Protein AF-A0A0A0KBM0-F1 (afdb_monomer)

Solvent-accessible surface area (backbone atoms only — not comparable to full-atom values): 43873 Å² total; per-residue (Å²): 140,80,85,80,79,76,56,66,68,60,55,51,52,50,52,53,51,51,50,51,49,50,51,51,49,51,49,51,51,52,64,57,41,52,62,50,50,50,51,50,58,56,69,72,53,77,100,55,74,83,68,62,76,79,64,97,81,87,88,57,80,66,61,60,55,57,58,58,68,70,52,84,83,82,83,64,85,66,53,61,60,52,54,53,49,52,51,50,51,51,52,50,53,51,54,70,72,59,75,66,94,85,80,86,81,61,75,61,57,54,47,55,50,48,55,49,50,52,51,52,49,52,51,51,49,52,44,50,71,61,58,73,80,66,88,82,69,83,76,64,53,61,62,53,50,48,51,52,50,50,52,49,50,51,51,50,48,50,49,50,51,54,48,49,51,51,49,50,50,52,48,49,36,60,74,66,72,56,58,62,66,58,56,49,50,50,52,51,47,56,55,52,46,62,52,48,70,66,59,68,81,76,77,84,92,82,86,83,84,86,83,84,87,77,89,79,86,83,87,84,87,87,84,89,83,84,81,86,83,87,89,91,80,88,84,91,84,79,88,82,84,70,66,70,67,58,60,59,52,59,54,50,56,51,49,53,50,56,58,37,51,78,76,20,48,28,38,61,47,74,51,73,45,76,33,85,89,56,52,75,71,58,52,45,45,52,70,44,56,91,86,52,70,70,54,37,30,38,39,40,36,23,30,41,84,91,45,70,44,55,51,34,40,33,38,50,70,39,49,30,36,44,39,30,43,85,47,43,34,43,38,36,34,56,83,76,74,40,81,46,81,47,78,45,78,53,69,69,57,52,64,48,63,59,52,71,74,58,37,64,28,85,61,88,86,71,72,102,59,85,65,34,28,40,36,41,40,35,14,34,61,47,38,29,54,78,40,37,91,82,42,36,76,91,68,50,33,50,73,87,77,81,66,50,32,28,39,37,30,33,27,40,49,28,39,36,35,35,68,78,81,43,30,30,37,40,30,34,53,39,63,44,90,84,44,98,43,71,65,59,39,49,55,52,44,52,53,51,48,50,57,58,49,44,61,74,64,74,76,82,66,74,86,70,82,82,56,57,77,68,91,79,66,82,64,82,30,66,85,82,84,46,52,79,54,53,72,66,60,50,30,49,38,46,52,53,52,33,51,38,31,75,72,63,70,27,67,30,33,33,53,63,51,42,33,55,46,79,40,61,47,51,70,68,49,26,42,61,28,29,58,71,64,49,44,16,65,39,27,35,43,36,28,36,77,54,30,36,40,36,31,32,12,84,43,52,51,39,33,28,52,92,55,34,37,40,34,41,54,69,35,50,82,44,66,55,40,95,44,72,70,48,30,56,49,48,51,51,51,52,72,66,30,66,66,42,48,52,54,38,52,53,41,49,53,46,47,46,52,35,46,46,78,48,23,37,88,92,45,62,42,74,82,40,74,77,39,80,46,78,58,82,65,34,32,30,36,28,33,35,33,36,19,37,49,29,94,90,59,55,49,67,56,47,49,62,51,36,48,52,46,46,86,57,28,15,32,52,48,70,60,20,44,54,50,44,39,74,61,37,78,47,57,62,41,55,45,51,13,30,36,41,40,37,28,70,85,49,35,26,47,29,30,28,29,41,62,34,35,40,31,65,55,75,72,77,77,79,59,98,62,84,78,83,49,91,88,58,77,59,83,39,63,38,34,37,54,28,55,33,80,41,40,83,85,60,49,45,66,59,45,53,50,46,19,50,56,59,36,24,58,56,41,26,10,44,53,47,16,27,56,24,71,59,70,118

Radius of gyration: 38.33 Å; Cα contacts (8 Å, |Δi|>4): 1172; chains: 1; bounding box: 134×92×85 Å

InterPro domains:
  IPR005256 Anthranilate synthase component I, PabB-like [TIGR00564] (276-766)
  IPR005801 ADC synthase [G3DSA:3.60.120.10] (244-774)
  IPR005801 ADC synthase [SSF56322] (264-768)
  IPR006805 Anthranilate synthase component I, N-terminal [PF04715] (276-425)
  IPR015890 Chorismate-utilising enzyme, C-terminal [PF00425] (488-758)
  IPR019498 MENTAL domain [PF10457] (61-154)
  IPR019999 Anthranilate synthase component I-like [PR00095] (588-601)
  IPR019999 Anthranilate synthase component I-like [PR00095] (602-615)
  IPR019999 Anthranilate synthase component I-like [PR00095] (682-696)
  IPR019999 Anthranilate synthase component I-like [PR00095] (697-711)
  IPR019999 Anthranilate synthase component I-like [PTHR11236] (222-775)

pLDDT: mean 74.58, std 25.34, range [23.03, 98.75]

Foldseek 3Di:
DDDDDPPVVVVVVVVVVVVVVVVVVVVVCVVVVVVVVVVVVVVVDDDDVVVVVPDPPDDDPVVVVVVVVPPCPPDDPPVVVVVVVVVVVVVVVVVVVPVDDDQPDDCNVVVVVVVVVVVVVVVVVVCCSVVVPDPDDDPVCVVVVVVVVVVVVVVVVVVVVVVVVVVVVVVVCVVVVPDPVVVVVVVVVVVVVVVVVVVVPDDDDDDDDDDDDDDDDDDDDDDDDDDDDDDDDDDDDDDDDPPVVVVVVVVVQLVLLVVLVVQWQKEKDKDKDFQPVPDQLLLQCLQDPQPRQQWWWKWKWAAFPVDTDQKIKTFTRFQWKWFADQQWIWIQRNVVRDIDIDGDLQSLVVLVVVLVRTDYGYDPDDDPDFQWFKFWWAWLCSLCSVPVVLRPPVLFFAAPQSGTNIMIGGTQWMWMARPVVSMIMTMGMFRNVPDPDSVVSVVVNVVVSVVSVCSVPVPPGDDDQPFDFDPPLADWFDFQDAKPDDLVLLLVLLVVQLVCCVVVLFQKFKAKIKTKDKALFRLSLLLVLLCVLARERIAMFTRGRQKTKGDRFNAWLWWADPQKIKHKDWWFKDWADPDPVRRVVRLVVSVVPPVRLVVQVVLVVQVQQLQVVFADPPFKDWPAAQDWDDGDTIIIRMTMIMGGGDPVDAVSSSLSSRRQGCNRQGPVRSSSNSSNSVSDNHGRTRASTWTFDQHSVRTTTIGGRFRMKMWGPVPPPPDPDDCPDPPDRDMTMIMFMFIDMRGNPDDSVVRSVRRSSSRRSSSSSRVSSCNTPPPD

Organism: Cucumis sativus (NCBI:txid3659)

Sequence (776 aa):
MGFQKEDNSTKILRALKTLFFLITILLSLLFFSAPILLAIADALLPSALLSTLLHPDSLSFKSLSSHLQNYHFSSSLVDIPLISISRSAILICFYSLCNGPKLSRGPYLAAVMACSLISVAFVAVKAWCVFGEMMTSKGERAMEMGLFICSLFLGVAHIVVAYRGSCRERRKLRVYEIDIEAVWACHQGLLRYKNIALEGKNYNINSITARRFFPSPLDSPFSSGCRSPSVKSFPSFVSSALSTAASNSLGVEAAEFIEASKHGNLVPLSRCIFGDQLDPILAYRCLVKENDWDSPSFLFESVESNSQGRYSVVGAQPTMEIVAKENKINILDHKKGRLTEEFVDDPFTIPIKISEKWKPKSIGGLPDTFCGGWVGYFSYDTMRYVEGKKLPFSGAPKDDRNLADFHLGLYDEVVVFDHVEKKVCIILWVELDGFLSVENAYEDGVKRLDNLARKFQDGDHPRLSPGFVNLNTRQFGPSLKKSNMTSDSYKEAVLRAKEHILAGDIFQIVLSQRFEYRTFANPFEIYRALRIVNPSPYMAYLQARGCTLVGSSPEILTRVKKNKIVNRPLAGTVRRGKTEKEDEMLEKQLLDDAKQCAEHIMLVDLARNDVGKVSKNSSVKVEKLMNIERYSHVMHISSTVTGELHDHLTSWDVLQAALPVGTVSGAPKVKAMELIDELETTRRGPYSGGFGTVSFNGDMDIALALRTIVFPTSAHYDTMYSYKDVNQRREWIAHLQAGAGIVADSSPEDEHQECQNKAAALARAIALAESAFVNK

Structure (mmCIF, N/CA/C/O backbone):
data_AF-A0A0A0KBM0-F1
#
_entry.id   AF-A0A0A0KBM0-F1
#
loop_
_atom_site.group_PDB
_atom_site.id
_atom_site.type_symbol
_atom_site.label_atom_id
_atom_site.label_alt_id
_atom_site.label_comp_id
_atom_site.label_asym_id
_atom_site.label_entity_id
_atom_site.label_seq_id
_atom_site.pdbx_PDB_ins_code
_atom_site.Cartn_x
_atom_site.Cartn_y
_atom_site.Cartn_z
_atom_site.occupancy
_atom_site.B_iso_or_equiv
_atom_site.auth_seq_id
_atom_site.auth_comp_id
_atom_site.auth_asym_id
_atom_site.auth_atom_id
_atom_site.pdbx_PDB_model_num
ATOM 1 N N . MET A 1 1 ? -34.210 21.947 27.525 1.00 39.41 1 MET A N 1
ATOM 2 C CA . MET A 1 1 ? -35.661 21.878 27.811 1.00 39.41 1 MET A CA 1
ATOM 3 C C . MET A 1 1 ? -36.412 21.969 26.495 1.00 39.41 1 MET A C 1
ATOM 5 O O . MET A 1 1 ? -36.358 23.004 25.852 1.00 39.41 1 MET A O 1
ATOM 9 N N . GLY A 1 2 ? -37.048 20.877 26.082 1.00 30.97 2 GLY A N 1
ATOM 10 C CA . GLY A 1 2 ? -37.824 20.777 24.847 1.00 30.97 2 GLY A CA 1
ATOM 11 C C . GLY A 1 2 ? -38.569 19.448 24.853 1.00 30.97 2 GLY A C 1
ATOM 12 O O . GLY A 1 2 ? -38.102 18.471 24.286 1.00 30.97 2 GLY A O 1
ATOM 13 N N . PHE A 1 3 ? -39.670 19.390 25.603 1.00 34.78 3 PHE A N 1
ATOM 14 C CA . PHE A 1 3 ? -40.542 18.218 25.680 1.00 34.78 3 PHE A CA 1
ATOM 15 C C . PHE A 1 3 ? -41.258 18.032 24.334 1.00 34.78 3 PHE A C 1
ATOM 17 O O . PHE A 1 3 ? -42.158 18.804 24.003 1.00 34.78 3 PHE A O 1
ATOM 24 N N . GLN A 1 4 ? -40.888 17.003 23.565 1.00 37.50 4 GLN A N 1
ATOM 25 C CA . GLN A 1 4 ? -41.729 16.519 22.473 1.00 37.50 4 GLN A CA 1
ATOM 26 C C . GLN A 1 4 ? -42.967 15.842 23.071 1.00 37.50 4 GLN A C 1
ATOM 28 O O . GLN A 1 4 ? -42.891 14.847 23.791 1.00 37.50 4 GLN A O 1
ATOM 33 N N . LYS A 1 5 ? -44.119 16.448 22.789 1.00 42.44 5 LYS A N 1
ATOM 34 C CA . LYS A 1 5 ? -45.458 15.970 23.125 1.00 42.44 5 LYS A CA 1
ATOM 35 C C . LYS A 1 5 ? -45.704 14.673 22.346 1.00 42.44 5 LYS A C 1
ATOM 37 O O . LYS A 1 5 ? -46.013 14.709 21.161 1.00 42.44 5 LYS A O 1
ATOM 42 N N . GLU A 1 6 ? -45.511 13.533 22.999 1.00 42.50 6 GLU A N 1
ATOM 43 C CA . GLU A 1 6 ? -45.891 12.224 22.463 1.00 42.50 6 GLU A CA 1
ATOM 44 C C . GLU A 1 6 ? -47.408 12.241 22.199 1.00 42.50 6 GLU A C 1
ATOM 46 O O . GLU A 1 6 ? -48.195 12.496 23.114 1.00 42.50 6 GLU A O 1
ATOM 51 N N . ASP A 1 7 ? -47.803 12.061 20.937 1.00 47.88 7 ASP A N 1
ATOM 52 C CA . ASP A 1 7 ? -49.175 12.223 20.453 1.00 47.88 7 ASP A CA 1
ATOM 53 C C . ASP A 1 7 ? -50.144 11.330 21.249 1.00 47.88 7 ASP A C 1
ATOM 55 O O . ASP A 1 7 ? -50.020 10.100 21.240 1.00 47.88 7 ASP A O 1
ATOM 59 N N . ASN A 1 8 ? -51.110 11.940 21.949 1.00 47.16 8 ASN A N 1
ATOM 60 C CA . ASN A 1 8 ? -52.086 11.246 22.800 1.00 47.16 8 ASN A CA 1
ATOM 61 C C . ASN A 1 8 ? -52.822 10.129 22.039 1.00 47.16 8 ASN A C 1
ATOM 63 O O . ASN A 1 8 ? -53.199 9.126 22.644 1.00 47.16 8 ASN A O 1
ATOM 67 N N . SER A 1 9 ? -52.949 10.249 20.714 1.00 45.97 9 SER A N 1
ATOM 68 C CA . SER A 1 9 ? -53.492 9.210 19.834 1.00 45.97 9 SER A CA 1
ATOM 69 C C . SER A 1 9 ? -52.697 7.896 19.900 1.00 45.97 9 SER A C 1
ATOM 71 O O . SER A 1 9 ? -53.270 6.814 20.031 1.00 45.97 9 SER A O 1
ATOM 73 N N . THR A 1 10 ? -51.362 7.965 19.913 1.00 46.78 10 THR A N 1
ATOM 74 C CA . THR A 1 10 ? -50.495 6.772 19.948 1.00 46.78 10 THR A CA 1
ATOM 75 C C . THR A 1 10 ? -50.479 6.087 21.314 1.00 46.78 10 THR A C 1
ATOM 77 O O . THR A 1 10 ? -50.439 4.855 21.383 1.00 46.78 10 THR A O 1
ATOM 80 N N . LYS A 1 11 ? -50.595 6.858 22.405 1.00 48.56 11 LYS A N 1
ATOM 81 C CA . LYS A 1 11 ? -50.757 6.319 23.767 1.00 48.56 11 LYS A CA 1
ATOM 82 C C . LYS A 1 11 ? -52.113 5.652 23.961 1.00 48.56 11 LYS A C 1
ATOM 84 O O . LYS A 1 11 ? -52.155 4.538 24.478 1.00 48.56 11 LYS A O 1
ATOM 89 N N . ILE A 1 12 ? -53.192 6.276 23.485 1.00 57.19 12 ILE A N 1
ATOM 90 C CA . ILE A 1 12 ? -54.541 5.694 23.519 1.00 57.19 12 ILE A CA 1
ATOM 91 C C . ILE A 1 12 ? -54.587 4.417 22.670 1.00 57.19 12 ILE A C 1
ATOM 93 O O . ILE A 1 12 ? -55.117 3.404 23.119 1.00 57.19 12 ILE A O 1
ATOM 97 N N . LEU A 1 13 ? -53.949 4.404 21.495 1.00 48.12 13 LEU A N 1
ATOM 98 C CA . LEU A 1 13 ? -53.896 3.220 20.637 1.00 48.12 13 LEU A CA 1
ATOM 99 C C . LEU A 1 13 ? -53.067 2.079 21.250 1.00 48.12 13 LEU A C 1
ATOM 101 O O . LEU A 1 13 ? -53.456 0.918 21.133 1.00 48.12 13 LEU A O 1
ATOM 105 N N . ARG A 1 14 ? -51.949 2.374 21.931 1.00 51.41 14 ARG A N 1
ATOM 106 C CA . ARG A 1 14 ? -51.198 1.360 22.696 1.00 51.41 14 ARG A CA 1
ATOM 107 C C . ARG A 1 14 ? -52.015 0.837 23.877 1.00 51.41 14 ARG A C 1
ATOM 109 O O . ARG A 1 14 ? -52.076 -0.373 24.054 1.00 51.41 14 ARG A O 1
ATOM 116 N N . ALA A 1 15 ? -52.685 1.710 24.629 1.00 53.28 15 ALA A N 1
ATOM 117 C CA . ALA A 1 15 ? -53.523 1.311 25.758 1.00 53.28 15 ALA A CA 1
ATOM 118 C C . ALA A 1 15 ? -54.708 0.434 25.319 1.00 53.28 15 ALA A C 1
ATOM 120 O O . ALA A 1 15 ? -54.957 -0.599 25.935 1.00 53.28 15 ALA A O 1
ATOM 121 N N . LEU A 1 16 ? -55.376 0.776 24.211 1.00 54.38 16 LEU A N 1
ATOM 122 C CA . LEU A 1 16 ? -56.449 -0.036 23.627 1.00 54.38 16 LEU A CA 1
ATOM 123 C C . LEU A 1 16 ? -55.939 -1.393 23.123 1.00 54.38 16 LEU A C 1
ATOM 125 O O . LEU A 1 16 ? -56.601 -2.403 23.341 1.00 54.38 16 LEU A O 1
ATOM 129 N N . LYS A 1 17 ? -54.745 -1.448 22.514 1.00 46.44 17 LYS A N 1
ATOM 130 C CA . LYS A 1 17 ? -54.116 -2.711 22.087 1.00 46.44 17 LYS A CA 1
ATOM 131 C C . LYS A 1 17 ? -53.759 -3.607 23.273 1.00 46.44 17 LYS A C 1
ATOM 133 O O . LYS A 1 17 ? -54.017 -4.805 23.219 1.00 46.44 17 LYS A O 1
ATOM 138 N N . THR A 1 18 ? -53.223 -3.037 24.350 1.00 50.03 18 THR A N 1
ATOM 139 C CA . THR A 1 18 ? -52.890 -3.786 25.571 1.00 50.03 18 THR A CA 1
ATOM 140 C C . THR A 1 18 ? -54.145 -4.252 26.309 1.00 50.03 18 THR A C 1
ATOM 142 O O . THR A 1 18 ? -54.192 -5.392 26.763 1.00 50.03 18 THR A O 1
ATOM 145 N N . LEU A 1 19 ? -55.190 -3.420 26.381 1.00 51.25 19 LEU A N 1
ATOM 146 C CA . LEU A 1 19 ? -56.473 -3.785 26.986 1.00 51.25 19 LEU A CA 1
ATOM 147 C C . LEU A 1 19 ? -57.169 -4.896 26.189 1.00 51.25 19 LEU A C 1
ATOM 149 O O . LEU A 1 19 ? -57.641 -5.868 26.771 1.00 51.25 19 LEU A O 1
ATOM 153 N N . PHE A 1 20 ? -57.164 -4.803 24.857 1.00 48.50 20 PHE A N 1
ATOM 154 C CA . PHE A 1 20 ? -57.690 -5.848 23.982 1.00 48.50 20 PHE A CA 1
ATOM 155 C C . PHE A 1 20 ? -56.895 -7.155 24.118 1.00 48.50 20 PHE A C 1
ATOM 157 O O . PHE A 1 20 ? -57.485 -8.230 24.206 1.00 48.50 20 PHE A O 1
ATOM 164 N N . PHE A 1 21 ? -55.564 -7.078 24.217 1.00 45.75 21 PHE A N 1
ATOM 165 C CA . PHE A 1 21 ? -54.696 -8.234 24.459 1.00 45.75 21 PHE A CA 1
ATOM 166 C C . PHE A 1 21 ? -54.992 -8.915 25.803 1.00 45.75 21 PHE A C 1
ATOM 168 O O . PHE A 1 21 ? -55.154 -10.133 25.847 1.00 45.75 21 PHE A O 1
ATOM 175 N N . LEU A 1 22 ? -55.145 -8.139 26.880 1.00 47.91 22 LEU A N 1
ATOM 176 C CA . LEU A 1 22 ? -55.502 -8.654 28.203 1.00 47.91 22 LEU A CA 1
ATOM 177 C C . LEU A 1 22 ? -56.893 -9.295 28.216 1.00 47.91 22 LEU A C 1
ATOM 179 O O . LEU A 1 22 ? -57.033 -10.387 28.755 1.00 47.91 22 LEU A O 1
ATOM 183 N N . ILE A 1 23 ? -57.893 -8.678 27.576 1.00 51.19 23 ILE A N 1
ATOM 184 C CA . ILE A 1 23 ? -59.247 -9.243 27.446 1.00 51.19 23 ILE A CA 1
ATOM 185 C C . ILE A 1 23 ? -59.221 -10.544 26.637 1.00 51.19 23 ILE A C 1
ATOM 187 O O . ILE A 1 23 ? -59.883 -11.508 27.009 1.00 51.19 23 ILE A O 1
ATOM 191 N N . THR A 1 24 ? -58.419 -10.608 25.572 1.00 44.31 24 THR A N 1
ATOM 192 C CA . THR A 1 24 ? -58.293 -11.812 24.736 1.00 44.31 24 THR A CA 1
ATOM 193 C C . THR A 1 24 ? -57.590 -12.942 25.488 1.00 44.31 24 THR A C 1
ATOM 195 O O . THR A 1 24 ? -58.033 -14.085 25.414 1.00 44.31 24 THR A O 1
ATOM 198 N N . ILE A 1 25 ? -56.552 -12.634 26.277 1.00 45.25 25 ILE A N 1
ATOM 199 C CA . ILE A 1 25 ? -55.912 -13.606 27.174 1.00 45.25 25 ILE A CA 1
ATOM 200 C C . ILE A 1 25 ? -56.900 -14.084 28.237 1.00 45.25 25 ILE A C 1
ATOM 202 O O . ILE A 1 25 ? -57.037 -15.291 28.417 1.00 45.25 25 ILE A O 1
ATOM 206 N N . LEU A 1 26 ? -57.638 -13.177 28.885 1.00 45.66 26 LEU A N 1
ATOM 207 C CA . LEU A 1 26 ? -58.620 -13.541 29.907 1.00 45.66 26 LEU A CA 1
ATOM 208 C C . LEU A 1 26 ? -59.732 -14.425 29.332 1.00 45.66 26 LEU A C 1
ATOM 210 O O . LEU A 1 26 ? -60.071 -15.436 29.935 1.00 45.66 26 LEU A O 1
ATOM 214 N N . LEU A 1 27 ? -60.257 -14.088 28.149 1.00 45.66 27 LEU A N 1
ATOM 215 C CA . LEU A 1 27 ? -61.264 -14.882 27.442 1.00 45.66 27 LEU A CA 1
ATOM 216 C C . LEU A 1 27 ? -60.704 -16.237 27.012 1.00 45.66 27 LEU A C 1
ATOM 218 O O . LEU A 1 27 ? -61.372 -17.246 27.196 1.00 45.66 27 LEU A O 1
ATOM 222 N N . SER A 1 28 ? -59.471 -16.295 26.506 1.00 47.44 28 SER A N 1
ATOM 223 C CA . SER A 1 28 ? -58.837 -17.565 26.140 1.00 47.44 28 SER A CA 1
ATOM 224 C C . SER A 1 28 ? -58.559 -18.453 27.358 1.00 47.44 28 SER A C 1
ATOM 226 O O . SER A 1 28 ? -58.771 -19.656 27.272 1.00 47.44 28 SER A O 1
ATOM 228 N N . LEU A 1 29 ? -58.197 -17.880 28.513 1.00 46.19 29 LEU A N 1
ATOM 229 C CA . LEU A 1 29 ? -58.037 -18.599 29.781 1.00 46.19 29 LEU A CA 1
ATOM 230 C C . LEU A 1 29 ? -59.384 -19.029 30.378 1.00 46.19 29 LEU A C 1
ATOM 232 O O . LEU A 1 29 ? -59.478 -20.131 30.909 1.00 46.19 29 LEU A O 1
ATOM 236 N N . LEU A 1 30 ? -60.440 -18.220 30.258 1.00 45.50 30 LEU A N 1
ATOM 237 C CA . LEU A 1 30 ? -61.808 -18.580 30.659 1.00 45.50 30 LEU A CA 1
ATOM 238 C C . LEU A 1 30 ? -62.370 -19.711 29.782 1.00 45.50 30 LEU A C 1
ATOM 240 O O . LEU A 1 30 ? -62.949 -20.659 30.304 1.00 45.50 30 LEU A O 1
ATOM 244 N N . PHE A 1 31 ? -62.126 -19.675 28.468 1.00 44.44 31 PHE A N 1
ATOM 245 C CA . PHE A 1 31 ? -62.562 -20.721 27.535 1.00 44.44 31 PHE A CA 1
ATOM 246 C C . PHE A 1 31 ? -61.708 -21.996 27.601 1.00 44.44 31 PHE A C 1
ATOM 248 O O . PHE A 1 31 ? -62.228 -23.072 27.327 1.00 44.44 31 PHE A O 1
ATOM 255 N N . PHE A 1 32 ? -60.430 -21.911 27.993 1.00 44.69 32 PHE A N 1
ATOM 256 C CA . PHE A 1 32 ? -59.595 -23.090 28.271 1.00 44.69 32 PHE A CA 1
ATOM 257 C C . PHE A 1 32 ? -59.859 -23.697 29.652 1.00 44.69 32 PHE A C 1
ATOM 259 O O . PHE A 1 32 ? -59.731 -24.908 29.816 1.00 44.69 32 PHE A O 1
ATOM 266 N N . SER A 1 33 ? -60.214 -22.884 30.649 1.00 39.66 33 SER A N 1
ATOM 267 C CA . SER A 1 33 ? -60.472 -23.375 32.005 1.00 39.66 33 SER A CA 1
ATOM 268 C C . SER A 1 33 ? -61.874 -23.946 32.168 1.00 39.66 33 SER A C 1
ATOM 270 O O . SER A 1 33 ? -62.020 -24.864 32.960 1.00 39.66 33 SER A O 1
ATOM 272 N N . ALA A 1 34 ? -62.880 -23.512 31.399 1.00 40.56 34 ALA A N 1
ATOM 273 C CA . ALA A 1 34 ? -64.238 -24.052 31.512 1.00 40.56 34 ALA A CA 1
ATOM 274 C C . ALA A 1 34 ? -64.342 -25.571 31.221 1.00 40.56 34 ALA A C 1
ATOM 276 O O . ALA A 1 34 ? -64.950 -26.261 32.034 1.00 40.56 34 ALA A O 1
ATOM 277 N N . PRO A 1 35 ? -63.707 -26.146 30.176 1.00 42.53 35 PRO A N 1
ATOM 278 C CA . PRO A 1 35 ? -63.712 -27.595 29.935 1.00 42.53 35 PRO A CA 1
ATOM 279 C C . PRO A 1 35 ? -62.833 -28.374 30.920 1.00 42.53 35 PRO A C 1
ATOM 281 O O . PRO A 1 35 ? -63.144 -29.512 31.248 1.00 42.53 35 PRO A O 1
ATOM 284 N N . ILE A 1 36 ? -61.742 -27.768 31.406 1.00 43.16 36 ILE A N 1
ATOM 285 C CA . ILE A 1 36 ? -60.823 -28.389 32.374 1.00 43.16 36 ILE A CA 1
ATOM 286 C C . ILE A 1 36 ? -61.435 -28.387 33.781 1.00 43.16 36 ILE A C 1
ATOM 288 O O . ILE A 1 36 ? -61.305 -29.370 34.497 1.00 43.16 36 ILE A O 1
ATOM 292 N N . LEU A 1 37 ? -62.145 -27.326 34.172 1.00 39.97 37 LEU A N 1
ATOM 293 C CA . LEU A 1 37 ? -62.905 -27.252 35.421 1.00 39.97 37 LEU A CA 1
ATOM 294 C C . LEU A 1 37 ? -64.137 -28.159 35.383 1.00 39.97 37 LEU A C 1
ATOM 296 O O . LEU A 1 37 ? -64.423 -28.768 36.405 1.00 39.97 37 LEU A O 1
ATOM 300 N N . LEU A 1 38 ? -64.807 -28.314 34.230 1.00 42.38 38 LEU A N 1
ATOM 301 C CA . LEU A 1 38 ? -65.844 -29.339 34.050 1.00 42.38 38 LEU A CA 1
ATOM 302 C C . LEU A 1 38 ? -65.245 -30.746 34.169 1.00 42.38 38 LEU A C 1
ATOM 304 O O . LEU A 1 38 ? -65.761 -31.559 34.917 1.00 42.38 38 LEU A O 1
ATOM 308 N N . ALA A 1 39 ? -64.098 -31.003 33.531 1.00 42.44 39 ALA A N 1
ATOM 309 C CA . ALA A 1 39 ? -63.412 -32.291 33.613 1.00 42.44 39 ALA A CA 1
ATOM 310 C C . ALA A 1 39 ? -62.857 -32.600 35.016 1.00 42.44 39 ALA A C 1
ATOM 312 O O . ALA A 1 39 ? -62.822 -33.761 35.402 1.00 42.44 39 ALA A O 1
ATOM 313 N N . ILE A 1 40 ? -62.433 -31.595 35.794 1.00 41.59 40 ILE A N 1
ATOM 314 C CA . ILE A 1 40 ? -61.983 -31.760 37.189 1.00 41.59 40 ILE A CA 1
ATOM 315 C C . ILE A 1 40 ? -63.181 -31.911 38.138 1.00 41.59 40 ILE A C 1
ATOM 317 O O . ILE A 1 40 ? -63.115 -32.722 39.060 1.00 41.59 40 ILE A O 1
ATOM 321 N N . ALA A 1 41 ? -64.276 -31.178 37.914 1.00 41.25 41 ALA A N 1
ATOM 322 C CA . ALA A 1 41 ? -65.520 -31.331 38.668 1.00 41.25 41 ALA A CA 1
ATOM 323 C C . ALA A 1 41 ? -66.175 -32.704 38.415 1.00 41.25 41 ALA A C 1
ATOM 325 O O . ALA A 1 41 ? -66.626 -33.337 39.367 1.00 41.25 41 ALA A O 1
ATOM 326 N N . ASP A 1 42 ? -66.119 -33.203 37.177 1.00 40.62 42 ASP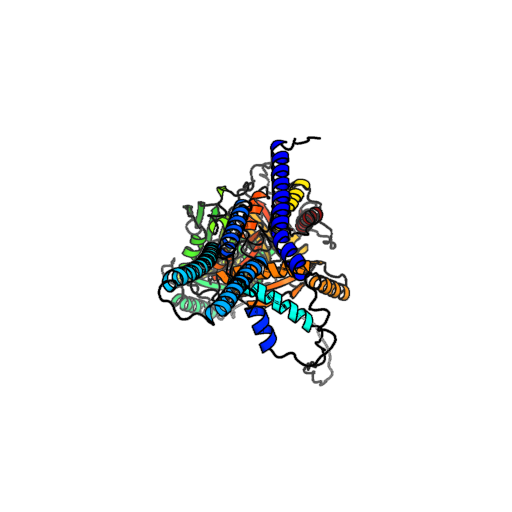 A N 1
ATOM 327 C CA . ASP A 1 42 ? -66.600 -34.534 36.780 1.00 40.62 42 ASP A CA 1
ATOM 328 C C . ASP A 1 42 ? -65.614 -35.660 37.149 1.00 40.62 42 ASP A C 1
ATOM 330 O O . ASP A 1 42 ? -66.019 -36.806 37.316 1.00 40.62 42 ASP A O 1
ATOM 334 N N . ALA A 1 43 ? -64.320 -35.361 37.334 1.00 46.28 43 ALA A N 1
ATOM 335 C CA . ALA A 1 43 ? -63.339 -36.319 37.858 1.00 46.28 43 ALA A CA 1
ATOM 336 C C . ALA A 1 43 ? -63.379 -36.460 39.393 1.00 46.28 43 ALA A C 1
ATOM 338 O O . ALA A 1 43 ? -62.831 -37.427 39.926 1.00 46.28 43 ALA A O 1
ATOM 339 N N . LEU A 1 44 ? -64.008 -35.521 40.114 1.00 43.59 44 LEU A N 1
ATOM 340 C CA . LEU A 1 44 ? -64.099 -35.531 41.583 1.00 43.59 44 LEU A CA 1
ATOM 341 C C . LEU A 1 44 ? -65.448 -36.031 42.141 1.00 43.59 44 LEU A C 1
ATOM 343 O O . LEU A 1 44 ? -65.569 -36.204 43.354 1.00 43.59 44 LEU A O 1
ATOM 347 N N . LEU A 1 45 ? -66.422 -36.372 41.294 1.00 38.75 45 LEU A N 1
ATOM 348 C CA . LEU A 1 45 ? -67.622 -37.148 41.647 1.00 38.75 45 LEU A CA 1
ATOM 349 C C . LEU A 1 45 ? -67.728 -38.307 40.639 1.00 38.75 45 LEU A C 1
ATOM 351 O O . LEU A 1 45 ? -67.906 -37.982 39.471 1.00 38.75 45 LEU A O 1
ATOM 355 N N . PRO A 1 46 ? -67.672 -39.619 40.988 1.00 43.47 46 PRO A N 1
ATOM 356 C CA . PRO A 1 46 ? -68.172 -40.249 42.219 1.00 43.47 46 PRO A CA 1
ATOM 357 C C . PRO A 1 46 ? -67.272 -41.359 42.843 1.00 43.47 46 PRO A C 1
ATOM 359 O O . PRO A 1 46 ? -66.779 -42.271 42.185 1.00 43.47 46 PRO A O 1
ATOM 362 N N . SER A 1 47 ? -67.114 -41.301 44.169 1.00 43.12 47 SER A N 1
ATOM 363 C CA . SER A 1 47 ? -67.212 -42.383 45.184 1.00 43.12 47 SER A CA 1
ATOM 364 C C . SER A 1 47 ? -66.992 -43.886 44.855 1.00 43.12 47 SER A C 1
ATOM 366 O O . SER A 1 47 ? -67.615 -44.722 45.506 1.00 43.12 47 SER A O 1
ATOM 368 N N . ALA A 1 48 ? -66.111 -44.280 43.931 1.00 42.00 48 ALA A N 1
ATOM 369 C CA . ALA A 1 48 ? -65.725 -45.694 43.744 1.00 42.00 48 ALA A CA 1
ATOM 370 C C . ALA A 1 48 ? -64.217 -45.958 43.928 1.00 42.00 48 ALA A C 1
ATOM 372 O O . ALA A 1 48 ? -63.827 -47.042 44.363 1.00 42.00 48 ALA A O 1
ATOM 373 N N . LEU A 1 49 ? -63.364 -44.953 43.697 1.00 40.56 49 LEU A N 1
ATOM 374 C CA . LEU A 1 49 ? -61.901 -45.106 43.718 1.00 40.56 49 LEU A CA 1
ATOM 375 C C . LEU A 1 49 ? -61.272 -45.169 45.123 1.00 40.56 49 LEU A C 1
ATOM 377 O O . LEU A 1 49 ? -60.119 -45.568 45.258 1.00 40.56 49 LEU A O 1
ATOM 381 N N . LEU A 1 50 ? -62.021 -44.828 46.178 1.00 42.09 50 LEU A N 1
ATOM 382 C CA . LEU A 1 50 ? -61.544 -44.939 47.564 1.00 42.09 50 LEU A CA 1
ATOM 383 C C . LEU A 1 50 ? -61.746 -46.348 48.162 1.00 42.09 50 LEU A C 1
ATOM 385 O O . LEU A 1 50 ? -61.201 -46.641 49.220 1.00 42.09 50 LEU A O 1
ATOM 389 N N . SER A 1 51 ? -62.495 -47.235 47.490 1.00 41.38 51 SER A N 1
ATOM 390 C CA . SER A 1 51 ? -62.719 -48.622 47.945 1.00 41.38 51 SER A CA 1
ATOM 391 C C . SER A 1 51 ? -61.757 -49.641 47.317 1.00 41.38 51 SER A C 1
ATOM 393 O O . SER A 1 51 ? -61.504 -50.697 47.890 1.00 41.38 51 SER A O 1
ATOM 395 N N . THR A 1 52 ? -61.157 -49.310 46.172 1.00 45.66 52 THR A N 1
ATOM 396 C CA . THR A 1 52 ? -60.250 -50.184 45.408 1.00 45.66 52 THR A CA 1
ATOM 397 C C . THR A 1 52 ? -58.773 -50.047 45.790 1.00 45.66 52 THR A C 1
ATOM 399 O O . THR A 1 52 ? -57.955 -50.847 45.349 1.00 45.66 52 THR A O 1
ATOM 402 N N . LEU A 1 53 ? -58.420 -49.095 46.660 1.00 42.91 53 LEU A N 1
ATOM 403 C CA . LEU A 1 53 ? -57.059 -48.910 47.186 1.00 42.91 53 LEU A CA 1
ATOM 404 C C . LEU A 1 53 ? -56.721 -49.805 48.399 1.00 42.91 53 LEU A C 1
ATOM 406 O O . LEU A 1 53 ? -55.611 -49.713 48.918 1.00 42.91 53 LEU A O 1
ATOM 410 N N . LEU A 1 54 ? -57.635 -50.681 48.844 1.00 41.84 54 LEU A N 1
ATOM 411 C CA . LEU A 1 54 ? -57.444 -51.534 50.031 1.00 41.84 54 LEU A CA 1
ATOM 412 C C . LEU A 1 54 ? -57.223 -53.037 49.754 1.00 41.84 54 LEU A C 1
ATOM 414 O O . LEU A 1 54 ? -56.982 -53.775 50.704 1.00 41.84 54 LEU A O 1
ATOM 418 N N . HIS A 1 55 ? -57.213 -53.506 48.499 1.00 44.12 55 HIS A N 1
ATOM 419 C CA . HIS A 1 55 ? -56.854 -54.900 48.175 1.00 44.12 55 HIS A CA 1
ATOM 420 C C . HIS A 1 55 ? -56.016 -55.002 46.883 1.00 44.12 55 HIS A C 1
ATOM 422 O O . HIS A 1 55 ? -56.540 -54.732 45.803 1.00 44.12 55 HIS A O 1
ATOM 428 N N . PRO A 1 56 ? -54.727 -55.389 46.957 1.00 48.12 56 PRO A N 1
ATOM 429 C CA . PRO A 1 56 ? -53.787 -55.255 45.848 1.00 48.12 56 PRO A CA 1
ATOM 430 C C . PRO A 1 56 ? -53.582 -56.549 45.042 1.00 48.12 56 PRO A C 1
ATOM 432 O O . PRO A 1 56 ? -52.446 -56.890 44.755 1.00 48.12 56 PRO A O 1
ATOM 435 N N . ASP A 1 57 ? -54.643 -57.252 44.633 1.00 42.94 57 ASP A N 1
ATOM 436 C CA . ASP A 1 57 ? -54.508 -58.456 43.791 1.00 42.94 57 ASP A CA 1
ATOM 437 C C . ASP A 1 57 ? -55.642 -58.561 42.755 1.00 42.94 57 ASP A C 1
ATOM 439 O O . ASP A 1 57 ? -56.601 -59.307 42.932 1.00 42.94 57 ASP A O 1
ATOM 443 N N . SER A 1 58 ? -55.572 -57.761 41.679 1.00 44.47 58 SER A N 1
ATOM 444 C CA . SER A 1 58 ? -56.136 -58.059 40.335 1.00 44.47 58 SER A CA 1
ATOM 445 C C . SER A 1 58 ? -56.145 -56.825 39.415 1.00 44.47 58 SER A C 1
ATOM 447 O O . SER A 1 58 ? -57.177 -56.216 39.144 1.00 44.47 58 SER A O 1
ATOM 449 N N . LEU A 1 59 ? -54.995 -56.468 38.840 1.00 40.09 59 LEU A N 1
ATOM 450 C CA . LEU A 1 59 ? -54.926 -55.500 37.736 1.00 40.09 59 LEU A CA 1
ATOM 451 C C . LEU A 1 59 ? -54.446 -56.207 36.468 1.00 40.09 59 LEU A C 1
ATOM 453 O O . LEU A 1 59 ? -53.255 -56.274 36.184 1.00 40.09 59 LEU A O 1
ATOM 457 N N . SER A 1 60 ? -55.388 -56.754 35.693 1.00 46.66 60 SER A N 1
ATOM 458 C CA . SER A 1 60 ? -55.106 -57.169 34.314 1.00 46.66 60 SER A CA 1
ATOM 459 C C . SER A 1 60 ? -55.482 -56.047 33.342 1.00 46.66 60 SER A C 1
ATOM 461 O O . SER A 1 60 ? -56.521 -55.401 33.489 1.00 46.66 60 SER A O 1
ATOM 463 N N . PHE A 1 61 ? -54.655 -55.851 32.313 1.00 40.09 61 PHE A N 1
ATOM 464 C CA . PHE A 1 61 ? -54.797 -54.828 31.265 1.00 40.09 61 PHE A CA 1
ATOM 465 C C . PHE A 1 61 ? -56.168 -54.856 30.548 1.00 40.09 61 PHE A C 1
ATOM 467 O O . PHE A 1 61 ? -56.607 -53.854 29.990 1.00 40.09 61 PHE A O 1
ATOM 474 N N . LYS A 1 62 ? -56.893 -55.983 30.615 1.00 40.47 62 LYS A N 1
ATOM 475 C CA . LYS A 1 62 ? -58.251 -56.123 30.064 1.00 40.47 62 LYS A CA 1
ATOM 476 C C . LYS A 1 62 ? -59.318 -55.330 30.837 1.00 40.47 62 LYS A C 1
ATOM 478 O O . LYS A 1 62 ? -60.272 -54.882 30.216 1.00 40.47 62 LYS A O 1
ATOM 483 N N . SER A 1 63 ? -59.139 -55.100 32.142 1.00 43.66 63 SER A N 1
ATOM 484 C CA . SER A 1 63 ? -60.109 -54.376 32.992 1.00 43.66 63 SER A CA 1
ATOM 485 C C . SER A 1 63 ? -60.154 -52.867 32.697 1.00 43.66 63 SER A C 1
ATOM 487 O O . SER A 1 63 ? -61.219 -52.243 32.712 1.00 43.66 63 SER A O 1
ATOM 489 N N . LEU A 1 64 ? -58.999 -52.287 32.346 1.00 42.38 64 LEU A N 1
ATOM 490 C CA . LEU A 1 64 ? -58.878 -50.872 31.986 1.00 42.38 64 LEU A CA 1
ATOM 491 C C . LEU A 1 64 ? -59.495 -50.585 30.604 1.00 42.38 64 LEU A C 1
ATOM 493 O O . LEU A 1 64 ? -60.178 -49.580 30.424 1.00 42.38 64 LEU A O 1
ATOM 497 N N . SER A 1 65 ? -59.316 -51.509 29.651 1.00 41.62 65 SER A N 1
ATOM 498 C CA . SER A 1 65 ? -59.910 -51.426 28.309 1.00 41.62 65 SER A CA 1
ATOM 499 C C . SER A 1 65 ? -61.440 -51.476 28.349 1.00 41.62 65 SER A C 1
ATOM 501 O O . SER A 1 65 ? -62.090 -50.685 27.672 1.00 41.62 65 SER A O 1
ATOM 503 N N . SER A 1 66 ? -62.025 -52.348 29.180 1.00 40.09 66 SER A N 1
ATOM 504 C CA . SER A 1 66 ? -63.485 -52.430 29.330 1.00 40.09 66 SER A CA 1
ATOM 505 C C . SER A 1 66 ? -64.085 -51.213 30.045 1.00 40.09 66 SER A C 1
ATOM 507 O O . SER A 1 66 ? -65.210 -50.823 29.749 1.00 40.09 66 SER A O 1
ATOM 509 N N . HIS A 1 67 ? -63.340 -50.575 30.958 1.00 43.53 67 HIS A N 1
ATOM 510 C CA . HIS A 1 67 ? -63.786 -49.339 31.618 1.00 43.53 67 HIS A CA 1
ATOM 511 C C . HIS A 1 67 ? -63.778 -48.129 30.676 1.00 43.53 67 HIS A C 1
ATOM 513 O O . HIS A 1 67 ? -64.666 -47.285 30.761 1.00 43.53 67 HIS A O 1
ATOM 519 N N . LEU A 1 68 ? -62.817 -48.062 29.750 1.00 41.91 68 LEU A N 1
ATOM 520 C CA . LEU A 1 68 ? -62.761 -47.014 28.729 1.00 41.91 68 LEU A CA 1
ATOM 521 C C . LEU A 1 68 ? -63.811 -47.211 27.622 1.00 41.91 68 LEU A C 1
ATOM 523 O O . LEU A 1 68 ? -64.315 -46.223 27.098 1.00 41.91 68 LEU A O 1
ATOM 527 N N . GLN A 1 69 ? -64.190 -48.457 27.303 1.00 40.47 69 GLN A N 1
ATOM 528 C CA . GLN A 1 69 ? -65.256 -48.761 26.332 1.00 40.47 69 GLN A CA 1
ATOM 529 C C . GLN A 1 69 ? -66.665 -48.386 26.824 1.00 40.47 69 GLN A C 1
ATOM 531 O O . GLN A 1 69 ? -67.506 -48.014 26.012 1.00 40.47 69 GLN A O 1
ATOM 536 N N . ASN A 1 70 ? -66.923 -48.418 28.137 1.00 40.03 70 ASN A N 1
ATOM 537 C CA . ASN A 1 70 ? -68.209 -47.994 28.712 1.00 40.03 70 ASN A CA 1
ATOM 538 C C . ASN A 1 70 ? -68.345 -46.466 28.868 1.00 40.03 70 ASN A C 1
ATOM 540 O O . ASN A 1 70 ? -69.399 -45.978 29.279 1.00 40.03 70 ASN A O 1
ATOM 544 N N . TYR A 1 71 ? -67.303 -45.695 28.539 1.00 40.84 71 TYR A N 1
ATOM 545 C CA . TYR A 1 71 ? -67.359 -44.236 28.529 1.00 40.84 71 TYR A CA 1
ATOM 546 C C . TYR A 1 71 ? -68.001 -43.775 27.211 1.00 40.84 71 TYR A C 1
ATOM 548 O O . TYR A 1 71 ? -67.351 -43.748 26.167 1.00 40.84 71 TYR A O 1
ATOM 556 N N . HIS A 1 72 ? -69.293 -43.430 27.243 1.00 40.19 72 HIS A N 1
ATOM 557 C CA . HIS A 1 72 ? -70.048 -42.892 26.103 1.00 40.19 72 HIS A CA 1
ATOM 558 C C . HIS A 1 72 ? -69.461 -41.551 25.615 1.00 40.19 72 HIS A C 1
ATOM 560 O O . HIS A 1 72 ? -69.962 -40.470 25.909 1.00 40.19 72 HIS A O 1
ATOM 566 N N . PHE A 1 73 ? -68.397 -41.615 24.815 1.00 40.34 73 PHE A N 1
ATOM 567 C CA . PHE A 1 73 ? -67.766 -40.481 24.133 1.00 40.34 73 PHE A CA 1
ATOM 568 C C . PHE A 1 73 ? -68.441 -40.210 22.773 1.00 40.34 73 PHE A C 1
ATOM 570 O O . PHE A 1 73 ? -67.783 -39.944 21.767 1.00 40.34 73 PHE A O 1
ATOM 577 N N . SER A 1 74 ? -69.769 -40.340 22.717 1.00 36.84 74 SER A N 1
ATOM 578 C CA . SER A 1 74 ? -70.557 -40.331 21.476 1.00 36.84 74 SER A CA 1
ATOM 579 C C . SER A 1 74 ? -71.227 -38.991 21.153 1.00 36.84 74 SER A C 1
ATOM 581 O O . SER A 1 74 ? -72.005 -38.918 20.208 1.00 36.84 74 SER A O 1
ATOM 583 N N . SER A 1 75 ? -70.933 -37.906 21.871 1.00 37.25 75 SER A N 1
ATOM 584 C CA . SER A 1 75 ? -71.590 -36.617 21.613 1.00 37.25 75 SER A CA 1
ATOM 585 C C . SER A 1 75 ? -70.647 -35.425 21.742 1.00 37.25 75 SER A C 1
ATOM 587 O O . SER A 1 75 ? -70.709 -34.681 22.710 1.00 37.25 75 SER A O 1
ATOM 589 N N . SER A 1 76 ? -69.774 -35.250 20.749 1.00 37.84 76 SER A N 1
ATOM 590 C CA . SER A 1 76 ? -69.584 -33.962 20.057 1.00 37.84 76 SER A CA 1
ATOM 591 C C . SER A 1 76 ? -68.456 -34.105 19.026 1.00 37.84 76 SER A C 1
ATOM 593 O O . SER A 1 76 ? -67.279 -33.851 19.275 1.00 37.84 76 SER A O 1
ATOM 595 N N . LEU A 1 77 ? -68.816 -34.520 17.809 1.00 41.72 77 LEU A N 1
ATOM 596 C CA . LEU A 1 77 ? -67.963 -34.366 16.618 1.00 41.72 77 LEU A CA 1
ATOM 597 C C . LEU A 1 77 ? -67.822 -32.885 16.194 1.00 41.72 77 LEU A C 1
ATOM 599 O O . LEU A 1 77 ? -67.046 -32.575 15.293 1.00 41.72 77 LEU A O 1
ATOM 603 N N . VAL A 1 78 ? -68.533 -31.970 16.867 1.00 38.16 78 VAL A N 1
ATOM 604 C CA . VAL A 1 78 ? -68.527 -30.519 16.620 1.00 38.16 78 VAL A CA 1
ATOM 605 C C . VAL A 1 78 ? -67.301 -29.835 17.244 1.00 38.16 78 VAL A C 1
ATOM 607 O O . VAL A 1 78 ? -66.911 -28.754 16.804 1.00 38.16 78 VAL A O 1
ATOM 610 N N . ASP A 1 79 ? -66.611 -30.487 18.182 1.00 42.91 79 ASP A N 1
ATOM 611 C CA . ASP A 1 79 ? -65.488 -29.868 18.896 1.00 42.91 79 ASP A CA 1
ATOM 612 C C . ASP A 1 79 ? -64.208 -29.805 18.047 1.00 42.91 79 ASP A C 1
ATOM 614 O O . ASP A 1 79 ? -63.410 -28.876 18.167 1.00 42.91 79 ASP A O 1
ATOM 618 N N . ILE A 1 80 ? -64.011 -30.754 17.127 1.00 43.72 80 ILE A N 1
ATOM 619 C CA . ILE A 1 80 ? -62.776 -30.855 16.330 1.00 43.72 80 ILE A CA 1
ATOM 620 C C . ILE A 1 80 ? -62.658 -29.711 15.299 1.00 43.72 80 ILE A C 1
ATOM 622 O O . ILE A 1 80 ? -61.600 -29.072 15.241 1.00 43.72 80 ILE A O 1
ATOM 626 N N . PRO A 1 81 ? -63.709 -29.371 14.521 1.00 38.69 81 PRO A N 1
ATOM 627 C CA . PRO A 1 81 ? -63.684 -28.202 13.645 1.00 38.69 81 PRO A CA 1
ATOM 628 C C . PRO A 1 81 ? -63.557 -26.899 14.432 1.00 38.69 81 PRO A C 1
ATOM 630 O O . PRO A 1 81 ? -62.802 -26.021 14.025 1.00 38.69 81 PRO A O 1
ATOM 633 N N . LEU A 1 82 ? -64.238 -26.782 15.577 1.00 41.97 82 LEU A N 1
ATOM 634 C CA . LEU A 1 82 ? -64.226 -25.569 16.394 1.00 41.97 82 LEU A CA 1
ATOM 635 C C . LEU A 1 82 ? -62.830 -25.288 16.968 1.00 41.97 82 LEU A C 1
ATOM 637 O O . LEU A 1 82 ? -62.351 -24.155 16.907 1.00 41.97 82 LEU A O 1
ATOM 641 N N . ILE A 1 83 ? -62.129 -26.327 17.430 1.00 45.69 83 ILE A N 1
ATOM 642 C CA . ILE A 1 83 ? -60.736 -26.239 17.889 1.00 45.69 83 ILE A CA 1
ATOM 643 C C . ILE A 1 83 ? -59.802 -25.885 16.720 1.00 45.69 83 ILE A C 1
ATOM 645 O O . ILE A 1 83 ? -58.915 -25.042 16.864 1.00 45.69 83 ILE A O 1
ATOM 649 N N . SER A 1 84 ? -60.023 -26.457 15.532 1.00 43.47 84 SER A N 1
ATOM 650 C CA . SER A 1 84 ? -59.207 -26.180 14.340 1.00 43.47 84 SER A CA 1
ATOM 651 C C . SER A 1 84 ? -59.421 -24.768 13.767 1.00 43.47 84 SER A C 1
ATOM 653 O O . SER A 1 84 ? -58.468 -24.127 13.308 1.00 43.47 84 SER A O 1
ATOM 655 N N . ILE A 1 85 ? -60.654 -24.258 13.814 1.00 44.31 85 ILE A N 1
ATOM 656 C CA . ILE A 1 85 ? -61.016 -22.898 13.390 1.00 44.31 85 ILE A CA 1
ATOM 657 C C . ILE A 1 85 ? -60.461 -21.886 14.392 1.00 44.31 85 ILE A C 1
ATOM 659 O O . ILE A 1 85 ? -59.821 -20.920 13.982 1.00 44.31 85 ILE A O 1
ATOM 663 N N . SER A 1 86 ? -60.594 -22.157 15.694 1.00 46.22 86 SER A N 1
ATOM 664 C CA . SER A 1 86 ? -60.025 -21.317 16.757 1.00 46.22 86 SER A CA 1
ATOM 665 C C . SER A 1 86 ? -58.500 -21.234 16.646 1.00 46.22 86 SER A C 1
ATOM 667 O O . SER A 1 86 ? -57.927 -20.148 16.713 1.00 46.22 86 SER A O 1
ATOM 669 N N . ARG A 1 87 ? -57.830 -22.360 16.361 1.00 50.44 87 ARG A N 1
ATOM 670 C CA . ARG A 1 87 ? -56.377 -22.411 16.123 1.00 50.44 87 ARG A CA 1
ATOM 671 C C . ARG A 1 87 ? -55.956 -21.577 14.911 1.00 50.44 87 ARG A C 1
ATOM 673 O O . ARG A 1 87 ? -54.969 -20.849 14.981 1.00 50.44 87 ARG A O 1
ATOM 680 N N . SER A 1 88 ? -56.699 -21.676 13.809 1.00 43.56 88 SER A N 1
ATOM 681 C CA . SER A 1 88 ? -56.415 -20.942 12.568 1.00 43.56 88 SER A CA 1
ATOM 682 C C . SER A 1 88 ? -56.662 -19.439 12.720 1.00 43.56 88 SER A C 1
ATOM 684 O O . SER A 1 88 ? -55.839 -18.642 12.277 1.00 43.56 88 SER A O 1
ATOM 686 N N . ALA A 1 89 ? -57.734 -19.047 13.411 1.00 44.56 89 ALA A N 1
ATOM 687 C CA . ALA A 1 89 ? -58.040 -17.651 13.710 1.00 44.56 89 ALA A CA 1
ATOM 688 C C . ALA A 1 89 ? -56.963 -17.009 14.600 1.00 44.56 89 ALA A C 1
ATOM 690 O O . ALA A 1 89 ? -56.511 -15.903 14.311 1.00 44.56 89 ALA A O 1
ATOM 691 N N . ILE A 1 90 ? -56.472 -17.729 15.617 1.00 47.12 90 ILE A N 1
ATOM 692 C CA . ILE A 1 90 ? -55.379 -17.262 16.483 1.00 47.12 90 ILE A CA 1
ATOM 693 C C . ILE A 1 90 ? -54.087 -17.076 15.679 1.00 47.12 90 ILE A C 1
ATOM 695 O O . ILE A 1 90 ? -53.446 -16.036 15.807 1.00 47.12 90 ILE A O 1
ATOM 699 N N . LEU A 1 91 ? -53.725 -18.029 14.812 1.00 47.12 91 LEU A N 1
ATOM 700 C CA . LEU A 1 91 ? -52.535 -17.931 13.956 1.00 47.12 91 LEU A CA 1
ATOM 701 C C . LEU A 1 91 ? -52.609 -16.755 12.973 1.00 47.12 91 LEU A C 1
ATOM 703 O O . LEU A 1 91 ? -51.607 -16.070 12.779 1.00 47.12 91 LEU A O 1
ATOM 707 N N . ILE A 1 92 ? -53.784 -16.504 12.387 1.00 43.75 92 ILE A N 1
ATOM 708 C CA . ILE A 1 92 ? -54.026 -15.385 11.464 1.00 43.75 92 ILE A CA 1
ATOM 709 C C . ILE A 1 92 ? -53.963 -14.046 12.210 1.00 43.75 92 ILE A C 1
ATOM 711 O O . ILE A 1 92 ? -53.262 -13.137 11.765 1.00 43.75 92 ILE A O 1
ATOM 715 N N . CYS A 1 93 ? -54.606 -13.933 13.377 1.00 45.47 93 CYS A N 1
ATOM 716 C CA . CYS A 1 93 ? -54.522 -12.738 14.218 1.00 45.47 93 CYS A CA 1
ATOM 717 C C . CYS A 1 93 ? -53.081 -12.455 14.671 1.00 45.47 93 CYS A C 1
ATOM 719 O O . CYS A 1 93 ? -52.650 -11.304 14.634 1.00 45.47 93 CYS A O 1
ATOM 721 N N . PHE A 1 94 ? -52.307 -13.486 15.029 1.00 44.47 94 PHE A N 1
ATOM 722 C CA . PHE A 1 94 ? -50.896 -13.337 15.402 1.00 44.47 94 PHE A CA 1
ATOM 723 C C . PHE A 1 94 ? -50.021 -12.908 14.214 1.00 44.47 94 PHE A C 1
ATOM 725 O O . PHE A 1 94 ? -49.161 -12.042 14.360 1.00 44.47 94 PHE A O 1
ATOM 732 N N . TYR A 1 95 ? -50.269 -13.453 13.018 1.00 45.53 95 TYR A N 1
ATOM 733 C CA . TYR A 1 95 ? -49.563 -13.058 11.794 1.00 45.53 95 TYR A CA 1
ATOM 734 C C . TYR A 1 95 ? -49.834 -11.599 11.407 1.00 45.53 95 TYR A C 1
ATOM 736 O O . TYR A 1 95 ? -48.907 -10.888 11.017 1.00 45.53 95 TYR A O 1
ATOM 744 N N . SER A 1 96 ? -51.083 -11.143 11.547 1.00 43.19 96 SER A N 1
ATOM 745 C CA . SER A 1 96 ? -51.479 -9.758 11.265 1.00 43.19 96 SER A CA 1
ATOM 746 C C . SER A 1 96 ? -50.998 -8.756 12.319 1.00 43.19 96 SER A C 1
ATOM 748 O O . SER A 1 96 ? -50.776 -7.597 11.981 1.00 43.19 96 SER A O 1
ATOM 750 N N . LEU A 1 97 ? -50.803 -9.171 13.577 1.00 44.34 97 LEU A N 1
ATOM 751 C CA . LEU A 1 97 ? -50.306 -8.300 14.652 1.00 44.34 97 LEU A CA 1
ATOM 752 C C . LEU A 1 97 ? -48.774 -8.151 14.663 1.00 44.34 97 LEU A C 1
ATOM 754 O O . LEU A 1 97 ? -48.273 -7.133 15.139 1.00 44.34 97 LEU A O 1
ATOM 758 N N . CYS A 1 98 ? -48.025 -9.125 14.134 1.00 43.72 98 CYS A N 1
ATOM 759 C CA . CYS A 1 98 ? -46.558 -9.159 14.225 1.00 43.72 98 CYS A CA 1
ATOM 760 C C . CYS A 1 98 ? -45.793 -8.606 13.003 1.00 43.72 98 CYS A C 1
ATOM 762 O O . CYS A 1 98 ? -44.573 -8.723 12.979 1.00 43.72 98 CYS A O 1
ATOM 764 N N . ASN A 1 99 ? -46.456 -8.000 12.010 1.00 39.31 99 ASN A N 1
ATOM 765 C CA . ASN A 1 99 ? -45.830 -7.275 10.885 1.00 39.31 99 ASN A CA 1
ATOM 766 C C . ASN A 1 99 ? -44.652 -7.987 10.158 1.00 39.31 99 ASN A C 1
ATOM 768 O O . ASN A 1 99 ? -43.752 -7.327 9.653 1.00 39.31 99 ASN A O 1
ATOM 772 N N . GLY A 1 100 ? -44.666 -9.325 10.056 1.00 40.62 100 GLY A N 1
ATOM 773 C CA . GLY A 1 100 ? -43.673 -10.140 9.320 1.00 40.62 100 GLY A CA 1
ATOM 774 C C . GLY A 1 100 ? -42.186 -9.910 9.686 1.00 40.62 100 GLY A C 1
ATOM 775 O O . GLY A 1 100 ? -41.844 -9.164 10.593 1.00 40.62 100 GLY A O 1
ATOM 776 N N . PRO A 1 101 ? -41.240 -10.508 8.944 1.00 38.69 101 PRO A N 1
ATOM 777 C CA . PRO A 1 101 ? -40.808 -11.903 8.946 1.00 38.69 101 PRO A CA 1
ATOM 778 C C . PRO A 1 101 ? -39.740 -12.183 10.040 1.00 38.69 101 PRO A C 1
ATOM 780 O O . PRO A 1 101 ? -38.544 -12.053 9.798 1.00 38.69 101 PRO A O 1
ATOM 783 N N . LYS A 1 102 ? -40.131 -12.616 11.246 1.00 38.91 102 LYS A N 1
ATOM 784 C CA . LYS A 1 102 ? -39.191 -13.095 12.292 1.00 38.91 102 LYS A CA 1
ATOM 785 C C . LYS A 1 102 ? -39.673 -14.385 12.969 1.00 38.91 102 LYS A C 1
ATOM 787 O O . LYS A 1 102 ? -39.641 -14.514 14.184 1.00 38.91 102 LYS A O 1
ATOM 792 N N . LEU A 1 103 ? -40.146 -15.350 12.181 1.00 41.41 103 LEU A N 1
ATOM 793 C CA . LEU A 1 103 ? -40.710 -16.608 12.701 1.00 41.41 103 LEU A CA 1
ATOM 794 C C . LEU A 1 103 ? -39.929 -17.876 12.313 1.00 41.41 103 LEU A C 1
ATOM 796 O O . LEU A 1 103 ? -40.426 -18.981 12.508 1.00 41.41 103 LEU A O 1
ATOM 800 N N . SER A 1 104 ? -38.711 -17.756 11.773 1.00 43.22 104 SER A N 1
ATOM 801 C CA . SER A 1 104 ? -37.986 -18.900 11.194 1.00 43.22 104 SER A CA 1
ATOM 802 C C . SER A 1 104 ? -36.810 -19.455 12.008 1.00 43.22 104 SER A C 1
ATOM 804 O O . SER A 1 104 ? -36.131 -20.350 11.505 1.00 43.22 104 SER A O 1
ATOM 806 N N . ARG A 1 105 ? -36.549 -19.023 13.253 1.00 39.59 105 ARG A N 1
ATOM 807 C CA . ARG A 1 105 ? -35.495 -19.647 14.084 1.00 39.59 105 ARG A CA 1
ATOM 808 C C . ARG A 1 105 ? -35.883 -19.784 15.556 1.00 39.59 105 ARG A C 1
ATOM 810 O O . ARG A 1 105 ? -36.344 -18.829 16.168 1.00 39.59 105 ARG A O 1
ATOM 817 N N . GLY A 1 106 ? -35.637 -20.975 16.113 1.00 52.31 106 GLY A N 1
ATOM 818 C CA . GLY A 1 106 ? -35.697 -21.258 17.550 1.00 52.31 106 GLY A CA 1
ATOM 819 C C . GLY A 1 106 ? -36.743 -22.302 17.988 1.00 52.31 106 GLY A C 1
ATOM 820 O O . GLY A 1 106 ? -37.395 -22.920 17.140 1.00 52.31 106 GLY A O 1
ATOM 821 N N . PRO A 1 107 ? -36.928 -22.480 19.318 1.00 37.72 107 PRO A N 1
ATOM 822 C CA . PRO A 1 107 ? -37.819 -23.475 19.947 1.00 37.72 107 PRO A CA 1
ATOM 823 C C . PRO A 1 107 ? -39.294 -23.357 19.525 1.00 37.72 107 PRO A C 1
ATOM 825 O O . PRO A 1 107 ? -40.087 -24.261 19.762 1.00 37.72 107 PRO A O 1
ATOM 828 N N . TYR A 1 108 ? -39.652 -22.270 18.844 1.00 42.19 108 TYR A N 1
ATOM 829 C CA . TYR A 1 108 ? -40.990 -21.978 18.348 1.00 42.19 108 TYR A CA 1
ATOM 830 C C . TYR A 1 108 ? -41.408 -22.849 17.150 1.00 42.19 108 TYR A C 1
ATOM 832 O O . TYR A 1 108 ? -42.520 -23.370 17.134 1.00 42.19 108 TYR A O 1
ATOM 840 N N . LEU A 1 109 ? -40.519 -23.086 16.172 1.00 45.78 109 LEU A N 1
ATOM 841 C CA . LEU A 1 109 ? -40.815 -24.015 15.067 1.00 45.78 109 LEU A CA 1
ATOM 842 C C . LEU A 1 109 ? -40.914 -25.455 15.590 1.00 45.78 109 LEU A C 1
ATOM 844 O O . LEU A 1 109 ? -41.777 -26.212 15.155 1.00 45.78 109 LEU A O 1
ATOM 848 N N . ALA A 1 110 ? -40.081 -25.803 16.574 1.00 45.44 110 ALA A N 1
ATOM 849 C CA . ALA A 1 110 ? -40.153 -27.085 17.264 1.00 45.44 110 ALA A CA 1
ATOM 850 C C . ALA A 1 110 ? -41.470 -27.238 18.043 1.00 45.44 110 ALA A C 1
ATOM 852 O O . ALA A 1 110 ? -42.089 -28.291 17.953 1.00 45.44 110 ALA A O 1
ATOM 853 N N . ALA A 1 111 ? -41.951 -26.190 18.720 1.00 44.16 111 ALA A N 1
ATOM 854 C CA . ALA A 1 111 ? -43.235 -26.199 19.422 1.00 44.16 111 ALA A CA 1
ATOM 855 C C . ALA A 1 111 ? -44.428 -26.327 18.460 1.00 44.16 111 ALA A C 1
ATOM 857 O O . ALA A 1 111 ? -45.327 -27.128 18.699 1.00 44.16 111 ALA A O 1
ATOM 858 N N . VAL A 1 112 ? -44.423 -25.608 17.332 1.00 47.53 112 VAL A N 1
ATOM 859 C CA . VAL A 1 112 ? -45.481 -25.717 16.310 1.00 47.53 112 VAL A CA 1
ATOM 860 C C . VAL A 1 112 ? -45.489 -27.108 15.664 1.00 47.53 112 VAL A C 1
ATOM 862 O O . VAL A 1 112 ? -46.560 -27.690 15.473 1.00 47.53 112 VAL A O 1
ATOM 865 N N . MET A 1 113 ? -44.315 -27.678 15.378 1.00 47.72 113 MET A N 1
ATOM 866 C CA . MET A 1 113 ? -44.184 -29.041 14.850 1.00 47.72 113 MET A CA 1
ATOM 867 C C . MET A 1 113 ? -44.590 -30.099 15.885 1.00 47.72 113 MET A C 1
ATOM 869 O O . MET A 1 113 ? -45.331 -31.016 15.544 1.00 47.72 113 MET A O 1
ATOM 873 N N . ALA A 1 114 ? -44.183 -29.951 17.148 1.00 47.25 114 ALA A N 1
ATOM 874 C CA . ALA A 1 114 ? -44.538 -30.862 18.234 1.00 47.25 114 ALA A CA 1
ATOM 875 C C . ALA A 1 114 ? -46.045 -30.840 18.521 1.00 47.25 114 ALA A C 1
ATOM 877 O O . ALA A 1 114 ? -46.675 -31.893 18.544 1.00 47.25 114 ALA A O 1
ATOM 878 N N . CYS A 1 115 ? -46.659 -29.658 18.632 1.00 47.38 115 CYS A N 1
ATOM 879 C CA . CYS A 1 115 ? -48.108 -29.527 18.798 1.00 47.38 115 CYS A CA 1
ATOM 880 C C . CYS A 1 115 ? -48.878 -30.112 17.606 1.00 47.38 115 CYS A C 1
ATOM 882 O O . CYS A 1 115 ? -49.938 -30.712 17.787 1.00 47.38 115 CYS A O 1
ATOM 884 N N . SER A 1 116 ? -48.341 -29.987 16.388 1.00 48.84 116 SER A N 1
ATOM 885 C CA . SER A 1 116 ? -48.943 -30.584 15.191 1.00 48.84 116 SER A CA 1
ATOM 886 C C . SER A 1 116 ? -48.829 -32.111 15.188 1.00 48.84 116 SER A C 1
ATOM 888 O O . SER A 1 116 ? -49.815 -32.781 14.898 1.00 48.84 116 SER A O 1
ATOM 890 N N . LEU A 1 117 ? -47.680 -32.670 15.579 1.00 48.72 117 LEU A N 1
ATOM 891 C CA . LEU A 1 117 ? -47.473 -34.119 15.695 1.00 48.72 117 LEU A CA 1
ATOM 892 C C . LEU A 1 117 ? -48.321 -34.741 16.809 1.00 48.72 117 LEU A C 1
ATOM 894 O O . LEU A 1 117 ? -48.925 -35.785 16.592 1.00 48.72 117 LEU A O 1
ATOM 898 N N . ILE A 1 118 ? -48.432 -34.078 17.964 1.00 48.97 118 ILE A N 1
ATOM 899 C CA . ILE A 1 118 ? -49.284 -34.520 19.079 1.00 48.97 118 ILE A CA 1
ATOM 900 C C . ILE A 1 118 ? -50.758 -34.506 18.660 1.00 48.97 118 ILE A C 1
ATOM 902 O O . ILE A 1 118 ? -51.486 -35.448 18.954 1.00 48.97 118 ILE A O 1
ATOM 906 N N . SER A 1 119 ? -51.191 -33.490 17.906 1.00 50.12 119 SER A N 1
ATOM 907 C CA . SER A 1 119 ? -52.560 -33.426 17.378 1.00 50.12 119 SER A CA 1
ATOM 908 C C . SER A 1 119 ? -52.842 -34.565 16.392 1.00 50.12 119 SER A C 1
ATOM 910 O O . SER A 1 119 ? -53.892 -35.196 16.465 1.00 50.12 119 SER A O 1
ATOM 912 N N . VAL A 1 120 ? -51.894 -34.867 15.497 1.00 49.25 120 VAL A N 1
ATOM 913 C CA . VAL A 1 120 ? -52.013 -35.989 14.551 1.00 49.25 120 VAL A CA 1
ATOM 914 C C . VAL A 1 120 ? -52.024 -37.327 15.290 1.00 49.25 120 VAL A C 1
ATOM 916 O O . VAL A 1 120 ? -52.848 -38.176 14.970 1.00 49.25 120 VAL A O 1
ATOM 919 N N . ALA A 1 121 ? -51.180 -37.503 16.308 1.00 48.31 121 ALA A N 1
ATOM 920 C CA . ALA A 1 121 ? -51.165 -38.705 17.137 1.00 48.31 121 ALA A CA 1
ATOM 921 C C . ALA A 1 121 ? -52.483 -38.880 17.907 1.00 48.31 121 ALA A C 1
ATOM 923 O O . ALA A 1 121 ? -53.029 -39.976 17.936 1.00 48.31 121 ALA A O 1
ATOM 924 N N . PHE A 1 122 ? -53.042 -37.803 18.464 1.00 49.09 122 PHE A N 1
ATOM 925 C CA . PHE A 1 122 ? -54.316 -37.844 19.181 1.00 49.09 122 PHE A CA 1
ATOM 926 C C . PHE A 1 122 ? -55.485 -38.199 18.254 1.00 49.09 122 PHE A C 1
ATOM 928 O O . PHE A 1 122 ? -56.317 -39.036 18.594 1.00 49.09 122 PHE A O 1
ATOM 935 N N . VAL A 1 123 ? -55.515 -37.629 17.044 1.00 51.78 123 VAL A N 1
ATOM 936 C CA . VAL A 1 123 ? -56.506 -37.980 16.015 1.00 51.78 123 VAL A CA 1
ATOM 937 C C . VAL A 1 123 ? -56.309 -39.415 15.523 1.00 51.78 123 VAL A C 1
ATOM 939 O O . VAL A 1 123 ? -57.296 -40.117 15.337 1.00 51.78 123 VAL A O 1
ATOM 942 N N . ALA A 1 124 ? -55.069 -39.885 15.367 1.00 49.66 124 ALA A N 1
ATOM 943 C CA . ALA A 1 124 ? -54.767 -41.255 14.954 1.00 49.66 124 ALA A CA 1
ATOM 944 C C . ALA A 1 124 ? -55.145 -42.290 16.025 1.00 49.66 124 ALA A C 1
ATOM 946 O O . ALA A 1 124 ? -55.692 -43.332 15.685 1.00 49.66 124 ALA A O 1
ATOM 947 N N . VAL A 1 125 ? -54.918 -41.995 17.310 1.00 49.84 125 VAL A N 1
ATOM 948 C CA . VAL A 1 125 ? -55.343 -42.844 18.436 1.00 49.84 125 VAL A CA 1
ATOM 949 C C . VAL A 1 125 ? -56.864 -42.846 18.562 1.00 49.84 125 VAL A C 1
ATOM 951 O O . VAL A 1 125 ? -57.459 -43.909 18.710 1.00 49.84 125 VAL A O 1
ATOM 954 N N . LYS A 1 126 ? -57.518 -41.684 18.427 1.00 49.88 126 LYS A N 1
ATOM 955 C CA . LYS A 1 126 ? -58.985 -41.598 18.437 1.00 49.88 126 LYS A CA 1
ATOM 956 C C . LYS A 1 126 ? -59.594 -42.342 17.247 1.00 49.88 126 LYS A C 1
ATOM 958 O O . LYS A 1 126 ? -60.567 -43.063 17.423 1.00 49.88 126 LYS A O 1
ATOM 963 N N . ALA A 1 127 ? -58.990 -42.229 16.063 1.00 50.91 127 ALA A N 1
ATOM 964 C CA . ALA A 1 127 ? -59.359 -43.032 14.906 1.00 50.91 127 ALA A CA 1
ATOM 965 C C . ALA A 1 127 ? -59.158 -44.524 15.209 1.00 50.91 127 ALA A C 1
ATOM 967 O O . ALA A 1 127 ? -60.093 -45.294 15.068 1.00 50.91 127 ALA A O 1
ATOM 968 N N . TRP A 1 128 ? -58.006 -44.948 15.724 1.00 47.66 128 TRP A N 1
ATOM 969 C CA . TRP A 1 128 ? -57.753 -46.353 16.054 1.00 47.66 128 TRP A CA 1
ATOM 970 C C . TRP A 1 128 ? -58.770 -46.939 17.050 1.00 47.66 128 TRP A C 1
ATOM 972 O O . TRP A 1 128 ? -59.278 -48.037 16.834 1.00 47.66 128 TRP A O 1
ATOM 982 N N . CYS A 1 129 ? -59.118 -46.197 18.106 1.00 48.66 129 CYS A N 1
ATOM 983 C CA . CYS A 1 129 ? -60.111 -46.619 19.097 1.00 48.66 129 CYS A CA 1
ATOM 984 C C . CYS A 1 129 ? -61.540 -46.686 18.538 1.00 48.66 129 CYS A C 1
ATOM 986 O O . CYS A 1 129 ? -62.306 -47.541 18.964 1.00 48.66 129 CYS A O 1
ATOM 988 N N . VAL A 1 130 ? -61.900 -45.816 17.588 1.00 50.16 130 VAL A N 1
ATOM 989 C CA . VAL A 1 130 ? -63.237 -45.795 16.962 1.00 50.16 130 VAL A CA 1
ATOM 990 C C . VAL A 1 130 ? -63.343 -46.798 15.801 1.00 50.16 130 VAL A C 1
ATOM 992 O O . VAL A 1 130 ? -64.378 -47.429 15.616 1.00 50.16 130 VAL A O 1
ATOM 995 N N . PHE A 1 131 ? -62.267 -47.003 15.037 1.00 46.50 131 PHE A N 1
ATOM 996 C CA . PHE A 1 131 ? -62.230 -47.872 13.854 1.00 46.50 131 PHE A CA 1
ATOM 997 C C . PHE A 1 131 ? -61.953 -49.353 14.170 1.00 46.50 131 PHE A C 1
ATOM 999 O O . PHE A 1 131 ? -62.124 -50.194 13.288 1.00 46.50 131 PHE A O 1
ATOM 1006 N N . GLY A 1 132 ? -61.564 -49.696 15.405 1.00 44.91 132 GLY A N 1
ATOM 1007 C CA . GLY A 1 132 ? -61.319 -51.081 15.828 1.00 44.91 132 GLY A CA 1
ATOM 1008 C C . GLY A 1 132 ? -62.555 -51.994 15.814 1.00 44.91 132 GLY A C 1
ATOM 1009 O O . GLY A 1 132 ? -62.392 -53.206 15.707 1.00 44.91 132 GLY A O 1
ATOM 1010 N N . GLU A 1 133 ? -63.776 -51.442 15.865 1.00 43.56 133 GLU A N 1
ATOM 1011 C CA . GLU A 1 133 ? -65.011 -52.240 15.995 1.00 43.56 133 GLU A CA 1
ATOM 1012 C C . GLU A 1 133 ? -66.098 -52.005 14.925 1.00 43.56 133 GLU A C 1
ATOM 1014 O O . GLU A 1 133 ? -67.077 -52.746 14.902 1.00 43.56 133 GLU A O 1
ATOM 1019 N N . MET A 1 134 ? -65.955 -51.077 13.970 1.00 42.34 134 MET A N 1
ATOM 1020 C CA . MET A 1 134 ? -67.013 -50.817 12.970 1.00 42.34 134 MET A CA 1
ATOM 1021 C C . MET A 1 134 ? -66.525 -50.936 11.521 1.00 42.34 134 MET A C 1
ATOM 1023 O O . MET A 1 134 ? -66.214 -49.962 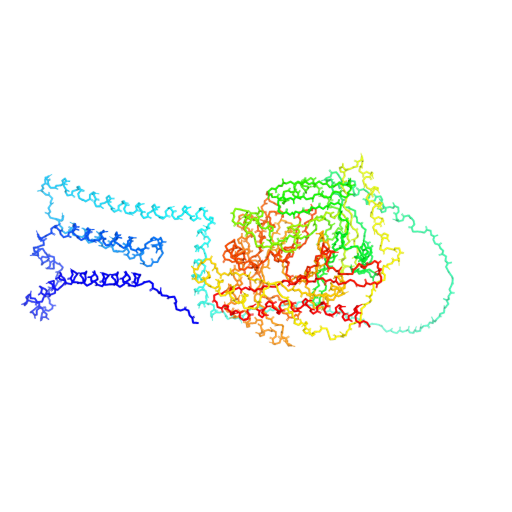10.843 1.00 42.34 134 MET A O 1
ATOM 1027 N N . MET A 1 135 ? -66.527 -52.170 11.009 1.00 43.62 135 MET A N 1
ATOM 1028 C CA . MET A 1 135 ? -66.274 -52.503 9.600 1.00 43.62 135 MET A CA 1
ATOM 1029 C C . MET A 1 135 ? -67.531 -53.052 8.898 1.00 43.62 135 MET A C 1
ATOM 1031 O O . MET A 1 135 ? -67.446 -54.008 8.137 1.00 43.62 135 MET A O 1
ATOM 1035 N N . THR A 1 136 ? -68.708 -52.438 9.073 1.00 46.62 136 THR A N 1
ATOM 1036 C CA . THR A 1 136 ? -69.952 -52.902 8.411 1.00 46.62 136 THR A CA 1
ATOM 1037 C C . THR A 1 136 ? -70.955 -51.782 8.091 1.00 46.62 136 THR A C 1
ATOM 1039 O O . THR A 1 136 ? -72.046 -51.730 8.637 1.00 46.62 136 THR A O 1
ATOM 1042 N N . SER A 1 137 ? -70.633 -50.897 7.142 1.00 47.22 137 SER A N 1
ATOM 1043 C CA . SER A 1 137 ? -71.623 -50.093 6.393 1.00 47.22 137 SER A CA 1
ATOM 1044 C C . SER A 1 137 ? -70.923 -49.343 5.252 1.00 47.22 137 SER A C 1
ATOM 1046 O O . SER A 1 137 ? -69.822 -48.829 5.437 1.00 47.22 137 SER A O 1
ATOM 1048 N N . LYS A 1 138 ? -71.500 -49.338 4.040 1.00 47.91 138 LYS A N 1
ATOM 1049 C CA . LYS A 1 138 ? -70.899 -48.745 2.823 1.00 47.91 138 LYS A CA 1
ATOM 1050 C C . LYS A 1 138 ? -71.233 -47.253 2.620 1.00 47.91 138 LYS A C 1
ATOM 1052 O O . LYS A 1 138 ? -70.619 -46.643 1.752 1.00 47.91 138 LYS A O 1
ATOM 1057 N N . GLY A 1 139 ? -72.159 -46.674 3.393 1.00 46.59 139 GLY A N 1
ATOM 1058 C CA . GLY A 1 139 ? -72.682 -45.312 3.174 1.00 46.59 139 GLY A CA 1
ATOM 1059 C C . GLY A 1 139 ? -71.873 -44.184 3.830 1.00 46.59 139 GLY A C 1
ATOM 1060 O O . GLY A 1 139 ? -71.624 -43.166 3.193 1.00 46.59 139 GLY A O 1
ATOM 1061 N N . GLU A 1 140 ? -71.383 -44.382 5.056 1.00 45.84 140 GLU A N 1
ATOM 1062 C CA . GLU A 1 140 ? -70.592 -43.377 5.802 1.00 45.84 140 GLU A CA 1
ATOM 1063 C C . GLU A 1 140 ? -69.114 -43.333 5.370 1.00 45.84 140 GLU A C 1
ATOM 1065 O O . GLU A 1 140 ? -68.433 -42.318 5.519 1.00 45.84 140 GLU A O 1
ATOM 1070 N N . ARG A 1 141 ? -68.643 -44.386 4.683 1.00 43.84 141 ARG A N 1
ATOM 1071 C CA . ARG A 1 141 ? -67.258 -44.521 4.195 1.00 43.84 141 ARG A CA 1
ATOM 1072 C C . ARG A 1 141 ? -66.813 -43.398 3.263 1.00 43.84 141 ARG A C 1
ATOM 1074 O O . ARG A 1 141 ? -65.634 -43.069 3.253 1.00 43.84 141 ARG A O 1
ATOM 1081 N N . ALA A 1 142 ? -67.706 -42.834 2.451 1.00 45.69 142 ALA A N 1
ATOM 1082 C CA . ALA A 1 142 ? -67.321 -41.826 1.460 1.00 45.69 142 ALA A CA 1
ATOM 1083 C C . ALA A 1 142 ? -67.092 -40.445 2.094 1.00 45.69 142 ALA A C 1
ATOM 1085 O O . ALA A 1 142 ? -66.133 -39.755 1.748 1.00 45.69 142 ALA A O 1
ATOM 1086 N N . MET A 1 143 ? -67.943 -40.062 3.050 1.00 42.28 143 MET A N 1
ATOM 1087 C CA . MET A 1 143 ? -67.857 -38.764 3.720 1.00 42.28 143 MET A CA 1
ATOM 1088 C C . MET A 1 143 ? -66.694 -38.733 4.724 1.00 42.28 143 MET A C 1
ATOM 1090 O O . MET A 1 143 ? -65.956 -37.750 4.792 1.00 42.28 143 MET A O 1
ATOM 1094 N N . GLU A 1 144 ? -66.461 -39.839 5.430 1.00 45.88 144 GLU A N 1
ATOM 1095 C CA . GLU A 1 144 ? -65.391 -39.959 6.425 1.00 45.88 144 GLU A CA 1
ATOM 1096 C C . GLU A 1 144 ? -64.009 -40.158 5.793 1.00 45.88 144 GLU A C 1
ATOM 1098 O O . GLU A 1 144 ? -63.035 -39.534 6.221 1.00 45.88 144 GLU A O 1
ATOM 1103 N N . MET A 1 145 ? -63.919 -40.927 4.700 1.00 47.19 145 MET A N 1
ATOM 1104 C CA . MET A 1 145 ? -62.700 -40.985 3.887 1.00 47.19 145 MET A CA 1
ATOM 1105 C C . MET A 1 145 ? -62.414 -39.626 3.240 1.00 47.19 145 MET A C 1
ATOM 1107 O O . MET A 1 145 ? -61.258 -39.216 3.174 1.00 47.19 145 MET A O 1
ATOM 1111 N N . GLY A 1 146 ? -63.452 -38.878 2.849 1.00 47.53 146 GLY A N 1
ATOM 1112 C CA . GLY A 1 146 ? -63.323 -37.494 2.394 1.00 47.53 146 GLY A CA 1
ATOM 1113 C C . GLY A 1 146 ? -62.712 -36.573 3.456 1.00 47.53 146 GLY A C 1
ATOM 1114 O O . GLY A 1 146 ? -61.796 -35.814 3.150 1.00 47.53 146 GLY A O 1
ATOM 1115 N N . LEU A 1 147 ? -63.145 -36.676 4.716 1.00 46.75 147 LEU A N 1
ATOM 1116 C CA . LEU A 1 147 ? -62.605 -35.890 5.836 1.00 46.75 147 LEU A CA 1
ATOM 1117 C C . LEU A 1 147 ? -61.161 -36.270 6.200 1.00 46.75 147 LEU A C 1
ATOM 1119 O O . LEU A 1 147 ? -60.342 -35.381 6.461 1.00 46.75 147 LEU A O 1
ATOM 1123 N N . PHE A 1 148 ? -60.827 -37.563 6.170 1.00 49.25 148 PHE A N 1
ATOM 1124 C CA . PHE A 1 148 ? -59.457 -38.042 6.374 1.00 49.25 148 PHE A CA 1
ATOM 1125 C C . PHE A 1 148 ? -58.525 -37.569 5.252 1.00 49.25 148 PHE A C 1
ATOM 1127 O O . PHE A 1 148 ? -57.463 -37.007 5.525 1.00 49.25 148 PHE A O 1
ATOM 1134 N N . ILE A 1 149 ? -58.951 -37.706 3.993 1.00 49.75 149 ILE A N 1
ATOM 1135 C CA . ILE A 1 149 ? -58.205 -37.229 2.823 1.00 49.75 149 ILE A CA 1
ATOM 1136 C C . ILE A 1 149 ? -58.050 -35.704 2.878 1.00 49.75 149 ILE A C 1
ATOM 1138 O O . ILE A 1 149 ? -56.946 -35.211 2.667 1.00 49.75 149 ILE A O 1
ATOM 1142 N N . CYS A 1 150 ? -59.091 -34.949 3.241 1.00 46.56 150 CYS A N 1
ATOM 1143 C CA . CYS A 1 150 ? -59.010 -33.494 3.402 1.00 46.56 150 CYS A CA 1
ATOM 1144 C C . CYS A 1 150 ? -58.023 -33.079 4.497 1.00 46.56 150 CYS A C 1
ATOM 1146 O O . CYS A 1 150 ? -57.251 -32.146 4.294 1.00 46.56 150 CYS A O 1
ATOM 1148 N N . SER A 1 151 ? -57.994 -33.783 5.629 1.00 46.84 151 SER A N 1
ATOM 1149 C CA . SER A 1 151 ? -57.053 -33.508 6.721 1.00 46.84 151 SER A CA 1
ATOM 1150 C C . SER A 1 151 ? -55.615 -33.880 6.353 1.00 46.84 151 SER A C 1
ATOM 1152 O O . SER A 1 151 ? -54.683 -33.144 6.683 1.00 46.84 151 SER A O 1
ATOM 1154 N N . LEU A 1 152 ? -55.425 -34.960 5.590 1.00 48.50 152 LEU A N 1
ATOM 1155 C CA . LEU A 1 152 ? -54.130 -35.330 5.027 1.00 48.50 152 LEU A CA 1
ATOM 1156 C C . LEU A 1 152 ? -53.653 -34.287 4.005 1.00 48.50 152 LEU A C 1
ATOM 1158 O O . LEU A 1 152 ? -52.511 -33.837 4.078 1.00 48.50 152 LEU A O 1
ATOM 1162 N N . PHE A 1 153 ? -54.534 -33.826 3.112 1.00 47.50 153 PHE A N 1
ATOM 1163 C CA . PHE A 1 153 ? -54.241 -32.753 2.160 1.00 47.50 153 PHE A CA 1
ATOM 1164 C C . PHE A 1 153 ? -53.929 -31.433 2.862 1.00 47.50 153 PHE A C 1
ATOM 1166 O O . PHE A 1 153 ? -52.991 -30.752 2.456 1.00 47.50 153 PHE A O 1
ATOM 1173 N N . LEU A 1 154 ? -54.644 -31.080 3.934 1.00 46.41 154 LEU A N 1
ATOM 1174 C CA . LEU A 1 154 ? -54.346 -29.884 4.723 1.00 46.41 154 LEU A CA 1
ATOM 1175 C C . LEU A 1 154 ? -52.994 -30.006 5.436 1.00 46.41 154 LEU A C 1
ATOM 1177 O O . LEU A 1 154 ? -52.243 -29.033 5.484 1.00 46.41 154 LEU A O 1
ATOM 1181 N N . GLY A 1 155 ? -52.662 -31.184 5.969 1.00 46.16 155 GLY A N 1
ATOM 1182 C CA . GLY A 1 155 ? -51.362 -31.463 6.582 1.00 46.16 155 GLY A CA 1
ATOM 1183 C C . GLY A 1 155 ? -50.217 -31.354 5.574 1.00 46.16 155 GLY A C 1
ATOM 1184 O O . GLY A 1 155 ? -49.240 -30.645 5.814 1.00 46.16 155 GLY A O 1
ATOM 1185 N N . VAL A 1 156 ? -50.373 -31.971 4.400 1.00 48.38 156 VAL A N 1
ATOM 1186 C CA . VAL A 1 156 ? -49.404 -31.887 3.298 1.00 48.38 156 VAL A CA 1
ATOM 1187 C C . VAL A 1 156 ? -49.306 -30.458 2.762 1.00 48.38 156 VAL A C 1
ATOM 1189 O O . VAL A 1 156 ? -48.201 -29.981 2.532 1.00 48.38 156 VAL A O 1
ATOM 1192 N N . ALA A 1 157 ? -50.414 -29.724 2.631 1.00 44.53 157 ALA A N 1
ATOM 1193 C CA . ALA A 1 157 ? -50.407 -28.325 2.211 1.00 44.53 157 ALA A CA 1
ATOM 1194 C C . ALA A 1 157 ? -49.662 -27.431 3.213 1.00 44.53 157 ALA A C 1
ATOM 1196 O O . ALA A 1 157 ? -48.862 -26.597 2.794 1.00 44.53 157 ALA A O 1
ATOM 1197 N N . HIS A 1 158 ? -49.836 -27.639 4.522 1.00 46.16 158 HIS A N 1
ATOM 1198 C CA . HIS A 1 158 ? -49.064 -26.924 5.544 1.00 46.16 158 HIS A CA 1
ATOM 1199 C C . HIS A 1 158 ? -47.572 -27.267 5.487 1.00 46.16 158 HIS A C 1
ATOM 1201 O O . HIS A 1 158 ? -46.741 -26.364 5.590 1.00 46.16 158 HIS A O 1
ATOM 1207 N N . ILE A 1 159 ? -47.217 -28.532 5.246 1.00 46.62 159 ILE A N 1
ATOM 1208 C CA . ILE A 1 159 ? -45.823 -28.951 5.039 1.00 46.62 159 ILE A CA 1
ATOM 1209 C C . ILE A 1 159 ? -45.253 -28.319 3.763 1.00 46.62 159 ILE A C 1
ATOM 1211 O O . ILE A 1 159 ? -44.135 -27.818 3.783 1.00 46.62 159 ILE A O 1
ATOM 1215 N N . VAL A 1 160 ? -46.017 -28.260 2.670 1.00 43.78 160 VAL A N 1
ATOM 1216 C CA . VAL A 1 160 ? -45.608 -27.633 1.404 1.00 43.78 160 VAL A CA 1
ATOM 1217 C C . VAL A 1 160 ? -45.486 -26.117 1.542 1.00 43.78 160 VAL A C 1
ATOM 1219 O O . VAL A 1 160 ? -44.570 -25.541 0.965 1.00 43.78 160 VAL A O 1
ATOM 1222 N N . VAL A 1 161 ? -46.346 -25.453 2.317 1.00 43.78 161 VAL A N 1
ATOM 1223 C CA . VAL A 1 161 ? -46.237 -24.015 2.618 1.00 43.78 161 VAL A CA 1
ATOM 1224 C C . VAL A 1 161 ? -45.028 -23.741 3.513 1.00 43.78 161 VAL A C 1
ATOM 1226 O O . VAL A 1 161 ? -44.264 -22.823 3.220 1.00 43.78 161 VAL A O 1
ATOM 1229 N N . ALA A 1 162 ? -44.780 -24.568 4.532 1.00 43.44 162 ALA A N 1
ATOM 1230 C CA . ALA A 1 162 ? -43.581 -24.484 5.367 1.00 43.44 162 ALA A CA 1
ATOM 1231 C C . ALA A 1 162 ? -42.298 -24.751 4.554 1.00 43.44 162 ALA A C 1
ATOM 1233 O O . ALA A 1 162 ? -41.310 -24.025 4.682 1.00 43.44 162 ALA A O 1
ATOM 1234 N N . TYR A 1 163 ? -42.331 -25.729 3.646 1.00 43.03 163 TYR A N 1
ATOM 1235 C CA . TYR A 1 163 ? -41.230 -26.068 2.747 1.00 43.03 163 TYR A CA 1
ATOM 1236 C C . TYR A 1 163 ? -41.008 -24.987 1.683 1.00 43.03 163 TYR A C 1
ATOM 1238 O O . TYR A 1 163 ? -39.874 -24.583 1.454 1.00 43.03 163 TYR A O 1
ATOM 1246 N N . ARG A 1 164 ? -42.067 -24.424 1.084 1.00 40.00 164 ARG A N 1
ATOM 1247 C CA . ARG A 1 164 ? -41.975 -23.284 0.155 1.00 40.00 164 ARG A CA 1
ATOM 1248 C C . ARG A 1 164 ? -41.518 -22.010 0.857 1.00 40.00 164 ARG A C 1
ATOM 1250 O O . ARG A 1 164 ? -40.758 -21.259 0.256 1.00 40.00 164 ARG A O 1
ATOM 1257 N N . GLY A 1 165 ? -41.902 -21.789 2.114 1.00 41.34 165 GLY A N 1
ATOM 1258 C CA . GLY A 1 165 ? -41.354 -20.732 2.967 1.00 41.34 165 GLY A CA 1
ATOM 1259 C C . GLY A 1 165 ? -39.853 -20.920 3.208 1.00 41.34 165 GLY A C 1
ATOM 1260 O O . GLY A 1 165 ? -39.076 -19.994 2.987 1.00 41.34 165 GLY A O 1
ATOM 1261 N N . SER A 1 166 ? -39.427 -22.147 3.531 1.00 39.47 166 SER A N 1
ATOM 1262 C CA . SER A 1 166 ? -38.011 -22.516 3.676 1.00 39.47 166 SER A CA 1
ATOM 1263 C C . SER A 1 166 ? -37.227 -22.375 2.363 1.00 39.47 166 SER A C 1
ATOM 1265 O O . SER A 1 166 ? -36.120 -21.844 2.360 1.00 39.47 166 SER A O 1
ATOM 1267 N N . CYS A 1 167 ? -37.797 -22.765 1.220 1.00 37.72 167 CYS A N 1
ATOM 1268 C CA . CYS A 1 167 ? -37.183 -22.609 -0.101 1.00 37.72 167 CYS A CA 1
ATOM 1269 C C . CYS A 1 167 ? -37.154 -21.151 -0.580 1.00 37.72 167 CYS A C 1
ATOM 1271 O O . CYS A 1 167 ? -36.220 -20.775 -1.283 1.00 37.72 167 CYS A O 1
ATOM 1273 N N . ARG A 1 168 ? -38.139 -20.321 -0.212 1.00 36.78 168 ARG A N 1
ATOM 1274 C CA . ARG A 1 168 ? -38.161 -18.881 -0.516 1.00 36.78 168 ARG A CA 1
ATOM 1275 C C . ARG A 1 168 ? -37.114 -18.130 0.305 1.00 36.78 168 ARG A C 1
ATOM 1277 O O . ARG A 1 168 ? -36.453 -17.261 -0.248 1.00 36.78 168 ARG A O 1
ATOM 1284 N N . GLU A 1 169 ? -36.887 -18.524 1.557 1.00 39.31 169 GLU A N 1
ATOM 1285 C CA . GLU A 1 169 ? -35.777 -18.015 2.374 1.00 39.31 169 GLU A CA 1
ATOM 1286 C C . GLU A 1 169 ? -34.414 -18.566 1.924 1.00 39.31 169 GLU A C 1
ATOM 1288 O O . GLU A 1 169 ? -33.463 -17.802 1.824 1.00 39.31 169 GLU A O 1
ATOM 1293 N N . ARG A 1 170 ? -34.307 -19.836 1.497 1.00 35.84 170 ARG A N 1
ATOM 1294 C CA . ARG A 1 170 ? -33.085 -20.335 0.828 1.00 35.84 170 ARG A CA 1
ATOM 1295 C C . ARG A 1 170 ? -32.815 -19.632 -0.501 1.00 35.84 170 ARG A C 1
ATOM 1297 O O . ARG A 1 170 ? -31.657 -19.451 -0.845 1.00 35.84 170 ARG A O 1
ATOM 1304 N N . ARG A 1 171 ? -33.848 -19.230 -1.253 1.00 34.00 171 ARG A N 1
ATOM 1305 C CA . ARG A 1 171 ? -33.692 -18.413 -2.468 1.00 34.00 171 ARG A CA 1
ATOM 1306 C C . ARG A 1 171 ? -33.301 -16.976 -2.140 1.00 34.00 171 ARG A C 1
ATOM 1308 O O . ARG A 1 171 ? -32.461 -16.453 -2.849 1.00 34.00 171 ARG A O 1
ATOM 1315 N N . LYS A 1 172 ? -33.817 -16.367 -1.065 1.00 34.91 172 LYS A N 1
ATOM 1316 C CA . LYS A 1 172 ? -33.326 -15.062 -0.588 1.00 34.91 172 LYS A CA 1
ATOM 1317 C C . LYS A 1 172 ? -31.869 -15.139 -0.126 1.00 34.91 172 LYS A C 1
ATOM 1319 O O . LYS A 1 172 ? -31.077 -14.322 -0.556 1.00 34.91 172 LYS A O 1
ATOM 1324 N N . LEU A 1 173 ? -31.480 -16.156 0.642 1.00 33.16 173 LEU A N 1
ATOM 1325 C CA . LEU A 1 173 ? -30.084 -16.376 1.054 1.00 33.16 173 LEU A CA 1
ATOM 1326 C C . LEU A 1 173 ? -29.149 -16.639 -0.139 1.00 33.16 173 LEU A C 1
ATOM 1328 O O . LEU A 1 173 ? -28.006 -16.201 -0.120 1.00 33.16 173 LEU A O 1
ATOM 1332 N N . ARG A 1 174 ? -29.654 -17.272 -1.208 1.00 28.75 174 ARG A N 1
ATOM 1333 C CA . ARG A 1 174 ? -28.941 -17.439 -2.487 1.00 28.75 174 ARG A CA 1
ATOM 1334 C C . ARG A 1 174 ? -28.887 -16.148 -3.324 1.00 28.75 174 ARG A C 1
ATOM 1336 O O . ARG A 1 174 ? -27.964 -15.991 -4.105 1.00 28.75 174 ARG A O 1
ATOM 1343 N N . VAL A 1 175 ? -29.846 -15.232 -3.151 1.00 34.75 175 VAL A N 1
ATOM 1344 C CA . VAL A 1 175 ? -29.845 -13.869 -3.730 1.00 34.75 175 VAL A CA 1
ATOM 1345 C C . VAL A 1 175 ? -28.899 -12.927 -2.963 1.00 34.75 175 VAL A C 1
ATOM 1347 O O . VAL A 1 175 ? -28.424 -11.957 -3.539 1.00 34.75 175 VAL A O 1
ATOM 1350 N N . TYR A 1 176 ? -28.581 -13.235 -1.701 1.00 33.12 176 TYR A N 1
ATOM 1351 C CA . TYR A 1 176 ? -27.594 -12.518 -0.881 1.00 33.12 176 TYR A CA 1
ATOM 1352 C C . TYR A 1 176 ? -26.212 -13.206 -0.815 1.00 33.12 176 TYR A C 1
ATOM 1354 O O . TYR A 1 176 ? -25.385 -12.780 -0.017 1.00 33.12 176 TYR A O 1
ATOM 1362 N N . GLU A 1 177 ? -25.964 -14.260 -1.609 1.00 30.30 177 GLU A N 1
ATOM 1363 C CA . GLU A 1 177 ? -24.702 -15.038 -1.628 1.00 30.30 177 GLU A CA 1
ATOM 1364 C C . GLU A 1 177 ? -24.184 -15.483 -0.242 1.00 30.30 177 GLU A C 1
ATOM 1366 O O . GLU A 1 177 ? -22.984 -15.617 -0.014 1.00 30.30 177 GLU A O 1
ATOM 1371 N N . ILE A 1 178 ? -25.080 -15.748 0.714 1.00 37.44 178 ILE A N 1
ATOM 1372 C CA . ILE A 1 178 ? -24.678 -16.257 2.030 1.00 37.44 178 ILE A CA 1
ATOM 1373 C C . ILE A 1 178 ? -24.555 -17.777 1.937 1.00 37.44 178 ILE A C 1
ATOM 1375 O O . ILE A 1 178 ? -25.561 -18.480 1.795 1.00 37.44 178 ILE A O 1
ATOM 1379 N N . ASP A 1 179 ? -23.326 -18.283 2.041 1.00 39.84 179 ASP A N 1
ATOM 1380 C CA . ASP A 1 179 ? -23.043 -19.716 2.088 1.00 39.84 179 ASP A CA 1
ATOM 1381 C C . ASP A 1 179 ? -23.608 -20.335 3.380 1.00 39.84 179 ASP A C 1
ATOM 1383 O O . ASP A 1 179 ? -23.122 -20.135 4.497 1.00 39.84 179 ASP A O 1
ATOM 1387 N N . ILE A 1 180 ? -24.693 -21.087 3.218 1.00 36.81 180 ILE A N 1
ATOM 1388 C CA . ILE A 1 180 ? -25.406 -21.754 4.309 1.00 36.81 180 ILE A CA 1
ATOM 1389 C C . ILE A 1 180 ? -24.563 -22.895 4.898 1.00 36.81 180 ILE A C 1
ATOM 1391 O O . ILE A 1 180 ? -24.680 -23.157 6.097 1.00 36.81 180 ILE A O 1
ATOM 1395 N N . GLU A 1 181 ? -23.696 -23.529 4.102 1.00 38.53 181 GLU A N 1
ATOM 1396 C CA . GLU A 1 181 ? -22.760 -24.550 4.586 1.00 38.53 181 GLU A CA 1
ATOM 1397 C C . GLU A 1 181 ? -21.686 -23.909 5.469 1.00 38.53 181 GLU A C 1
ATOM 1399 O O . GLU A 1 181 ? -21.374 -24.447 6.527 1.00 38.53 181 GLU A O 1
ATOM 1404 N N . ALA A 1 182 ? -21.210 -22.706 5.133 1.00 37.09 182 ALA A N 1
ATOM 1405 C CA . ALA A 1 182 ? -20.280 -21.953 5.975 1.00 37.09 182 ALA A CA 1
ATOM 1406 C C . ALA A 1 182 ? -20.906 -21.535 7.319 1.00 37.09 182 ALA A C 1
ATOM 1408 O O . ALA A 1 182 ? -20.291 -21.704 8.372 1.00 37.09 182 ALA A O 1
ATOM 1409 N N . VAL A 1 183 ? -22.157 -21.060 7.321 1.00 37.97 183 VAL A N 1
ATOM 1410 C CA . VAL A 1 183 ? -22.878 -20.691 8.557 1.00 37.97 183 VAL A CA 1
ATOM 1411 C C . VAL A 1 183 ? -23.161 -21.919 9.431 1.00 37.97 183 VAL A C 1
ATOM 1413 O O . VAL A 1 183 ? -23.063 -21.853 10.660 1.00 37.97 183 VAL A O 1
ATOM 1416 N N . TRP A 1 184 ? -23.494 -23.058 8.820 1.00 35.78 184 TRP A N 1
ATOM 1417 C CA . TRP A 1 184 ? -23.751 -24.297 9.549 1.00 35.78 184 TRP A CA 1
ATOM 1418 C C . TRP A 1 184 ? -22.460 -24.953 10.053 1.00 35.78 184 TRP A C 1
ATOM 1420 O O . TRP A 1 184 ? -22.420 -25.394 11.202 1.00 35.78 184 TRP A O 1
ATOM 1430 N N . ALA A 1 185 ? -21.378 -24.914 9.272 1.00 40.31 185 ALA A N 1
ATOM 1431 C CA . ALA A 1 185 ? -20.039 -25.309 9.700 1.00 40.31 185 ALA A CA 1
ATOM 1432 C C . ALA A 1 185 ? -19.524 -24.427 10.848 1.00 40.31 185 ALA A C 1
ATOM 1434 O O . ALA A 1 185 ? -18.916 -24.947 11.778 1.00 40.31 185 ALA A O 1
ATOM 1435 N N . CYS A 1 186 ? -19.836 -23.126 10.849 1.00 40.25 186 CYS A N 1
ATOM 1436 C CA . CYS A 1 186 ? -19.501 -22.207 11.939 1.00 40.25 186 CYS A CA 1
ATOM 1437 C C . CYS A 1 186 ? -20.261 -22.553 13.232 1.00 40.25 186 CYS A C 1
ATOM 1439 O O . CYS A 1 186 ? -19.677 -22.593 14.315 1.00 40.25 186 CYS A O 1
ATOM 1441 N N . HIS A 1 187 ? -21.552 -22.890 13.132 1.00 38.34 187 HIS A N 1
ATOM 1442 C CA . HIS A 1 187 ? -22.354 -23.327 14.278 1.00 38.34 187 HIS A CA 1
ATOM 1443 C C . HIS A 1 187 ? -21.912 -24.699 14.824 1.00 38.34 187 HIS A C 1
ATOM 1445 O O . HIS A 1 187 ? -21.801 -24.877 16.038 1.00 38.34 187 HIS A O 1
ATOM 1451 N N . GLN A 1 188 ? -21.606 -25.656 13.941 1.00 35.53 188 GLN A N 1
ATOM 1452 C CA . GLN A 1 188 ? -21.055 -26.967 14.311 1.00 35.53 188 GLN A CA 1
ATOM 1453 C C . GLN A 1 188 ? -19.631 -26.855 14.874 1.00 35.53 188 GLN A C 1
ATOM 1455 O O . GLN A 1 188 ? -19.277 -27.584 15.800 1.00 35.53 188 GLN A O 1
ATOM 1460 N N . GLY A 1 189 ? -18.837 -25.908 14.370 1.00 36.94 189 GLY A N 1
ATOM 1461 C CA . GLY A 1 189 ? -17.530 -25.532 14.901 1.00 36.94 189 GLY A CA 1
ATOM 1462 C C . GLY A 1 189 ? -17.634 -25.018 16.334 1.00 36.94 189 GLY A C 1
ATOM 1463 O O . GLY A 1 189 ? -16.970 -25.561 17.208 1.00 36.94 189 GLY A O 1
ATOM 1464 N N . LEU A 1 190 ? -18.545 -24.076 16.603 1.00 38.22 190 LEU A N 1
ATOM 1465 C CA . LEU A 1 190 ? -18.846 -23.551 17.945 1.00 38.22 190 LEU A CA 1
ATOM 1466 C C . LEU A 1 190 ? -19.305 -24.640 18.934 1.00 38.22 190 LEU A C 1
ATOM 1468 O O . LEU A 1 190 ? -18.912 -24.623 20.101 1.00 38.22 190 LEU A O 1
ATOM 1472 N N . LEU A 1 191 ? -20.103 -25.612 18.478 1.00 34.84 191 LEU A N 1
ATOM 1473 C CA . LEU A 1 191 ? -20.564 -26.735 19.305 1.00 34.84 191 LEU A CA 1
ATOM 1474 C C . LEU A 1 191 ? -19.460 -27.773 19.567 1.00 34.84 191 LEU A C 1
ATOM 1476 O O . LEU A 1 191 ? -19.331 -28.243 20.697 1.00 34.84 191 LEU A O 1
ATOM 1480 N N . ARG A 1 192 ? -18.614 -28.085 18.572 1.00 34.47 192 ARG A N 1
ATOM 1481 C CA . ARG A 1 192 ? -17.410 -28.915 18.770 1.00 34.47 192 ARG A CA 1
ATOM 1482 C C . ARG A 1 192 ? -16.394 -28.232 19.687 1.00 34.47 192 ARG A C 1
ATOM 1484 O O . ARG A 1 192 ? -15.783 -28.906 20.509 1.00 34.47 192 ARG A O 1
ATOM 1491 N N . TYR A 1 193 ? -16.268 -26.908 19.616 1.00 41.38 193 TYR A N 1
ATOM 1492 C CA . TYR A 1 193 ? -15.353 -26.133 20.458 1.00 41.38 193 TYR A CA 1
ATOM 1493 C C . TYR A 1 193 ? -15.763 -26.130 21.930 1.00 41.38 193 TYR A C 1
ATOM 1495 O O . TYR A 1 193 ? -14.912 -26.232 22.809 1.00 41.38 193 TYR A O 1
ATOM 1503 N N . LYS A 1 194 ? -17.071 -26.087 22.213 1.00 33.91 194 LYS A N 1
ATOM 1504 C CA . LYS A 1 194 ? -17.592 -26.187 23.583 1.00 33.91 194 LYS A CA 1
ATOM 1505 C C . LYS A 1 194 ? -17.245 -27.530 24.239 1.00 33.91 194 LYS A C 1
ATOM 1507 O O . LYS A 1 194 ? -17.035 -27.572 25.446 1.00 33.91 194 LYS A O 1
ATOM 1512 N N . ASN A 1 195 ? -17.129 -28.593 23.440 1.00 33.50 195 ASN A N 1
ATOM 1513 C CA . ASN A 1 195 ? -16.720 -29.920 23.905 1.00 33.50 195 ASN A CA 1
ATOM 1514 C C . ASN A 1 195 ? -15.189 -30.054 24.029 1.00 33.50 195 ASN A C 1
ATOM 1516 O O . ASN A 1 195 ? -14.714 -30.598 25.020 1.00 33.50 195 ASN A O 1
ATOM 1520 N N . ILE A 1 196 ? -14.405 -29.469 23.115 1.00 39.28 196 ILE A N 1
ATOM 1521 C CA . ILE A 1 196 ? -12.929 -29.465 23.201 1.00 39.28 196 ILE A CA 1
ATOM 1522 C C . ILE A 1 196 ? -12.432 -28.593 24.371 1.00 39.28 196 ILE A C 1
ATOM 1524 O O . ILE A 1 196 ? -11.485 -28.964 25.061 1.00 39.28 196 ILE A O 1
ATOM 1528 N N . ALA A 1 197 ? -13.107 -27.477 24.672 1.00 35.91 197 ALA A N 1
ATOM 1529 C CA . ALA A 1 197 ? -12.814 -26.639 25.840 1.00 35.91 197 ALA A CA 1
ATOM 1530 C C . ALA A 1 197 ? -13.079 -27.350 27.186 1.00 35.91 197 ALA A C 1
ATOM 1532 O O . ALA A 1 197 ? -12.527 -26.953 28.213 1.00 35.91 197 ALA A O 1
ATOM 1533 N N . LEU A 1 198 ? -13.898 -28.409 27.189 1.00 35.47 198 LEU A N 1
ATOM 1534 C CA . LEU A 1 198 ? -14.134 -29.261 28.358 1.00 35.47 198 LEU A CA 1
ATOM 1535 C C . LEU A 1 198 ? -13.115 -30.414 28.456 1.00 35.47 198 LEU A C 1
ATOM 1537 O O . LEU A 1 198 ? -12.768 -30.810 29.566 1.00 35.47 198 LEU A O 1
ATOM 1541 N N . GLU A 1 199 ? -12.580 -30.900 27.331 1.00 33.25 199 GLU A N 1
ATOM 1542 C CA . GLU A 1 199 ? -11.580 -31.984 27.282 1.00 33.25 199 GLU A CA 1
ATOM 1543 C C . GLU A 1 199 ? -10.118 -31.497 27.391 1.00 33.25 199 GLU A C 1
ATOM 1545 O O . GLU A 1 199 ? -9.251 -32.235 27.862 1.00 33.25 199 GLU A O 1
ATOM 1550 N N . GLY A 1 200 ? -9.830 -30.231 27.067 1.00 32.09 200 GLY A N 1
ATOM 1551 C CA . GLY A 1 200 ? -8.487 -29.630 27.133 1.00 32.09 200 GLY A CA 1
ATOM 1552 C C . GLY A 1 200 ? -7.880 -29.472 28.538 1.00 32.09 200 GLY A C 1
ATOM 1553 O O . GLY A 1 200 ? -6.752 -29.002 28.662 1.00 32.09 200 GLY A O 1
ATOM 1554 N N . LYS A 1 201 ? -8.584 -29.874 29.606 1.00 36.06 201 LYS A N 1
ATOM 1555 C CA . LYS A 1 201 ? -8.066 -29.848 30.987 1.00 36.06 201 LYS A CA 1
ATOM 1556 C C . LYS A 1 201 ? -7.145 -31.024 31.349 1.00 36.06 201 LYS A C 1
ATOM 1558 O O . LYS A 1 201 ? -6.555 -30.981 32.422 1.00 36.06 201 LYS A O 1
ATOM 1563 N N . ASN A 1 202 ? -6.977 -32.031 30.484 1.00 29.36 202 ASN A N 1
ATOM 1564 C CA . ASN A 1 202 ? -6.207 -33.247 30.792 1.00 29.36 202 ASN A CA 1
ATOM 1565 C C . ASN A 1 202 ? -5.151 -33.613 29.729 1.00 29.36 202 ASN A C 1
ATOM 1567 O O . ASN A 1 202 ? -5.135 -34.738 29.236 1.00 29.36 202 ASN A O 1
ATOM 1571 N N . TYR A 1 203 ? -4.217 -32.710 29.411 1.00 28.41 203 TYR A N 1
ATOM 1572 C CA . TYR A 1 203 ? -2.966 -33.109 28.750 1.00 28.41 203 TYR A CA 1
ATOM 1573 C C . TYR A 1 203 ? -1.754 -32.827 29.640 1.00 28.41 203 TYR A C 1
ATOM 1575 O O . TYR A 1 203 ? -1.369 -31.688 29.887 1.00 28.41 203 TYR A O 1
ATOM 1583 N N . ASN A 1 204 ? -1.175 -33.919 30.139 1.00 26.11 204 ASN A N 1
ATOM 1584 C CA . ASN A 1 204 ? 0.026 -33.966 30.957 1.00 26.11 204 ASN A CA 1
ATOM 1585 C C . ASN A 1 204 ? 1.253 -33.934 30.026 1.00 26.11 204 ASN A C 1
ATOM 1587 O O . ASN A 1 204 ? 1.475 -34.866 29.251 1.00 26.11 204 ASN A O 1
ATOM 1591 N N . ILE A 1 205 ? 2.024 -32.846 30.064 1.00 32.72 205 ILE A N 1
ATOM 1592 C CA . ILE A 1 205 ? 3.251 -32.668 29.278 1.00 32.72 205 ILE A CA 1
ATOM 1593 C C . ILE A 1 205 ? 4.388 -33.380 30.014 1.00 32.72 205 ILE A C 1
ATOM 1595 O O . ILE A 1 205 ? 4.960 -32.836 30.949 1.00 32.72 205 ILE A O 1
ATOM 1599 N N . ASN A 1 206 ? 4.707 -34.602 29.592 1.00 28.19 206 ASN A N 1
ATOM 1600 C CA . ASN A 1 206 ? 5.985 -35.259 29.872 1.00 28.19 206 ASN A CA 1
ATOM 1601 C C . ASN A 1 206 ? 6.256 -36.333 28.811 1.00 28.19 206 ASN A C 1
ATOM 1603 O O . ASN A 1 206 ? 6.018 -37.517 29.019 1.00 28.19 206 ASN A O 1
ATOM 1607 N N . SER A 1 207 ? 6.731 -35.914 27.641 1.00 26.05 207 SER A N 1
ATOM 1608 C CA . SER A 1 207 ? 7.699 -36.667 26.833 1.00 26.05 207 SER A CA 1
ATOM 1609 C C . SER A 1 207 ? 8.017 -35.877 25.568 1.00 26.05 207 SER A C 1
ATOM 1611 O O . SER A 1 207 ? 7.129 -35.546 24.795 1.00 26.05 207 SER A O 1
ATOM 1613 N N . ILE A 1 208 ? 9.293 -35.537 25.402 1.00 26.62 208 ILE A N 1
ATOM 1614 C CA . ILE A 1 208 ? 10.103 -35.638 24.177 1.00 26.62 208 ILE A CA 1
ATOM 1615 C C . ILE A 1 208 ? 11.363 -34.811 24.449 1.00 26.62 208 ILE A C 1
ATOM 1617 O O . ILE A 1 208 ? 11.402 -33.584 24.400 1.00 26.62 208 ILE A O 1
ATOM 1621 N N . THR A 1 209 ? 12.396 -35.543 24.841 1.00 25.55 209 THR A N 1
ATOM 1622 C CA . THR A 1 209 ? 13.738 -35.085 25.166 1.00 25.55 209 THR A CA 1
ATOM 1623 C C . THR A 1 209 ? 14.457 -34.623 23.900 1.00 25.55 209 THR A C 1
ATOM 1625 O O . THR A 1 209 ? 14.589 -35.372 22.932 1.00 25.55 209 THR A O 1
ATOM 1628 N N . ALA A 1 210 ? 14.966 -33.393 23.927 1.00 25.38 210 ALA A N 1
ATOM 1629 C CA . ALA A 1 210 ? 15.831 -32.837 22.899 1.00 25.38 210 ALA A CA 1
ATOM 1630 C C . ALA A 1 210 ? 17.175 -33.590 22.840 1.00 25.38 210 ALA A C 1
ATOM 1632 O O . ALA A 1 210 ? 17.931 -33.601 23.810 1.00 25.38 210 ALA A O 1
ATOM 1633 N N . ARG A 1 211 ? 17.512 -34.169 21.681 1.00 24.16 211 ARG A N 1
ATOM 1634 C CA . ARG A 1 211 ? 18.897 -34.515 21.323 1.00 24.16 211 ARG A CA 1
ATOM 1635 C C . ARG A 1 211 ? 19.455 -33.409 20.430 1.00 24.16 211 ARG A C 1
ATOM 1637 O O . ARG A 1 211 ? 19.167 -33.362 19.240 1.00 24.16 211 ARG A O 1
ATOM 1644 N N . ARG A 1 212 ? 20.248 -32.513 21.024 1.00 25.38 212 ARG A N 1
ATOM 1645 C CA . ARG A 1 212 ? 21.169 -31.615 20.312 1.00 25.38 212 ARG A CA 1
ATOM 1646 C C . ARG A 1 212 ? 22.451 -32.392 20.009 1.00 25.38 212 ARG A C 1
ATOM 1648 O O . ARG A 1 212 ? 23.098 -32.863 20.937 1.00 25.38 212 ARG A O 1
ATOM 1655 N N . PHE A 1 213 ? 22.820 -32.491 18.736 1.00 24.30 213 PHE A N 1
ATOM 1656 C CA . PHE A 1 213 ? 24.173 -32.847 18.310 1.00 24.30 213 PHE A CA 1
ATOM 1657 C C . PHE A 1 213 ? 24.879 -31.561 17.865 1.00 24.30 213 PHE A C 1
ATOM 1659 O O . PHE A 1 213 ? 24.524 -30.977 16.846 1.00 24.30 213 PHE A O 1
ATOM 1666 N N . PHE A 1 214 ? 25.859 -31.122 18.653 1.00 23.94 214 PHE A N 1
ATOM 1667 C CA . PHE A 1 214 ? 26.937 -30.234 18.218 1.00 23.94 214 PHE A CA 1
ATOM 1668 C C . PHE A 1 214 ? 28.182 -31.108 18.004 1.00 23.94 214 PHE A C 1
ATOM 1670 O O . PHE A 1 214 ? 28.449 -31.947 18.868 1.00 23.94 214 PHE A O 1
ATOM 1677 N N . PRO A 1 215 ? 28.960 -30.941 16.923 1.00 26.72 215 PRO A N 1
ATOM 1678 C CA . PRO A 1 215 ? 30.302 -31.493 16.858 1.00 26.72 215 PRO A CA 1
ATOM 1679 C C . PRO A 1 215 ? 31.286 -30.555 17.571 1.00 26.72 215 PRO A C 1
ATOM 1681 O O . PRO A 1 215 ? 31.319 -29.349 17.328 1.00 26.72 215 PRO A O 1
ATOM 1684 N N . SER A 1 216 ? 32.062 -31.135 18.480 1.00 25.50 216 SER A N 1
ATOM 1685 C CA . SER A 1 216 ? 33.188 -30.537 19.195 1.00 25.50 216 SER A CA 1
ATOM 1686 C C . SER A 1 216 ? 34.425 -30.366 18.293 1.00 25.50 216 SER A C 1
ATOM 1688 O O . SER A 1 216 ? 34.587 -31.119 17.329 1.00 25.50 216 SER A O 1
ATOM 1690 N N . PRO A 1 217 ? 35.318 -29.405 18.602 1.00 27.52 217 PRO A N 1
ATOM 1691 C CA . PRO A 1 217 ? 36.584 -29.220 17.902 1.00 27.52 217 PRO A CA 1
ATOM 1692 C C . PRO A 1 217 ? 37.655 -30.190 18.427 1.00 27.52 217 PRO A C 1
ATOM 1694 O O . PRO A 1 217 ? 37.672 -30.533 19.608 1.00 27.52 217 PRO A O 1
ATOM 1697 N N . LEU A 1 218 ? 38.546 -30.623 17.534 1.00 25.59 218 LEU A N 1
ATOM 1698 C CA . LEU A 1 218 ? 39.744 -31.399 17.851 1.00 25.59 218 LEU A CA 1
ATOM 1699 C C . LEU A 1 218 ? 40.947 -30.464 18.008 1.00 25.59 218 LEU A C 1
ATOM 1701 O O . LEU A 1 218 ? 41.249 -29.671 17.116 1.00 25.59 218 LEU A O 1
ATOM 1705 N N . ASP A 1 219 ? 41.630 -30.610 19.139 1.00 24.72 219 ASP A N 1
ATOM 1706 C CA . ASP A 1 219 ? 42.935 -30.035 19.446 1.00 24.72 219 ASP A CA 1
ATOM 1707 C C . ASP A 1 219 ? 44.053 -30.646 18.584 1.00 24.72 219 ASP A C 1
ATOM 1709 O O . ASP A 1 219 ? 44.089 -31.858 18.367 1.00 24.72 219 ASP A O 1
ATOM 1713 N N . SER A 1 220 ? 45.049 -29.840 18.201 1.00 26.39 220 SER A N 1
ATOM 1714 C CA . SER A 1 220 ? 46.456 -30.196 18.452 1.00 26.39 220 SER A CA 1
ATOM 1715 C C . SER A 1 220 ? 47.396 -28.977 18.346 1.00 26.39 220 SER A C 1
ATOM 1717 O O . SER A 1 220 ? 47.088 -28.025 17.626 1.00 26.39 220 SER A O 1
ATOM 1719 N N . PRO A 1 221 ? 48.524 -28.975 19.088 1.00 32.03 221 PRO A N 1
ATOM 1720 C CA . PRO A 1 221 ? 49.366 -27.801 19.322 1.00 32.03 221 PRO A CA 1
ATOM 1721 C C . PRO A 1 221 ? 50.672 -27.851 18.516 1.00 32.03 221 PRO A C 1
ATOM 1723 O O . PRO A 1 221 ? 51.212 -28.930 18.329 1.00 32.03 221 PRO A O 1
ATOM 1726 N N . PHE A 1 222 ? 51.257 -26.706 18.146 1.00 25.39 222 PHE A N 1
ATOM 1727 C CA . PHE A 1 222 ? 52.718 -26.573 18.030 1.00 25.39 222 PHE A CA 1
ATOM 1728 C C . PHE A 1 222 ? 53.168 -25.112 18.146 1.00 25.39 222 PHE A C 1
ATOM 1730 O O . PHE A 1 222 ? 52.517 -24.176 17.691 1.00 25.39 222 PHE A O 1
ATOM 1737 N N . SER A 1 223 ? 54.290 -24.952 18.835 1.00 25.16 223 SER A N 1
ATOM 1738 C CA . SER A 1 223 ? 54.880 -23.722 19.343 1.00 25.16 223 SER A CA 1
ATOM 1739 C C . SER A 1 223 ? 55.882 -23.051 18.396 1.00 25.16 223 SER A C 1
ATOM 1741 O O . SER A 1 223 ? 56.591 -23.728 17.657 1.00 25.16 223 SER A O 1
ATOM 1743 N N . SER A 1 224 ? 56.094 -21.756 18.669 1.00 26.34 224 SER A N 1
ATOM 1744 C CA . SER A 1 224 ? 57.355 -20.989 18.588 1.00 26.34 224 SER A CA 1
ATOM 1745 C C . SER A 1 224 ? 57.713 -20.257 17.286 1.00 26.34 224 SER A C 1
ATOM 1747 O O . SER A 1 224 ? 57.686 -20.825 16.203 1.00 26.34 224 SER A O 1
ATOM 1749 N N . GLY A 1 225 ? 58.171 -19.003 17.444 1.00 23.70 225 GLY A N 1
ATOM 1750 C CA . GLY A 1 225 ? 59.231 -18.453 16.589 1.00 23.70 225 GLY A CA 1
ATOM 1751 C C . GLY A 1 225 ? 59.005 -17.094 15.918 1.00 23.70 225 GLY A C 1
ATOM 1752 O O . GLY A 1 225 ? 58.788 -17.040 14.722 1.00 23.70 225 GLY A O 1
ATOM 1753 N N . CYS A 1 226 ? 59.217 -16.015 16.678 1.00 23.03 226 CYS A N 1
ATOM 1754 C CA . CYS A 1 226 ? 60.002 -14.823 16.306 1.00 23.03 226 CYS A CA 1
ATOM 1755 C C . CYS A 1 226 ? 59.714 -13.962 15.045 1.00 23.03 226 CYS A C 1
ATOM 1757 O O . CYS A 1 226 ? 59.941 -14.363 13.914 1.00 23.03 226 CYS A O 1
ATOM 1759 N N . ARG A 1 227 ? 59.583 -12.659 15.361 1.00 24.36 227 ARG A N 1
ATOM 1760 C CA . ARG A 1 227 ? 60.208 -11.468 14.735 1.00 24.36 227 ARG A CA 1
ATOM 1761 C C . ARG A 1 227 ? 59.616 -10.903 13.436 1.00 24.36 227 ARG A C 1
ATOM 1763 O O . ARG A 1 227 ? 59.693 -11.479 12.361 1.00 24.36 227 ARG A O 1
ATOM 1770 N N . SER A 1 228 ? 59.178 -9.651 13.568 1.00 28.86 228 SER A N 1
ATOM 1771 C CA . SER A 1 228 ? 59.135 -8.642 12.511 1.00 28.86 228 SER A CA 1
ATOM 1772 C C . SER A 1 228 ? 60.532 -8.382 11.924 1.00 28.86 228 SER A C 1
ATOM 1774 O O . SER A 1 228 ? 61.547 -8.541 12.612 1.00 28.86 228 SER A O 1
ATOM 1776 N N . PRO A 1 229 ? 60.588 -7.915 10.668 1.00 30.72 229 PRO A N 1
ATOM 1777 C CA . PRO A 1 229 ? 60.988 -6.523 10.515 1.00 30.72 229 PRO A CA 1
ATOM 1778 C C . PRO A 1 229 ? 60.190 -5.750 9.460 1.00 30.72 229 PRO A C 1
ATOM 1780 O O . PRO A 1 229 ? 59.538 -6.278 8.565 1.00 30.72 229 PRO A O 1
ATOM 1783 N N . SER A 1 230 ? 60.278 -4.443 9.640 1.00 25.75 230 SER A N 1
ATOM 1784 C CA . SER A 1 230 ? 59.850 -3.359 8.778 1.00 25.75 230 SER A CA 1
ATOM 1785 C C . SER A 1 230 ? 60.582 -3.323 7.427 1.00 25.75 230 SER A C 1
ATOM 1787 O O . SER A 1 230 ? 61.680 -3.858 7.286 1.00 25.75 230 SER A O 1
ATOM 1789 N N . VAL A 1 231 ? 60.000 -2.544 6.502 1.00 27.34 231 VAL A N 1
ATOM 1790 C CA . VAL A 1 231 ? 60.644 -1.520 5.649 1.00 27.34 231 VAL A CA 1
ATOM 1791 C C . VAL A 1 231 ? 60.298 -1.624 4.146 1.00 27.34 231 VAL A C 1
ATOM 1793 O O . VAL A 1 231 ? 60.529 -2.638 3.501 1.00 27.34 231 VAL A O 1
ATOM 1796 N N . LYS A 1 232 ? 59.926 -0.444 3.616 1.00 24.69 232 LYS A N 1
ATOM 1797 C CA . LYS A 1 232 ? 60.131 0.128 2.267 1.00 24.69 232 LYS A CA 1
ATOM 1798 C C . LYS A 1 232 ? 58.978 0.162 1.263 1.00 24.69 232 LYS A C 1
ATOM 1800 O O . LYS A 1 232 ? 58.141 -0.715 1.130 1.00 24.69 232 LYS A O 1
ATOM 1805 N N . SER A 1 233 ? 59.015 1.296 0.582 1.00 24.59 233 SER A N 1
ATOM 1806 C CA . SER A 1 233 ? 58.037 1.974 -0.244 1.00 24.59 233 SER A CA 1
ATOM 1807 C C . SER A 1 233 ? 58.494 2.035 -1.708 1.00 24.59 233 SER A C 1
ATOM 1809 O O . SER A 1 233 ? 59.691 2.211 -1.940 1.00 24.59 233 SER A O 1
ATOM 1811 N N . PHE A 1 234 ? 57.502 2.067 -2.613 1.00 24.77 234 PHE A N 1
ATOM 1812 C CA . PHE A 1 234 ? 57.494 2.469 -4.043 1.00 24.77 234 PHE A CA 1
ATOM 1813 C C . PHE A 1 234 ? 58.095 1.509 -5.097 1.00 24.77 234 PHE A C 1
ATOM 1815 O O . PHE A 1 234 ? 59.020 0.775 -4.762 1.00 24.77 234 PHE A O 1
ATOM 1822 N N . PRO A 1 235 ? 57.671 1.561 -6.393 1.00 31.25 235 PRO A N 1
ATOM 1823 C CA . PRO A 1 235 ? 56.576 2.319 -7.031 1.00 31.25 235 PRO A CA 1
ATOM 1824 C C . PRO A 1 235 ? 55.623 1.480 -7.928 1.00 31.25 235 PRO A C 1
ATOM 1826 O O . PRO A 1 235 ? 55.813 0.299 -8.194 1.00 31.25 235 PRO A O 1
ATOM 1829 N N . SER A 1 236 ? 54.592 2.171 -8.412 1.00 34.62 236 SER A N 1
ATOM 1830 C CA . SER A 1 236 ? 53.607 1.812 -9.437 1.00 34.62 236 SER A CA 1
ATOM 1831 C C . SER A 1 236 ? 54.184 1.275 -10.756 1.00 34.62 236 SER A C 1
ATOM 1833 O O . SER A 1 236 ? 55.016 1.939 -11.373 1.00 34.62 236 SER A O 1
ATOM 1835 N N . PHE A 1 237 ? 53.606 0.180 -11.260 1.00 26.77 237 PHE A N 1
ATOM 1836 C CA . PHE A 1 237 ? 53.538 -0.121 -12.693 1.00 26.77 237 PHE A CA 1
ATOM 1837 C C . PHE A 1 237 ? 52.120 -0.564 -13.074 1.00 26.77 237 PHE A C 1
ATOM 1839 O O . PHE A 1 237 ? 51.448 -1.298 -12.354 1.00 26.77 237 PHE A O 1
ATOM 1846 N N . VAL A 1 238 ? 51.673 -0.014 -14.195 1.00 31.28 238 VAL A N 1
ATOM 1847 C CA . VAL A 1 238 ? 50.310 0.033 -14.720 1.00 31.28 238 VAL A CA 1
ATOM 1848 C C . VAL A 1 238 ? 50.054 -1.134 -15.683 1.00 31.28 238 VAL A C 1
ATOM 1850 O O . VAL A 1 238 ? 50.939 -1.498 -16.446 1.00 31.28 238 VAL A O 1
ATOM 1853 N N . SER A 1 239 ? 48.815 -1.643 -15.643 1.00 36.50 239 SER A N 1
ATOM 1854 C CA . SER A 1 239 ? 47.981 -2.175 -16.742 1.00 36.50 239 SER A CA 1
ATOM 1855 C C . SER A 1 239 ? 48.581 -3.125 -17.790 1.00 36.50 239 SER A C 1
ATOM 1857 O O . SER A 1 239 ? 49.440 -2.749 -18.581 1.00 36.50 239 SER A O 1
ATOM 1859 N N . SER A 1 240 ? 47.974 -4.314 -17.904 1.00 28.61 240 SER A N 1
ATOM 1860 C CA . SER A 1 240 ? 47.594 -4.913 -19.210 1.00 28.61 240 SER A CA 1
ATOM 1861 C C . SER A 1 240 ? 46.861 -6.263 -19.110 1.00 28.61 240 SER A C 1
ATOM 1863 O O . SER A 1 240 ? 46.406 -6.770 -20.127 1.00 28.61 240 SER A O 1
ATOM 1865 N N . ALA A 1 241 ? 46.658 -6.842 -17.921 1.00 27.61 241 ALA A N 1
ATOM 1866 C CA . ALA A 1 241 ? 46.071 -8.189 -17.800 1.00 27.61 241 ALA A CA 1
ATOM 1867 C C . ALA A 1 241 ? 44.550 -8.250 -17.510 1.00 27.61 241 ALA A C 1
ATOM 1869 O O . ALA A 1 241 ? 44.017 -9.336 -17.311 1.00 27.61 241 ALA A O 1
ATOM 1870 N N . LEU A 1 242 ? 43.837 -7.116 -17.477 1.00 30.31 242 LEU A N 1
ATOM 1871 C CA . LEU A 1 242 ? 42.411 -7.053 -17.096 1.00 30.31 242 LEU A CA 1
ATOM 1872 C C . LEU A 1 242 ? 41.427 -6.887 -18.271 1.00 30.31 242 LEU A C 1
ATOM 1874 O O . LEU A 1 242 ? 40.220 -6.924 -18.050 1.00 30.31 242 LEU A O 1
ATOM 1878 N N . SER A 1 243 ? 41.899 -6.746 -19.515 1.00 27.94 243 SER A N 1
ATOM 1879 C CA . SER A 1 243 ? 41.016 -6.535 -20.678 1.00 27.94 243 SER A CA 1
ATOM 1880 C C . SER A 1 243 ? 40.472 -7.822 -21.310 1.00 27.94 243 SER A C 1
ATOM 1882 O O . SER A 1 243 ? 39.439 -7.777 -21.969 1.00 27.94 243 SER A O 1
ATOM 1884 N N . THR A 1 244 ? 41.102 -8.978 -21.094 1.00 28.08 244 THR A N 1
ATOM 1885 C CA . THR A 1 244 ? 40.699 -10.250 -21.727 1.00 28.08 244 THR A CA 1
ATOM 1886 C C . THR A 1 244 ? 39.675 -11.057 -20.926 1.00 28.08 244 THR A C 1
ATOM 1888 O O . THR A 1 244 ? 38.964 -11.877 -21.501 1.00 28.08 244 THR A O 1
ATOM 1891 N N . ALA A 1 245 ? 39.535 -10.813 -19.619 1.00 29.72 245 ALA A N 1
ATOM 1892 C CA . ALA A 1 245 ? 38.489 -11.450 -18.809 1.00 29.72 245 ALA A CA 1
ATOM 1893 C C . ALA A 1 245 ? 37.119 -10.761 -18.978 1.00 29.72 245 ALA A C 1
ATOM 1895 O O . ALA A 1 245 ? 36.090 -11.430 -18.942 1.00 29.72 245 ALA A O 1
ATOM 1896 N N . ALA A 1 246 ? 37.108 -9.446 -19.235 1.00 30.78 246 ALA A N 1
ATOM 1897 C CA . ALA A 1 246 ? 35.890 -8.661 -19.454 1.00 30.78 246 ALA A CA 1
ATOM 1898 C C . ALA A 1 246 ? 35.279 -8.844 -20.860 1.00 30.78 246 ALA A C 1
ATOM 1900 O O . ALA A 1 246 ? 34.074 -8.680 -21.031 1.00 30.78 246 ALA A O 1
ATOM 1901 N N . SER A 1 247 ? 36.073 -9.222 -21.872 1.00 31.30 247 SER A N 1
ATOM 1902 C CA . SER A 1 247 ? 35.556 -9.471 -23.227 1.00 31.30 247 SER A CA 1
ATOM 1903 C C . SER A 1 247 ? 34.795 -10.797 -23.349 1.00 31.30 247 SER A C 1
ATOM 1905 O O . SER A 1 247 ? 33.894 -10.903 -24.174 1.00 31.30 247 SER A O 1
ATOM 1907 N N . ASN A 1 248 ? 35.117 -11.798 -22.519 1.00 37.09 248 ASN A N 1
ATOM 1908 C CA . ASN A 1 248 ? 34.420 -13.089 -22.528 1.00 37.09 248 ASN A CA 1
ATOM 1909 C C . ASN A 1 248 ? 33.086 -13.060 -21.763 1.00 37.09 248 ASN A C 1
ATOM 1911 O O . ASN A 1 248 ? 32.171 -13.783 -22.146 1.00 37.09 248 ASN A O 1
ATOM 1915 N N . SER A 1 249 ? 32.935 -12.228 -20.725 1.00 48.19 249 SER A N 1
ATOM 1916 C CA . SER A 1 249 ? 31.673 -12.115 -19.970 1.00 48.19 249 SER A CA 1
ATOM 1917 C C . SER A 1 249 ? 30.567 -11.417 -20.768 1.00 48.19 249 SER A C 1
ATOM 1919 O O . SER A 1 249 ? 29.420 -11.851 -20.724 1.00 48.19 249 SER A O 1
ATOM 1921 N N . LEU A 1 250 ? 30.924 -10.409 -21.574 1.00 52.97 250 LEU A N 1
ATOM 1922 C CA . LEU A 1 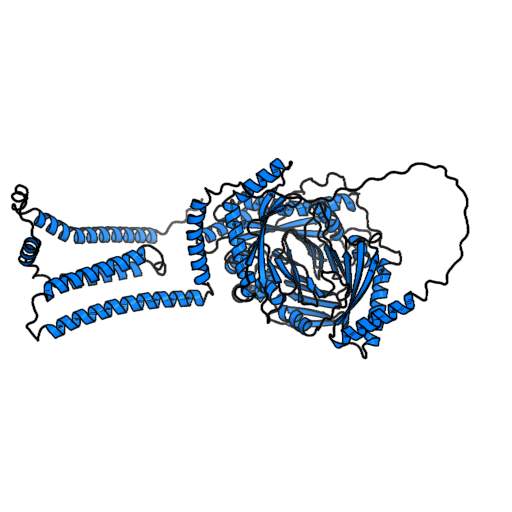250 ? 29.990 -9.702 -22.464 1.00 52.97 250 LEU A CA 1
ATOM 1923 C C . LEU A 1 250 ? 29.363 -10.623 -23.525 1.00 52.97 250 LEU A C 1
ATOM 1925 O O . LEU A 1 250 ? 28.216 -10.417 -23.913 1.00 52.97 250 LEU A O 1
ATOM 1929 N N . GLY A 1 251 ? 30.091 -11.652 -23.976 1.00 62.91 251 GLY A N 1
ATOM 1930 C CA . GLY A 1 251 ? 29.566 -12.648 -24.916 1.00 62.91 251 GLY A CA 1
ATOM 1931 C C . GLY A 1 251 ? 28.580 -13.633 -24.280 1.00 62.91 251 GLY A C 1
ATOM 1932 O O . GLY A 1 251 ? 27.646 -14.073 -24.947 1.00 62.91 251 GLY A O 1
ATOM 1933 N N . VAL A 1 252 ? 28.760 -13.964 -22.996 1.00 72.62 252 VAL A N 1
ATOM 1934 C CA . VAL A 1 252 ? 27.886 -14.902 -22.270 1.00 72.62 252 VAL A CA 1
ATOM 1935 C C . VAL A 1 252 ? 26.560 -14.239 -21.899 1.00 72.62 252 VAL A C 1
ATOM 1937 O O . VAL A 1 252 ? 25.513 -14.815 -22.174 1.00 72.62 252 VAL A O 1
ATOM 1940 N N . GLU A 1 253 ? 26.585 -13.014 -21.365 1.00 82.00 253 GLU A N 1
ATOM 1941 C CA . GLU A 1 253 ? 25.362 -12.259 -21.039 1.00 82.00 253 GLU A CA 1
ATOM 1942 C C . GLU A 1 253 ? 24.503 -11.999 -22.288 1.00 82.00 253 GLU A C 1
ATOM 1944 O O . GLU A 1 253 ? 23.288 -12.200 -22.264 1.00 82.00 253 GLU A O 1
ATOM 1949 N N . ALA A 1 254 ? 25.136 -11.636 -23.410 1.00 86.69 254 ALA A N 1
ATOM 1950 C CA . ALA A 1 254 ? 24.449 -11.478 -24.690 1.00 86.69 254 ALA A CA 1
ATOM 1951 C C . ALA A 1 254 ? 23.813 -12.794 -25.169 1.00 86.69 254 ALA A C 1
ATOM 1953 O O . ALA A 1 254 ? 22.665 -12.803 -25.615 1.00 86.69 254 ALA A O 1
ATOM 1954 N N . ALA A 1 255 ? 24.527 -13.919 -25.053 1.00 89.12 255 ALA A N 1
ATOM 1955 C CA . ALA A 1 255 ? 24.008 -15.227 -25.444 1.00 89.12 255 ALA A CA 1
ATOM 1956 C C . ALA A 1 255 ? 22.816 -15.667 -24.576 1.00 89.12 255 ALA A C 1
ATOM 1958 O O . ALA A 1 255 ? 21.828 -16.170 -25.112 1.00 89.12 255 ALA A O 1
ATOM 1959 N N . GLU A 1 256 ? 22.873 -15.445 -23.259 1.00 91.06 256 GLU A N 1
ATOM 1960 C CA . GLU A 1 256 ? 21.763 -15.731 -22.341 1.00 91.06 256 GLU A CA 1
ATOM 1961 C C . GLU A 1 256 ? 20.537 -14.860 -22.636 1.00 91.06 256 GLU A C 1
ATOM 1963 O O . GLU A 1 256 ? 19.412 -15.367 -22.652 1.00 91.06 256 GLU A O 1
ATOM 1968 N N . PHE A 1 257 ? 20.741 -13.573 -22.935 1.00 92.88 257 PHE A N 1
ATOM 1969 C CA . PHE A 1 257 ? 19.668 -12.665 -23.334 1.00 92.88 257 PHE A CA 1
ATOM 1970 C C . PHE A 1 257 ? 19.000 -13.111 -24.639 1.00 92.88 257 PHE A C 1
ATOM 1972 O O . PHE A 1 257 ? 17.773 -13.211 -24.711 1.00 92.88 257 PHE A O 1
ATOM 1979 N N . ILE A 1 258 ? 19.798 -13.445 -25.658 1.00 92.31 258 ILE A N 1
ATOM 1980 C CA . ILE A 1 258 ? 19.295 -13.944 -26.942 1.00 92.31 258 ILE A CA 1
ATOM 1981 C C . ILE A 1 258 ? 18.546 -15.269 -26.748 1.00 92.31 258 ILE A C 1
ATOM 1983 O O . ILE A 1 258 ? 17.483 -15.467 -27.334 1.00 92.31 258 ILE A O 1
ATOM 1987 N N . GLU A 1 259 ? 19.027 -16.178 -25.902 1.00 93.31 259 GLU A N 1
ATOM 1988 C CA . GLU A 1 259 ? 18.323 -17.436 -25.633 1.00 93.31 259 GLU A CA 1
ATOM 1989 C C . GLU A 1 259 ? 17.003 -17.223 -24.871 1.00 93.31 259 GLU A C 1
ATOM 1991 O O . GLU A 1 259 ? 15.983 -17.846 -25.187 1.00 93.31 259 GLU A O 1
ATOM 1996 N N . ALA A 1 260 ? 16.979 -16.304 -23.904 1.00 93.19 260 ALA A N 1
ATOM 1997 C CA . ALA A 1 260 ? 15.758 -15.922 -23.202 1.00 93.19 260 ALA A CA 1
ATOM 1998 C C . ALA A 1 260 ? 14.729 -15.281 -24.150 1.00 93.19 260 ALA A C 1
ATOM 2000 O O . ALA A 1 260 ? 13.538 -15.593 -24.056 1.00 93.19 260 ALA A O 1
ATOM 2001 N N . SER A 1 261 ? 15.188 -14.472 -25.111 1.00 93.69 261 SER A N 1
ATOM 2002 C CA . SER A 1 261 ? 14.347 -13.785 -26.103 1.00 93.69 261 SER A CA 1
ATOM 2003 C C . SER A 1 261 ? 13.527 -14.731 -26.991 1.00 93.69 261 SER A C 1
ATOM 2005 O O . SER A 1 261 ? 12.442 -14.384 -27.449 1.00 93.69 261 SER A O 1
ATOM 2007 N N . LYS A 1 262 ? 13.990 -15.972 -27.189 1.00 93.44 262 LYS A N 1
ATOM 2008 C CA . LYS A 1 262 ? 13.254 -16.993 -27.958 1.00 93.44 262 LYS A CA 1
ATOM 2009 C C . LYS A 1 262 ? 11.983 -17.467 -27.253 1.00 93.44 262 LYS A C 1
ATOM 2011 O O . LYS A 1 262 ? 11.097 -18.030 -27.890 1.00 93.44 262 LYS A O 1
ATOM 2016 N N . HIS A 1 263 ? 11.905 -17.272 -25.939 1.00 93.31 263 HIS A N 1
ATOM 2017 C CA . HIS A 1 263 ? 10.863 -17.829 -25.080 1.00 93.31 263 HIS A CA 1
ATOM 2018 C C . HIS A 1 263 ? 9.987 -16.758 -24.412 1.00 93.31 263 HIS A C 1
ATOM 2020 O O . HIS A 1 263 ? 9.048 -17.110 -23.697 1.00 93.31 263 HIS A O 1
ATOM 2026 N N . GLY A 1 264 ? 10.275 -15.472 -24.625 1.00 93.69 264 GLY A N 1
ATOM 2027 C CA . GLY A 1 264 ? 9.552 -14.356 -24.024 1.00 93.69 264 GLY A CA 1
ATOM 2028 C C . GLY A 1 264 ? 9.865 -13.030 -24.712 1.00 93.69 264 GLY A C 1
ATOM 2029 O O . GLY A 1 264 ? 10.914 -12.889 -25.328 1.00 93.69 264 GLY A O 1
ATOM 2030 N N . ASN A 1 265 ? 8.959 -12.058 -24.607 1.00 94.94 265 ASN A N 1
ATOM 2031 C CA . ASN A 1 265 ? 9.117 -10.722 -25.203 1.00 94.94 265 ASN A CA 1
ATOM 2032 C C . ASN A 1 265 ? 9.567 -9.655 -24.193 1.00 94.94 265 ASN A C 1
ATOM 2034 O O . ASN A 1 265 ? 9.681 -8.487 -24.553 1.00 94.94 265 ASN A O 1
ATOM 2038 N N . LEU A 1 266 ? 9.814 -10.041 -22.941 1.00 95.94 266 LEU A N 1
ATOM 2039 C CA . LEU A 1 266 ? 10.266 -9.146 -21.886 1.00 95.94 266 LEU A CA 1
ATOM 2040 C C . LEU A 1 266 ? 11.391 -9.831 -21.106 1.00 95.94 266 LEU A C 1
ATOM 2042 O O . LEU A 1 266 ? 11.167 -10.828 -20.416 1.00 95.94 266 LEU A O 1
ATOM 2046 N N . VAL A 1 267 ? 12.614 -9.327 -21.256 1.00 96.38 267 VAL A N 1
ATOM 2047 C CA . VAL A 1 267 ? 13.831 -9.991 -20.768 1.00 96.38 267 VAL A CA 1
ATOM 2048 C C . VAL A 1 267 ? 14.624 -9.023 -19.884 1.00 96.38 267 VAL A C 1
ATOM 2050 O O . VAL A 1 267 ? 14.826 -7.873 -20.281 1.00 96.38 267 VAL A O 1
ATOM 2053 N N . PRO A 1 268 ? 15.057 -9.436 -18.681 1.00 95.88 268 PRO A N 1
ATOM 2054 C CA . PRO A 1 268 ? 15.806 -8.572 -17.787 1.00 95.88 268 PRO A CA 1
ATOM 2055 C C . PRO A 1 268 ? 17.295 -8.558 -18.142 1.00 95.88 268 PRO A C 1
ATOM 2057 O O . PRO A 1 268 ? 17.881 -9.580 -18.488 1.00 95.88 268 PRO A O 1
ATOM 2060 N N . LEU A 1 269 ? 17.916 -7.403 -17.956 1.00 95.44 269 LEU A N 1
ATOM 2061 C CA . LEU A 1 269 ? 19.351 -7.208 -17.827 1.00 95.44 269 LEU A CA 1
ATOM 2062 C C . LEU A 1 269 ? 19.629 -6.739 -16.402 1.00 95.44 269 LEU A C 1
ATOM 2064 O O . LEU A 1 269 ? 18.840 -5.994 -15.815 1.00 95.44 269 LEU A O 1
ATOM 2068 N N . SER A 1 270 ? 20.749 -7.162 -15.826 1.00 94.69 270 SER A N 1
ATOM 2069 C CA . SER A 1 270 ? 21.100 -6.743 -14.473 1.00 94.69 270 SER A CA 1
ATOM 2070 C C . SER A 1 270 ? 22.594 -6.564 -14.298 1.00 94.69 270 SER A C 1
ATOM 2072 O O . SER A 1 270 ? 23.389 -7.277 -14.900 1.00 94.69 270 SER A O 1
ATOM 2074 N N . ARG A 1 271 ? 22.967 -5.626 -13.431 1.00 92.94 271 ARG A N 1
ATOM 2075 C CA . ARG A 1 271 ? 24.339 -5.421 -12.980 1.00 92.94 271 ARG A CA 1
ATOM 2076 C C . ARG A 1 271 ? 24.347 -5.291 -11.471 1.00 92.94 271 ARG A C 1
ATOM 2078 O O . ARG A 1 271 ? 23.703 -4.395 -10.930 1.00 92.94 271 ARG A O 1
ATOM 2085 N N . CYS A 1 272 ? 25.098 -6.153 -10.797 1.00 92.75 272 CYS A N 1
ATOM 2086 C CA . CYS A 1 272 ? 25.256 -6.072 -9.351 1.00 92.75 272 CYS A CA 1
ATOM 2087 C C . CYS A 1 272 ? 26.611 -5.453 -8.985 1.00 92.75 272 CYS A C 1
ATOM 2089 O O . CYS A 1 272 ? 27.651 -5.840 -9.516 1.00 92.75 272 CYS A O 1
ATOM 2091 N N . ILE A 1 273 ? 26.585 -4.490 -8.068 1.00 92.06 273 ILE A N 1
ATOM 2092 C CA . ILE A 1 273 ? 27.747 -3.799 -7.500 1.00 92.06 273 ILE A CA 1
ATOM 2093 C C . ILE A 1 273 ? 27.791 -4.022 -5.981 1.00 92.06 273 ILE A C 1
ATOM 2095 O O . ILE A 1 273 ? 26.819 -4.497 -5.387 1.00 92.06 273 ILE A O 1
ATOM 2099 N N . PHE A 1 274 ? 28.910 -3.687 -5.338 1.00 90.94 274 PHE A N 1
ATOM 2100 C CA . PHE A 1 274 ? 28.996 -3.704 -3.875 1.00 90.94 274 PHE A CA 1
ATOM 2101 C C . PHE A 1 274 ? 28.094 -2.625 -3.261 1.00 90.94 274 PHE A C 1
ATOM 2103 O O . PHE A 1 274 ? 28.004 -1.511 -3.771 1.00 90.94 274 PHE A O 1
ATOM 2110 N N . GLY A 1 275 ? 27.398 -2.978 -2.178 1.00 85.81 275 GLY A N 1
ATOM 2111 C CA . GLY A 1 275 ? 26.485 -2.087 -1.452 1.00 85.81 275 GLY A CA 1
ATOM 2112 C C . GLY A 1 275 ? 27.075 -1.451 -0.200 1.00 85.81 275 GLY A C 1
ATOM 2113 O O . GLY A 1 275 ? 26.335 -1.119 0.717 1.00 85.81 275 GLY A O 1
ATOM 2114 N N . ASP A 1 276 ? 28.396 -1.341 -0.112 1.00 85.38 276 ASP A N 1
ATOM 2115 C CA . ASP A 1 276 ? 29.108 -0.777 1.037 1.00 85.38 276 ASP A CA 1
ATOM 2116 C C . ASP A 1 276 ? 29.206 0.758 0.998 1.00 85.38 276 ASP A C 1
ATOM 2118 O O . ASP A 1 276 ? 29.257 1.392 2.051 1.00 85.38 276 ASP A O 1
ATOM 2122 N N . GLN A 1 277 ? 29.188 1.358 -0.196 1.00 84.94 277 GLN A N 1
ATOM 2123 C CA . GLN A 1 277 ? 29.245 2.816 -0.394 1.00 84.94 277 GLN A CA 1
ATOM 2124 C C . GLN A 1 277 ? 27.891 3.461 -0.708 1.00 84.94 277 GLN A C 1
ATOM 2126 O O . GLN A 1 277 ? 27.786 4.687 -0.748 1.00 84.94 277 GLN A O 1
ATOM 2131 N N . LEU A 1 278 ? 26.855 2.652 -0.928 1.00 89.81 278 LEU A N 1
ATOM 2132 C CA . LEU A 1 278 ? 25.538 3.119 -1.336 1.00 89.81 278 LEU A CA 1
ATOM 2133 C C . LEU A 1 278 ? 24.472 2.563 -0.398 1.00 89.81 278 LEU A C 1
ATOM 2135 O O . LEU A 1 278 ? 24.303 1.351 -0.286 1.00 89.81 278 LEU A O 1
ATOM 2139 N N . ASP A 1 279 ? 23.715 3.458 0.227 1.00 91.06 279 ASP A N 1
ATOM 2140 C CA . ASP A 1 279 ? 22.518 3.103 0.983 1.00 91.06 279 ASP A CA 1
ATOM 2141 C C . ASP A 1 279 ? 21.233 3.444 0.192 1.00 91.06 279 ASP A C 1
ATOM 2143 O O . ASP A 1 279 ? 21.269 4.279 -0.722 1.00 91.06 279 ASP A O 1
ATOM 2147 N N . PRO A 1 280 ? 20.076 2.835 0.528 1.00 94.75 280 PRO A N 1
ATOM 2148 C CA . PRO A 1 280 ? 18.821 3.081 -0.188 1.00 94.75 280 PRO A CA 1
ATOM 2149 C C . PRO A 1 280 ? 18.348 4.546 -0.184 1.00 94.75 280 PRO A C 1
ATOM 2151 O O . PRO A 1 280 ? 17.711 4.986 -1.143 1.00 94.75 280 PRO A O 1
ATOM 2154 N N . ILE A 1 281 ? 18.654 5.318 0.867 1.00 94.38 281 ILE A N 1
ATOM 2155 C CA . ILE A 1 281 ? 18.278 6.736 0.988 1.00 94.38 281 ILE A CA 1
ATOM 2156 C C . ILE A 1 281 ? 19.076 7.565 -0.016 1.00 94.38 281 ILE A C 1
ATOM 2158 O O . ILE A 1 281 ? 18.509 8.400 -0.728 1.00 94.38 281 ILE A O 1
ATOM 2162 N N . LEU A 1 282 ? 20.388 7.332 -0.084 1.00 93.38 282 LEU A N 1
ATOM 2163 C CA . LEU A 1 282 ? 21.264 8.010 -1.028 1.00 93.38 282 LEU A CA 1
ATOM 2164 C C . LEU A 1 282 ? 20.929 7.622 -2.469 1.00 93.38 282 LEU A C 1
ATOM 2166 O O . LEU A 1 282 ? 20.842 8.492 -3.336 1.00 93.38 282 LEU A O 1
ATOM 2170 N N . ALA A 1 283 ? 20.668 6.339 -2.716 1.00 94.75 283 ALA A N 1
ATOM 2171 C CA . ALA A 1 283 ? 20.308 5.842 -4.037 1.00 94.75 283 ALA A CA 1
ATOM 2172 C C . ALA A 1 283 ? 19.014 6.464 -4.564 1.00 94.75 283 ALA A C 1
ATOM 2174 O O . ALA A 1 283 ? 18.982 6.930 -5.702 1.00 94.75 283 ALA A O 1
ATOM 2175 N N . TYR A 1 284 ? 17.981 6.572 -3.720 1.00 96.00 284 TYR A N 1
ATOM 2176 C CA . TYR A 1 284 ? 16.758 7.295 -4.070 1.00 96.00 284 TYR A CA 1
ATOM 2177 C C . TYR A 1 284 ? 17.057 8.722 -4.537 1.00 96.00 284 TYR A C 1
ATOM 2179 O O . TYR A 1 284 ? 16.521 9.191 -5.539 1.00 96.00 284 TYR A O 1
ATOM 2187 N N . ARG A 1 285 ? 17.966 9.413 -3.845 1.00 93.44 285 ARG A N 1
ATOM 2188 C CA . ARG A 1 285 ? 18.312 10.807 -4.140 1.00 93.44 285 ARG A CA 1
ATOM 2189 C C . ARG A 1 285 ? 19.209 10.974 -5.361 1.00 93.44 285 ARG A C 1
ATOM 2191 O O . ARG A 1 285 ? 19.145 12.018 -6.002 1.00 93.44 285 ARG A O 1
ATOM 2198 N N . CYS A 1 286 ? 19.977 9.950 -5.729 1.00 93.31 286 CYS A N 1
ATOM 2199 C CA . CYS A 1 286 ? 20.675 9.907 -7.017 1.00 93.31 286 CYS A CA 1
ATOM 2200 C C . CYS A 1 286 ? 19.688 9.801 -8.195 1.00 93.31 286 CYS A C 1
ATOM 2202 O O . CYS A 1 286 ? 19.988 10.257 -9.297 1.00 93.31 286 CYS A O 1
ATOM 2204 N N . LEU A 1 287 ? 18.503 9.220 -7.969 1.00 93.19 287 LEU A N 1
ATOM 2205 C CA . LEU A 1 287 ? 17.459 9.085 -8.987 1.00 93.19 287 LEU A CA 1
ATOM 2206 C C . LEU A 1 287 ? 16.500 10.281 -9.031 1.00 93.19 287 LEU A C 1
ATOM 2208 O O . LEU A 1 287 ? 16.080 10.680 -10.116 1.00 93.19 287 LEU A O 1
ATOM 2212 N N . VAL A 1 288 ? 16.167 10.853 -7.871 1.00 92.44 288 VAL A N 1
ATOM 2213 C CA . VAL A 1 288 ? 15.162 11.914 -7.730 1.00 92.44 288 VAL A CA 1
ATOM 2214 C C . VAL A 1 288 ? 15.750 13.120 -7.007 1.00 92.44 288 VAL A C 1
ATOM 2216 O O . VAL A 1 288 ? 16.084 13.070 -5.814 1.00 92.44 288 VAL A O 1
ATOM 2219 N N . LYS A 1 289 ? 15.826 14.244 -7.727 1.00 87.50 289 LYS A N 1
ATOM 2220 C CA . LYS A 1 289 ? 16.289 15.526 -7.179 1.00 87.50 289 LYS A CA 1
ATOM 2221 C C . LYS A 1 289 ? 15.395 15.969 -6.021 1.00 87.50 289 LYS A C 1
ATOM 2223 O O . LYS A 1 289 ? 14.206 15.667 -5.992 1.00 87.50 289 LYS A O 1
ATOM 2228 N N . GLU A 1 290 ? 15.956 16.718 -5.072 1.00 82.44 290 GLU A N 1
ATOM 2229 C CA . GLU A 1 290 ? 15.221 17.134 -3.869 1.00 82.44 290 GLU A CA 1
ATOM 2230 C C . GLU A 1 290 ? 13.924 17.882 -4.193 1.00 82.44 290 GLU A C 1
ATOM 2232 O O . GLU A 1 290 ? 12.900 17.578 -3.600 1.00 82.44 290 GLU A O 1
ATOM 2237 N N . ASN A 1 291 ? 13.940 18.760 -5.196 1.00 79.69 291 ASN A N 1
ATOM 2238 C CA . ASN A 1 291 ? 12.795 19.607 -5.540 1.00 79.69 291 ASN A CA 1
ATOM 2239 C C . ASN A 1 291 ? 11.814 18.981 -6.546 1.00 79.69 291 ASN A C 1
ATOM 2241 O O . ASN A 1 291 ? 10.873 19.651 -6.969 1.00 79.69 291 ASN A O 1
ATOM 2245 N N . ASP A 1 292 ? 12.034 17.731 -6.953 1.00 86.06 292 ASP A N 1
ATOM 2246 C CA . ASP A 1 292 ? 11.222 17.061 -7.969 1.00 86.06 292 ASP A CA 1
ATOM 2247 C C . ASP A 1 292 ? 10.052 16.298 -7.325 1.00 86.06 292 ASP A C 1
ATOM 2249 O O . ASP A 1 292 ? 10.029 15.071 -7.222 1.00 86.06 292 ASP A O 1
ATOM 2253 N N . TRP A 1 293 ? 9.098 17.063 -6.787 1.00 80.50 293 TRP A N 1
ATOM 2254 C CA . TRP A 1 293 ? 8.022 16.539 -5.937 1.00 80.50 293 TRP A CA 1
ATOM 2255 C C . TRP A 1 293 ? 6.911 15.810 -6.702 1.00 80.50 293 TRP A C 1
ATOM 2257 O O . TRP A 1 293 ? 6.207 14.993 -6.109 1.00 80.50 293 TRP A O 1
ATOM 2267 N N . ASP A 1 294 ? 6.779 16.082 -7.999 1.00 81.62 294 ASP A N 1
ATOM 2268 C CA . ASP A 1 294 ? 5.743 15.504 -8.860 1.00 81.62 294 ASP A CA 1
ATOM 2269 C C . ASP A 1 294 ? 6.262 14.357 -9.737 1.00 81.62 294 ASP A C 1
ATOM 2271 O O . ASP A 1 294 ? 5.481 13.750 -10.470 1.00 81.62 294 ASP A O 1
ATOM 2275 N N . SER A 1 295 ? 7.561 14.044 -9.658 1.00 87.88 295 SER A N 1
ATOM 2276 C CA . SER A 1 295 ? 8.165 12.918 -10.368 1.00 87.88 295 SER A CA 1
ATOM 2277 C C . SER A 1 295 ? 7.824 11.600 -9.673 1.00 87.88 295 SER A C 1
ATOM 2279 O O . SER A 1 295 ? 8.265 11.360 -8.539 1.00 87.88 295 SER A O 1
ATOM 2281 N N . PRO A 1 296 ? 7.037 10.721 -10.320 1.00 95.38 296 PRO A N 1
ATOM 2282 C CA . PRO A 1 296 ? 6.607 9.490 -9.694 1.00 95.38 296 PRO A CA 1
ATOM 2283 C C . PRO A 1 296 ? 7.791 8.577 -9.408 1.00 95.38 296 PRO A C 1
ATOM 2285 O O . PRO A 1 296 ? 8.617 8.272 -10.274 1.00 95.38 296 PRO A O 1
ATOM 2288 N N . SER A 1 297 ? 7.880 8.122 -8.172 1.00 98.06 297 SER A N 1
ATOM 2289 C CA . SER A 1 297 ? 9.047 7.407 -7.672 1.00 98.06 297 SER A CA 1
ATOM 2290 C C . SER A 1 297 ? 8.728 6.725 -6.354 1.00 98.06 297 SER A C 1
ATOM 2292 O O . SER A 1 297 ? 7.762 7.073 -5.674 1.00 98.06 297 SER A O 1
ATOM 2294 N N . PHE A 1 298 ? 9.525 5.724 -5.996 1.00 98.62 298 PHE A N 1
ATOM 2295 C CA . PHE A 1 298 ? 9.325 4.981 -4.767 1.00 98.62 298 PHE A CA 1
ATOM 2296 C C . PHE A 1 298 ? 10.639 4.517 -4.137 1.00 98.62 298 PHE A C 1
ATOM 2298 O O . PHE A 1 298 ? 11.637 4.248 -4.809 1.00 98.62 298 PHE A O 1
ATOM 2305 N N . LEU A 1 299 ? 10.596 4.389 -2.818 1.00 98.31 299 LEU A N 1
ATOM 2306 C CA . LEU A 1 299 ? 11.555 3.679 -1.990 1.00 98.31 299 LEU A CA 1
ATOM 2307 C C . LEU A 1 299 ? 10.759 2.809 -1.023 1.00 98.31 299 LEU A C 1
ATOM 2309 O O . LEU A 1 299 ? 10.035 3.327 -0.169 1.00 98.31 299 LEU A O 1
ATOM 2313 N N . PHE A 1 300 ? 10.907 1.496 -1.164 1.00 98.06 300 PHE A N 1
ATOM 2314 C CA . PHE A 1 300 ? 10.322 0.508 -0.268 1.00 98.06 300 PHE A CA 1
ATOM 2315 C C . PHE A 1 300 ? 11.416 -0.193 0.527 1.00 98.06 300 PHE A C 1
ATOM 2317 O O . PHE A 1 300 ? 12.400 -0.686 -0.027 1.00 98.06 300 PHE A O 1
ATOM 2324 N N . GLU A 1 301 ? 11.237 -0.245 1.842 1.00 95.94 301 GLU A N 1
ATOM 2325 C CA . GLU A 1 301 ? 12.132 -0.942 2.760 1.00 95.94 301 GLU A CA 1
ATOM 2326 C C . GLU A 1 301 ? 11.312 -1.800 3.726 1.00 95.94 301 GLU A C 1
ATOM 2328 O O . GLU A 1 301 ? 10.189 -1.460 4.090 1.00 95.94 301 GLU A O 1
ATOM 2333 N N . SER A 1 302 ? 11.912 -2.882 4.210 1.00 90.25 302 SER A N 1
ATOM 2334 C CA . SER A 1 302 ? 11.432 -3.583 5.398 1.00 90.25 302 SER A CA 1
ATOM 2335 C C . SER A 1 302 ? 12.393 -3.271 6.532 1.00 90.25 302 SER A C 1
ATOM 2337 O O . SER A 1 302 ? 13.559 -3.654 6.469 1.00 90.25 302 SER A O 1
ATOM 2339 N N . VAL A 1 303 ? 11.939 -2.562 7.562 1.00 78.69 303 VAL A N 1
ATOM 2340 C CA . VAL A 1 303 ? 12.783 -2.190 8.704 1.00 78.69 303 VAL A CA 1
ATOM 2341 C C . VAL A 1 303 ? 12.109 -2.684 9.972 1.00 78.69 303 VAL A C 1
ATOM 2343 O O . VAL A 1 303 ? 11.075 -2.168 10.369 1.00 78.69 303 VAL A O 1
ATOM 2346 N N . GLU A 1 304 ? 12.692 -3.667 10.643 1.00 67.88 304 GLU A N 1
ATOM 2347 C CA . GLU A 1 304 ? 12.275 -4.081 11.981 1.00 67.88 304 GLU A CA 1
ATOM 2348 C C . GLU A 1 304 ? 13.348 -3.620 12.974 1.00 67.88 304 GLU A C 1
ATOM 2350 O O . GLU A 1 304 ? 14.521 -3.493 12.631 1.00 67.88 304 GLU A O 1
ATOM 2355 N N . SER A 1 305 ? 13.000 -3.310 14.223 1.00 57.12 305 SER A N 1
ATOM 2356 C CA . SER A 1 305 ? 13.964 -2.604 15.092 1.00 57.12 305 SER A CA 1
ATOM 2357 C C . SER A 1 305 ? 15.186 -3.401 15.513 1.00 57.12 305 SER A C 1
ATOM 2359 O O . SER A 1 305 ? 16.123 -2.805 16.034 1.00 57.12 305 SER A O 1
ATOM 2361 N N . ASN A 1 306 ? 15.177 -4.714 15.295 1.00 55.62 306 ASN A N 1
ATOM 2362 C CA . ASN A 1 306 ? 16.326 -5.573 15.558 1.00 55.62 306 ASN A CA 1
ATOM 2363 C C . ASN A 1 306 ? 16.987 -6.069 14.264 1.00 55.62 306 ASN A C 1
ATOM 2365 O O . ASN A 1 306 ? 18.046 -6.689 14.325 1.00 55.62 306 ASN A O 1
ATOM 2369 N N . SER A 1 307 ? 16.378 -5.818 13.102 1.00 63.38 307 SER A N 1
ATOM 2370 C CA . SER A 1 307 ? 16.860 -6.311 11.815 1.00 63.38 307 SER A CA 1
ATOM 2371 C C . SER A 1 307 ? 16.246 -5.542 10.653 1.00 63.38 307 SER A C 1
ATOM 2373 O O . SER A 1 307 ? 15.034 -5.364 10.562 1.00 63.38 307 SER A O 1
ATOM 2375 N N . GLN A 1 308 ? 17.079 -5.152 9.698 1.00 76.12 308 GLN A N 1
ATOM 2376 C CA . GLN A 1 308 ? 16.587 -4.756 8.387 1.00 76.12 308 GLN A CA 1
ATOM 2377 C C . GLN A 1 308 ? 16.155 -6.015 7.629 1.00 76.12 308 GLN A C 1
ATOM 2379 O O . GLN A 1 308 ? 16.838 -7.041 7.675 1.00 76.12 308 GLN A O 1
ATOM 2384 N N . GLY A 1 309 ? 15.012 -5.948 6.950 1.00 82.38 309 GLY A N 1
ATOM 2385 C CA . GLY A 1 309 ? 14.601 -6.984 6.014 1.00 82.38 309 GLY A CA 1
ATOM 2386 C C . GLY A 1 309 ? 15.641 -7.136 4.907 1.00 82.38 309 GLY A C 1
ATOM 2387 O O . GLY A 1 309 ? 16.428 -6.229 4.648 1.00 82.38 309 GLY A O 1
ATOM 2388 N N . ARG A 1 310 ? 15.666 -8.300 4.253 1.00 91.81 310 ARG A N 1
ATOM 2389 C CA . ARG A 1 310 ? 16.730 -8.622 3.292 1.00 91.81 310 ARG A CA 1
ATOM 2390 C C . ARG A 1 310 ? 16.826 -7.619 2.144 1.00 91.81 310 ARG A C 1
ATOM 2392 O O . ARG A 1 310 ? 17.938 -7.333 1.713 1.00 91.81 310 ARG A O 1
ATOM 2399 N N . TYR A 1 311 ? 15.693 -7.098 1.674 1.00 95.19 311 TYR A N 1
ATOM 2400 C CA . TYR A 1 311 ? 15.645 -6.261 0.483 1.00 95.19 311 TYR A CA 1
ATOM 2401 C C . TYR A 1 311 ? 15.117 -4.849 0.745 1.00 95.19 311 TYR A C 1
ATOM 2403 O O . TYR A 1 311 ? 14.152 -4.667 1.488 1.00 95.19 311 TYR A O 1
ATOM 2411 N N . SER A 1 312 ? 15.716 -3.871 0.064 1.00 97.25 312 SER A N 1
ATOM 2412 C CA . SER A 1 312 ? 15.104 -2.565 -0.216 1.00 97.25 312 SER A CA 1
ATOM 2413 C C . SER A 1 312 ? 15.033 -2.365 -1.724 1.00 97.25 312 SER A C 1
ATOM 2415 O O . SER A 1 312 ? 15.944 -2.792 -2.433 1.00 97.25 312 SER A O 1
ATOM 2417 N N . VAL A 1 313 ? 13.983 -1.711 -2.218 1.00 98.19 313 VAL A N 1
ATOM 2418 C CA . VAL A 1 313 ? 13.802 -1.475 -3.655 1.00 98.19 313 VAL A CA 1
ATOM 2419 C C . VAL A 1 313 ? 13.525 -0.006 -3.923 1.00 98.19 313 VAL A C 1
ATOM 2421 O O . VAL A 1 313 ? 12.749 0.633 -3.212 1.00 98.19 313 VAL A O 1
ATOM 2424 N N . VAL A 1 314 ? 14.182 0.516 -4.953 1.00 98.12 314 VAL A N 1
ATOM 2425 C CA . VAL A 1 314 ? 14.129 1.917 -5.362 1.00 98.12 314 VAL A CA 1
ATOM 2426 C C . VAL A 1 314 ? 13.810 1.988 -6.848 1.00 98.12 314 VAL A C 1
ATOM 2428 O O . VAL A 1 314 ? 14.397 1.253 -7.642 1.00 98.12 314 VAL A O 1
ATOM 2431 N N . GLY A 1 315 ? 12.917 2.892 -7.232 1.00 97.75 315 GLY A N 1
ATOM 2432 C CA . GLY A 1 315 ? 12.618 3.179 -8.631 1.00 97.75 315 GLY A CA 1
ATOM 2433 C C . GLY A 1 315 ? 12.127 4.609 -8.807 1.00 97.75 315 GLY A C 1
ATOM 2434 O O . GLY A 1 315 ? 11.573 5.218 -7.892 1.00 97.75 315 GLY A O 1
ATOM 2435 N N . ALA A 1 316 ? 12.351 5.171 -9.987 1.00 96.62 316 ALA A N 1
ATOM 2436 C CA . ALA A 1 316 ? 11.942 6.526 -10.331 1.00 96.62 316 ALA A CA 1
ATOM 2437 C C . ALA A 1 316 ? 11.631 6.610 -11.821 1.00 96.62 316 ALA A C 1
ATOM 2439 O O . ALA A 1 316 ? 12.112 5.775 -12.579 1.00 96.62 316 ALA A O 1
ATOM 2440 N N . GLN A 1 317 ? 10.862 7.627 -12.219 1.00 93.25 317 GLN A N 1
ATOM 2441 C CA . GLN A 1 317 ? 10.586 7.935 -13.627 1.00 93.25 317 GLN A CA 1
ATOM 2442 C C . GLN A 1 317 ? 9.980 6.729 -14.366 1.00 93.25 317 GLN A C 1
ATOM 2444 O O . GLN A 1 317 ? 10.635 6.131 -15.219 1.00 93.25 317 GLN A O 1
ATOM 2449 N N . PRO A 1 318 ? 8.738 6.334 -14.028 1.00 97.06 318 PRO A N 1
ATOM 2450 C CA . PRO A 1 318 ? 8.105 5.200 -14.678 1.00 97.06 318 PRO A CA 1
ATOM 2451 C C . PRO A 1 318 ? 7.975 5.449 -16.181 1.00 97.06 318 PRO A C 1
ATOM 2453 O O . PRO A 1 318 ? 7.819 6.577 -16.643 1.00 97.06 318 PRO A O 1
ATOM 2456 N N . THR A 1 319 ? 7.971 4.373 -16.951 1.00 96.31 319 THR A N 1
ATOM 2457 C CA . THR A 1 319 ? 7.783 4.417 -18.408 1.00 96.31 319 THR A CA 1
ATOM 2458 C C . THR A 1 319 ? 6.348 4.717 -18.810 1.00 96.31 319 THR A C 1
ATOM 2460 O O . THR A 1 319 ? 6.095 5.251 -19.890 1.00 96.31 319 THR A O 1
ATOM 2463 N N . MET A 1 320 ? 5.409 4.382 -17.929 1.00 97.12 320 MET A N 1
ATOM 2464 C CA . MET A 1 320 ? 3.991 4.632 -18.096 1.00 97.12 320 MET A CA 1
ATOM 2465 C C . MET A 1 320 ? 3.343 4.891 -16.742 1.00 97.12 320 MET A C 1
ATOM 2467 O O . MET A 1 320 ? 3.764 4.322 -15.738 1.00 97.12 320 MET A O 1
ATOM 2471 N N . GLU A 1 321 ? 2.293 5.699 -16.713 1.00 97.69 321 GLU A N 1
ATOM 2472 C CA . GLU A 1 321 ? 1.442 5.859 -15.541 1.00 97.69 321 GLU A CA 1
ATOM 2473 C C . GLU A 1 321 ? -0.028 5.655 -15.878 1.00 97.69 321 GLU A C 1
ATOM 2475 O O . GLU A 1 321 ? -0.484 6.030 -16.957 1.00 97.69 321 GLU A O 1
ATOM 2480 N N . ILE A 1 322 ? -0.771 5.117 -14.916 1.00 97.88 322 ILE A N 1
ATOM 2481 C CA . ILE A 1 322 ? -2.225 5.006 -14.949 1.00 97.88 322 ILE A CA 1
ATOM 2482 C C . ILE A 1 322 ? -2.758 5.740 -13.726 1.00 97.88 322 ILE A C 1
ATOM 2484 O O . ILE A 1 322 ? -2.449 5.382 -12.587 1.00 97.88 322 ILE A O 1
ATOM 2488 N N . VAL A 1 323 ? -3.554 6.777 -13.968 1.00 97.25 323 VAL A N 1
ATOM 2489 C CA . VAL A 1 323 ? -4.200 7.572 -12.923 1.00 97.25 323 VAL A CA 1
ATOM 2490 C C . VAL A 1 323 ? -5.701 7.439 -13.088 1.00 97.25 323 VAL A C 1
ATOM 2492 O O . VAL A 1 323 ? -6.254 7.942 -14.065 1.00 97.25 323 VAL A O 1
ATOM 2495 N N . ALA A 1 324 ? -6.349 6.766 -12.144 1.00 96.62 324 ALA A N 1
ATOM 2496 C CA . ALA A 1 324 ? -7.792 6.580 -12.148 1.00 96.62 324 ALA A CA 1
ATOM 2497 C C . ALA A 1 324 ? -8.448 7.537 -11.152 1.00 96.62 324 ALA A C 1
ATOM 2499 O O . ALA A 1 324 ? -8.016 7.641 -10.001 1.00 96.62 324 ALA A O 1
ATOM 2500 N N . LYS A 1 325 ? -9.494 8.236 -11.590 1.00 95.31 325 LYS A N 1
ATOM 2501 C CA . LYS A 1 325 ? -10.366 9.036 -10.735 1.00 95.31 325 LYS A CA 1
ATOM 2502 C C . LYS A 1 325 ? -11.805 8.837 -11.174 1.00 95.31 325 LYS A C 1
ATOM 2504 O O . LYS A 1 325 ? -12.196 9.312 -12.240 1.00 95.31 325 LYS A O 1
ATOM 2509 N N . GLU A 1 326 ? -12.579 8.145 -10.347 1.00 93.94 326 GLU A N 1
ATOM 2510 C CA . GLU A 1 326 ? -13.904 7.650 -10.699 1.00 93.94 326 GLU A CA 1
ATOM 2511 C C . GLU A 1 326 ? -13.804 6.932 -12.052 1.00 93.94 326 GLU A C 1
ATOM 2513 O O . GLU A 1 326 ? -12.893 6.126 -12.247 1.00 93.94 326 GLU A O 1
ATOM 2518 N N . ASN A 1 327 ? -14.656 7.260 -13.015 1.00 91.19 327 ASN A N 1
ATOM 2519 C CA . ASN A 1 327 ? -14.640 6.597 -14.314 1.00 91.19 327 ASN A CA 1
ATOM 2520 C C . ASN A 1 327 ? -13.627 7.214 -15.289 1.00 91.19 327 ASN A C 1
ATOM 2522 O O . ASN A 1 327 ? -13.494 6.709 -16.398 1.00 91.19 327 ASN A O 1
ATOM 2526 N N . LYS A 1 328 ? -12.927 8.300 -14.922 1.00 95.44 328 LYS A N 1
ATOM 2527 C CA . LYS A 1 328 ? -11.932 8.950 -15.784 1.00 95.44 328 LYS A CA 1
ATOM 2528 C C . LYS A 1 328 ? -10.541 8.379 -15.520 1.00 95.44 328 LYS A C 1
ATOM 2530 O O . LYS A 1 328 ? -10.042 8.419 -14.395 1.00 95.44 328 LYS A O 1
ATOM 2535 N N . ILE A 1 329 ? -9.882 7.923 -16.578 1.00 96.12 329 ILE A N 1
ATOM 2536 C CA . ILE A 1 329 ? -8.525 7.382 -16.531 1.00 96.12 329 ILE A CA 1
ATOM 2537 C C . ILE A 1 329 ? -7.617 8.205 -17.419 1.00 96.12 329 ILE A C 1
ATOM 2539 O O . ILE A 1 329 ? -7.916 8.440 -18.586 1.00 96.12 329 ILE A O 1
ATOM 2543 N N . ASN A 1 330 ? -6.467 8.574 -16.870 1.00 96.44 330 ASN A N 1
ATOM 2544 C CA . ASN A 1 330 ? -5.375 9.168 -17.617 1.00 96.44 330 ASN A CA 1
ATOM 2545 C C . ASN A 1 330 ? -4.240 8.149 -17.724 1.00 96.44 330 ASN A C 1
ATOM 2547 O O . ASN A 1 330 ? -3.673 7.740 -16.708 1.00 96.44 330 ASN A O 1
ATOM 2551 N N . ILE A 1 331 ? -3.902 7.765 -18.953 1.00 97.50 331 ILE A N 1
ATOM 2552 C CA . ILE A 1 331 ? -2.757 6.912 -19.275 1.00 97.50 331 ILE A CA 1
ATOM 2553 C C . ILE A 1 331 ? -1.659 7.807 -19.841 1.00 97.50 331 ILE A C 1
ATOM 2555 O O . ILE A 1 331 ? -1.824 8.402 -20.908 1.00 97.50 331 ILE A O 1
ATOM 2559 N N . LEU A 1 332 ? -0.545 7.916 -19.125 1.00 96.38 332 LEU A N 1
ATOM 2560 C CA . LEU A 1 332 ? 0.607 8.710 -19.536 1.00 96.38 332 LEU A CA 1
ATOM 2561 C C . LEU A 1 332 ? 1.708 7.761 -19.994 1.00 96.38 332 LEU A C 1
ATOM 2563 O O . LEU A 1 332 ? 2.346 7.123 -19.167 1.00 96.38 332 LEU A O 1
ATOM 2567 N N . ASP A 1 333 ? 1.923 7.659 -21.301 1.00 95.62 333 ASP A N 1
ATOM 2568 C CA . ASP A 1 333 ? 3.020 6.899 -21.902 1.00 95.62 333 ASP A CA 1
ATOM 2569 C C . ASP A 1 333 ? 4.223 7.837 -22.075 1.00 95.62 333 ASP A C 1
ATOM 2571 O O . ASP A 1 333 ? 4.253 8.670 -22.987 1.00 95.62 333 ASP A O 1
ATOM 2575 N N . HIS A 1 334 ? 5.207 7.724 -21.180 1.00 93.88 334 HIS A N 1
ATOM 2576 C CA . HIS A 1 334 ? 6.399 8.579 -21.183 1.00 93.88 334 HIS A CA 1
ATOM 2577 C C . HIS A 1 334 ? 7.384 8.204 -22.283 1.00 93.88 334 HIS A C 1
ATOM 2579 O O . HIS A 1 334 ? 8.094 9.078 -22.775 1.00 93.88 334 HIS A O 1
ATOM 2585 N N . LYS A 1 335 ? 7.387 6.940 -22.734 1.00 88.56 335 LYS A N 1
ATOM 2586 C CA . LYS A 1 335 ? 8.204 6.504 -23.879 1.00 88.56 335 LYS A CA 1
ATOM 2587 C C . LYS A 1 335 ? 7.748 7.187 -25.168 1.00 88.56 335 LYS A C 1
ATOM 2589 O O . LYS A 1 335 ? 8.578 7.599 -25.973 1.00 88.56 335 LYS A O 1
ATOM 2594 N N . LYS A 1 336 ? 6.433 7.331 -25.359 1.00 90.06 336 LYS A N 1
ATOM 2595 C CA . LYS A 1 336 ? 5.840 7.982 -26.542 1.00 90.06 336 LYS A CA 1
ATOM 2596 C C . LYS A 1 336 ? 5.527 9.465 -26.344 1.00 90.06 336 LYS A C 1
ATOM 2598 O O . LYS A 1 336 ? 5.112 10.115 -27.301 1.00 90.06 336 LYS A O 1
ATOM 2603 N N . GLY A 1 337 ? 5.671 9.991 -25.126 1.00 92.38 337 GLY A N 1
ATOM 2604 C CA . GLY A 1 337 ? 5.285 11.361 -24.780 1.00 92.38 337 GLY A CA 1
ATOM 2605 C C . GLY A 1 337 ? 3.790 11.631 -24.984 1.00 92.38 337 GLY A C 1
ATOM 2606 O O . GLY A 1 337 ? 3.415 12.716 -25.428 1.00 92.38 337 GLY A O 1
ATOM 2607 N N . ARG A 1 338 ? 2.930 10.638 -24.722 1.00 95.50 338 ARG A N 1
ATOM 2608 C CA . ARG A 1 338 ? 1.495 10.683 -25.042 1.00 95.50 338 ARG A CA 1
ATOM 2609 C C . ARG A 1 338 ? 0.634 10.554 -23.789 1.00 95.50 338 ARG A C 1
ATOM 2611 O O . ARG A 1 338 ? 0.753 9.582 -23.052 1.00 95.50 338 ARG A O 1
ATOM 2618 N N . LEU A 1 339 ? -0.309 11.480 -23.624 1.00 95.06 339 LEU A N 1
ATOM 2619 C CA . LEU A 1 339 ? -1.433 11.360 -22.693 1.00 95.06 339 LEU A CA 1
ATOM 2620 C C . LEU A 1 339 ? -2.660 10.833 -23.447 1.00 95.06 339 LEU A C 1
ATOM 2622 O O . LEU A 1 339 ? -3.025 11.370 -24.492 1.00 95.06 339 LEU A O 1
ATOM 2626 N N . THR A 1 340 ? -3.293 9.793 -22.914 1.00 96.12 340 THR A N 1
ATOM 2627 C CA . THR A 1 340 ? -4.583 9.282 -23.389 1.00 96.12 340 THR A CA 1
ATOM 2628 C C . THR A 1 340 ? -5.584 9.359 -22.246 1.00 96.12 340 THR A C 1
ATOM 2630 O O . THR A 1 340 ? -5.282 8.920 -21.138 1.00 96.12 340 THR A O 1
ATOM 2633 N N . GLU A 1 341 ? -6.754 9.933 -22.511 1.00 96.19 341 GLU A N 1
ATOM 2634 C CA . GLU A 1 341 ? -7.865 9.960 -21.562 1.00 96.19 341 GLU A CA 1
ATOM 2635 C C . GLU A 1 341 ? -8.924 8.947 -21.999 1.00 96.19 341 GLU A C 1
ATOM 2637 O O . GLU A 1 341 ? -9.336 8.939 -23.161 1.00 96.19 341 GLU A O 1
ATOM 2642 N N . GLU A 1 342 ? -9.368 8.104 -21.073 1.00 94.56 342 GLU A N 1
ATOM 2643 C CA . GLU A 1 342 ? -10.406 7.102 -21.304 1.00 94.56 342 GLU A CA 1
ATOM 2644 C C . GLU A 1 342 ? -11.468 7.170 -20.206 1.00 94.56 342 GLU A C 1
ATOM 2646 O O . GLU A 1 342 ? -11.187 7.560 -19.071 1.00 94.56 342 GLU A O 1
ATOM 2651 N N . PHE A 1 343 ? -12.692 6.773 -20.556 1.00 95.19 343 PHE A N 1
ATOM 2652 C CA . PHE A 1 343 ? -13.770 6.567 -19.598 1.00 95.19 343 PHE A CA 1
ATOM 2653 C C . PHE A 1 343 ? -14.141 5.091 -19.569 1.00 95.19 343 PHE A C 1
ATOM 2655 O O . PHE A 1 343 ? -14.556 4.544 -20.591 1.00 95.19 343 PHE A O 1
ATOM 2662 N N . VAL A 1 344 ? -13.991 4.453 -18.413 1.00 93.06 344 VAL A N 1
ATOM 2663 C CA . VAL A 1 344 ? -14.333 3.038 -18.219 1.00 93.06 344 VAL A CA 1
ATOM 2664 C C . VAL A 1 344 ? -14.967 2.837 -16.846 1.00 93.06 344 VAL A C 1
ATOM 2666 O O . VAL A 1 344 ? -14.712 3.606 -15.920 1.00 93.06 344 VAL A O 1
ATOM 2669 N N . ASP A 1 345 ? -15.767 1.783 -16.713 1.00 90.12 345 ASP A N 1
ATOM 2670 C CA . ASP A 1 345 ? -16.430 1.455 -15.446 1.00 90.12 345 ASP A CA 1
ATOM 2671 C C . ASP A 1 345 ? -15.479 0.791 -14.440 1.00 90.12 345 ASP A C 1
ATOM 2673 O O . ASP A 1 345 ? -15.551 1.077 -13.247 1.00 90.12 345 ASP A O 1
ATOM 2677 N N . ASP A 1 346 ? -14.570 -0.065 -14.921 1.00 91.75 346 ASP A N 1
ATOM 2678 C CA . ASP A 1 346 ? -13.536 -0.714 -14.110 1.00 91.75 346 ASP A CA 1
ATOM 2679 C C . ASP A 1 346 ? -12.125 -0.356 -14.616 1.00 91.75 346 ASP A C 1
ATOM 2681 O O . ASP A 1 346 ? -11.645 -0.910 -15.620 1.00 91.75 346 ASP A O 1
ATOM 2685 N N . PRO A 1 347 ? -11.429 0.557 -13.919 1.00 93.44 347 PRO A N 1
ATOM 2686 C CA . PRO A 1 347 ? -10.073 0.941 -14.272 1.00 93.44 347 PRO A CA 1
ATOM 2687 C C . PRO A 1 347 ? -9.011 -0.148 -14.089 1.00 93.44 347 PRO A C 1
ATOM 2689 O O . PRO A 1 347 ? -7.957 -0.039 -14.719 1.00 93.44 347 PRO A O 1
ATOM 2692 N N . PHE A 1 348 ? -9.251 -1.209 -13.301 1.00 93.62 348 PHE A N 1
ATOM 2693 C CA . PHE A 1 348 ? -8.300 -2.326 -13.175 1.00 93.62 348 PHE A CA 1
ATOM 2694 C C . PHE A 1 348 ? -8.106 -3.067 -14.503 1.00 93.62 348 PHE A C 1
ATOM 2696 O O . PHE A 1 348 ? -7.042 -3.640 -14.745 1.00 93.62 348 PHE A O 1
ATOM 2703 N N . THR A 1 349 ? -9.076 -2.984 -15.418 1.00 94.50 349 THR A N 1
ATOM 2704 C CA . THR A 1 349 ? -8.963 -3.594 -16.749 1.00 94.50 349 THR A CA 1
ATOM 2705 C C . THR A 1 349 ? -7.802 -3.041 -17.581 1.00 94.50 349 THR A C 1
ATOM 2707 O O . THR A 1 349 ? -7.290 -3.749 -18.448 1.00 94.50 349 THR A O 1
ATOM 2710 N N . ILE A 1 350 ? -7.353 -1.805 -17.337 1.00 95.56 350 ILE A N 1
ATOM 2711 C CA . ILE A 1 350 ? -6.261 -1.174 -18.091 1.00 95.56 350 ILE A CA 1
ATOM 2712 C C . ILE A 1 350 ? -4.896 -1.809 -17.776 1.00 95.56 350 ILE A C 1
ATOM 2714 O O . ILE A 1 350 ? -4.278 -2.337 -18.707 1.00 95.56 350 ILE A O 1
ATOM 2718 N N . PRO A 1 351 ? -4.403 -1.820 -16.516 1.00 95.62 351 PRO A N 1
ATOM 2719 C CA . PRO A 1 351 ? -3.140 -2.482 -16.202 1.00 95.62 351 PRO A CA 1
ATOM 2720 C C . PRO A 1 351 ? -3.186 -3.982 -16.513 1.00 95.62 351 PRO A C 1
ATOM 2722 O O . PRO A 1 351 ? -2.172 -4.517 -16.956 1.00 95.62 351 PRO A O 1
ATOM 2725 N N . ILE A 1 352 ? -4.341 -4.649 -16.374 1.00 95.12 352 ILE A N 1
ATOM 2726 C CA . ILE A 1 352 ? -4.509 -6.063 -16.756 1.00 95.12 352 ILE A CA 1
ATOM 2727 C C . ILE A 1 352 ? -4.235 -6.258 -18.254 1.00 95.12 352 ILE A C 1
ATOM 2729 O O . ILE A 1 352 ? -3.310 -6.985 -18.608 1.00 95.12 352 ILE A O 1
ATOM 2733 N N . LYS A 1 353 ? -4.947 -5.542 -19.138 1.00 95.25 353 LYS A N 1
ATOM 2734 C CA . LYS A 1 353 ? -4.781 -5.645 -20.605 1.00 95.25 353 LYS A CA 1
ATOM 2735 C C . LYS A 1 353 ? -3.372 -5.310 -21.084 1.00 95.25 353 LYS A C 1
ATOM 2737 O O . LYS A 1 353 ? -2.916 -5.822 -22.106 1.00 95.25 353 LYS A O 1
ATOM 2742 N N . ILE A 1 354 ? -2.696 -4.386 -20.403 1.00 94.56 354 ILE A N 1
ATOM 2743 C CA . ILE A 1 354 ? -1.298 -4.066 -20.705 1.00 94.56 354 ILE A CA 1
ATOM 2744 C C . ILE A 1 354 ? -0.405 -5.234 -20.276 1.00 94.56 354 ILE A C 1
ATOM 2746 O O . ILE A 1 354 ? 0.441 -5.662 -21.057 1.00 94.56 354 ILE A O 1
ATOM 2750 N N . SER A 1 355 ? -0.644 -5.786 -19.084 1.00 94.75 355 SER A N 1
ATOM 2751 C CA . SER A 1 355 ? 0.163 -6.873 -18.526 1.00 94.75 355 SER A CA 1
ATOM 2752 C C . SER A 1 355 ? 0.026 -8.193 -19.290 1.00 94.75 355 SER A C 1
ATOM 2754 O O . SER A 1 355 ? 0.999 -8.930 -19.407 1.00 94.75 355 SER A O 1
ATOM 2756 N N . GLU A 1 356 ? -1.143 -8.475 -19.873 1.00 93.19 356 GLU A N 1
ATOM 2757 C CA . GLU A 1 356 ? -1.408 -9.672 -20.695 1.00 93.19 356 GLU A CA 1
ATOM 2758 C C . GLU A 1 356 ? -0.502 -9.795 -21.929 1.00 93.19 356 GLU A C 1
ATOM 2760 O O . GLU A 1 356 ? -0.309 -10.889 -22.464 1.00 93.19 356 GLU A O 1
ATOM 2765 N N . LYS A 1 357 ? 0.059 -8.677 -22.402 1.00 92.94 357 LYS A N 1
ATOM 2766 C CA . LYS A 1 357 ? 0.963 -8.660 -23.558 1.00 92.94 357 LYS A CA 1
ATOM 2767 C C . LYS A 1 357 ? 2.361 -9.155 -23.205 1.00 92.94 357 LYS A C 1
ATOM 2769 O O . LYS A 1 357 ? 3.125 -9.502 -24.104 1.00 92.94 357 LYS A O 1
ATOM 2774 N N . TRP A 1 358 ? 2.706 -9.185 -21.922 1.00 94.00 358 TRP A N 1
ATOM 2775 C CA . TRP A 1 358 ? 4.038 -9.547 -21.472 1.00 94.00 358 TRP A CA 1
ATOM 2776 C C . TRP A 1 358 ? 4.174 -11.054 -21.292 1.00 94.00 358 TRP A C 1
ATOM 2778 O O . TRP A 1 358 ? 3.365 -11.725 -20.656 1.00 94.00 358 TRP A O 1
ATOM 2788 N N . LYS A 1 359 ? 5.271 -11.582 -21.818 1.00 94.56 359 LYS A N 1
ATOM 2789 C CA . LYS A 1 359 ? 5.767 -12.939 -21.615 1.00 94.56 359 LYS A CA 1
ATOM 2790 C C . LYS A 1 359 ? 7.152 -12.807 -20.994 1.00 94.56 359 LYS A C 1
ATOM 2792 O O . LYS A 1 359 ? 8.151 -12.912 -21.711 1.00 94.56 359 LYS A O 1
ATOM 2797 N N . PRO A 1 360 ? 7.228 -12.483 -19.693 1.00 94.31 360 PRO A N 1
ATOM 2798 C CA . PRO A 1 360 ? 8.499 -12.247 -19.042 1.00 94.31 360 PRO A CA 1
ATOM 2799 C C . PRO A 1 360 ? 9.309 -13.538 -18.972 1.00 94.31 360 PRO A C 1
ATOM 2801 O O . PRO A 1 360 ? 8.813 -14.593 -18.566 1.00 94.31 360 PRO A O 1
ATOM 2804 N N . LYS A 1 361 ? 10.584 -13.451 -19.348 1.00 93.75 361 LYS A N 1
ATOM 2805 C CA . LYS A 1 361 ? 11.528 -14.559 -19.235 1.00 93.75 361 LYS A CA 1
ATOM 2806 C C . LYS A 1 361 ? 12.704 -14.137 -18.371 1.00 93.75 361 LYS A C 1
ATOM 2808 O O . LYS A 1 361 ? 13.620 -13.469 -18.834 1.00 93.75 361 LYS A O 1
ATOM 2813 N N . SER A 1 362 ? 12.676 -14.550 -17.103 1.00 82.50 362 SER A N 1
ATOM 2814 C CA . SER A 1 362 ? 13.792 -14.305 -16.188 1.00 82.50 362 SER A CA 1
ATOM 2815 C C . SER A 1 362 ? 15.033 -15.073 -16.630 1.00 82.50 362 SER A C 1
ATOM 2817 O O . SER A 1 362 ? 14.971 -16.283 -16.869 1.00 82.50 362 SER A O 1
ATOM 2819 N N . ILE A 1 363 ? 16.158 -14.369 -16.653 1.00 83.31 363 ILE A N 1
ATOM 2820 C CA . ILE A 1 363 ? 17.501 -14.950 -16.665 1.00 83.31 363 ILE A CA 1
ATOM 2821 C C . ILE A 1 363 ? 17.882 -15.251 -15.201 1.00 83.31 363 ILE A C 1
ATOM 2823 O O . ILE A 1 363 ? 17.290 -14.686 -14.272 1.00 83.31 363 ILE A O 1
ATOM 2827 N N . GLY A 1 364 ? 18.772 -16.218 -14.967 1.00 76.38 364 GLY A N 1
ATOM 2828 C CA . GLY A 1 364 ? 19.222 -16.563 -13.616 1.00 76.38 364 GLY A CA 1
ATOM 2829 C C . GLY A 1 364 ? 19.905 -15.382 -12.912 1.00 76.38 364 GLY A C 1
ATOM 2830 O O . GLY A 1 364 ? 20.442 -14.494 -13.560 1.00 76.38 364 GLY A O 1
ATOM 2831 N N . GLY A 1 365 ? 19.892 -15.371 -11.575 1.00 80.56 365 GLY A N 1
ATOM 2832 C CA . GLY A 1 365 ? 20.637 -14.384 -10.775 1.00 80.56 365 GLY A CA 1
ATOM 2833 C C . GLY A 1 365 ? 19.847 -13.165 -10.289 1.00 80.56 365 GLY A C 1
ATOM 2834 O O . GLY A 1 365 ? 20.396 -12.373 -9.524 1.00 80.56 365 GLY A O 1
ATOM 2835 N N . LEU A 1 366 ? 18.564 -13.027 -10.645 1.00 90.31 366 LEU A N 1
ATOM 2836 C CA . LEU A 1 366 ? 17.724 -11.973 -10.073 1.00 90.31 366 LEU A CA 1
ATOM 2837 C C . LEU A 1 366 ? 17.395 -12.231 -8.586 1.00 90.31 366 LEU A C 1
ATOM 2839 O O . LEU A 1 366 ? 17.163 -13.381 -8.195 1.00 90.31 366 LEU A O 1
ATOM 2843 N N . PRO A 1 367 ? 17.335 -11.175 -7.751 1.00 91.50 367 PRO A N 1
ATOM 2844 C CA . PRO A 1 367 ? 16.856 -11.267 -6.374 1.00 91.50 367 PRO A CA 1
ATOM 2845 C C . PRO A 1 367 ? 15.433 -11.842 -6.265 1.00 91.50 367 PRO A C 1
ATOM 2847 O O . PRO A 1 367 ? 14.578 -11.570 -7.102 1.00 91.50 367 PRO A O 1
ATOM 2850 N N . ASP A 1 368 ? 15.136 -12.573 -5.184 1.00 90.75 368 ASP A N 1
ATOM 2851 C CA . ASP A 1 368 ? 13.798 -13.140 -4.921 1.00 90.75 368 ASP A CA 1
ATOM 2852 C C . ASP A 1 368 ? 12.830 -12.096 -4.315 1.00 90.75 368 ASP A C 1
ATOM 2854 O O . ASP A 1 368 ? 12.208 -12.308 -3.268 1.00 90.75 368 ASP A O 1
ATOM 2858 N N . THR A 1 369 ? 12.745 -10.931 -4.962 1.00 93.62 369 THR A N 1
ATOM 2859 C CA . THR A 1 369 ? 11.895 -9.782 -4.612 1.00 93.62 369 THR A CA 1
ATOM 2860 C C . THR A 1 369 ? 11.394 -9.079 -5.881 1.00 93.62 369 THR A C 1
ATOM 2862 O O . THR A 1 369 ? 11.692 -9.507 -6.996 1.00 93.62 369 THR A O 1
ATOM 2865 N N . PHE A 1 370 ? 10.630 -7.996 -5.730 1.00 96.44 370 PHE A N 1
ATOM 2866 C CA . PHE A 1 370 ? 10.195 -7.165 -6.850 1.00 96.44 370 PHE A CA 1
ATOM 2867 C C . PHE A 1 370 ? 11.401 -6.638 -7.643 1.00 96.44 370 PHE A C 1
ATOM 2869 O O . PHE A 1 370 ? 12.249 -5.924 -7.106 1.00 96.44 370 PHE A O 1
ATOM 2876 N N . CYS A 1 371 ? 11.451 -6.987 -8.929 1.00 96.69 371 CYS A N 1
ATOM 2877 C CA . CYS A 1 371 ? 12.529 -6.616 -9.848 1.00 96.69 371 CYS A CA 1
ATOM 2878 C C . CYS A 1 371 ? 12.045 -5.742 -11.016 1.00 96.69 371 CYS A C 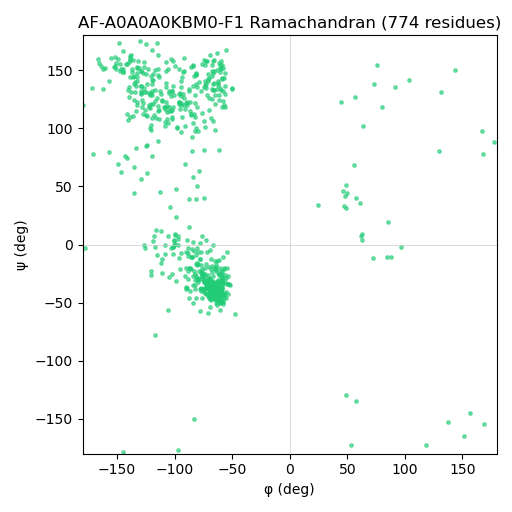1
ATOM 2880 O O . CYS A 1 371 ? 12.812 -5.519 -11.944 1.00 96.69 371 CYS A O 1
ATOM 2882 N N . GLY A 1 372 ? 10.790 -5.288 -11.007 1.00 97.25 372 GLY A N 1
ATOM 2883 C CA . GLY A 1 372 ? 10.187 -4.502 -12.086 1.00 97.25 372 GLY A CA 1
ATOM 2884 C C . GLY A 1 372 ? 8.715 -4.855 -12.303 1.00 97.25 372 GLY A C 1
ATOM 2885 O O . GLY A 1 372 ? 8.292 -5.989 -12.052 1.00 97.25 372 GLY A O 1
ATOM 2886 N N . GLY A 1 373 ? 7.936 -3.874 -12.755 1.00 98.12 373 GLY A N 1
ATOM 2887 C CA . GLY A 1 373 ? 6.491 -3.976 -12.945 1.00 98.12 373 GLY A CA 1
ATOM 2888 C C . GLY A 1 373 ? 5.754 -2.732 -12.453 1.00 98.12 373 GLY A C 1
ATOM 2889 O O . GLY A 1 373 ? 6.300 -1.628 -12.437 1.00 98.12 373 GLY A O 1
ATOM 2890 N N . TRP A 1 374 ? 4.502 -2.909 -12.048 1.00 98.56 374 TRP A N 1
ATOM 2891 C CA . TRP A 1 374 ? 3.655 -1.838 -11.540 1.00 98.56 374 TRP A CA 1
ATOM 2892 C C . TRP A 1 374 ? 3.951 -1.534 -10.076 1.00 98.56 374 TRP A C 1
ATOM 2894 O O . TRP A 1 374 ? 4.034 -2.442 -9.248 1.00 98.56 374 TRP A O 1
ATOM 2904 N N . VAL A 1 375 ? 4.041 -0.250 -9.745 1.00 98.75 375 VAL A N 1
ATOM 2905 C CA . VAL A 1 375 ? 4.191 0.243 -8.374 1.00 98.75 375 VAL A CA 1
ATOM 2906 C C . VAL A 1 375 ? 3.253 1.413 -8.149 1.00 98.75 375 VAL A C 1
ATOM 2908 O O . VAL A 1 375 ? 3.132 2.284 -9.007 1.00 98.75 375 VAL A O 1
ATOM 2911 N N . GLY A 1 376 ? 2.602 1.461 -6.991 1.00 98.06 376 GLY A N 1
ATOM 2912 C CA . GLY A 1 376 ? 1.729 2.581 -6.672 1.00 98.06 376 GLY A CA 1
ATOM 2913 C C . GLY A 1 376 ? 0.856 2.364 -5.449 1.00 98.06 376 GLY A C 1
ATOM 2914 O O . GLY A 1 376 ? 1.211 1.604 -4.543 1.00 98.06 376 GLY A O 1
ATOM 2915 N N . TYR A 1 377 ? -0.281 3.057 -5.424 1.00 98.00 377 TYR A N 1
ATOM 2916 C CA . TYR A 1 377 ? -1.271 2.943 -4.359 1.00 98.00 377 TYR A CA 1
ATOM 2917 C C . TYR A 1 377 ? -2.685 2.794 -4.910 1.00 98.00 377 TYR A C 1
ATOM 2919 O O . TYR A 1 377 ? -3.020 3.320 -5.968 1.00 98.00 377 TYR A O 1
ATOM 2927 N N . PHE A 1 378 ? -3.521 2.140 -4.115 1.00 97.81 378 PHE A N 1
ATOM 2928 C CA . PHE A 1 378 ? -4.946 1.933 -4.305 1.00 97.81 378 PHE A CA 1
ATOM 2929 C C . PHE A 1 378 ? -5.653 2.548 -3.106 1.00 97.81 378 PHE A C 1
ATOM 2931 O O . PHE A 1 378 ? -5.369 2.181 -1.970 1.00 97.81 378 PHE A O 1
ATOM 2938 N N . SER A 1 379 ? -6.536 3.512 -3.320 1.00 97.00 379 SER A N 1
ATOM 2939 C CA . SER A 1 379 ? -7.327 4.118 -2.247 1.00 97.00 379 SER A CA 1
ATOM 2940 C C . SER A 1 379 ? -8.358 3.140 -1.679 1.00 97.00 379 SER A C 1
ATOM 2942 O O . SER A 1 379 ? -8.731 2.158 -2.320 1.00 97.00 379 SER A O 1
ATOM 2944 N N . TYR A 1 380 ? -8.883 3.446 -0.494 1.00 96.81 380 TYR A N 1
ATOM 2945 C CA . TYR A 1 380 ? -10.044 2.757 0.079 1.00 96.81 380 TYR A CA 1
ATOM 2946 C C . TYR A 1 380 ? -11.257 2.750 -0.865 1.00 96.81 380 TYR A C 1
ATOM 2948 O O . TYR A 1 380 ? -12.015 1.784 -0.917 1.00 96.81 380 TYR A O 1
ATOM 2956 N N . ASP A 1 381 ? -11.419 3.816 -1.649 1.00 94.94 381 ASP A N 1
ATOM 2957 C CA . ASP A 1 381 ? -12.548 3.981 -2.558 1.00 94.94 381 ASP A CA 1
ATOM 2958 C C . ASP A 1 381 ? -12.430 3.156 -3.846 1.00 94.94 381 ASP A C 1
ATOM 2960 O O . ASP A 1 381 ? -13.398 3.075 -4.594 1.00 94.94 381 ASP A O 1
ATOM 2964 N N . THR A 1 382 ? -11.299 2.488 -4.102 1.00 94.75 382 THR A N 1
ATOM 2965 C CA . THR A 1 382 ? -11.177 1.561 -5.246 1.00 94.75 382 THR A CA 1
ATOM 2966 C C . THR A 1 382 ? -12.201 0.429 -5.205 1.00 94.75 382 THR A C 1
ATOM 2968 O O . THR A 1 382 ? -12.624 -0.060 -6.248 1.00 94.75 382 THR A O 1
ATOM 2971 N N . MET A 1 383 ? -12.685 0.061 -4.017 1.00 93.44 383 MET A N 1
ATOM 2972 C CA . MET A 1 383 ? -13.744 -0.936 -3.861 1.00 93.44 383 MET A CA 1
ATOM 2973 C C . MET A 1 383 ? -15.083 -0.503 -4.477 1.00 93.44 383 MET A C 1
ATOM 2975 O O . MET A 1 383 ? -15.935 -1.342 -4.761 1.00 93.44 383 MET A O 1
ATOM 2979 N N . ARG A 1 384 ? -15.275 0.793 -4.748 1.00 94.81 384 ARG A N 1
ATOM 2980 C CA . ARG A 1 384 ? -16.461 1.300 -5.452 1.00 94.81 384 ARG A CA 1
ATOM 2981 C C . ARG A 1 384 ? -16.514 0.842 -6.910 1.00 94.81 384 ARG A C 1
ATOM 2983 O O . ARG A 1 384 ? -17.604 0.753 -7.459 1.00 94.81 384 ARG A O 1
ATOM 2990 N N . TYR A 1 385 ? -15.378 0.492 -7.518 1.00 94.00 385 TYR A N 1
ATOM 2991 C CA . TYR A 1 385 ? -15.350 -0.124 -8.849 1.00 94.00 385 TYR A CA 1
ATOM 2992 C C . TYR A 1 385 ? -15.897 -1.559 -8.823 1.00 94.00 385 TYR A C 1
ATOM 2994 O O . TYR A 1 385 ? -16.618 -1.969 -9.727 1.00 94.00 385 TYR A O 1
ATOM 3002 N N . VAL A 1 386 ? -15.623 -2.299 -7.744 1.00 91.12 386 VAL A N 1
ATOM 3003 C CA . VAL A 1 386 ? -16.049 -3.697 -7.570 1.00 91.12 386 VAL A CA 1
ATOM 3004 C C . VAL A 1 386 ? -17.501 -3.782 -7.078 1.00 91.12 386 VAL A C 1
ATOM 3006 O O . VAL A 1 386 ? -18.315 -4.525 -7.622 1.00 91.12 386 VAL A O 1
ATOM 3009 N N . GLU A 1 387 ? -17.866 -2.987 -6.069 1.00 92.00 387 GLU A N 1
ATOM 3010 C CA . GLU A 1 387 ? -19.199 -2.972 -5.445 1.00 92.00 387 GLU A CA 1
ATOM 3011 C C . GLU A 1 387 ? -20.042 -1.762 -5.884 1.00 92.00 387 GLU A C 1
ATOM 3013 O O . GLU A 1 387 ? -20.876 -1.270 -5.122 1.00 92.00 387 GLU A O 1
ATOM 3018 N N . GLY A 1 388 ? -19.880 -1.278 -7.120 1.00 88.75 388 GLY A N 1
ATOM 3019 C CA . GLY A 1 388 ? -20.484 -0.017 -7.585 1.00 88.75 388 GLY A CA 1
ATOM 3020 C C . GLY A 1 388 ? -22.010 0.074 -7.473 1.00 88.75 388 GLY A C 1
ATOM 3021 O O . GLY A 1 388 ? -22.562 1.168 -7.384 1.00 88.75 388 GLY A O 1
ATOM 3022 N N . LYS A 1 389 ? -22.712 -1.065 -7.399 1.00 89.62 389 LYS A N 1
ATOM 3023 C CA . LYS A 1 389 ? -24.164 -1.103 -7.140 1.00 89.62 389 LYS A CA 1
ATOM 3024 C C . LYS A 1 389 ? -24.536 -0.723 -5.706 1.00 89.62 389 LYS A C 1
ATOM 3026 O O . LYS A 1 389 ? -25.607 -0.162 -5.500 1.00 89.62 389 LYS A O 1
ATOM 3031 N N . LYS A 1 390 ? -23.705 -1.088 -4.728 1.00 92.75 390 LYS A N 1
ATOM 3032 C CA . LYS A 1 390 ? -23.946 -0.842 -3.297 1.00 92.75 390 LYS A CA 1
ATOM 3033 C C . LYS A 1 390 ? -23.189 0.387 -2.799 1.00 92.75 390 LYS A C 1
ATOM 3035 O O . LYS A 1 390 ? -23.683 1.090 -1.930 1.00 92.75 390 LYS A O 1
ATOM 3040 N N . LEU A 1 391 ? -22.026 0.666 -3.385 1.00 94.12 391 LEU A N 1
ATOM 3041 C CA . LEU A 1 391 ? -21.141 1.771 -3.024 1.00 94.12 391 LEU A CA 1
ATOM 3042 C C . LEU A 1 391 ? -20.858 2.677 -4.239 1.00 94.12 391 LEU A C 1
ATOM 3044 O O . LEU A 1 391 ? -19.703 2.802 -4.649 1.00 94.12 391 LEU A O 1
ATOM 3048 N N . PRO A 1 392 ? -21.871 3.320 -4.849 1.00 94.44 392 PRO A N 1
ATOM 3049 C CA . PRO A 1 392 ? -21.637 4.221 -5.975 1.00 94.44 392 PRO A CA 1
ATOM 3050 C C . PRO A 1 392 ? -20.827 5.452 -5.541 1.00 94.44 392 PRO A C 1
ATOM 3052 O O . PRO A 1 392 ? -20.977 5.942 -4.421 1.00 94.44 392 PRO A O 1
ATOM 3055 N N . PHE A 1 393 ? -20.021 6.016 -6.446 1.00 93.69 393 PHE A N 1
ATOM 3056 C CA . PHE A 1 393 ? -19.275 7.256 -6.176 1.00 93.69 393 PHE A CA 1
ATOM 3057 C C . PHE A 1 393 ? -20.182 8.440 -5.814 1.00 93.69 393 PHE A C 1
ATOM 3059 O O . PHE A 1 393 ? -19.816 9.253 -4.974 1.00 93.69 393 PHE A O 1
ATOM 3066 N N . SER A 1 394 ? -21.401 8.501 -6.362 1.00 92.00 394 SER A N 1
ATOM 3067 C CA . SER A 1 394 ? -22.383 9.545 -6.036 1.00 92.00 394 SER A CA 1
ATOM 3068 C C . SER A 1 394 ? -22.877 9.511 -4.585 1.00 92.00 394 SER A C 1
ATOM 3070 O O . SER A 1 394 ? -23.421 10.504 -4.113 1.00 92.00 394 SER A O 1
ATOM 3072 N N . GLY A 1 395 ? -22.751 8.364 -3.907 1.00 92.00 395 GLY A N 1
ATOM 3073 C CA . GLY A 1 395 ? -23.105 8.190 -2.496 1.00 92.00 395 GLY A CA 1
ATOM 3074 C C . GLY A 1 395 ? -21.912 8.307 -1.547 1.00 92.00 395 GLY A C 1
ATOM 3075 O O . GLY A 1 395 ? -22.094 8.174 -0.342 1.00 92.00 395 GLY A O 1
ATOM 3076 N N . ALA A 1 396 ? -20.705 8.531 -2.072 1.00 94.94 396 ALA A N 1
ATOM 3077 C CA . ALA A 1 396 ? -19.508 8.660 -1.256 1.00 94.94 396 ALA A CA 1
ATOM 3078 C C . ALA A 1 396 ? -19.548 9.942 -0.400 1.00 94.94 396 ALA A C 1
ATOM 3080 O O . ALA A 1 396 ? -20.143 10.946 -0.813 1.00 94.94 396 ALA A O 1
ATOM 3081 N N . PRO A 1 397 ? -18.844 9.968 0.747 1.00 95.50 397 PRO A N 1
ATOM 3082 C CA . PRO A 1 397 ? -18.602 11.198 1.487 1.00 95.50 397 PRO A CA 1
ATOM 3083 C C . PRO A 1 397 ? -17.929 12.264 0.616 1.00 95.50 397 PRO A C 1
ATOM 3085 O O . PRO A 1 397 ? -17.382 11.984 -0.453 1.00 95.50 397 PRO A O 1
ATOM 3088 N N . LYS A 1 398 ? -17.890 13.507 1.102 1.00 94.81 398 LYS A N 1
ATOM 3089 C CA . LYS A 1 398 ? -17.224 14.599 0.382 1.00 94.81 398 LYS A CA 1
ATOM 3090 C C . LYS A 1 398 ? -15.755 14.253 0.096 1.00 94.81 398 LYS A C 1
ATOM 3092 O O . LYS A 1 398 ? -15.003 13.916 1.013 1.00 94.81 398 LYS A O 1
ATOM 3097 N N . ASP A 1 399 ? -15.331 14.404 -1.156 1.00 94.06 399 ASP A N 1
ATOM 3098 C CA . ASP A 1 399 ? -13.911 14.403 -1.508 1.00 94.06 399 ASP A CA 1
ATOM 3099 C C . ASP A 1 399 ? -13.322 15.801 -1.310 1.00 94.06 399 ASP A C 1
ATOM 3101 O O . ASP A 1 399 ? -13.583 16.723 -2.080 1.00 94.06 399 ASP A O 1
ATOM 3105 N N . ASP A 1 400 ? -12.555 15.983 -0.241 1.00 92.44 400 ASP A N 1
ATOM 3106 C CA . ASP A 1 400 ? -11.935 17.262 0.097 1.00 92.44 400 ASP A CA 1
ATOM 3107 C C . ASP A 1 400 ? -10.487 17.392 -0.395 1.00 92.44 400 ASP A C 1
ATOM 3109 O O . ASP A 1 400 ? -9.936 18.490 -0.365 1.00 92.44 400 ASP A O 1
ATOM 3113 N N . ARG A 1 401 ? -9.865 16.293 -0.843 1.00 91.19 401 ARG A N 1
ATOM 3114 C CA . ARG A 1 401 ? -8.450 16.268 -1.255 1.00 91.19 401 ARG A CA 1
ATOM 3115 C C . ARG A 1 401 ? -8.262 16.043 -2.751 1.00 91.19 401 ARG A C 1
ATOM 3117 O O . ARG A 1 401 ? -7.169 16.303 -3.246 1.00 91.19 401 ARG A O 1
ATOM 3124 N N . ASN A 1 402 ? -9.297 15.576 -3.452 1.00 92.56 402 ASN A N 1
ATOM 3125 C CA . ASN A 1 402 ? -9.282 15.309 -4.890 1.00 92.56 402 ASN A CA 1
ATOM 3126 C C . ASN A 1 402 ? -8.074 14.452 -5.319 1.00 92.56 402 ASN A C 1
ATOM 3128 O O . ASN A 1 402 ? -7.373 14.755 -6.285 1.00 92.56 402 ASN A O 1
ATOM 3132 N N . LEU A 1 403 ? -7.787 13.404 -4.542 1.00 94.50 403 LEU A N 1
ATOM 3133 C CA . LEU A 1 403 ? -6.714 12.451 -4.839 1.00 94.50 403 LEU A CA 1
ATOM 3134 C C . LEU A 1 403 ? -7.215 11.386 -5.810 1.00 94.50 403 LEU A C 1
ATOM 3136 O O . LEU A 1 403 ? -8.409 11.092 -5.833 1.00 94.50 403 LEU A O 1
ATOM 3140 N N . ALA A 1 404 ? -6.309 10.794 -6.587 1.00 95.56 404 ALA A N 1
ATOM 3141 C CA . ALA A 1 404 ? -6.650 9.674 -7.455 1.00 95.56 404 ALA A CA 1
ATOM 3142 C C . ALA A 1 404 ? -7.184 8.486 -6.635 1.00 95.56 404 ALA A C 1
ATOM 3144 O O . ALA A 1 404 ? -6.777 8.257 -5.492 1.00 95.56 404 ALA A O 1
ATOM 3145 N N . ASP A 1 405 ? -8.094 7.722 -7.230 1.00 96.12 405 ASP A N 1
ATOM 3146 C CA . ASP A 1 405 ? -8.619 6.511 -6.612 1.00 96.12 405 ASP A CA 1
ATOM 3147 C C . ASP A 1 405 ? -7.555 5.414 -6.646 1.00 96.12 405 ASP A C 1
ATOM 3149 O O . ASP A 1 405 ? -7.382 4.705 -5.661 1.00 96.12 405 ASP A O 1
ATOM 3153 N N . PHE A 1 406 ? -6.762 5.333 -7.713 1.00 95.75 406 PHE A N 1
ATOM 3154 C CA . PHE A 1 406 ? -5.442 4.715 -7.662 1.00 95.75 406 PHE A CA 1
ATOM 3155 C C . PHE A 1 406 ? -4.476 5.395 -8.632 1.00 95.75 406 PHE A C 1
ATOM 3157 O O . PHE A 1 406 ? -4.872 5.989 -9.639 1.00 95.75 406 PHE A O 1
ATOM 3164 N N . HIS A 1 407 ? -3.189 5.283 -8.319 1.00 97.50 407 HIS A N 1
ATOM 3165 C CA . HIS A 1 407 ? -2.081 5.694 -9.177 1.00 97.50 407 HIS A CA 1
ATOM 3166 C C . HIS A 1 407 ? -1.105 4.530 -9.288 1.00 97.50 407 HIS A C 1
ATOM 3168 O O . HIS A 1 407 ? -0.712 3.967 -8.267 1.00 97.50 407 HIS A O 1
ATOM 3174 N N . LEU A 1 408 ? -0.731 4.180 -10.518 1.00 98.38 408 LEU A N 1
ATOM 3175 C CA . LEU A 1 408 ? 0.250 3.144 -10.825 1.00 98.38 408 LEU A CA 1
ATOM 3176 C C . LEU A 1 408 ? 1.296 3.696 -11.787 1.00 98.38 408 LEU A C 1
ATOM 3178 O O . LEU A 1 408 ? 0.941 4.267 -12.814 1.00 98.38 408 LEU A O 1
ATOM 3182 N N . GLY A 1 409 ? 2.572 3.481 -11.485 1.00 98.31 409 GLY A N 1
ATOM 3183 C CA . GLY A 1 409 ? 3.691 3.667 -12.402 1.00 98.31 409 GLY A CA 1
ATOM 3184 C C . GLY A 1 409 ? 4.258 2.321 -12.849 1.00 98.31 409 GLY A C 1
ATOM 3185 O O . GLY A 1 409 ? 4.385 1.404 -12.039 1.00 98.31 409 GLY A O 1
ATOM 3186 N N . LEU A 1 410 ? 4.602 2.197 -14.129 1.00 98.38 410 LEU A N 1
ATOM 3187 C CA . LEU A 1 410 ? 5.283 1.038 -14.700 1.00 98.38 410 LEU A CA 1
ATOM 3188 C C . LEU A 1 410 ? 6.798 1.258 -14.710 1.00 98.38 410 LEU A C 1
ATOM 3190 O O . LEU A 1 410 ? 7.310 2.055 -15.501 1.00 98.38 410 LEU A O 1
ATOM 3194 N N . TYR A 1 411 ? 7.513 0.529 -13.863 1.00 98.25 411 TYR A N 1
ATOM 3195 C CA . TYR A 1 411 ? 8.958 0.642 -13.695 1.00 98.25 411 TYR A CA 1
ATOM 3196 C C . TYR A 1 411 ? 9.652 -0.564 -14.327 1.00 98.25 411 TYR A C 1
ATOM 3198 O O . TYR A 1 411 ? 9.580 -1.678 -13.802 1.00 98.25 411 TYR A O 1
ATOM 3206 N N . ASP A 1 412 ? 10.317 -0.337 -15.461 1.00 96.62 412 ASP A N 1
ATOM 3207 C CA . ASP A 1 412 ? 11.229 -1.307 -16.073 1.00 96.62 412 ASP A CA 1
ATOM 3208 C C . ASP A 1 412 ? 12.658 -1.176 -15.519 1.00 96.62 412 ASP A C 1
ATOM 3210 O O . ASP A 1 412 ? 13.409 -2.143 -15.571 1.00 96.62 412 ASP A O 1
ATOM 3214 N N . GLU A 1 413 ? 12.998 -0.030 -14.925 1.00 97.12 413 GLU A N 1
ATOM 3215 C CA . GLU A 1 413 ? 14.260 0.255 -14.239 1.00 97.12 413 GLU A CA 1
ATOM 3216 C C . GLU A 1 413 ? 14.070 0.285 -12.716 1.00 97.12 413 GLU A C 1
ATOM 3218 O O . GLU A 1 413 ? 13.329 1.116 -12.182 1.00 97.12 413 GLU A O 1
ATOM 3223 N N . VAL A 1 414 ? 14.764 -0.602 -11.997 1.00 97.94 414 VAL A N 1
ATOM 3224 C CA . VAL A 1 414 ? 14.758 -0.638 -10.526 1.00 97.94 414 VAL A CA 1
ATOM 3225 C C . VAL A 1 414 ? 16.144 -0.924 -9.957 1.00 97.94 414 VAL A C 1
ATOM 3227 O O . VAL A 1 414 ? 17.003 -1.525 -10.600 1.00 97.94 414 VAL A O 1
ATOM 3230 N N . VAL A 1 415 ? 16.355 -0.523 -8.707 1.00 97.75 415 VAL A N 1
ATOM 3231 C CA . VAL A 1 415 ? 17.574 -0.800 -7.946 1.00 97.75 415 VAL A CA 1
ATOM 3232 C C . VAL A 1 415 ? 17.204 -1.553 -6.678 1.00 97.75 415 VAL A C 1
ATOM 3234 O O . VAL A 1 415 ? 16.437 -1.059 -5.850 1.00 97.75 415 VAL A O 1
ATOM 3237 N N . VAL A 1 416 ? 17.749 -2.758 -6.529 1.00 97.69 416 VAL A N 1
ATOM 3238 C CA . VAL A 1 416 ? 17.470 -3.674 -5.422 1.00 97.69 416 VAL A CA 1
ATOM 3239 C C . VAL A 1 416 ? 18.706 -3.804 -4.540 1.00 97.69 416 VAL A C 1
ATOM 3241 O O . VAL A 1 416 ? 19.771 -4.206 -4.998 1.00 97.69 416 VAL A O 1
ATOM 3244 N N . PHE A 1 417 ? 18.555 -3.512 -3.256 1.00 96.94 417 PHE A N 1
ATOM 3245 C CA . PHE A 1 417 ? 19.586 -3.702 -2.239 1.00 96.94 417 PHE A CA 1
ATOM 3246 C C . PHE A 1 417 ? 19.374 -5.053 -1.568 1.00 96.94 417 PHE A C 1
ATOM 3248 O O . PHE A 1 417 ? 18.313 -5.258 -0.993 1.00 96.94 417 PHE A O 1
ATOM 3255 N N . ASP A 1 418 ? 20.359 -5.950 -1.607 1.00 94.81 418 ASP A N 1
ATOM 3256 C CA . ASP A 1 418 ? 20.407 -7.154 -0.771 1.00 94.81 418 ASP A CA 1
ATOM 3257 C C . ASP A 1 418 ? 21.304 -6.879 0.443 1.00 94.81 418 ASP A C 1
ATOM 3259 O O . ASP A 1 418 ? 22.536 -6.900 0.362 1.00 94.81 418 ASP A O 1
ATOM 3263 N N . HIS A 1 419 ? 20.675 -6.615 1.587 1.00 93.00 419 HIS A N 1
ATOM 3264 C CA . HIS A 1 419 ? 21.354 -6.274 2.839 1.00 93.00 419 HIS A CA 1
ATOM 3265 C C . HIS A 1 419 ? 22.058 -7.464 3.485 1.00 93.00 419 HIS A C 1
ATOM 3267 O O . HIS A 1 419 ? 22.903 -7.258 4.358 1.00 93.00 419 HIS A O 1
ATOM 3273 N N . VAL A 1 420 ? 21.726 -8.695 3.088 1.00 91.69 420 VAL A N 1
ATOM 3274 C CA . VAL A 1 420 ? 22.377 -9.913 3.588 1.00 91.69 420 VAL A CA 1
ATOM 3275 C C . VAL A 1 420 ? 23.648 -10.171 2.787 1.00 91.69 420 VAL A C 1
ATOM 3277 O O . VAL A 1 420 ? 24.719 -10.311 3.368 1.00 91.69 420 VAL A O 1
ATOM 3280 N N . GLU A 1 421 ? 23.538 -10.143 1.459 1.00 91.38 421 GLU A N 1
ATOM 3281 C CA . GLU A 1 421 ? 24.655 -10.377 0.536 1.00 91.38 421 GLU A CA 1
ATOM 3282 C C . GLU A 1 421 ? 25.547 -9.142 0.320 1.00 91.38 421 GLU A C 1
ATOM 3284 O O . GLU A 1 421 ? 26.598 -9.253 -0.308 1.00 91.38 421 GLU A O 1
ATOM 3289 N N . LYS A 1 422 ? 25.136 -7.968 0.825 1.00 92.94 422 LYS A N 1
ATOM 3290 C CA . LYS A 1 422 ? 25.822 -6.668 0.675 1.00 92.94 422 LYS A CA 1
ATOM 3291 C C . LYS A 1 422 ? 26.019 -6.259 -0.789 1.00 92.94 422 LYS A C 1
ATOM 3293 O O . LYS A 1 422 ? 27.057 -5.712 -1.166 1.00 92.94 422 LYS A O 1
ATOM 3298 N N . LYS A 1 423 ? 25.002 -6.518 -1.613 1.00 93.69 423 LYS A N 1
ATOM 3299 C CA . LYS A 1 423 ? 24.992 -6.243 -3.057 1.00 93.69 423 LYS A CA 1
ATOM 3300 C C . LYS A 1 423 ? 23.890 -5.254 -3.407 1.00 93.69 423 LYS A C 1
ATOM 3302 O O . LYS A 1 423 ? 22.815 -5.285 -2.814 1.00 93.69 423 LYS A O 1
ATOM 3307 N N . VAL A 1 424 ? 24.140 -4.428 -4.413 1.00 95.56 424 VAL A N 1
ATOM 3308 C CA . VAL A 1 424 ? 23.127 -3.592 -5.061 1.00 95.56 424 VAL A CA 1
ATOM 3309 C C . VAL A 1 424 ? 22.986 -4.072 -6.488 1.00 95.56 424 VAL A C 1
ATOM 3311 O O . VAL A 1 424 ? 23.935 -3.979 -7.258 1.00 95.56 424 VAL A O 1
ATOM 3314 N N . CYS A 1 425 ? 21.822 -4.595 -6.840 1.00 96.00 425 CYS A N 1
ATOM 3315 C CA . CYS A 1 425 ? 21.518 -5.053 -8.184 1.00 96.00 425 CYS A CA 1
ATOM 3316 C C . CYS A 1 425 ? 20.663 -4.011 -8.898 1.00 96.00 425 CYS A C 1
ATOM 3318 O O . CYS A 1 425 ? 19.536 -3.720 -8.503 1.00 96.00 425 CYS A O 1
ATOM 3320 N N . ILE A 1 426 ? 21.233 -3.440 -9.949 1.00 96.31 426 ILE A N 1
ATOM 3321 C CA . ILE A 1 426 ? 20.582 -2.519 -10.870 1.00 96.31 426 ILE A CA 1
ATOM 3322 C C . ILE A 1 426 ? 19.959 -3.379 -11.963 1.00 96.31 426 ILE A C 1
ATOM 3324 O O . ILE A 1 426 ? 20.663 -4.173 -12.584 1.00 96.31 426 ILE A O 1
ATOM 3328 N N . ILE A 1 427 ? 18.651 -3.264 -12.160 1.00 97.00 427 ILE A N 1
ATOM 3329 C CA . ILE A 1 427 ? 17.875 -4.154 -13.022 1.00 97.00 427 ILE A CA 1
ATOM 3330 C C . ILE A 1 427 ? 17.108 -3.306 -14.030 1.00 97.00 427 ILE A C 1
ATOM 3332 O O . ILE A 1 427 ? 16.492 -2.304 -13.668 1.00 97.00 427 ILE A O 1
ATOM 3336 N N . LEU A 1 428 ? 17.147 -3.733 -15.288 1.00 96.69 428 LEU A N 1
ATOM 3337 C CA . LEU A 1 428 ? 16.400 -3.154 -16.394 1.00 96.69 428 LEU A CA 1
ATOM 3338 C C . LEU A 1 428 ? 15.647 -4.263 -17.131 1.00 96.69 428 LEU A C 1
ATOM 3340 O O . LEU A 1 428 ? 16.257 -5.242 -17.544 1.00 96.69 428 LEU A O 1
ATOM 3344 N N . TRP A 1 429 ? 14.354 -4.088 -17.376 1.00 96.25 429 TRP A N 1
ATOM 3345 C CA . TRP A 1 429 ? 13.585 -4.958 -18.265 1.00 96.25 429 TRP A CA 1
ATOM 3346 C C . TRP A 1 429 ? 13.503 -4.381 -19.676 1.00 96.25 429 TRP A C 1
ATOM 3348 O O . TRP A 1 429 ? 13.144 -3.220 -19.874 1.00 96.25 429 TRP A O 1
ATOM 3358 N N . VAL A 1 430 ? 13.819 -5.212 -20.668 1.00 95.69 430 VAL A N 1
ATOM 3359 C CA . VAL A 1 430 ? 13.805 -4.848 -22.087 1.00 95.69 430 VAL A CA 1
ATOM 3360 C C . VAL A 1 430 ? 12.639 -5.549 -22.775 1.00 95.69 430 VAL A C 1
ATOM 3362 O O . VAL A 1 430 ? 12.570 -6.778 -22.807 1.00 95.69 430 VAL A O 1
ATOM 3365 N N . GLU A 1 431 ? 11.717 -4.757 -23.317 1.00 94.75 431 GLU A N 1
ATOM 3366 C CA . GLU A 1 431 ? 10.599 -5.230 -24.137 1.00 94.75 431 GLU A CA 1
ATOM 3367 C C . GLU A 1 431 ? 11.042 -5.332 -25.602 1.00 94.75 431 GLU A C 1
ATOM 3369 O O . GLU A 1 431 ? 11.498 -4.349 -26.185 1.00 94.75 431 GLU A O 1
ATOM 3374 N N . LEU A 1 432 ? 10.921 -6.520 -26.196 1.00 93.75 432 LEU A N 1
ATOM 3375 C CA . LEU A 1 432 ? 11.480 -6.827 -27.516 1.00 93.75 432 LEU A CA 1
ATOM 3376 C C . LEU A 1 432 ? 10.633 -6.297 -28.676 1.00 93.75 432 LEU A C 1
ATOM 3378 O O . LEU A 1 432 ? 11.179 -5.959 -29.724 1.00 93.75 432 LEU A O 1
ATOM 3382 N N . ASP A 1 433 ? 9.316 -6.183 -28.485 1.00 87.81 433 ASP A N 1
ATOM 3383 C CA . ASP A 1 433 ? 8.353 -5.853 -29.548 1.00 87.81 433 ASP A CA 1
ATOM 3384 C C . ASP A 1 433 ? 8.573 -4.447 -30.155 1.00 87.81 433 ASP A C 1
ATOM 3386 O O . ASP A 1 433 ? 8.036 -4.128 -31.216 1.00 87.81 433 ASP A O 1
ATOM 3390 N N . GLY A 1 434 ? 9.375 -3.600 -29.499 1.00 82.44 434 GLY A N 1
ATOM 3391 C CA . GLY A 1 434 ? 9.756 -2.267 -29.971 1.00 82.44 434 GLY A CA 1
ATOM 3392 C C . GLY A 1 434 ? 11.005 -2.209 -30.860 1.00 82.44 434 GLY A C 1
ATOM 3393 O O . GLY A 1 434 ? 11.346 -1.122 -31.328 1.00 82.44 434 GLY A O 1
ATOM 3394 N N . PHE A 1 435 ? 11.695 -3.330 -31.097 1.00 91.06 435 PHE A N 1
ATOM 3395 C CA . PHE A 1 435 ? 12.987 -3.357 -31.788 1.00 91.06 435 PHE A CA 1
ATOM 3396 C C . PHE A 1 435 ? 12.948 -4.133 -33.109 1.00 91.06 435 PHE A C 1
ATOM 3398 O O . PHE A 1 435 ? 12.208 -5.097 -33.276 1.00 91.06 435 PHE A O 1
ATOM 3405 N N . LEU A 1 436 ? 13.796 -3.718 -34.059 1.00 90.38 436 LEU A N 1
ATOM 3406 C CA . LEU A 1 436 ? 13.944 -4.387 -35.361 1.00 90.38 436 LEU A CA 1
ATOM 3407 C C . LEU A 1 436 ? 14.650 -5.750 -35.260 1.00 90.38 436 LEU A C 1
ATOM 3409 O O . LEU A 1 436 ? 14.459 -6.601 -36.125 1.00 90.38 436 LEU A O 1
ATOM 3413 N N . SER A 1 437 ? 15.486 -5.941 -34.236 1.00 93.38 437 SER A N 1
ATOM 3414 C CA . SER A 1 437 ? 16.189 -7.194 -33.954 1.00 93.38 437 SER A CA 1
ATOM 3415 C C . SER A 1 437 ? 16.472 -7.333 -32.455 1.00 93.38 437 SER A C 1
ATOM 3417 O O . SER A 1 437 ? 16.453 -6.343 -31.717 1.00 93.38 437 SER A O 1
ATOM 3419 N N . VAL A 1 438 ? 16.746 -8.561 -32.005 1.00 94.00 438 VAL A N 1
ATOM 3420 C CA . VAL A 1 438 ? 17.071 -8.862 -30.599 1.00 94.00 438 VAL A CA 1
ATOM 3421 C C . VAL A 1 438 ? 18.402 -8.226 -30.197 1.00 94.00 438 VAL A C 1
ATOM 3423 O O . VAL A 1 438 ? 18.546 -7.752 -29.075 1.00 94.00 438 VAL A O 1
ATOM 3426 N N . GLU A 1 439 ? 19.355 -8.156 -31.123 1.00 93.12 439 GLU A N 1
ATOM 3427 C CA . GLU A 1 439 ? 20.665 -7.540 -30.912 1.00 93.12 439 GLU A CA 1
ATOM 3428 C C . GLU A 1 439 ? 20.523 -6.038 -30.647 1.00 93.12 439 GLU A C 1
ATOM 3430 O O . GLU A 1 439 ? 21.094 -5.532 -29.686 1.00 93.12 439 GLU A O 1
ATOM 3435 N N . ASN A 1 440 ? 19.673 -5.344 -31.415 1.00 93.88 440 ASN A N 1
ATOM 3436 C CA . ASN A 1 440 ? 19.383 -3.928 -31.182 1.00 93.88 440 ASN A CA 1
ATOM 3437 C C . ASN A 1 440 ? 18.717 -3.702 -29.814 1.00 93.88 440 ASN A C 1
ATOM 3439 O O . ASN A 1 440 ? 19.020 -2.719 -29.139 1.00 93.88 440 ASN A O 1
ATOM 3443 N N . ALA A 1 441 ? 17.825 -4.611 -29.399 1.00 95.38 441 ALA A N 1
ATOM 3444 C CA . ALA A 1 441 ? 17.190 -4.558 -28.081 1.00 95.38 441 ALA A CA 1
ATOM 3445 C C . ALA A 1 441 ? 18.213 -4.746 -26.950 1.00 95.38 441 ALA A C 1
ATOM 3447 O O . ALA A 1 441 ? 18.186 -4.020 -25.956 1.00 95.38 441 ALA A O 1
ATOM 3448 N N . TYR A 1 442 ? 19.137 -5.696 -27.114 1.00 95.44 442 TYR A N 1
ATOM 3449 C CA . TYR A 1 442 ? 20.219 -5.938 -26.165 1.00 95.44 442 TYR A CA 1
ATOM 3450 C C . TYR A 1 442 ? 21.157 -4.732 -26.055 1.00 95.44 442 TYR A C 1
ATOM 3452 O O . TYR A 1 442 ? 21.428 -4.270 -24.948 1.00 95.44 442 TYR A O 1
ATOM 3460 N N . GLU A 1 443 ? 21.617 -4.184 -27.182 1.00 94.88 443 GLU A N 1
ATOM 3461 C CA . GLU A 1 443 ? 22.525 -3.032 -27.208 1.00 94.88 443 GLU A CA 1
ATOM 3462 C C . GLU A 1 443 ? 21.903 -1.783 -26.563 1.00 94.88 443 GLU A C 1
ATOM 3464 O O . GLU A 1 443 ? 22.556 -1.111 -25.757 1.00 94.88 443 GLU A O 1
ATOM 3469 N N . ASP A 1 444 ? 20.630 -1.488 -26.859 1.00 94.81 444 ASP A N 1
ATOM 3470 C CA . ASP A 1 444 ? 19.899 -0.401 -26.198 1.00 94.81 444 ASP A CA 1
ATOM 3471 C C . ASP A 1 444 ? 19.743 -0.659 -24.694 1.00 94.81 444 ASP A C 1
ATOM 3473 O O . ASP A 1 444 ? 20.015 0.222 -23.873 1.00 94.81 444 ASP A O 1
ATOM 3477 N N . GLY A 1 445 ? 19.383 -1.890 -24.323 1.00 95.31 445 GLY A N 1
ATOM 3478 C CA . GLY A 1 445 ? 19.259 -2.314 -22.935 1.00 95.31 445 GLY A CA 1
ATOM 3479 C C . GLY A 1 445 ? 20.555 -2.130 -22.144 1.00 95.31 445 GLY A C 1
ATOM 3480 O O . GLY A 1 445 ? 20.550 -1.508 -21.082 1.00 95.31 445 GLY A O 1
ATOM 3481 N N . VAL A 1 446 ? 21.688 -2.592 -22.676 1.00 95.69 446 VAL A N 1
ATOM 3482 C CA . VAL A 1 446 ? 23.009 -2.412 -22.052 1.00 95.69 446 VAL A CA 1
ATOM 3483 C C . VAL A 1 446 ? 23.338 -0.928 -21.904 1.00 95.69 446 VAL A C 1
ATOM 3485 O O . VAL A 1 446 ? 23.758 -0.496 -20.831 1.00 95.69 446 VAL A O 1
ATOM 3488 N N . LYS A 1 447 ? 23.076 -0.112 -22.932 1.00 95.88 447 LYS A N 1
ATOM 3489 C CA . LYS A 1 447 ? 23.309 1.337 -22.879 1.00 95.88 447 LYS A CA 1
ATOM 3490 C C . LYS A 1 447 ? 22.468 2.020 -21.796 1.00 95.88 447 LYS A C 1
ATOM 3492 O O . LYS A 1 447 ? 22.979 2.881 -21.075 1.00 95.88 447 LYS A O 1
ATOM 3497 N N . ARG A 1 448 ? 21.189 1.658 -21.665 1.00 95.31 448 ARG A N 1
ATOM 3498 C CA . ARG A 1 448 ? 20.295 2.165 -20.609 1.00 95.31 448 ARG A CA 1
ATOM 3499 C C . ARG A 1 448 ? 20.758 1.720 -19.223 1.00 95.31 448 ARG A C 1
ATOM 3501 O O . ARG A 1 448 ? 20.854 2.555 -18.324 1.00 95.31 448 ARG A O 1
ATOM 3508 N N . LEU A 1 449 ? 21.130 0.450 -19.072 1.00 95.44 449 LEU A N 1
ATOM 3509 C CA . LEU A 1 449 ? 21.662 -0.099 -17.826 1.00 95.44 449 LEU A CA 1
ATOM 3510 C C . LEU A 1 449 ? 22.963 0.604 -17.404 1.00 95.44 449 LEU A C 1
ATOM 3512 O O . LEU A 1 449 ? 23.118 0.960 -16.237 1.00 95.44 449 LEU A O 1
ATOM 3516 N N . ASP A 1 450 ? 23.867 0.873 -18.349 1.00 94.31 450 ASP A N 1
ATOM 3517 C CA . ASP A 1 450 ? 25.092 1.641 -18.111 1.00 94.31 450 ASP A CA 1
ATOM 3518 C C . ASP A 1 450 ? 24.793 3.070 -17.656 1.00 94.31 450 ASP A C 1
ATOM 3520 O O . ASP A 1 450 ? 25.420 3.569 -16.721 1.00 94.31 450 ASP A O 1
ATOM 3524 N N . ASN A 1 451 ? 23.831 3.738 -18.301 1.00 93.81 451 ASN A N 1
ATOM 3525 C CA . ASN A 1 451 ? 23.414 5.085 -17.916 1.00 93.81 451 ASN A CA 1
ATOM 3526 C C . ASN A 1 451 ? 22.848 5.108 -16.489 1.00 93.81 451 ASN A C 1
ATOM 3528 O O . ASN A 1 451 ? 23.138 6.034 -15.733 1.00 93.81 451 ASN A O 1
ATOM 3532 N N . LEU A 1 452 ? 22.060 4.096 -16.115 1.00 93.94 452 LEU A N 1
ATOM 3533 C CA . LEU A 1 452 ? 21.518 3.962 -14.767 1.00 93.94 452 LEU A CA 1
ATOM 3534 C C . LEU A 1 452 ? 22.625 3.676 -13.745 1.00 93.94 452 LEU A C 1
ATOM 3536 O O . LEU A 1 452 ? 22.658 4.310 -12.694 1.00 93.94 452 LEU A O 1
ATOM 3540 N N . ALA A 1 453 ? 23.568 2.787 -14.066 1.00 93.06 453 ALA A N 1
ATOM 3541 C CA . ALA A 1 453 ? 24.697 2.464 -13.198 1.00 93.06 453 ALA A CA 1
ATOM 3542 C C . ALA A 1 453 ? 25.619 3.664 -12.941 1.00 93.06 453 ALA A C 1
ATOM 3544 O O . ALA A 1 453 ? 26.048 3.867 -11.804 1.00 93.06 453 ALA A O 1
ATOM 3545 N N . ARG A 1 454 ? 25.860 4.502 -13.956 1.00 91.88 454 ARG A N 1
ATOM 3546 C CA . ARG A 1 454 ? 26.669 5.726 -13.826 1.00 91.88 454 ARG A CA 1
ATOM 3547 C C . ARG A 1 454 ? 26.132 6.696 -12.774 1.00 91.88 454 ARG A C 1
ATOM 3549 O O . ARG A 1 454 ? 26.923 7.260 -12.023 1.00 91.88 454 ARG A O 1
ATOM 3556 N N . LYS A 1 455 ? 24.802 6.784 -12.598 1.00 90.69 455 LYS A N 1
ATOM 3557 C CA . LYS A 1 455 ? 24.176 7.598 -11.530 1.00 90.69 455 LYS A CA 1
ATOM 3558 C C . LYS A 1 455 ? 24.643 7.215 -10.117 1.00 90.69 455 LYS A C 1
ATOM 3560 O O . LYS A 1 455 ? 24.504 8.018 -9.199 1.00 90.69 455 LYS A O 1
ATOM 3565 N N . PHE A 1 456 ? 25.179 6.006 -9.938 1.00 89.56 456 PHE A N 1
ATOM 3566 C CA . PHE A 1 456 ? 25.673 5.497 -8.658 1.00 89.56 456 PHE A CA 1
ATOM 3567 C C . PHE A 1 456 ? 27.199 5.340 -8.595 1.00 89.56 456 PHE A C 1
ATOM 3569 O O . PHE A 1 456 ? 27.721 5.124 -7.509 1.00 89.56 456 PHE A O 1
ATOM 3576 N N . GLN A 1 457 ? 27.914 5.412 -9.720 1.00 83.81 457 GLN A N 1
ATOM 3577 C CA . GLN A 1 457 ? 29.362 5.160 -9.777 1.00 83.81 457 GLN A CA 1
ATOM 3578 C C . GLN A 1 457 ? 30.195 6.435 -9.927 1.00 83.81 457 GLN A C 1
ATOM 3580 O O . GLN A 1 457 ? 31.329 6.472 -9.459 1.00 83.81 457 GLN A O 1
ATOM 3585 N N . ASP A 1 458 ? 29.642 7.490 -10.529 1.00 76.88 458 ASP A N 1
ATOM 3586 C CA . ASP A 1 458 ? 30.418 8.669 -10.939 1.00 76.88 458 ASP A CA 1
ATOM 3587 C C . ASP A 1 458 ? 30.801 9.610 -9.768 1.00 76.88 458 ASP A C 1
ATOM 3589 O O . ASP A 1 458 ? 31.357 10.685 -9.982 1.00 76.88 458 ASP A O 1
ATOM 3593 N N . GLY A 1 459 ? 30.543 9.217 -8.512 1.00 64.25 459 GLY A N 1
ATOM 3594 C CA . GLY A 1 459 ? 31.044 9.870 -7.293 1.00 64.25 459 GLY A CA 1
ATOM 3595 C C . GLY A 1 459 ? 30.420 11.228 -6.934 1.00 64.25 459 GLY A C 1
ATOM 3596 O O . GLY A 1 459 ? 30.597 11.688 -5.805 1.00 64.25 459 GLY A O 1
ATOM 3597 N N . ASP A 1 460 ? 29.654 11.854 -7.832 1.00 76.69 460 ASP A N 1
ATOM 3598 C CA . ASP A 1 460 ? 28.907 13.097 -7.578 1.00 76.69 460 ASP A CA 1
ATOM 3599 C C . ASP A 1 460 ? 27.551 12.819 -6.909 1.00 76.69 460 ASP A C 1
ATOM 3601 O O . ASP A 1 460 ? 26.470 13.112 -7.425 1.00 76.69 460 ASP A O 1
ATOM 3605 N N . HIS A 1 461 ? 27.601 12.164 -5.750 1.00 82.94 461 HIS A N 1
ATOM 3606 C CA . HIS A 1 461 ? 26.397 11.867 -4.988 1.00 82.94 461 HIS A CA 1
ATOM 3607 C C . HIS A 1 461 ? 25.812 13.138 -4.356 1.00 82.94 461 HIS A C 1
ATOM 3609 O O . HIS A 1 461 ? 26.553 13.961 -3.802 1.00 82.94 461 HIS A O 1
ATOM 3615 N N . PRO A 1 462 ? 24.475 13.287 -4.336 1.00 84.69 462 PRO A N 1
ATOM 3616 C CA . PRO A 1 462 ? 23.842 14.423 -3.688 1.00 84.69 462 PRO A CA 1
ATOM 3617 C C . PRO A 1 462 ? 24.174 14.432 -2.193 1.00 84.69 462 PRO A C 1
ATOM 3619 O O . PRO A 1 462 ? 23.979 13.445 -1.480 1.00 84.69 462 PRO A O 1
ATOM 3622 N N . ARG A 1 463 ? 24.646 15.577 -1.690 1.00 82.50 463 ARG A N 1
ATOM 3623 C CA . ARG A 1 463 ? 24.890 15.760 -0.256 1.00 82.50 463 ARG A CA 1
ATOM 3624 C C . ARG A 1 463 ? 23.567 15.929 0.477 1.00 82.50 463 ARG A C 1
ATOM 3626 O O . ARG A 1 463 ? 22.950 16.988 0.424 1.00 82.50 463 ARG A O 1
ATOM 3633 N N . LEU A 1 464 ? 23.157 14.895 1.201 1.00 85.44 464 LEU A N 1
ATOM 3634 C CA . LEU A 1 464 ? 21.986 14.963 2.066 1.00 85.44 464 LEU A CA 1
ATOM 3635 C C . LEU A 1 464 ? 22.321 15.672 3.378 1.00 85.44 464 LEU A C 1
ATOM 3637 O O . LEU A 1 464 ? 23.371 15.446 3.978 1.00 85.44 464 LEU A O 1
ATOM 3641 N N . SER A 1 465 ? 21.393 16.502 3.859 1.00 85.50 465 SER A N 1
ATOM 3642 C CA . SER A 1 465 ? 21.495 17.103 5.191 1.00 85.50 465 SER A CA 1
ATOM 3643 C C . SER A 1 465 ? 21.578 15.978 6.235 1.00 85.50 465 SER A C 1
ATOM 3645 O O . SER A 1 465 ? 20.673 15.133 6.265 1.00 85.50 465 SER A O 1
ATOM 3647 N N . PRO A 1 466 ? 22.617 15.925 7.091 1.00 83.62 466 PRO A N 1
ATOM 3648 C CA . PRO A 1 466 ? 22.800 14.812 8.024 1.00 83.62 466 PRO A CA 1
ATOM 3649 C C . PRO A 1 466 ? 21.654 14.730 9.038 1.00 83.62 466 PRO A C 1
ATOM 3651 O O . PRO A 1 466 ? 21.188 13.636 9.345 1.00 83.62 466 PRO A O 1
ATOM 3654 N N . GLY A 1 467 ? 21.126 15.885 9.454 1.00 85.25 467 GLY A N 1
ATOM 3655 C CA . GLY A 1 467 ? 20.159 15.997 10.543 1.00 85.25 467 GLY A CA 1
ATOM 3656 C C . GLY A 1 467 ? 20.827 15.779 11.898 1.00 85.25 467 GLY A C 1
ATOM 3657 O O . GLY A 1 467 ? 21.674 14.901 12.042 1.00 85.25 467 GLY A O 1
ATOM 3658 N N . PHE A 1 468 ? 20.468 16.577 12.900 1.00 85.00 468 PHE A N 1
ATOM 3659 C CA . PHE A 1 468 ? 21.004 16.420 14.255 1.00 85.00 468 PHE A CA 1
ATOM 3660 C C . PHE A 1 468 ? 19.920 15.869 15.175 1.00 85.00 468 PHE A C 1
ATOM 3662 O O . PHE A 1 468 ? 18.885 16.497 15.373 1.00 85.00 468 PHE A O 1
ATOM 3669 N N . VAL A 1 469 ? 20.136 14.671 15.717 1.00 81.69 469 VAL A N 1
ATOM 3670 C CA . VAL A 1 469 ? 19.136 13.965 16.525 1.00 81.69 469 VAL A CA 1
ATOM 3671 C C . VAL A 1 469 ? 19.720 13.609 17.886 1.00 81.69 469 VAL A C 1
ATOM 3673 O O . VAL A 1 469 ? 20.802 13.034 17.980 1.00 81.69 469 VAL A O 1
ATOM 3676 N N . ASN A 1 470 ? 18.976 13.912 18.951 1.00 75.62 470 ASN A N 1
ATOM 3677 C CA . ASN A 1 470 ? 19.295 13.435 20.294 1.00 75.62 470 ASN A CA 1
ATOM 3678 C C . ASN A 1 470 ? 19.021 11.929 20.405 1.00 75.62 470 ASN A C 1
ATOM 3680 O O . ASN A 1 470 ? 18.004 11.446 19.912 1.00 75.62 470 ASN A O 1
ATOM 3684 N N . LEU A 1 471 ? 19.867 11.200 21.141 1.00 64.25 471 LEU A N 1
ATOM 3685 C CA . LEU A 1 471 ? 19.721 9.748 21.340 1.00 64.25 471 LEU A CA 1
ATOM 3686 C C . LEU A 1 471 ? 18.357 9.347 21.932 1.00 64.25 471 LEU A C 1
ATOM 3688 O O . LEU A 1 471 ? 17.878 8.239 21.696 1.00 64.25 471 LEU A O 1
ATOM 3692 N N . ASN A 1 472 ? 17.705 10.242 22.683 1.00 65.56 472 ASN A N 1
ATOM 3693 C CA . ASN A 1 472 ? 16.364 10.003 23.206 1.00 65.56 472 ASN A CA 1
ATOM 3694 C C . ASN A 1 472 ? 15.280 10.364 22.176 1.00 65.56 472 ASN A C 1
ATOM 3696 O O . ASN A 1 472 ? 14.638 11.414 22.237 1.00 65.56 472 ASN A O 1
ATOM 3700 N N . THR A 1 473 ? 15.049 9.456 21.234 1.00 64.50 473 THR A N 1
ATOM 3701 C CA . THR A 1 473 ? 14.021 9.605 20.195 1.00 64.50 473 THR A CA 1
ATOM 3702 C C . THR A 1 473 ? 12.622 9.184 20.657 1.00 64.50 473 THR A C 1
ATOM 3704 O O . THR A 1 473 ? 11.653 9.452 19.947 1.00 64.50 473 THR A O 1
ATOM 3707 N N . ARG A 1 474 ? 12.484 8.633 21.874 1.00 62.31 474 ARG A N 1
ATOM 3708 C CA . ARG A 1 474 ? 11.281 7.943 22.384 1.00 62.31 474 ARG A CA 1
ATOM 3709 C C . ARG A 1 474 ? 10.225 8.830 23.054 1.00 62.31 474 ARG A C 1
ATOM 3711 O O . ARG A 1 474 ? 9.378 8.315 23.779 1.00 62.31 474 ARG A O 1
ATOM 3718 N N . GLN A 1 475 ? 10.267 10.149 22.885 1.00 66.25 475 GLN A N 1
ATOM 3719 C CA . GLN A 1 475 ? 9.223 10.990 23.482 1.00 66.25 475 GLN A CA 1
ATOM 3720 C C . GLN A 1 475 ? 7.931 10.888 22.660 1.00 66.25 475 GLN A C 1
ATOM 3722 O O . GLN A 1 475 ? 7.964 10.595 21.463 1.00 66.25 475 GLN A O 1
ATOM 3727 N N . PHE A 1 476 ? 6.795 11.156 23.300 1.00 65.62 476 PHE A N 1
ATOM 3728 C CA . PHE A 1 476 ? 5.516 11.244 22.605 1.00 65.62 476 PHE A CA 1
ATOM 3729 C C . PHE A 1 476 ? 5.517 12.390 21.588 1.00 65.62 476 PHE A C 1
ATOM 3731 O O . PHE A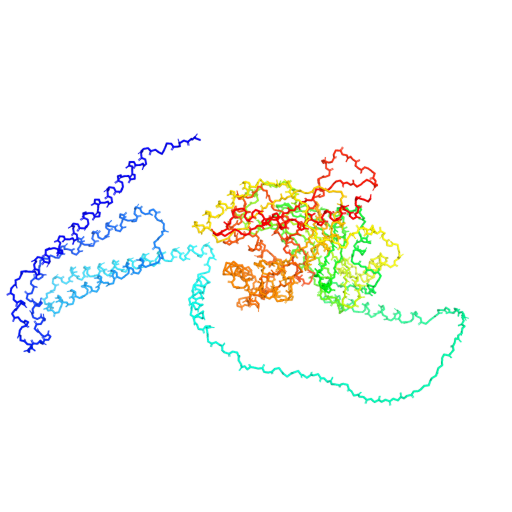 1 476 ? 6.223 13.392 21.743 1.00 65.62 476 PHE A O 1
ATOM 3738 N N . GLY A 1 477 ? 4.740 12.215 20.521 1.00 67.88 477 GLY A N 1
ATOM 3739 C CA . GLY A 1 477 ? 4.475 13.287 19.572 1.00 67.88 477 GLY A CA 1
ATOM 3740 C C . GLY A 1 477 ? 3.667 14.416 20.220 1.00 67.88 477 GLY A C 1
ATOM 3741 O O . GLY A 1 477 ? 3.000 14.194 21.234 1.00 67.88 477 GLY A O 1
ATOM 3742 N N . PRO A 1 478 ? 3.712 15.629 19.651 1.00 80.44 478 PRO A N 1
ATOM 3743 C CA . PRO A 1 478 ? 2.807 16.706 20.044 1.00 80.44 478 PRO A CA 1
ATOM 3744 C C . PRO A 1 478 ? 1.341 16.288 19.857 1.00 80.44 478 PRO A C 1
ATOM 3746 O O . PRO A 1 478 ? 1.016 15.479 18.984 1.00 80.44 478 PRO A O 1
ATOM 3749 N N . SER A 1 479 ? 0.443 16.858 20.664 1.00 80.31 479 SER A N 1
ATOM 3750 C CA . SER A 1 479 ? -0.989 16.594 20.526 1.00 80.31 479 SER A CA 1
ATOM 3751 C C . SER A 1 479 ? -1.539 17.181 19.224 1.00 80.31 479 SER A C 1
ATOM 3753 O O . SER A 1 479 ? -1.274 18.331 18.865 1.00 80.31 479 SER A O 1
ATOM 3755 N N . LEU A 1 480 ? -2.328 16.377 18.513 1.00 85.19 480 LEU A N 1
ATOM 3756 C CA . LEU A 1 480 ? -2.968 16.772 17.263 1.00 85.19 480 LEU A CA 1
ATOM 3757 C C . LEU A 1 480 ? -4.240 17.562 17.574 1.00 85.19 480 LEU A C 1
ATOM 3759 O O . LEU A 1 480 ? -5.213 17.013 18.082 1.00 85.19 480 LEU A O 1
ATOM 3763 N N . LYS A 1 481 ? -4.220 18.869 17.293 1.00 80.12 481 LYS A N 1
ATOM 3764 C CA . LYS A 1 481 ? -5.330 19.782 17.623 1.00 80.12 481 LYS A CA 1
ATOM 3765 C C . LYS A 1 481 ? -6.362 19.930 16.505 1.00 80.12 481 LYS A C 1
ATOM 3767 O O . LYS A 1 481 ? -7.512 20.248 16.786 1.00 80.12 481 LYS A O 1
ATOM 3772 N N . LYS A 1 482 ? -5.953 19.744 15.247 1.00 86.69 482 LYS A N 1
ATOM 3773 C CA . LYS A 1 482 ? -6.809 19.932 14.070 1.00 86.69 482 LYS A CA 1
ATOM 3774 C C . LYS A 1 482 ? -7.213 18.570 13.512 1.00 86.69 482 LYS A C 1
ATOM 3776 O O . LYS A 1 482 ? -6.355 17.820 13.055 1.00 86.69 482 LYS A O 1
ATOM 3781 N N . SER A 1 483 ? -8.507 18.269 13.573 1.00 92.00 483 SER A N 1
ATOM 3782 C CA . SER A 1 483 ? -9.136 17.063 13.021 1.00 92.00 483 SER A CA 1
ATOM 3783 C C . SER A 1 483 ? -10.301 17.463 12.113 1.00 92.00 483 SER A C 1
ATOM 3785 O O . SER A 1 483 ? -10.905 18.519 12.307 1.00 92.00 483 SER A O 1
ATOM 3787 N N . ASN A 1 484 ? -10.622 16.628 11.125 1.00 92.94 484 ASN A N 1
ATOM 3788 C CA . ASN A 1 484 ? -11.810 16.782 10.278 1.00 92.94 484 ASN A CA 1
ATOM 3789 C C . ASN A 1 484 ? -13.127 16.461 11.015 1.00 92.94 484 ASN A C 1
ATOM 3791 O O . ASN A 1 484 ? -14.204 16.652 10.449 1.00 92.94 484 ASN A O 1
ATOM 3795 N N . MET A 1 485 ? -13.043 15.963 12.252 1.00 93.06 485 MET A N 1
ATOM 3796 C CA . MET A 1 485 ? -14.168 15.698 13.146 1.00 93.06 485 MET A CA 1
ATOM 3797 C C . MET A 1 485 ? -13.872 16.264 14.537 1.00 93.06 485 MET A C 1
ATOM 3799 O O . MET A 1 485 ? -12.735 16.228 15.010 1.00 93.06 485 MET A O 1
ATOM 3803 N N . THR A 1 486 ? -14.897 16.773 15.221 1.00 94.50 486 THR A N 1
ATOM 3804 C CA . THR A 1 486 ? -14.776 17.105 16.647 1.00 94.50 486 THR A CA 1
ATOM 3805 C C . THR A 1 486 ? -14.780 15.828 17.487 1.00 94.50 486 THR A C 1
ATOM 3807 O O . THR A 1 486 ? -15.283 14.791 17.051 1.00 94.50 486 THR A O 1
ATOM 3810 N N . SER A 1 487 ? -14.249 15.901 18.713 1.00 94.50 487 SER A N 1
ATOM 3811 C CA . SER A 1 487 ? -14.276 14.766 19.648 1.00 94.50 487 SER A CA 1
ATOM 3812 C C . SER A 1 487 ? -15.706 14.259 19.871 1.00 94.50 487 SER A C 1
ATOM 3814 O O . SER A 1 487 ? -15.960 13.065 19.731 1.00 94.50 487 SER A O 1
ATOM 3816 N N . ASP A 1 488 ? -16.655 15.171 20.097 1.00 96.19 488 ASP A N 1
ATOM 3817 C CA . ASP A 1 488 ? -18.068 14.831 20.301 1.00 96.19 488 ASP A CA 1
ATOM 3818 C C . ASP A 1 488 ? -18.702 14.188 19.061 1.00 96.19 488 ASP A C 1
ATOM 3820 O O . ASP A 1 488 ? -19.409 13.194 19.182 1.00 96.19 488 ASP A O 1
ATOM 3824 N N . SER A 1 489 ? -18.403 14.690 17.855 1.00 96.25 489 SER A N 1
ATOM 3825 C CA . SER A 1 489 ? -18.918 14.104 16.611 1.00 96.25 489 SER A CA 1
ATOM 3826 C C . SER A 1 489 ? -18.385 12.692 16.373 1.00 96.25 489 SER A C 1
ATOM 3828 O O . SER A 1 489 ? -19.128 11.846 15.882 1.00 96.25 489 SER A O 1
ATOM 3830 N N . TYR A 1 490 ? -17.119 12.428 16.708 1.00 96.88 490 TYR A N 1
ATOM 3831 C CA . TYR A 1 490 ? -16.555 11.082 16.619 1.00 96.88 490 TYR A CA 1
ATOM 3832 C C . TYR A 1 490 ? -17.213 10.144 17.638 1.00 96.88 490 TYR A C 1
ATOM 3834 O O . TYR A 1 490 ? -17.618 9.039 17.289 1.00 96.88 490 TYR A O 1
ATOM 3842 N N . LYS A 1 491 ? -17.380 10.593 18.888 1.00 97.56 491 LYS A N 1
ATOM 3843 C CA . LYS A 1 491 ? -18.034 9.811 19.950 1.00 97.56 491 LYS A CA 1
ATOM 3844 C C . LYS A 1 491 ? -19.486 9.481 19.606 1.00 97.56 491 LYS A C 1
ATOM 3846 O O . LYS A 1 491 ? -19.915 8.352 19.821 1.00 97.56 491 LYS A O 1
ATOM 3851 N N . GLU A 1 492 ? -20.210 10.425 19.015 1.00 97.94 492 GLU A N 1
ATOM 3852 C CA . GLU A 1 492 ? -21.568 10.199 18.518 1.00 97.94 492 GLU A CA 1
ATOM 3853 C C . GLU A 1 492 ? -21.593 9.161 17.387 1.00 97.94 492 GLU A C 1
ATOM 3855 O O . GLU A 1 492 ? -22.425 8.255 17.390 1.00 97.94 492 GLU A O 1
ATOM 3860 N N . ALA A 1 493 ? -20.638 9.221 16.453 1.00 97.88 493 ALA A N 1
ATOM 3861 C CA . ALA A 1 493 ? -20.511 8.210 15.406 1.00 97.88 493 ALA A CA 1
ATOM 3862 C C . ALA A 1 493 ? -20.248 6.806 15.984 1.00 97.88 493 ALA A C 1
ATOM 3864 O O . ALA A 1 493 ? -20.833 5.831 15.510 1.00 97.88 493 ALA A O 1
ATOM 3865 N N . VAL A 1 494 ? -19.442 6.699 17.049 1.00 98.06 494 VAL A N 1
ATOM 3866 C CA . VAL A 1 494 ? -19.233 5.439 17.784 1.00 98.06 494 VAL A CA 1
ATOM 3867 C C . VAL A 1 494 ? -20.537 4.939 18.410 1.00 98.06 494 VAL A C 1
ATOM 3869 O O . VAL A 1 494 ? -20.850 3.756 18.294 1.00 98.06 494 VAL A O 1
ATOM 3872 N N . LEU A 1 495 ? -21.325 5.812 19.044 1.00 98.19 495 LEU A N 1
ATOM 3873 C CA . LEU A 1 495 ? -22.615 5.425 19.627 1.00 98.19 495 LEU A CA 1
ATOM 3874 C C . LEU A 1 495 ? -23.587 4.907 18.558 1.00 98.19 495 LEU A C 1
ATOM 3876 O O . LEU A 1 495 ? -24.141 3.821 18.723 1.00 98.19 495 LEU A O 1
ATOM 3880 N N . ARG A 1 496 ? -23.710 5.607 17.425 1.00 98.25 496 ARG A N 1
ATOM 3881 C CA . ARG A 1 496 ? -24.532 5.165 16.286 1.00 98.25 496 ARG A CA 1
ATOM 3882 C C . ARG A 1 496 ? -24.053 3.836 15.699 1.00 98.25 496 ARG A C 1
ATOM 3884 O O . ARG A 1 496 ? -24.860 2.951 15.426 1.00 98.25 496 ARG A O 1
ATOM 3891 N N . ALA A 1 497 ? -22.743 3.645 15.551 1.00 98.06 497 ALA A N 1
ATOM 3892 C CA . ALA A 1 497 ? -22.174 2.363 15.134 1.00 98.06 497 ALA A CA 1
ATOM 3893 C C . ALA A 1 497 ? -22.581 1.220 16.080 1.00 98.06 497 ALA A C 1
ATOM 3895 O O . ALA A 1 497 ? -22.963 0.141 15.625 1.00 98.06 497 ALA A O 1
ATOM 3896 N N . LYS A 1 498 ? -22.571 1.459 17.396 1.00 97.62 498 LYS A N 1
ATOM 3897 C CA . LYS A 1 498 ? -23.024 0.472 18.385 1.00 97.62 498 LYS A CA 1
ATOM 3898 C C . LYS A 1 498 ? -24.511 0.150 18.262 1.00 97.62 498 LYS A C 1
ATOM 3900 O O . LYS A 1 498 ? -24.880 -1.006 18.451 1.00 97.62 498 LYS A O 1
ATOM 3905 N N . GLU A 1 499 ? -25.358 1.118 17.919 1.00 97.88 499 GLU A N 1
ATOM 3906 C CA . GLU A 1 499 ? -26.780 0.863 17.651 1.00 97.88 499 GLU A CA 1
ATOM 3907 C C . GLU A 1 499 ? -26.966 -0.116 16.484 1.00 97.88 499 GLU A C 1
ATOM 3909 O O . GLU A 1 499 ? -27.722 -1.080 16.615 1.00 97.88 499 GLU A O 1
ATOM 3914 N N . HIS A 1 500 ? -26.213 0.057 15.392 1.00 98.19 500 HIS A N 1
ATOM 3915 C CA . HIS A 1 500 ? -26.210 -0.881 14.262 1.00 98.19 500 HIS A CA 1
ATOM 3916 C C . HIS A 1 500 ? -25.701 -2.275 14.649 1.00 98.19 500 HIS A C 1
ATOM 3918 O O . HIS A 1 500 ? -26.245 -3.287 14.197 1.00 98.19 500 HIS A O 1
ATOM 3924 N N . ILE A 1 501 ? -24.699 -2.351 15.531 1.00 96.50 501 ILE A N 1
ATOM 3925 C CA . ILE A 1 501 ? -24.205 -3.630 16.057 1.00 96.50 501 ILE A CA 1
ATOM 3926 C C . ILE A 1 501 ? -25.290 -4.341 16.874 1.00 96.50 501 ILE A C 1
ATOM 3928 O O . ILE A 1 501 ? -25.558 -5.524 16.670 1.00 96.50 501 ILE A O 1
ATOM 3932 N N . LEU A 1 502 ? -25.969 -3.617 17.766 1.00 96.62 502 LEU A N 1
ATOM 3933 C CA . LEU A 1 502 ? -27.051 -4.163 18.591 1.00 96.62 502 LEU A CA 1
ATOM 3934 C C . LEU A 1 502 ? -28.283 -4.557 17.765 1.00 96.62 502 LEU A C 1
ATOM 3936 O O . LEU A 1 502 ? -28.978 -5.514 18.112 1.00 96.62 502 LEU A O 1
ATOM 3940 N N . ALA A 1 503 ? -28.547 -3.848 16.666 1.00 97.00 503 ALA A N 1
ATOM 3941 C CA . ALA A 1 503 ? -29.596 -4.192 15.711 1.00 97.00 503 ALA A CA 1
ATOM 3942 C C . ALA A 1 503 ? -29.272 -5.459 14.895 1.00 97.00 503 ALA A C 1
ATOM 3944 O O . ALA A 1 503 ? -30.190 -6.104 14.376 1.00 97.00 503 ALA A O 1
ATOM 3945 N N . GLY A 1 504 ? -27.993 -5.848 14.831 1.00 95.00 504 GLY A N 1
ATOM 3946 C CA . GLY A 1 504 ? -27.502 -6.989 14.062 1.00 95.00 504 GLY A CA 1
ATOM 3947 C C . GLY A 1 504 ? -27.204 -6.669 12.596 1.00 95.00 504 GLY A C 1
ATOM 3948 O O . GLY A 1 504 ? -27.147 -7.595 11.787 1.00 95.00 504 GLY A O 1
ATOM 3949 N N . ASP A 1 505 ? -27.027 -5.390 12.249 1.00 96.25 505 ASP A N 1
ATOM 3950 C CA . ASP A 1 505 ? -26.648 -4.966 10.894 1.00 96.25 505 ASP A CA 1
ATOM 3951 C C . ASP A 1 505 ? -25.182 -5.316 10.591 1.00 96.25 505 ASP A C 1
ATOM 3953 O O . ASP A 1 505 ? -24.835 -5.706 9.474 1.00 96.25 505 ASP A O 1
ATOM 3957 N N . ILE A 1 506 ? -24.327 -5.186 11.608 1.00 95.88 506 ILE A N 1
ATOM 3958 C CA . ILE A 1 506 ? -22.885 -5.441 11.581 1.00 95.88 506 ILE A CA 1
ATOM 3959 C C . ILE A 1 506 ? -22.438 -6.084 12.902 1.00 95.88 506 ILE A C 1
ATOM 3961 O O . ILE A 1 506 ? -23.073 -5.917 13.936 1.00 95.88 506 ILE A O 1
ATOM 3965 N N . PHE A 1 507 ? -21.331 -6.818 12.882 1.00 91.56 507 PHE A N 1
ATOM 3966 C CA . PHE A 1 507 ? -20.626 -7.304 14.072 1.00 91.56 507 PHE A CA 1
ATOM 3967 C C . PHE A 1 507 ? -19.563 -6.307 14.541 1.00 91.56 507 PHE A C 1
ATOM 3969 O O . PHE A 1 507 ? -19.360 -6.135 15.740 1.00 91.56 507 PHE A O 1
ATOM 3976 N N . GLN A 1 508 ? -18.905 -5.652 13.582 1.00 92.50 508 GLN A N 1
ATOM 3977 C CA . GLN A 1 508 ? -17.866 -4.651 13.801 1.00 92.50 508 GLN A CA 1
ATOM 3978 C C . GLN A 1 508 ? -17.856 -3.648 12.652 1.00 92.50 508 GLN A C 1
ATOM 3980 O O . GLN A 1 508 ? -18.149 -3.992 11.504 1.00 92.50 508 GLN A O 1
ATOM 3985 N N . ILE A 1 509 ? -17.439 -2.428 12.967 1.00 96.31 509 ILE A N 1
ATOM 3986 C CA . ILE A 1 509 ? -17.113 -1.363 12.018 1.00 96.31 509 ILE A CA 1
ATOM 3987 C C . ILE A 1 509 ? -15.859 -0.647 12.498 1.00 96.31 509 ILE A C 1
ATOM 3989 O O . ILE A 1 509 ? -15.658 -0.491 13.694 1.00 96.31 509 ILE A O 1
ATOM 3993 N N . VAL A 1 510 ? -15.004 -0.214 11.583 1.00 96.25 510 VAL A N 1
ATOM 3994 C CA . VAL A 1 510 ? -13.789 0.529 11.910 1.00 96.25 510 VAL A CA 1
ATOM 3995 C C . VAL A 1 510 ? -13.995 1.964 11.470 1.00 96.25 510 VAL A C 1
ATOM 3997 O O . VAL A 1 510 ? -13.969 2.247 10.275 1.00 96.25 510 VAL A O 1
ATOM 4000 N N . LEU A 1 511 ? -14.213 2.862 12.428 1.00 97.69 511 LEU A N 1
ATOM 4001 C CA . LEU A 1 511 ? -14.369 4.292 12.168 1.00 97.69 511 LEU A CA 1
ATOM 4002 C C . LEU A 1 511 ? -13.018 4.994 12.261 1.00 97.69 511 LEU A C 1
ATOM 4004 O O . LEU A 1 511 ? -12.139 4.580 13.015 1.00 97.69 511 LEU A O 1
ATOM 4008 N N . SER A 1 512 ? -12.844 6.061 11.489 1.00 97.19 512 SER A N 1
ATOM 4009 C CA . SER A 1 512 ? -11.600 6.818 11.429 1.00 97.19 512 SER A CA 1
ATOM 4010 C C . SER A 1 512 ? -11.828 8.324 11.383 1.00 97.19 512 SER A C 1
ATOM 4012 O O . SER A 1 512 ? -12.886 8.815 11.001 1.00 97.19 512 SER A O 1
ATOM 4014 N N . GLN A 1 513 ? -10.793 9.066 11.765 1.00 95.81 513 GLN A N 1
ATOM 4015 C CA . GLN A 1 513 ? -10.732 10.522 11.662 1.00 95.81 513 GLN A CA 1
ATOM 4016 C C . GLN A 1 513 ? -9.358 10.944 11.140 1.00 95.81 513 GLN A C 1
ATOM 4018 O O . GLN A 1 513 ? -8.352 10.249 11.333 1.00 95.81 513 GLN A O 1
ATOM 4023 N N . ARG A 1 514 ? -9.312 12.084 10.451 1.00 96.69 514 ARG A N 1
ATOM 4024 C CA . ARG A 1 514 ? -8.107 12.622 9.819 1.00 96.69 514 ARG A CA 1
ATOM 4025 C C . ARG A 1 514 ? -7.649 13.877 10.544 1.00 96.69 514 ARG A C 1
ATOM 4027 O O . ARG A 1 514 ? -8.380 14.859 10.631 1.00 96.69 514 ARG A O 1
ATOM 4034 N N . PHE A 1 515 ? -6.403 13.849 10.987 1.00 95.94 515 PHE A N 1
ATOM 4035 C CA . PHE A 1 515 ? -5.698 14.965 11.591 1.00 95.94 515 PHE A CA 1
ATOM 4036 C C . PHE A 1 515 ? -4.845 15.704 10.559 1.00 95.94 515 PHE A C 1
ATOM 4038 O O . PHE A 1 515 ? -4.339 15.110 9.602 1.00 95.94 515 PHE A O 1
ATOM 4045 N N . GLU A 1 516 ? -4.658 16.999 10.785 1.00 94.44 516 GLU A N 1
ATOM 4046 C CA . GLU A 1 516 ? -3.779 17.862 10.000 1.00 94.44 516 GLU A CA 1
ATOM 4047 C C . GLU A 1 516 ? -2.595 18.316 10.859 1.00 94.44 516 GLU A C 1
ATOM 4049 O O . GLU A 1 516 ? -2.779 18.789 11.984 1.00 94.44 516 GLU A O 1
ATOM 4054 N N . TYR A 1 517 ? -1.386 18.207 10.311 1.00 93.81 517 TYR A N 1
ATOM 4055 C CA . TYR A 1 517 ? -0.168 18.746 10.907 1.00 93.81 517 TYR A CA 1
ATOM 4056 C C . TYR A 1 517 ? 0.567 19.604 9.878 1.00 93.81 517 TYR A C 1
ATOM 4058 O O . TYR A 1 517 ? 0.893 19.134 8.790 1.00 93.81 517 TYR A O 1
ATOM 4066 N N . ARG A 1 518 ? 0.843 20.862 10.220 1.00 92.94 518 ARG A N 1
ATOM 4067 C CA . ARG A 1 518 ? 1.610 21.776 9.366 1.00 92.94 518 ARG A CA 1
ATOM 4068 C C . ARG A 1 518 ? 3.078 21.748 9.746 1.00 92.94 518 ARG A C 1
ATOM 4070 O O . ARG A 1 518 ? 3.390 21.756 10.931 1.00 92.94 518 ARG A O 1
ATOM 4077 N N . THR A 1 519 ? 3.961 21.685 8.757 1.00 92.19 519 THR A N 1
ATOM 4078 C CA . THR A 1 519 ? 5.400 21.522 8.989 1.00 92.19 519 THR A CA 1
ATOM 4079 C C . THR A 1 519 ? 6.245 22.132 7.879 1.00 92.19 519 THR A C 1
ATOM 4081 O O . THR A 1 519 ? 5.811 22.201 6.737 1.00 92.19 519 THR A O 1
ATOM 4084 N N . PHE A 1 520 ? 7.476 22.531 8.193 1.00 91.75 520 PHE A N 1
ATOM 4085 C CA . PHE A 1 520 ? 8.482 22.948 7.204 1.00 91.75 520 PHE A CA 1
ATOM 4086 C C . PHE A 1 520 ? 9.514 21.847 6.896 1.00 91.75 520 PHE A C 1
ATOM 4088 O O . PHE A 1 520 ? 10.439 22.054 6.101 1.00 91.75 520 PHE A O 1
ATOM 4095 N N . ALA A 1 521 ? 9.390 20.680 7.536 1.00 92.06 521 ALA A N 1
ATOM 4096 C CA . ALA A 1 521 ? 10.196 19.514 7.206 1.00 92.06 521 ALA A CA 1
ATOM 4097 C C . ALA A 1 521 ? 9.707 18.902 5.886 1.00 92.06 521 ALA A C 1
ATOM 4099 O O . ALA A 1 521 ? 8.507 18.734 5.663 1.00 92.06 521 ALA A O 1
ATOM 4100 N N . ASN A 1 522 ? 10.640 18.545 5.007 1.00 91.88 522 ASN A N 1
ATOM 4101 C CA . ASN A 1 522 ? 10.303 17.945 3.722 1.00 91.88 522 ASN A CA 1
ATOM 4102 C C . ASN A 1 522 ? 9.778 16.507 3.926 1.00 91.88 522 ASN A C 1
ATOM 4104 O O . ASN A 1 522 ? 10.291 15.792 4.792 1.00 91.88 522 ASN A O 1
ATOM 4108 N N . PRO A 1 523 ? 8.837 16.004 3.101 1.00 94.81 523 PRO A N 1
ATOM 4109 C CA . PRO A 1 523 ? 8.291 14.650 3.245 1.00 94.81 523 PRO A CA 1
ATOM 4110 C C . PRO A 1 523 ? 9.357 13.549 3.320 1.00 94.81 523 PRO A C 1
ATOM 4112 O O . PRO A 1 523 ? 9.205 12.578 4.056 1.00 94.81 523 PRO A O 1
ATOM 4115 N N . PHE A 1 524 ? 10.472 13.705 2.604 1.00 95.19 524 PHE A N 1
ATOM 4116 C CA . PHE A 1 524 ? 11.579 12.748 2.653 1.00 95.19 524 PHE A CA 1
ATOM 4117 C C . PHE A 1 524 ? 12.407 12.826 3.943 1.00 95.19 524 PHE A C 1
ATOM 4119 O O . PHE A 1 524 ? 12.906 11.813 4.428 1.00 95.19 524 PHE A O 1
ATOM 4126 N N . GLU A 1 525 ? 12.545 14.012 4.536 1.00 94.94 525 GLU A N 1
ATOM 4127 C CA . GLU A 1 525 ? 13.140 14.172 5.869 1.00 94.94 525 GLU A CA 1
ATOM 4128 C C . GLU A 1 525 ? 12.254 13.511 6.932 1.00 94.94 525 GLU A C 1
ATOM 4130 O O . GLU A 1 525 ? 12.752 12.823 7.824 1.00 94.94 525 GLU A O 1
ATOM 4135 N N . ILE A 1 526 ? 10.934 13.641 6.779 1.00 96.25 526 ILE A N 1
ATOM 4136 C CA . ILE A 1 526 ? 9.940 12.978 7.626 1.00 96.25 526 ILE A CA 1
ATOM 4137 C C . ILE A 1 526 ? 10.005 11.458 7.447 1.00 96.25 526 ILE A C 1
ATOM 4139 O O . ILE A 1 526 ? 9.985 10.742 8.443 1.00 96.25 526 ILE A O 1
ATOM 4143 N N . TYR A 1 527 ? 10.176 10.947 6.223 1.00 96.69 527 TYR A N 1
ATOM 4144 C CA . TYR A 1 527 ? 10.428 9.521 5.980 1.00 96.69 527 TYR A CA 1
ATOM 4145 C C . TYR A 1 527 ? 11.679 9.024 6.720 1.00 96.69 527 TYR A C 1
ATOM 4147 O O . TYR A 1 527 ? 11.631 8.017 7.430 1.00 96.69 527 TYR A O 1
ATOM 4155 N N . ARG A 1 528 ? 12.793 9.763 6.628 1.00 94.56 528 ARG A N 1
ATOM 4156 C CA . ARG A 1 528 ? 14.037 9.438 7.348 1.00 94.56 528 ARG A CA 1
ATOM 4157 C C . ARG A 1 528 ? 13.832 9.407 8.864 1.00 94.56 528 ARG A C 1
ATOM 4159 O O . ARG A 1 528 ? 14.351 8.506 9.519 1.00 94.56 528 ARG A O 1
ATOM 4166 N N . ALA A 1 529 ? 13.062 10.345 9.415 1.00 93.62 529 ALA A N 1
ATOM 4167 C CA . ALA A 1 529 ? 12.698 10.353 10.830 1.00 93.62 529 ALA A CA 1
ATOM 4168 C C . ALA A 1 529 ? 11.749 9.196 11.198 1.00 93.62 529 ALA A C 1
ATOM 4170 O O . ALA A 1 529 ? 11.908 8.576 12.250 1.00 93.62 529 ALA A O 1
ATOM 4171 N N . LEU A 1 530 ? 10.800 8.851 10.324 1.00 92.56 530 LEU A N 1
ATOM 4172 C CA . LEU A 1 530 ? 9.836 7.772 10.540 1.00 92.56 530 LEU A CA 1
ATOM 4173 C C . LEU A 1 530 ? 10.521 6.404 10.645 1.00 92.56 530 LEU A C 1
ATOM 4175 O O . LEU A 1 530 ? 10.154 5.618 11.516 1.00 92.56 530 LEU A O 1
ATOM 4179 N N . ARG A 1 531 ? 11.577 6.159 9.854 1.00 91.12 531 ARG A N 1
ATOM 4180 C CA . ARG A 1 531 ? 12.434 4.957 9.970 1.00 91.12 531 ARG A CA 1
ATOM 4181 C C . ARG A 1 531 ? 13.027 4.773 11.370 1.00 91.12 531 ARG A C 1
ATOM 4183 O O . ARG A 1 531 ? 13.291 3.647 11.773 1.00 91.12 531 ARG A O 1
ATOM 4190 N N . ILE A 1 532 ? 13.247 5.869 12.099 1.00 87.44 532 ILE A N 1
ATOM 4191 C CA . ILE A 1 532 ? 13.794 5.853 13.462 1.00 87.44 532 ILE A CA 1
ATOM 4192 C C . ILE A 1 532 ? 12.669 5.695 14.489 1.00 87.44 532 ILE A C 1
ATOM 4194 O O . ILE A 1 532 ? 12.791 4.912 15.428 1.00 87.44 532 ILE A O 1
ATOM 4198 N N . VAL A 1 533 ? 11.586 6.458 14.329 1.00 87.00 533 VAL A N 1
ATOM 4199 C CA . VAL A 1 533 ? 10.495 6.525 15.312 1.00 87.00 533 VAL A CA 1
ATOM 4200 C C . VAL A 1 533 ? 9.637 5.264 15.296 1.00 87.00 533 VAL A C 1
ATOM 4202 O O . VAL A 1 533 ? 9.245 4.780 16.356 1.00 87.00 533 VAL A O 1
ATOM 4205 N N . ASN A 1 534 ? 9.329 4.737 14.112 1.00 86.25 534 ASN A N 1
ATOM 4206 C CA . ASN A 1 534 ? 8.385 3.638 13.952 1.00 86.25 534 ASN A CA 1
ATOM 4207 C C . ASN A 1 534 ? 8.766 2.700 12.791 1.00 86.25 534 ASN A C 1
ATOM 4209 O O . ASN A 1 534 ? 8.017 2.585 11.820 1.00 86.25 534 ASN A O 1
ATOM 4213 N N . PRO A 1 535 ? 9.929 2.030 12.861 1.00 88.06 535 PRO A N 1
ATOM 4214 C CA . PRO A 1 535 ? 10.313 1.037 11.860 1.00 88.06 535 PRO A CA 1
ATOM 4215 C C . PRO A 1 535 ? 9.257 -0.074 11.770 1.00 88.06 535 PRO A C 1
ATOM 4217 O O . PRO A 1 535 ? 8.793 -0.584 12.794 1.00 88.06 535 PRO A O 1
ATOM 4220 N N . SER A 1 536 ? 8.850 -0.415 10.548 1.00 89.25 536 SER A N 1
ATOM 4221 C CA . SER A 1 536 ? 7.852 -1.450 10.268 1.00 89.25 536 SER A CA 1
ATOM 4222 C C . SER A 1 536 ? 8.240 -2.316 9.052 1.00 89.25 536 SER A C 1
ATOM 4224 O O . SER A 1 536 ? 9.062 -1.894 8.234 1.00 89.25 536 SER A O 1
ATOM 4226 N N . PRO A 1 537 ? 7.632 -3.509 8.884 1.00 89.19 537 PRO A N 1
ATOM 4227 C CA . PRO A 1 537 ? 7.904 -4.397 7.748 1.00 89.19 537 PRO A CA 1
ATOM 4228 C C . PRO A 1 537 ? 7.621 -3.774 6.375 1.00 89.19 537 PRO A C 1
ATOM 4230 O O . PRO A 1 537 ? 8.208 -4.200 5.387 1.00 89.19 537 PRO A O 1
ATOM 4233 N N . TYR A 1 538 ? 6.749 -2.762 6.310 1.00 94.06 538 TYR A N 1
ATOM 4234 C CA . TYR A 1 538 ? 6.457 -2.012 5.089 1.00 94.06 538 TYR A CA 1
ATOM 4235 C C . TYR A 1 538 ? 6.699 -0.517 5.304 1.00 94.06 538 TYR A C 1
ATOM 4237 O O . TYR A 1 538 ? 5.787 0.246 5.639 1.00 94.06 538 TYR A O 1
ATOM 4245 N N . MET A 1 539 ? 7.946 -0.094 5.113 1.00 96.56 539 MET A N 1
ATOM 4246 C CA . MET A 1 539 ? 8.315 1.316 5.010 1.00 96.56 539 MET A CA 1
ATOM 4247 C C . MET A 1 539 ? 8.181 1.765 3.559 1.00 96.56 539 MET A C 1
ATOM 4249 O 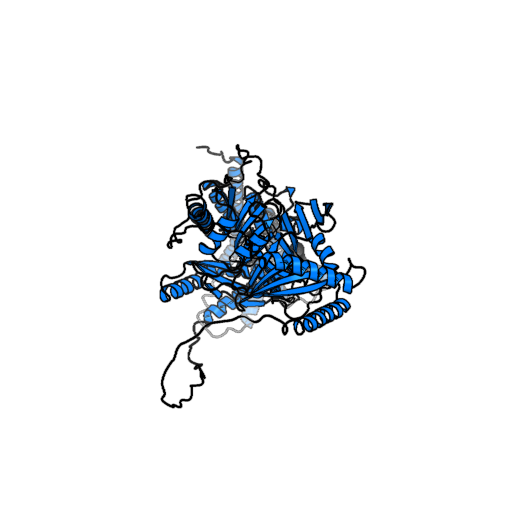O . MET A 1 539 ? 8.691 1.103 2.654 1.00 96.56 539 MET A O 1
ATOM 4253 N N . ALA A 1 540 ? 7.532 2.905 3.342 1.00 97.50 540 ALA A N 1
ATOM 4254 C CA . ALA A 1 540 ? 7.343 3.455 2.010 1.00 97.50 540 ALA A CA 1
ATOM 4255 C C . ALA A 1 540 ? 7.555 4.964 1.967 1.00 97.50 540 ALA A C 1
ATOM 4257 O O . ALA A 1 540 ? 6.963 5.714 2.744 1.00 97.50 540 ALA A O 1
ATOM 4258 N N . TYR A 1 541 ? 8.348 5.400 0.997 1.00 98.25 541 TYR A N 1
ATOM 4259 C CA . TYR A 1 541 ? 8.282 6.739 0.437 1.00 98.25 541 TYR A CA 1
ATOM 4260 C C . TYR A 1 541 ? 7.810 6.595 -1.006 1.00 98.25 541 TYR A C 1
ATOM 4262 O O . TYR A 1 541 ? 8.552 6.074 -1.830 1.00 98.25 541 TYR A O 1
ATOM 4270 N N . LEU A 1 542 ? 6.571 6.982 -1.299 1.00 98.31 542 LEU A N 1
ATOM 4271 C CA . LEU A 1 542 ? 5.962 6.845 -2.623 1.00 98.31 542 LEU A CA 1
ATOM 4272 C C . LEU A 1 542 ? 5.492 8.218 -3.100 1.00 98.31 542 LEU A C 1
ATOM 4274 O O . LEU A 1 542 ? 4.532 8.770 -2.565 1.00 98.31 542 LEU A O 1
ATOM 4278 N N . GLN A 1 543 ? 6.161 8.764 -4.109 1.00 96.94 543 GLN A N 1
ATOM 4279 C CA . GLN A 1 543 ? 5.693 9.932 -4.842 1.00 96.94 543 GLN A CA 1
ATOM 4280 C C . GLN A 1 543 ? 4.759 9.451 -5.951 1.00 96.94 543 GLN A C 1
ATOM 4282 O O . GLN A 1 543 ? 5.182 8.781 -6.891 1.00 96.94 543 GLN A O 1
ATOM 4287 N N . ALA A 1 544 ? 3.482 9.785 -5.824 1.00 95.19 544 ALA A N 1
ATOM 4288 C CA . ALA A 1 544 ? 2.463 9.547 -6.830 1.00 95.19 544 ALA A CA 1
ATOM 4289 C C . ALA A 1 544 ? 1.954 10.889 -7.367 1.00 95.19 544 ALA A C 1
ATOM 4291 O O . ALA A 1 544 ? 2.136 11.941 -6.746 1.00 95.19 544 ALA A O 1
ATOM 4292 N N . ARG A 1 545 ? 1.273 10.883 -8.516 1.00 90.38 545 ARG A N 1
ATOM 4293 C CA . ARG A 1 545 ? 0.696 12.130 -9.037 1.00 90.38 545 ARG A CA 1
ATOM 4294 C C . ARG A 1 545 ? -0.331 12.701 -8.064 1.00 90.38 545 ARG A C 1
ATOM 4296 O O . ARG A 1 545 ? -1.294 12.033 -7.697 1.00 90.38 545 ARG A O 1
ATOM 4303 N N . GLY A 1 546 ? -0.119 13.954 -7.668 1.00 90.00 546 GLY A N 1
ATOM 4304 C CA . GLY A 1 546 ? -0.999 14.694 -6.766 1.00 90.00 546 GLY A CA 1
ATOM 4305 C C . GLY A 1 546 ? -0.750 14.453 -5.275 1.00 90.00 546 GLY A C 1
ATOM 4306 O O . GLY A 1 546 ? -1.292 15.205 -4.462 1.00 90.00 546 GLY A O 1
ATOM 4307 N N . CYS A 1 547 ? 0.060 13.462 -4.878 1.00 94.69 547 CYS A N 1
ATOM 4308 C CA . CYS A 1 547 ? 0.408 13.258 -3.472 1.00 94.69 547 CYS A CA 1
ATOM 4309 C C . CYS A 1 547 ? 1.673 12.421 -3.243 1.00 94.69 547 CYS A C 1
ATOM 4311 O O . CYS A 1 547 ? 1.978 11.493 -3.982 1.00 94.69 547 CYS A O 1
ATOM 4313 N N . THR A 1 548 ? 2.348 12.666 -2.122 1.00 96.81 548 THR A N 1
ATOM 4314 C CA . THR A 1 548 ? 3.392 11.784 -1.583 1.00 96.81 548 THR A CA 1
ATOM 4315 C C . THR A 1 548 ? 2.867 11.011 -0.375 1.00 96.81 548 THR A C 1
ATOM 4317 O O . THR A 1 548 ? 2.293 11.603 0.542 1.00 96.81 548 THR A O 1
ATOM 4320 N N . LEU A 1 549 ? 3.084 9.698 -0.354 1.00 98.06 549 LEU A N 1
ATOM 4321 C CA . LEU A 1 549 ? 2.791 8.814 0.771 1.00 98.06 549 LEU A CA 1
ATOM 4322 C C . LEU A 1 549 ? 4.087 8.517 1.532 1.00 98.06 549 LEU A C 1
ATOM 4324 O O . LEU A 1 549 ? 5.082 8.092 0.947 1.00 98.06 549 LEU A O 1
ATOM 4328 N N . VAL A 1 550 ? 4.051 8.718 2.847 1.00 98.31 550 VAL A N 1
ATOM 4329 C CA . VAL A 1 550 ? 5.136 8.381 3.776 1.00 98.31 550 VAL A CA 1
ATOM 4330 C C . VAL A 1 550 ? 4.591 7.385 4.795 1.00 98.31 550 VAL A C 1
ATOM 4332 O O . VAL A 1 550 ? 3.888 7.772 5.729 1.00 98.31 550 VAL A O 1
ATOM 4335 N N . GLY A 1 551 ? 4.849 6.097 4.576 1.00 96.25 551 GLY A N 1
ATOM 4336 C CA . GLY A 1 551 ? 4.226 4.987 5.298 1.00 96.25 551 GLY A CA 1
ATOM 4337 C C . GLY A 1 551 ? 5.194 4.172 6.148 1.00 96.25 551 GLY A C 1
ATOM 4338 O O . GLY A 1 551 ? 6.344 3.959 5.766 1.00 96.25 551 GLY A O 1
ATOM 4339 N N . SER A 1 552 ? 4.701 3.681 7.286 1.00 94.25 552 SER A N 1
ATOM 4340 C CA . SER A 1 552 ? 5.341 2.645 8.108 1.00 94.25 552 SER A CA 1
ATOM 4341 C C . SER A 1 552 ? 4.293 1.608 8.530 1.00 94.25 552 SER A C 1
ATOM 4343 O O . SER A 1 552 ? 3.880 1.536 9.695 1.00 94.25 552 SER A O 1
ATOM 4345 N N . SER A 1 553 ? 3.771 0.870 7.553 1.00 93.12 553 SER A N 1
ATOM 4346 C CA . SER A 1 553 ? 2.653 -0.039 7.780 1.00 93.12 553 SER A CA 1
ATOM 4347 C C . SER A 1 553 ? 3.104 -1.333 8.471 1.00 93.12 553 SER A C 1
ATOM 4349 O O . SER A 1 553 ? 4.088 -1.951 8.047 1.00 93.12 553 SER A O 1
ATOM 4351 N N . PRO A 1 554 ? 2.398 -1.772 9.530 1.00 87.19 554 PRO A N 1
ATOM 4352 C CA . PRO A 1 554 ? 2.675 -3.042 10.195 1.00 87.19 554 PRO A CA 1
ATOM 4353 C C . PRO A 1 554 ? 2.052 -4.249 9.475 1.00 87.19 554 PRO A C 1
ATOM 4355 O O . PRO A 1 554 ? 2.449 -5.383 9.748 1.00 87.19 554 PRO A O 1
ATOM 4358 N N . GLU A 1 555 ? 1.081 -4.019 8.585 1.00 89.31 555 GLU A N 1
ATOM 4359 C CA . GLU A 1 555 ? 0.140 -5.035 8.111 1.00 89.31 555 GLU A CA 1
ATOM 4360 C C . GLU A 1 555 ? 0.159 -5.168 6.587 1.00 89.31 555 GLU A C 1
ATOM 4362 O O . GLU A 1 555 ? 0.207 -4.187 5.840 1.00 89.31 555 GLU A O 1
ATOM 4367 N N . ILE A 1 556 ? 0.107 -6.416 6.130 1.00 92.00 556 ILE A N 1
ATOM 4368 C CA . ILE A 1 556 ? -0.037 -6.753 4.717 1.00 92.00 556 ILE A CA 1
ATOM 4369 C C . ILE A 1 556 ? -1.516 -6.710 4.341 1.00 92.00 556 ILE A C 1
ATOM 4371 O O . ILE A 1 556 ? -2.352 -7.233 5.071 1.00 92.00 556 ILE A O 1
ATOM 4375 N N . LEU A 1 557 ? -1.839 -6.130 3.189 1.00 94.19 557 LEU A N 1
ATOM 4376 C CA . LEU A 1 557 ? -3.187 -6.209 2.640 1.00 94.19 557 LEU A CA 1
ATOM 4377 C C . LEU A 1 557 ? -3.392 -7.578 1.995 1.00 94.19 557 LEU A C 1
ATOM 4379 O O . LEU A 1 557 ? -4.290 -8.329 2.366 1.00 94.19 557 LEU A O 1
ATOM 4383 N N . THR A 1 558 ? -2.534 -7.913 1.034 1.00 95.69 558 THR A N 1
ATOM 4384 C CA . THR A 1 558 ? -2.481 -9.235 0.413 1.00 95.69 558 THR A CA 1
ATOM 4385 C C . THR A 1 558 ? -1.162 -9.406 -0.335 1.00 95.69 558 THR A C 1
ATOM 4387 O O . THR A 1 558 ? -0.552 -8.432 -0.784 1.00 95.69 558 THR A O 1
ATOM 4390 N N . ARG A 1 559 ? -0.726 -10.654 -0.484 1.00 97.06 559 ARG A N 1
ATOM 4391 C CA . ARG A 1 559 ? 0.439 -11.031 -1.284 1.00 97.06 559 ARG A CA 1
ATOM 4392 C C . ARG A 1 559 ? 0.116 -12.234 -2.138 1.00 97.06 559 ARG A C 1
ATOM 4394 O O . ARG A 1 559 ? -0.509 -13.180 -1.671 1.00 97.06 559 ARG A O 1
ATOM 4401 N N . VAL A 1 560 ? 0.603 -12.214 -3.369 1.00 97.94 560 VAL A N 1
ATOM 4402 C CA . VAL A 1 560 ? 0.582 -13.348 -4.287 1.00 97.94 560 VAL A CA 1
ATOM 4403 C C . VAL A 1 560 ? 2.019 -13.643 -4.666 1.00 97.94 560 VAL A C 1
ATOM 4405 O O . VAL A 1 560 ? 2.692 -12.795 -5.240 1.00 97.94 560 VAL A O 1
ATOM 4408 N N . LYS A 1 561 ? 2.505 -14.835 -4.330 1.00 96.00 561 LYS A N 1
ATOM 4409 C CA . LYS A 1 561 ? 3.837 -15.282 -4.743 1.00 96.00 561 LYS A CA 1
ATOM 4410 C C . LYS A 1 561 ? 3.749 -16.686 -5.304 1.00 96.00 561 LYS A C 1
ATOM 4412 O O . LYS A 1 561 ? 3.327 -17.589 -4.583 1.00 96.00 561 LYS A O 1
ATOM 4417 N N . LYS A 1 562 ? 4.143 -16.879 -6.565 1.00 93.81 562 LYS A N 1
ATOM 4418 C CA . LYS A 1 562 ? 4.070 -18.178 -7.262 1.00 93.81 562 LYS A CA 1
ATOM 4419 C C . LYS A 1 562 ? 2.685 -18.825 -7.109 1.00 93.81 562 LYS A C 1
ATOM 4421 O O . LYS A 1 562 ? 2.572 -19.960 -6.652 1.00 93.81 562 LYS A O 1
ATOM 4426 N N . ASN A 1 563 ? 1.633 -18.061 -7.411 1.00 95.50 563 ASN A N 1
ATOM 4427 C CA . ASN A 1 563 ? 0.220 -18.445 -7.268 1.00 95.50 563 ASN A CA 1
ATOM 4428 C C . ASN A 1 563 ? -0.248 -18.771 -5.836 1.00 95.50 563 ASN A C 1
ATOM 4430 O O . ASN A 1 563 ? -1.384 -19.196 -5.651 1.00 95.50 563 ASN A O 1
ATOM 4434 N N . LYS A 1 564 ? 0.571 -18.550 -4.801 1.00 97.69 564 LYS A N 1
ATOM 4435 C CA . LYS A 1 564 ? 0.134 -18.644 -3.405 1.00 97.69 564 LYS A CA 1
ATOM 4436 C C . LYS A 1 564 ? -0.345 -17.281 -2.921 1.00 97.69 564 LYS A C 1
ATOM 4438 O O . LYS A 1 564 ? 0.453 -16.349 -2.823 1.00 97.69 564 LYS A O 1
ATOM 4443 N N . ILE A 1 565 ? -1.627 -17.195 -2.584 1.00 98.12 565 ILE A N 1
ATOM 4444 C CA . ILE A 1 565 ? -2.244 -16.036 -1.940 1.00 98.12 565 ILE A CA 1
ATOM 4445 C C . ILE A 1 565 ? -1.948 -16.102 -0.443 1.00 98.12 565 ILE A C 1
ATOM 4447 O O . ILE A 1 565 ? -2.035 -17.170 0.167 1.00 98.12 565 ILE A O 1
ATOM 4451 N N . VAL A 1 566 ? -1.609 -14.963 0.152 1.00 96.81 566 VAL A N 1
ATOM 4452 C CA . VAL A 1 566 ? -1.379 -14.806 1.586 1.00 96.81 566 VAL A CA 1
ATOM 4453 C C . VAL A 1 566 ? -2.075 -13.539 2.067 1.00 96.81 566 VAL A C 1
ATOM 4455 O O . VAL A 1 566 ? -1.785 -12.442 1.595 1.00 96.81 566 VAL A O 1
ATOM 4458 N N . ASN A 1 567 ? -2.943 -13.696 3.059 1.00 94.75 567 ASN A N 1
ATOM 4459 C CA . ASN A 1 567 ? -3.496 -12.612 3.858 1.00 94.75 567 ASN A CA 1
ATOM 4460 C C . ASN A 1 567 ? -3.108 -12.853 5.325 1.00 94.75 567 ASN A C 1
ATOM 4462 O O . ASN A 1 567 ? -3.110 -13.996 5.797 1.00 94.75 567 ASN A O 1
ATOM 4466 N N . ARG A 1 568 ? -2.714 -11.797 6.040 1.00 92.19 568 ARG A N 1
ATOM 4467 C CA . ARG A 1 568 ? -2.271 -11.905 7.433 1.00 92.19 568 ARG A CA 1
ATOM 4468 C C . ARG A 1 568 ? -2.935 -10.826 8.289 1.00 92.19 568 ARG A C 1
ATOM 4470 O O . ARG A 1 568 ? -2.296 -9.796 8.513 1.00 92.19 568 ARG A O 1
ATOM 4477 N N . PRO A 1 569 ? -4.176 -11.051 8.761 1.00 90.81 569 PRO A N 1
ATOM 4478 C CA . PRO A 1 569 ? -4.835 -10.111 9.654 1.00 90.81 569 PRO A CA 1
ATOM 4479 C C . PRO A 1 569 ? -4.059 -9.978 10.965 1.00 90.81 569 PRO A C 1
ATOM 4481 O O . PRO A 1 569 ? -3.551 -10.970 11.509 1.00 90.81 569 PRO A O 1
ATOM 4484 N N . LEU A 1 570 ? -4.002 -8.746 11.464 1.00 88.69 570 LEU A N 1
ATOM 4485 C CA . LEU A 1 570 ? -3.462 -8.401 12.774 1.00 88.69 570 LEU A CA 1
ATOM 4486 C C . LEU A 1 570 ? -4.574 -7.801 13.641 1.00 88.69 570 LEU A C 1
ATOM 4488 O O . LEU A 1 570 ? -5.299 -6.912 13.203 1.00 88.69 570 LEU A O 1
ATOM 4492 N N . ALA A 1 571 ? -4.681 -8.263 14.882 1.00 84.81 571 ALA A N 1
ATOM 4493 C CA . ALA A 1 571 ? -5.560 -7.690 15.899 1.00 84.81 571 ALA A CA 1
ATOM 4494 C C . ALA A 1 571 ? -4.926 -7.863 17.280 1.00 84.81 571 ALA A C 1
ATOM 4496 O O . ALA A 1 571 ? -3.889 -8.510 17.402 1.00 84.81 571 ALA A O 1
ATOM 4497 N N . GLY A 1 572 ? -5.519 -7.274 18.320 1.00 82.56 572 GLY A N 1
ATOM 4498 C CA . GLY A 1 572 ? -5.007 -7.391 19.685 1.00 82.56 572 GLY A CA 1
ATOM 4499 C C . GLY A 1 572 ? -3.630 -6.765 19.858 1.00 82.56 572 GLY A C 1
ATOM 4500 O O . GLY A 1 572 ? -2.616 -7.337 19.484 1.00 82.56 572 GLY A O 1
ATOM 4501 N N . THR A 1 573 ? -3.565 -5.573 20.442 1.00 83.81 573 THR A N 1
ATOM 4502 C CA . THR A 1 573 ? -2.294 -4.859 20.620 1.00 83.81 573 THR A CA 1
ATOM 4503 C C . THR A 1 573 ? -1.964 -4.715 22.092 1.00 83.81 573 THR A C 1
ATOM 4505 O O . THR A 1 573 ? -2.733 -4.126 22.844 1.00 83.81 573 THR A O 1
ATOM 4508 N N . VAL A 1 574 ? -0.772 -5.156 22.490 1.00 86.62 574 VAL A N 1
ATOM 4509 C CA . VAL A 1 574 ? -0.216 -4.840 23.810 1.00 86.62 574 VAL A CA 1
ATOM 4510 C C . VAL A 1 574 ? 1.201 -4.302 23.665 1.00 86.62 574 VAL A C 1
ATOM 4512 O O . VAL A 1 574 ? 1.923 -4.633 22.723 1.00 86.62 574 VAL A O 1
ATOM 4515 N N . ARG A 1 575 ? 1.611 -3.423 24.583 1.00 86.81 575 ARG A N 1
ATOM 4516 C CA . ARG A 1 575 ? 2.993 -2.929 24.637 1.00 86.81 575 ARG A CA 1
ATOM 4517 C C . ARG A 1 575 ? 3.973 -4.077 24.883 1.00 86.81 575 ARG A C 1
ATOM 4519 O O . ARG A 1 575 ? 3.622 -5.068 25.515 1.00 86.81 575 ARG A O 1
ATOM 4526 N N . ARG A 1 576 ? 5.229 -3.894 24.482 1.00 87.06 576 ARG A N 1
ATOM 4527 C CA . ARG A 1 576 ? 6.315 -4.782 24.917 1.00 87.06 576 ARG A CA 1
ATOM 4528 C C . ARG A 1 576 ? 6.574 -4.645 26.424 1.00 87.06 576 ARG A C 1
ATOM 4530 O O . ARG A 1 576 ? 6.417 -3.564 27.012 1.00 87.06 576 ARG A O 1
ATOM 4537 N N . GLY A 1 577 ? 6.972 -5.747 27.049 1.00 87.50 577 GLY A N 1
ATOM 4538 C CA . GLY A 1 577 ? 7.456 -5.777 28.425 1.00 87.50 577 GLY A CA 1
ATOM 4539 C C . GLY A 1 577 ? 8.798 -5.058 28.553 1.00 87.50 577 GLY A C 1
ATOM 4540 O O . GLY A 1 577 ? 9.606 -5.045 27.626 1.00 87.50 577 GLY A O 1
ATOM 4541 N N . LYS A 1 578 ? 9.063 -4.450 29.713 1.00 89.56 578 LYS A N 1
ATOM 4542 C CA . LYS A 1 578 ? 10.382 -3.870 30.021 1.00 89.56 578 LYS A CA 1
ATOM 4543 C C . LYS A 1 578 ? 11.417 -4.958 30.313 1.00 89.56 578 LYS A C 1
ATOM 4545 O O . LYS A 1 578 ? 12.614 -4.699 30.247 1.00 89.56 578 LYS A O 1
ATOM 4550 N N . THR A 1 579 ? 10.948 -6.155 30.657 1.00 92.94 579 THR A N 1
ATOM 4551 C CA . THR A 1 579 ? 11.747 -7.360 30.901 1.00 92.94 579 THR A CA 1
ATOM 4552 C C . THR A 1 579 ? 11.141 -8.534 30.139 1.00 92.94 579 THR A C 1
ATOM 4554 O O . THR A 1 579 ? 9.950 -8.511 29.843 1.00 92.94 579 THR A O 1
ATOM 4557 N N . GLU A 1 580 ? 11.930 -9.572 29.865 1.00 93.38 580 GLU A N 1
ATOM 4558 C CA . GLU A 1 580 ? 11.461 -10.789 29.181 1.00 93.38 580 GLU A CA 1
ATOM 4559 C C . GLU A 1 580 ? 10.288 -11.452 29.920 1.00 93.38 580 GLU A C 1
ATOM 4561 O O . GLU A 1 580 ? 9.264 -11.742 29.313 1.00 93.38 580 GLU A O 1
ATOM 4566 N N . LYS A 1 581 ? 10.364 -11.546 31.255 1.00 95.44 581 LYS A N 1
ATOM 4567 C CA . LYS A 1 581 ? 9.269 -12.068 32.091 1.00 95.44 581 LYS A CA 1
ATOM 4568 C C . LYS A 1 581 ? 7.985 -11.244 31.984 1.00 95.44 581 LYS A C 1
ATOM 4570 O O . LYS A 1 581 ? 6.891 -11.798 31.973 1.00 95.44 581 LYS A O 1
ATOM 4575 N N . GLU A 1 582 ? 8.106 -9.917 31.952 1.00 94.69 582 GLU A N 1
ATOM 4576 C CA . GLU A 1 582 ? 6.948 -9.040 31.753 1.00 94.69 582 GLU A CA 1
ATOM 4577 C C . GLU A 1 582 ? 6.390 -9.192 30.332 1.00 94.69 582 GLU A C 1
ATOM 4579 O O . GLU A 1 582 ? 5.178 -9.171 30.159 1.00 94.69 582 GLU A O 1
ATOM 4584 N N . ASP A 1 583 ? 7.252 -9.372 29.328 1.00 93.19 583 ASP A N 1
ATOM 4585 C CA . ASP A 1 583 ? 6.859 -9.551 27.927 1.00 93.19 583 ASP A CA 1
ATOM 4586 C C . ASP A 1 583 ? 6.064 -10.849 27.727 1.00 93.19 583 ASP A C 1
ATOM 4588 O O . ASP A 1 583 ? 4.995 -10.820 27.127 1.00 93.19 583 ASP A O 1
ATOM 4592 N N . GLU A 1 584 ? 6.530 -11.963 28.299 1.00 94.94 584 GLU A N 1
ATOM 4593 C CA . GLU A 1 584 ? 5.817 -13.251 28.308 1.00 94.94 584 GLU A CA 1
ATOM 4594 C C . GLU A 1 584 ? 4.488 -13.177 29.074 1.00 94.94 584 GLU A C 1
ATOM 4596 O O . GLU A 1 584 ? 3.484 -13.763 28.667 1.00 94.94 584 GLU A O 1
ATOM 4601 N N . MET A 1 585 ? 4.449 -12.433 30.185 1.00 96.19 585 MET A N 1
ATOM 4602 C CA . MET A 1 585 ? 3.209 -12.219 30.933 1.00 96.19 585 MET A CA 1
ATOM 4603 C C . MET A 1 585 ? 2.186 -11.430 30.105 1.00 96.19 585 MET A C 1
ATOM 4605 O O . MET A 1 585 ? 1.015 -11.801 30.090 1.00 96.19 585 MET A O 1
ATOM 4609 N N . LEU A 1 586 ? 2.615 -10.362 29.423 1.00 94.62 586 LEU A N 1
ATOM 4610 C CA . LEU A 1 586 ? 1.751 -9.547 28.562 1.00 94.62 586 LEU A CA 1
ATOM 4611 C C . LEU A 1 586 ? 1.262 -10.337 27.344 1.00 94.62 586 LEU A C 1
ATOM 4613 O O . LEU A 1 586 ? 0.098 -10.216 26.974 1.00 94.62 586 LEU A O 1
ATOM 4617 N N . GLU A 1 587 ? 2.118 -11.179 26.762 1.00 95.19 587 GLU A N 1
ATOM 4618 C CA . GLU A 1 587 ? 1.740 -12.113 25.700 1.00 95.19 587 GLU A CA 1
ATOM 4619 C C . GLU A 1 587 ? 0.617 -13.047 26.158 1.00 95.19 587 GLU A C 1
ATOM 4621 O O . GLU A 1 587 ? -0.418 -13.155 25.501 1.00 95.19 587 GLU A O 1
ATOM 4626 N N . LYS A 1 588 ? 0.797 -13.689 27.318 1.00 94.88 588 LYS A N 1
ATOM 4627 C CA . LYS A 1 588 ? -0.209 -14.592 27.875 1.00 94.88 588 LYS A CA 1
ATOM 4628 C C . LYS A 1 588 ? -1.512 -13.858 28.193 1.00 94.88 588 LYS A C 1
ATOM 4630 O O . LYS A 1 588 ? -2.577 -14.357 27.861 1.00 94.88 588 LYS A O 1
ATOM 4635 N N . GLN A 1 589 ? -1.432 -12.664 28.782 1.00 93.81 589 GLN A N 1
ATOM 4636 C CA . GLN A 1 589 ? -2.608 -11.832 29.051 1.00 93.81 589 GLN A CA 1
ATOM 4637 C C . GLN A 1 589 ? -3.369 -11.475 27.771 1.00 93.81 589 GLN A C 1
ATOM 4639 O O . GLN A 1 589 ? -4.594 -11.502 27.780 1.00 93.81 589 GLN A O 1
ATOM 4644 N N . LEU A 1 590 ? -2.659 -11.177 26.680 1.00 92.81 590 LEU A N 1
ATOM 4645 C CA . LEU A 1 590 ? -3.274 -10.865 25.392 1.00 92.81 590 LEU A CA 1
ATOM 4646 C C . LEU A 1 590 ? -3.987 -12.084 24.784 1.00 92.81 590 LEU A C 1
ATOM 4648 O O . LEU A 1 590 ? -5.081 -11.939 24.247 1.00 92.81 590 LEU A O 1
ATOM 4652 N N . LEU A 1 591 ? -3.395 -13.277 24.887 1.00 94.00 591 LEU A N 1
ATOM 4653 C CA . LEU A 1 591 ? -4.006 -14.525 24.408 1.00 94.00 591 LEU A CA 1
ATOM 4654 C C . LEU A 1 591 ? -5.137 -15.041 25.316 1.00 94.00 591 LEU A C 1
ATOM 4656 O O . LEU A 1 591 ? -6.013 -15.762 24.845 1.00 94.00 591 LEU A O 1
ATOM 4660 N N . ASP A 1 592 ? -5.133 -14.672 26.598 1.00 94.50 592 ASP A N 1
ATOM 4661 C CA . ASP A 1 592 ? -6.205 -14.990 27.549 1.00 94.50 592 ASP A CA 1
ATOM 4662 C C . ASP A 1 592 ? -7.362 -13.961 27.486 1.00 94.50 592 ASP A C 1
ATOM 4664 O O . ASP A 1 592 ? -8.435 -14.194 28.055 1.00 94.50 592 ASP A O 1
ATOM 4668 N N . ASP A 1 593 ? -7.185 -12.834 26.783 1.00 90.75 593 ASP A N 1
ATOM 4669 C CA . ASP A 1 593 ? -8.234 -11.836 26.566 1.00 90.75 593 ASP A CA 1
ATOM 4670 C C . ASP A 1 593 ? -9.262 -12.348 25.542 1.00 90.75 593 ASP A C 1
ATOM 4672 O O . ASP A 1 593 ? -9.076 -12.304 24.320 1.00 90.75 593 ASP A O 1
ATOM 4676 N N . ALA A 1 594 ? -10.392 -12.823 26.070 1.00 88.00 594 ALA A N 1
ATOM 4677 C CA . ALA A 1 594 ? -11.490 -13.370 25.283 1.00 88.00 594 ALA A CA 1
ATOM 4678 C C . ALA A 1 594 ? -12.079 -12.368 24.274 1.00 88.00 594 ALA A C 1
ATOM 4680 O O . ALA A 1 594 ? -12.571 -12.799 23.230 1.00 88.00 594 ALA A O 1
ATOM 4681 N N . LYS A 1 595 ? -12.027 -11.057 24.553 1.00 82.25 595 LYS A N 1
ATOM 4682 C CA . LYS A 1 595 ? -12.499 -10.024 23.622 1.00 82.25 595 LYS A CA 1
ATOM 4683 C C . LYS A 1 595 ? -11.567 -9.944 22.419 1.00 82.25 595 LYS A C 1
ATOM 4685 O O . LYS A 1 595 ? -12.023 -10.092 21.287 1.00 82.25 595 LYS A O 1
ATOM 4690 N N . GLN A 1 596 ? -10.269 -9.772 22.671 1.00 84.38 596 GLN A N 1
ATOM 4691 C CA . GLN A 1 596 ? -9.260 -9.624 21.615 1.00 84.38 596 GLN A CA 1
ATOM 4692 C C . GLN A 1 596 ? -9.172 -10.881 20.743 1.00 84.38 596 GLN A C 1
ATOM 4694 O O . GLN A 1 596 ? -9.096 -10.790 19.519 1.00 84.38 596 GLN A O 1
ATOM 4699 N N . CYS A 1 597 ? -9.262 -12.067 21.352 1.00 89.44 597 CYS A N 1
ATOM 4700 C CA . CYS A 1 597 ? -9.286 -13.324 20.610 1.00 89.44 597 CYS A CA 1
ATOM 4701 C C . CYS A 1 597 ? -10.544 -13.472 19.742 1.00 89.44 597 CYS A C 1
ATOM 4703 O O . CYS A 1 597 ? -10.447 -13.929 18.604 1.00 89.44 597 CYS A O 1
ATOM 4705 N N . ALA A 1 598 ? -11.721 -13.081 20.244 1.00 85.88 598 ALA A N 1
ATOM 4706 C CA . ALA A 1 598 ? -12.959 -13.145 19.469 1.00 85.88 598 ALA A CA 1
ATOM 4707 C C . ALA A 1 598 ? -12.934 -12.192 18.262 1.00 85.88 598 ALA A C 1
ATOM 4709 O O . ALA A 1 598 ? -13.303 -12.599 17.158 1.00 85.88 598 ALA A O 1
ATOM 4710 N N . GLU A 1 599 ? -12.450 -10.962 18.453 1.00 84.31 599 GLU A N 1
ATOM 4711 C CA . GLU A 1 599 ? -12.253 -9.992 17.371 1.00 84.31 599 GLU A CA 1
ATOM 4712 C C . GLU A 1 599 ? -11.284 -10.538 16.314 1.00 84.31 599 GLU A C 1
ATOM 4714 O O . GLU A 1 599 ? -11.590 -10.564 15.120 1.00 84.31 599 GLU A O 1
ATOM 4719 N N . HIS A 1 600 ? -10.145 -11.075 16.758 1.00 90.50 600 HIS A N 1
ATOM 4720 C CA . HIS A 1 600 ? -9.141 -11.644 15.865 1.00 90.50 600 HIS A CA 1
ATOM 4721 C C . HIS A 1 600 ? -9.683 -12.819 15.042 1.00 90.50 600 HIS A C 1
ATOM 4723 O O . HIS A 1 600 ? -9.469 -12.883 13.832 1.00 90.50 600 HIS A O 1
ATOM 4729 N N . ILE A 1 601 ? -10.420 -13.743 15.665 1.00 91.12 601 ILE A N 1
ATOM 4730 C CA . ILE A 1 601 ? -11.015 -14.897 14.971 1.00 91.12 601 ILE A CA 1
ATOM 4731 C C . ILE A 1 601 ? -11.998 -14.441 13.888 1.00 91.12 601 ILE A C 1
ATOM 4733 O O . ILE A 1 601 ? -11.980 -14.976 12.779 1.00 91.12 601 ILE A O 1
ATOM 4737 N N . MET A 1 602 ? -12.813 -13.425 14.167 1.00 88.19 602 MET A N 1
ATOM 4738 C CA . MET A 1 602 ? -13.723 -12.861 13.171 1.00 88.19 602 MET A CA 1
ATOM 4739 C C . MET A 1 602 ? -12.962 -12.290 11.963 1.00 88.19 602 MET A C 1
ATOM 4741 O O . MET A 1 602 ? -13.364 -12.511 10.820 1.00 88.19 602 MET A O 1
ATOM 4745 N N . LEU A 1 603 ? -11.840 -11.602 12.192 1.00 89.06 603 LEU A N 1
ATOM 4746 C CA . LEU A 1 603 ? -10.983 -11.080 11.122 1.00 89.06 603 LEU A CA 1
ATOM 4747 C C . LEU A 1 603 ? -10.320 -12.199 10.309 1.00 89.06 603 LEU A C 1
ATOM 4749 O O . LEU A 1 603 ? -10.201 -12.083 9.088 1.00 89.06 603 LEU A O 1
ATOM 4753 N N . VAL A 1 604 ? -9.948 -13.308 10.953 1.00 93.38 604 VAL A N 1
ATOM 4754 C CA . VAL A 1 604 ? -9.467 -14.515 10.263 1.00 93.38 604 VAL A CA 1
ATOM 4755 C C . VAL A 1 604 ? -10.544 -15.088 9.349 1.00 93.38 604 VAL A C 1
ATOM 4757 O O . VAL A 1 604 ? -10.242 -15.446 8.212 1.00 93.38 604 VAL A O 1
ATOM 4760 N N . ASP A 1 605 ? -11.798 -15.140 9.791 1.00 91.31 605 ASP A N 1
ATOM 4761 C CA . ASP A 1 605 ? -12.894 -15.628 8.952 1.00 91.31 605 ASP A CA 1
ATOM 4762 C C . ASP A 1 605 ? -13.200 -14.698 7.769 1.00 91.31 605 ASP A C 1
ATOM 4764 O O . ASP A 1 605 ? -13.458 -15.185 6.664 1.00 91.31 605 ASP A O 1
ATOM 4768 N N . LEU A 1 606 ? -13.086 -13.376 7.939 1.00 90.19 606 LEU A N 1
ATOM 4769 C CA . LEU A 1 606 ? -13.153 -12.435 6.812 1.00 90.19 606 LEU A CA 1
ATOM 4770 C C . LEU A 1 606 ? -12.012 -12.668 5.820 1.00 90.19 606 LEU A C 1
ATOM 4772 O O . LEU A 1 606 ? -12.263 -12.777 4.621 1.00 90.19 606 LEU A O 1
ATOM 4776 N N . ALA A 1 607 ? -10.779 -12.817 6.311 1.00 92.62 607 ALA A N 1
ATOM 4777 C CA . ALA A 1 607 ? -9.627 -13.109 5.465 1.00 92.62 607 ALA A CA 1
ATOM 4778 C C . ALA A 1 607 ? -9.798 -14.443 4.715 1.00 92.62 607 ALA A C 1
ATOM 4780 O O . ALA A 1 607 ? -9.448 -14.539 3.541 1.00 92.62 607 ALA A O 1
ATOM 4781 N N . ARG A 1 608 ? -10.391 -15.466 5.347 1.00 94.56 608 ARG A N 1
ATOM 4782 C CA . ARG A 1 608 ? -10.740 -16.738 4.687 1.00 94.56 608 ARG A CA 1
ATOM 4783 C C . ARG A 1 608 ? -11.773 -16.562 3.583 1.00 94.56 608 ARG A C 1
ATOM 4785 O O . ARG A 1 608 ? -11.636 -17.210 2.550 1.00 94.56 608 ARG A O 1
ATOM 4792 N N . ASN A 1 609 ? -12.781 -15.716 3.788 1.00 92.62 609 ASN A N 1
ATOM 4793 C CA . ASN A 1 609 ? -13.771 -15.400 2.759 1.00 92.62 609 ASN A CA 1
ATOM 4794 C C . ASN A 1 609 ? -13.109 -14.689 1.568 1.00 92.62 609 ASN A C 1
ATOM 4796 O O . ASN A 1 609 ? -13.240 -15.140 0.433 1.00 92.62 609 ASN A O 1
ATOM 4800 N N . ASP A 1 610 ? -12.325 -13.641 1.830 1.00 92.75 610 ASP A N 1
ATOM 4801 C CA . ASP A 1 610 ? -11.653 -12.864 0.785 1.00 92.75 610 ASP A CA 1
ATOM 4802 C C . ASP A 1 610 ? -10.679 -13.724 -0.033 1.00 92.75 610 ASP A C 1
ATOM 4804 O O . ASP A 1 610 ? -10.745 -13.734 -1.260 1.00 92.75 610 ASP A O 1
ATOM 4808 N N . VAL A 1 611 ? -9.831 -14.517 0.634 1.00 95.88 611 VAL A N 1
ATOM 4809 C CA . VAL A 1 611 ? -8.930 -15.467 -0.038 1.00 95.88 611 VAL A CA 1
ATOM 4810 C C . VAL A 1 611 ? -9.733 -16.541 -0.779 1.00 95.88 611 VAL A C 1
ATOM 4812 O O . VAL A 1 611 ? -9.380 -16.909 -1.898 1.00 95.88 611 VAL A O 1
ATOM 4815 N N . GLY A 1 612 ? -10.831 -17.026 -0.199 1.00 96.06 612 GLY A N 1
ATOM 4816 C CA . GLY A 1 612 ? -11.666 -18.076 -0.779 1.00 96.06 612 GLY A CA 1
ATOM 4817 C C . GLY A 1 612 ? -12.337 -17.705 -2.096 1.00 96.06 612 GLY A C 1
ATOM 4818 O O . GLY A 1 612 ? -12.442 -18.571 -2.959 1.00 96.06 612 GLY A O 1
ATOM 4819 N N . LYS A 1 613 ? -12.707 -16.435 -2.301 1.00 94.75 613 LYS A N 1
ATOM 4820 C CA . LYS A 1 613 ? -13.319 -15.958 -3.558 1.00 94.75 613 LYS A CA 1
ATOM 4821 C C . LYS A 1 613 ? -12.439 -16.167 -4.792 1.00 94.75 613 LYS A C 1
ATOM 4823 O O . LYS A 1 613 ? -12.959 -16.333 -5.889 1.00 94.75 613 LYS A O 1
ATOM 4828 N N . VAL A 1 614 ? -11.121 -16.140 -4.610 1.00 97.00 614 VAL A N 1
ATOM 4829 C CA . VAL A 1 614 ? -10.120 -16.150 -5.693 1.00 97.00 614 VAL A CA 1
ATOM 4830 C C . VAL A 1 614 ? -9.202 -17.374 -5.644 1.00 97.00 614 VAL A C 1
ATOM 4832 O O . VAL A 1 614 ? -8.279 -17.508 -6.449 1.00 97.00 614 VAL A O 1
ATOM 4835 N N . SER A 1 615 ? -9.448 -18.285 -4.704 1.00 97.81 615 SER A N 1
ATOM 4836 C CA . SER A 1 615 ? -8.656 -19.499 -4.531 1.00 97.81 615 SER A CA 1
ATOM 4837 C C . SER A 1 615 ? -9.331 -20.715 -5.160 1.00 97.81 615 SER A C 1
ATOM 4839 O O . SER A 1 615 ? -10.555 -20.807 -5.228 1.00 97.81 615 SER A O 1
ATOM 4841 N N . LYS A 1 616 ? -8.536 -21.714 -5.549 1.00 97.38 616 LYS A N 1
ATOM 4842 C CA . LYS A 1 616 ? -9.029 -23.041 -5.928 1.00 97.38 616 LYS A CA 1
ATOM 4843 C C . LYS A 1 616 ? -9.830 -23.651 -4.780 1.00 97.38 616 LYS A C 1
ATOM 4845 O O . LYS A 1 616 ? -9.450 -23.524 -3.608 1.00 97.38 616 LYS A O 1
ATOM 4850 N N . ASN A 1 617 ? -10.895 -24.371 -5.122 1.00 92.38 617 ASN A N 1
ATOM 4851 C CA . ASN A 1 617 ? -11.731 -25.069 -4.150 1.00 92.38 617 ASN A CA 1
ATOM 4852 C C . ASN A 1 617 ? -10.877 -25.926 -3.204 1.00 92.38 617 ASN A C 1
ATOM 4854 O O . ASN A 1 617 ? -9.979 -26.645 -3.639 1.00 92.38 617 ASN A O 1
ATOM 4858 N N . SER A 1 618 ? -11.167 -25.847 -1.905 1.00 92.81 618 SER A N 1
ATOM 4859 C CA . SER A 1 618 ? -10.473 -26.600 -0.848 1.00 92.81 618 SER A CA 1
ATOM 4860 C C . SER A 1 618 ? -8.975 -26.290 -0.665 1.00 92.81 618 SER A C 1
ATOM 4862 O O . SER A 1 618 ? -8.310 -26.985 0.103 1.00 92.81 618 SER A O 1
ATOM 4864 N N . SER A 1 619 ? -8.428 -25.253 -1.312 1.00 96.81 619 SER A N 1
ATOM 4865 C CA . SER A 1 619 ? -7.024 -24.845 -1.120 1.00 96.81 619 SER A CA 1
ATOM 4866 C C . SER A 1 619 ? -6.813 -23.882 0.056 1.00 96.81 619 SER A C 1
ATOM 4868 O O . SER A 1 619 ? -5.696 -23.790 0.566 1.00 96.81 619 SER A O 1
ATOM 4870 N N . VAL A 1 620 ? -7.872 -23.199 0.513 1.00 97.69 620 VAL A N 1
ATOM 4871 C CA . VAL A 1 620 ? -7.800 -22.193 1.583 1.00 97.69 620 VAL A CA 1
ATOM 4872 C C . VAL A 1 620 ? -7.450 -22.834 2.922 1.00 97.69 620 VAL A C 1
ATOM 4874 O O . VAL A 1 620 ? -8.149 -23.735 3.394 1.00 97.69 620 VAL A O 1
ATOM 4877 N N . LYS A 1 621 ? -6.393 -22.342 3.570 1.00 97.19 621 LYS A N 1
ATOM 4878 C CA . LYS A 1 621 ? -5.878 -22.855 4.845 1.00 97.19 621 LYS A CA 1
ATOM 4879 C C . LYS A 1 621 ? -5.551 -21.717 5.802 1.00 97.19 621 LYS A C 1
ATOM 4881 O O . LYS A 1 621 ? -5.055 -20.673 5.397 1.00 97.19 621 LYS A O 1
ATOM 4886 N N . VAL A 1 622 ? -5.780 -21.948 7.091 1.00 97.06 622 VAL A N 1
ATOM 4887 C CA . VAL A 1 622 ? -5.220 -21.111 8.159 1.00 97.06 622 VAL A CA 1
ATOM 4888 C C . VAL A 1 622 ? -3.922 -21.778 8.607 1.00 97.06 622 VAL A C 1
ATOM 4890 O O . VAL A 1 622 ? -3.952 -22.751 9.353 1.00 97.06 622 VAL A O 1
ATOM 4893 N N . GLU A 1 623 ? -2.784 -21.319 8.085 1.00 94.12 623 GLU A N 1
ATOM 4894 C CA . GLU A 1 623 ? -1.468 -21.926 8.350 1.00 94.12 623 GLU A CA 1
ATOM 4895 C C . GLU A 1 623 ? -0.972 -21.639 9.768 1.00 94.12 623 GLU A C 1
ATOM 4897 O O . GLU A 1 623 ? -0.336 -22.484 10.394 1.00 94.12 623 GLU A O 1
ATOM 4902 N N . LYS A 1 624 ? -1.265 -20.439 10.272 1.00 93.56 624 LYS A N 1
ATOM 4903 C CA . LYS A 1 624 ? -0.952 -20.012 11.636 1.00 93.56 624 LYS A CA 1
ATOM 4904 C C . LYS A 1 624 ? -2.179 -19.335 12.219 1.00 93.56 624 LYS A C 1
ATOM 4906 O O . LYS A 1 624 ? -2.739 -18.454 11.570 1.00 93.56 624 LYS A O 1
ATOM 4911 N N . LEU A 1 625 ? -2.569 -19.723 13.428 1.00 94.19 625 LEU A N 1
ATOM 4912 C CA . LEU A 1 625 ? -3.721 -19.173 14.135 1.00 94.19 625 LEU A CA 1
ATOM 4913 C C . LEU A 1 625 ? -3.273 -18.606 15.484 1.00 94.19 625 LEU A C 1
ATOM 4915 O O . LEU A 1 625 ? -2.578 -19.294 16.225 1.00 94.19 625 LEU A O 1
ATOM 4919 N N . MET A 1 626 ? -3.682 -17.369 15.775 1.00 92.19 626 MET A N 1
ATOM 4920 C CA . MET A 1 626 ? -3.411 -16.632 17.018 1.00 92.19 626 MET A CA 1
ATOM 4921 C C . MET A 1 626 ? -1.938 -16.673 17.465 1.00 92.19 626 MET A C 1
ATOM 4923 O O . MET A 1 626 ? -1.628 -16.837 18.641 1.00 92.19 626 MET A O 1
ATOM 4927 N N . ASN A 1 627 ? -1.014 -16.534 16.514 1.00 93.81 627 ASN A N 1
ATOM 4928 C CA . ASN A 1 627 ? 0.411 -16.442 16.808 1.00 93.81 627 ASN A CA 1
ATOM 4929 C C . ASN A 1 627 ? 0.774 -15.017 17.229 1.00 93.81 627 ASN A C 1
ATOM 4931 O O . ASN A 1 627 ? 0.257 -14.058 16.661 1.00 93.81 627 ASN A O 1
ATOM 4935 N N . ILE A 1 628 ? 1.724 -14.862 18.143 1.00 92.38 628 ILE A N 1
ATOM 4936 C CA . ILE A 1 628 ? 2.155 -13.541 18.596 1.00 92.38 628 ILE A CA 1
ATOM 4937 C C . ILE A 1 628 ? 3.309 -13.045 17.729 1.00 92.38 628 ILE A C 1
ATOM 4939 O O . ILE A 1 628 ? 4.367 -13.673 17.640 1.00 92.38 628 ILE A O 1
ATOM 4943 N N . GLU A 1 629 ? 3.107 -11.893 17.095 1.00 88.38 629 GLU A N 1
ATOM 4944 C CA . GLU A 1 629 ? 4.146 -11.170 16.366 1.00 88.38 629 GLU A CA 1
ATOM 4945 C C . GLU A 1 629 ? 4.656 -10.010 17.220 1.00 88.38 629 GLU A C 1
ATOM 4947 O O . GLU A 1 629 ? 3.913 -9.105 17.601 1.00 88.38 629 GLU A O 1
ATOM 4952 N N . ARG A 1 630 ? 5.950 -10.049 17.549 1.00 85.56 630 ARG A N 1
ATOM 4953 C CA . ARG A 1 630 ? 6.611 -9.038 18.375 1.00 85.56 630 ARG A CA 1
ATOM 4954 C C . ARG A 1 630 ? 7.272 -7.998 17.487 1.00 85.56 630 ARG A C 1
ATOM 4956 O O . ARG A 1 630 ? 8.242 -8.289 16.797 1.00 85.56 630 ARG A O 1
ATOM 4963 N N . TYR A 1 631 ? 6.796 -6.770 17.597 1.00 78.38 631 TYR A N 1
ATOM 4964 C CA . TYR A 1 631 ? 7.457 -5.588 17.071 1.00 78.38 631 TYR A CA 1
ATOM 4965 C C . TYR A 1 631 ? 8.247 -4.932 18.209 1.00 78.38 631 TYR A C 1
ATOM 4967 O O . TYR A 1 631 ? 8.337 -5.440 19.333 1.00 78.38 631 TYR A O 1
ATOM 4975 N N . SER A 1 632 ? 8.871 -3.795 17.944 1.00 71.94 632 SER A N 1
ATOM 4976 C CA . SER A 1 632 ? 9.753 -3.165 18.926 1.00 71.94 632 SER A CA 1
ATOM 4977 C C . SER A 1 632 ? 9.064 -2.473 20.079 1.00 71.94 632 SER A C 1
ATOM 4979 O O . SER A 1 632 ? 9.608 -2.456 21.179 1.00 71.94 632 SER A O 1
ATOM 4981 N N . HIS A 1 633 ? 7.877 -1.923 19.848 1.00 74.62 633 HIS A N 1
ATOM 4982 C CA . HIS A 1 633 ? 7.122 -1.202 20.874 1.00 74.62 633 HIS A CA 1
ATOM 4983 C C . HIS A 1 633 ? 5.863 -1.950 21.307 1.00 74.62 633 HIS A C 1
ATOM 4985 O O . HIS A 1 633 ? 5.401 -1.785 22.435 1.00 74.62 633 HIS A O 1
ATOM 4991 N N . VAL A 1 634 ? 5.338 -2.806 20.432 1.00 82.19 634 VAL A N 1
ATOM 4992 C CA . VAL A 1 634 ? 4.098 -3.553 20.637 1.00 82.19 634 VAL A CA 1
ATOM 4993 C C . VAL A 1 634 ? 4.249 -4.996 20.169 1.00 82.19 634 VAL A C 1
ATOM 4995 O O . VAL A 1 634 ? 5.169 -5.317 19.420 1.00 82.19 634 VAL A O 1
ATOM 4998 N N . MET A 1 635 ? 3.342 -5.861 20.597 1.00 88.38 635 MET A N 1
ATOM 4999 C CA . MET A 1 635 ? 3.108 -7.166 19.991 1.00 88.38 635 MET A CA 1
ATOM 5000 C C . MET A 1 635 ? 1.641 -7.278 19.566 1.00 88.38 635 MET A C 1
ATOM 5002 O O . MET A 1 635 ? 0.777 -6.627 20.164 1.00 88.38 635 MET A O 1
ATOM 5006 N N . HIS A 1 636 ? 1.397 -8.074 18.526 1.00 90.31 636 HIS A N 1
ATOM 5007 C CA . HIS A 1 636 ? 0.081 -8.278 17.930 1.00 90.31 636 HIS A CA 1
ATOM 5008 C C . HIS A 1 636 ? -0.299 -9.760 17.884 1.00 90.31 636 HIS A C 1
ATOM 5010 O O . HIS A 1 636 ? 0.569 -10.611 17.663 1.00 90.31 636 HIS A O 1
ATOM 5016 N N . ILE A 1 637 ? -1.591 -10.065 18.027 1.00 93.12 637 ILE A N 1
ATOM 5017 C CA . ILE A 1 637 ? -2.136 -11.354 17.597 1.00 93.12 637 ILE A CA 1
ATOM 5018 C C . ILE A 1 637 ? -2.149 -11.351 16.064 1.00 93.12 637 ILE A C 1
ATOM 5020 O O . ILE A 1 637 ? -2.630 -10.425 15.415 1.00 93.12 637 ILE A O 1
ATOM 5024 N N . SER A 1 638 ? -1.586 -12.395 15.473 1.00 93.06 638 SER A N 1
ATOM 5025 C CA . SER A 1 638 ? -1.447 -12.562 14.030 1.00 93.06 638 SER A CA 1
ATOM 5026 C C . SER A 1 638 ? -1.977 -13.922 13.603 1.00 93.06 638 SER A C 1
ATOM 5028 O O . SER A 1 638 ? -1.939 -14.917 14.335 1.00 93.06 638 SER A O 1
ATOM 5030 N N . SER A 1 639 ? -2.496 -14.008 12.388 1.00 94.94 639 SER A N 1
ATOM 5031 C CA . SER A 1 639 ? -2.843 -15.290 11.773 1.00 94.94 639 SER A CA 1
ATOM 5032 C C . SER A 1 639 ? -2.587 -15.235 10.290 1.00 94.94 639 SER A C 1
ATOM 5034 O O . SER A 1 639 ? -2.687 -14.177 9.694 1.00 94.94 639 SER A O 1
ATOM 5036 N N . THR A 1 640 ? -2.217 -16.359 9.692 1.00 95.75 640 THR A N 1
ATOM 5037 C CA . THR A 1 640 ? -1.878 -16.434 8.270 1.00 95.75 640 THR A CA 1
ATOM 5038 C C . THR A 1 640 ? -2.909 -17.288 7.562 1.00 95.75 640 THR A C 1
ATOM 5040 O O . THR A 1 640 ? -3.010 -18.487 7.824 1.00 95.75 640 THR A O 1
ATOM 5043 N N . VAL A 1 641 ? -3.655 -16.664 6.658 1.00 96.75 641 VAL A N 1
ATOM 5044 C CA . VAL A 1 641 ? -4.598 -17.327 5.763 1.00 96.75 641 VAL A CA 1
ATOM 5045 C C . VAL A 1 641 ? -3.961 -17.417 4.386 1.00 96.75 641 VAL A C 1
ATOM 5047 O O . VAL A 1 641 ? -3.484 -16.418 3.848 1.00 96.75 641 VAL A O 1
ATOM 5050 N N . THR A 1 642 ? -3.933 -18.616 3.820 1.00 97.94 642 THR A N 1
ATOM 5051 C CA . THR A 1 642 ? -3.349 -18.874 2.506 1.00 97.94 642 THR A CA 1
ATOM 5052 C C . THR A 1 642 ? -4.332 -19.581 1.594 1.00 97.94 642 THR A C 1
ATOM 5054 O O . THR A 1 642 ? -5.275 -20.217 2.060 1.00 97.94 642 THR A O 1
ATOM 5057 N N . GLY A 1 643 ? -4.116 -19.458 0.289 1.00 97.88 643 GLY A N 1
ATOM 5058 C CA . GLY A 1 643 ? -4.886 -20.145 -0.742 1.00 97.88 643 GLY A CA 1
ATOM 5059 C C . GLY A 1 643 ? -4.070 -20.288 -2.020 1.00 97.88 643 GLY A C 1
ATOM 5060 O O . GLY A 1 643 ? -3.071 -19.591 -2.208 1.00 97.88 643 GLY A O 1
ATOM 5061 N N . GLU A 1 644 ? -4.461 -21.220 -2.881 1.00 98.06 644 GLU A N 1
ATOM 5062 C CA . GLU A 1 644 ? -3.869 -21.363 -4.211 1.00 98.06 644 GLU A CA 1
ATOM 5063 C C . GLU A 1 644 ? -4.730 -20.592 -5.210 1.00 98.06 644 GLU A C 1
ATOM 5065 O O . GLU A 1 644 ? -5.915 -20.888 -5.336 1.00 98.06 644 GLU A O 1
ATOM 5070 N N . LEU A 1 645 ? -4.154 -19.606 -5.897 1.00 97.94 645 LEU A N 1
ATOM 5071 C CA . LEU A 1 645 ? -4.841 -18.781 -6.891 1.00 97.94 645 LEU A CA 1
ATOM 5072 C C . LEU A 1 645 ? -5.465 -19.657 -7.982 1.00 97.94 645 LEU A C 1
ATOM 5074 O O . LEU A 1 645 ? -4.849 -20.611 -8.462 1.00 97.94 645 LEU A O 1
ATOM 5078 N N . HIS A 1 646 ? -6.698 -19.340 -8.371 1.00 96.75 646 HIS A N 1
ATOM 5079 C CA . HIS A 1 646 ? -7.365 -20.043 -9.457 1.00 96.75 646 HIS A CA 1
ATOM 5080 C C . HIS A 1 646 ? -6.657 -19.799 -10.802 1.00 96.75 646 HIS A C 1
ATOM 5082 O O . HIS A 1 646 ? -6.305 -18.672 -11.119 1.00 96.75 646 HIS A O 1
ATOM 5088 N N . ASP A 1 647 ? -6.516 -20.838 -11.634 1.00 94.12 647 ASP A N 1
ATOM 5089 C CA . ASP A 1 647 ? -5.685 -20.795 -12.856 1.00 94.12 647 ASP A CA 1
ATOM 5090 C C . ASP A 1 647 ? -6.093 -19.748 -13.915 1.00 94.12 647 ASP A C 1
ATOM 5092 O O . ASP A 1 647 ? -5.281 -19.411 -14.770 1.00 94.12 647 ASP A O 1
ATOM 5096 N N . HIS A 1 648 ? -7.337 -19.253 -13.894 1.00 93.50 648 HIS A N 1
ATOM 5097 C CA . HIS A 1 648 ? -7.825 -18.229 -14.831 1.00 93.50 648 HIS A CA 1
ATOM 5098 C C . HIS A 1 648 ? -7.833 -16.817 -14.228 1.00 93.50 648 HIS A C 1
ATOM 5100 O O . HIS A 1 648 ? -8.277 -15.884 -14.891 1.00 93.50 648 HIS A O 1
ATOM 5106 N N . LEU A 1 649 ? -7.400 -16.676 -12.974 1.00 95.38 649 LEU A N 1
ATOM 5107 C CA . LEU A 1 649 ? -7.339 -15.410 -12.256 1.00 95.38 649 LEU A CA 1
ATOM 5108 C C . LEU A 1 649 ? -5.891 -14.950 -12.120 1.00 95.38 649 LEU A C 1
ATOM 5110 O O . LEU A 1 649 ? -4.942 -15.733 -12.155 1.00 95.38 649 LEU A O 1
ATOM 5114 N N . THR A 1 650 ? -5.737 -13.651 -11.928 1.00 94.88 650 THR A N 1
ATOM 5115 C CA . THR A 1 650 ? -4.461 -12.962 -11.770 1.00 94.88 650 THR A CA 1
ATOM 5116 C C . THR A 1 650 ? -4.344 -12.361 -10.372 1.00 94.88 650 THR A C 1
ATOM 5118 O O . THR A 1 650 ? -5.293 -12.343 -9.584 1.00 94.88 650 THR A O 1
ATOM 5121 N N . SER A 1 651 ? -3.171 -11.822 -10.039 1.00 96.44 651 SER A N 1
ATOM 5122 C CA . SER A 1 651 ? -2.984 -11.077 -8.791 1.00 96.44 651 SER A CA 1
ATOM 5123 C C . SER A 1 651 ? -3.872 -9.830 -8.695 1.00 96.44 651 SER A C 1
ATOM 5125 O O . SER A 1 651 ? -4.240 -9.440 -7.588 1.00 96.44 651 SER A O 1
ATOM 5127 N N . TRP A 1 652 ? -4.300 -9.255 -9.821 1.00 95.81 652 TRP A N 1
ATOM 5128 C CA . TRP A 1 652 ? -5.247 -8.138 -9.844 1.00 95.81 652 TRP A CA 1
ATOM 5129 C C . TRP A 1 652 ? -6.630 -8.533 -9.323 1.00 95.81 652 TRP A C 1
ATOM 5131 O O . TRP A 1 652 ? -7.239 -7.772 -8.573 1.00 95.81 652 TRP A O 1
ATOM 5141 N N . ASP A 1 653 ? -7.102 -9.737 -9.648 1.00 95.44 653 ASP A N 1
ATOM 5142 C CA . ASP A 1 653 ? -8.368 -10.270 -9.129 1.00 95.44 653 ASP A CA 1
ATOM 5143 C C . ASP A 1 653 ? -8.284 -10.497 -7.614 1.00 95.44 653 ASP A C 1
ATOM 5145 O O . ASP A 1 653 ? -9.211 -10.178 -6.868 1.00 95.44 653 ASP A O 1
ATOM 5149 N N . VAL A 1 654 ? -7.129 -10.976 -7.135 1.00 96.75 654 VAL A N 1
ATOM 5150 C CA . VAL A 1 654 ? -6.858 -11.134 -5.696 1.00 96.75 654 VAL A CA 1
ATOM 5151 C C . VAL A 1 654 ? -6.905 -9.791 -4.976 1.00 96.75 654 VAL A C 1
ATOM 5153 O O . VAL A 1 654 ? -7.480 -9.694 -3.891 1.00 96.75 654 VAL A O 1
ATOM 5156 N N . LEU A 1 655 ? -6.308 -8.755 -5.564 1.00 95.69 655 LEU A N 1
ATOM 5157 C CA . LEU A 1 655 ? -6.307 -7.415 -4.995 1.00 95.69 655 LEU A CA 1
ATOM 5158 C C . LEU A 1 655 ? -7.729 -6.851 -4.879 1.00 95.69 655 LEU A C 1
ATOM 5160 O O . LEU A 1 655 ? -8.104 -6.368 -3.811 1.00 95.69 655 LEU A O 1
ATOM 5164 N N . GLN A 1 656 ? -8.528 -6.969 -5.942 1.00 93.62 656 GLN A N 1
ATOM 5165 C CA . GLN A 1 656 ? -9.925 -6.527 -5.957 1.00 93.62 656 GLN A CA 1
ATOM 5166 C C . GLN A 1 656 ? -10.789 -7.279 -4.935 1.00 93.62 656 GLN A C 1
ATOM 5168 O O . GLN A 1 656 ? -11.622 -6.670 -4.271 1.00 93.62 656 GLN A O 1
ATOM 5173 N N . ALA A 1 657 ? -10.565 -8.583 -4.747 1.00 93.44 657 ALA A N 1
ATOM 5174 C CA . ALA A 1 657 ? -11.280 -9.365 -3.738 1.00 93.44 657 ALA A CA 1
ATOM 5175 C C . ALA A 1 657 ? -10.897 -8.982 -2.294 1.00 93.44 657 ALA A C 1
ATOM 5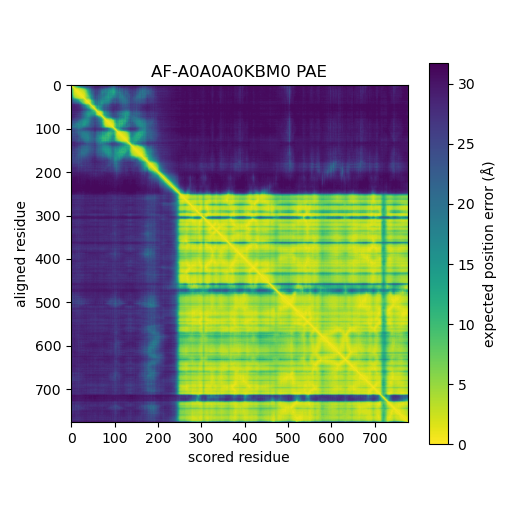177 O O . ALA A 1 657 ? -11.736 -9.037 -1.388 1.00 93.44 657 ALA A O 1
ATOM 5178 N N . ALA A 1 658 ? -9.635 -8.602 -2.075 1.00 92.56 658 ALA A N 1
ATOM 5179 C CA . ALA A 1 658 ? -9.108 -8.261 -0.758 1.00 92.56 658 ALA A CA 1
ATOM 5180 C C . ALA A 1 658 ? -9.430 -6.820 -0.322 1.00 92.56 658 ALA A C 1
ATOM 5182 O O . ALA A 1 658 ? -9.564 -6.576 0.877 1.00 92.56 658 ALA A O 1
ATOM 5183 N N . LEU A 1 659 ? -9.552 -5.869 -1.253 1.00 89.25 659 LEU A N 1
ATOM 5184 C CA . LEU A 1 659 ? -9.763 -4.448 -0.954 1.00 89.25 659 LEU A CA 1
ATOM 5185 C C . LEU A 1 659 ? -11.196 -4.125 -0.465 1.00 89.25 659 LEU A C 1
ATOM 5187 O O . LEU A 1 659 ? -12.164 -4.650 -1.005 1.00 89.25 659 LEU A O 1
ATOM 5191 N N . PRO A 1 660 ? -11.354 -3.223 0.525 1.00 89.38 660 PRO A N 1
ATOM 5192 C CA . PRO A 1 660 ? -10.465 -3.093 1.674 1.00 89.38 660 PRO A CA 1
ATOM 5193 C C . PRO A 1 660 ? -10.574 -4.341 2.568 1.00 89.38 660 PRO A C 1
ATOM 5195 O O . PRO A 1 660 ? -11.581 -5.056 2.565 1.00 89.38 660 PRO A O 1
ATOM 5198 N N . VAL A 1 661 ? -9.553 -4.595 3.381 1.00 89.62 661 VAL A N 1
ATOM 5199 C CA . VAL A 1 661 ? -9.581 -5.718 4.330 1.00 89.62 661 VAL A CA 1
ATOM 5200 C C . VAL A 1 661 ? -10.528 -5.439 5.501 1.00 89.62 661 VAL A C 1
ATOM 5202 O O . VAL A 1 661 ? -10.841 -4.289 5.831 1.00 89.62 661 VAL A O 1
ATOM 5205 N N . GLY A 1 662 ? -10.989 -6.508 6.153 1.00 87.56 662 GLY A N 1
ATOM 5206 C CA . GLY A 1 662 ? -11.910 -6.429 7.292 1.00 87.56 662 GLY A CA 1
ATOM 5207 C C . GLY A 1 662 ? -11.378 -5.611 8.475 1.00 87.56 662 GLY A C 1
ATOM 5208 O O . GLY A 1 662 ? -12.158 -4.927 9.132 1.00 87.56 662 GLY A O 1
ATOM 5209 N N . THR A 1 663 ? -10.055 -5.598 8.693 1.00 87.19 663 THR A N 1
ATOM 5210 C CA . THR A 1 663 ? -9.384 -4.896 9.809 1.00 87.19 663 THR A CA 1
ATOM 5211 C C . THR A 1 663 ? -9.521 -3.376 9.766 1.00 87.19 663 THR A C 1
ATOM 5213 O O . THR A 1 663 ? -9.267 -2.707 10.764 1.00 87.19 663 THR A O 1
ATOM 5216 N N . VAL A 1 664 ? -9.945 -2.816 8.630 1.00 92.88 664 VAL A N 1
ATOM 5217 C CA . VAL A 1 664 ? -10.120 -1.368 8.437 1.00 92.88 664 VAL A CA 1
ATOM 5218 C C . VAL A 1 664 ? -11.500 -0.980 7.924 1.00 92.88 664 VAL A C 1
ATOM 5220 O O . VAL A 1 664 ? -11.772 0.202 7.736 1.00 92.88 664 VAL A O 1
ATOM 5223 N N . SER A 1 665 ? -12.377 -1.951 7.693 1.00 94.06 665 SER A N 1
ATOM 5224 C CA . SER A 1 665 ? -13.750 -1.726 7.242 1.00 94.06 665 SER A CA 1
ATOM 5225 C C . SER A 1 665 ? -14.722 -2.223 8.305 1.00 94.06 665 SER A C 1
ATOM 5227 O O . SER A 1 665 ? -15.241 -1.436 9.089 1.00 94.06 665 SER A O 1
ATOM 5229 N N . GLY A 1 666 ? -14.924 -3.534 8.377 1.00 92.31 666 GLY A N 1
ATOM 5230 C CA . GLY A 1 666 ? -15.767 -4.188 9.366 1.00 92.31 666 GLY A CA 1
ATOM 5231 C C . GLY A 1 666 ? -16.360 -5.492 8.848 1.00 92.31 666 GLY A C 1
ATOM 5232 O O . GLY A 1 666 ? -15.939 -6.037 7.825 1.00 92.31 666 GLY A O 1
ATOM 5233 N N . ALA A 1 667 ? -17.370 -5.991 9.553 1.00 91.19 667 ALA A N 1
ATOM 5234 C CA . ALA A 1 667 ? -18.019 -7.261 9.264 1.00 91.19 667 ALA A CA 1
ATOM 5235 C C . ALA A 1 667 ? -19.538 -7.142 9.444 1.00 91.19 667 ALA A C 1
ATOM 5237 O O . ALA A 1 667 ? -19.958 -6.769 10.534 1.00 91.19 667 ALA A O 1
ATOM 5238 N N . PRO A 1 668 ? -20.377 -7.512 8.458 1.00 92.19 668 PRO A N 1
ATOM 5239 C CA . PRO A 1 668 ? -20.041 -7.821 7.064 1.00 92.19 668 PRO A CA 1
ATOM 5240 C C . PRO A 1 668 ? -19.435 -6.623 6.309 1.00 92.19 668 PRO A C 1
ATOM 5242 O O . PRO A 1 668 ? -19.932 -5.505 6.434 1.00 92.19 668 PRO A O 1
ATOM 5245 N N . LYS A 1 669 ? -18.405 -6.875 5.482 1.00 91.94 669 LYS A N 1
ATOM 5246 C CA . LYS A 1 669 ? -17.564 -5.847 4.827 1.00 91.94 669 LYS A CA 1
ATOM 5247 C C . LYS A 1 669 ? -18.372 -4.728 4.164 1.00 91.94 669 LYS A C 1
ATOM 5249 O O . LYS A 1 669 ? -18.258 -3.575 4.557 1.00 91.94 669 LYS A O 1
ATOM 5254 N N . VAL A 1 670 ? -19.226 -5.068 3.196 1.00 93.38 670 VAL A N 1
ATOM 5255 C CA . VAL A 1 670 ? -19.945 -4.055 2.404 1.00 93.38 670 VAL A CA 1
ATOM 5256 C C . VAL A 1 670 ? -20.907 -3.233 3.262 1.00 93.38 670 VAL A C 1
ATOM 5258 O O . VAL A 1 670 ? -20.963 -2.017 3.112 1.00 93.38 670 VAL A O 1
ATOM 5261 N N . LYS A 1 671 ? -21.606 -3.863 4.217 1.00 96.00 671 LYS A N 1
ATOM 5262 C CA . LYS A 1 671 ? -22.529 -3.137 5.097 1.00 96.00 671 LYS A CA 1
ATOM 5263 C C . LYS A 1 671 ? -21.792 -2.184 6.039 1.00 96.00 671 LYS A C 1
ATOM 5265 O O . LYS A 1 671 ? -22.248 -1.068 6.259 1.00 96.00 671 LYS A O 1
ATOM 5270 N N . ALA A 1 672 ? -20.635 -2.597 6.555 1.00 96.75 672 ALA A N 1
ATOM 5271 C CA . ALA A 1 672 ? -19.783 -1.715 7.344 1.00 96.75 672 ALA A CA 1
ATOM 5272 C C . ALA A 1 672 ? -19.303 -0.509 6.519 1.00 96.75 672 ALA A C 1
ATOM 5274 O O . ALA A 1 672 ? -19.301 0.601 7.033 1.00 96.75 672 ALA A O 1
ATOM 5275 N N . MET A 1 673 ? -18.965 -0.698 5.239 1.00 97.25 673 MET A N 1
ATOM 5276 C CA . MET A 1 673 ? -18.567 0.404 4.354 1.00 97.25 673 MET A CA 1
ATOM 5277 C C . MET A 1 673 ? -19.704 1.396 4.071 1.00 97.25 673 MET A C 1
ATOM 5279 O O . MET A 1 673 ? -19.452 2.595 4.090 1.00 97.25 673 MET A O 1
ATOM 5283 N N . GLU A 1 674 ? -20.941 0.925 3.867 1.00 96.94 674 GLU A N 1
ATOM 5284 C CA . GLU A 1 674 ? -22.119 1.805 3.741 1.00 96.94 674 GLU A CA 1
ATOM 5285 C C . GLU A 1 674 ? -22.276 2.693 4.987 1.00 96.94 674 GLU A C 1
ATOM 5287 O O . GLU A 1 674 ? -22.472 3.899 4.883 1.00 96.94 674 GLU A O 1
ATOM 5292 N N . LEU A 1 675 ? -22.127 2.106 6.178 1.00 97.69 675 LEU A N 1
ATOM 5293 C CA . LEU A 1 675 ? -22.212 2.845 7.438 1.00 97.69 675 LEU A CA 1
ATOM 5294 C C . LEU A 1 675 ? -21.010 3.775 7.656 1.00 97.69 675 LEU A C 1
ATOM 5296 O O . LEU A 1 675 ? -21.174 4.848 8.227 1.00 97.69 675 LEU A O 1
ATOM 5300 N N . ILE A 1 676 ? -19.812 3.409 7.190 1.00 97.88 676 ILE A N 1
ATOM 5301 C CA . ILE A 1 676 ? -18.651 4.312 7.180 1.00 97.88 676 ILE A CA 1
ATOM 5302 C C . ILE A 1 676 ? -18.963 5.551 6.334 1.00 97.88 676 ILE A C 1
ATOM 5304 O O . ILE A 1 676 ? -18.684 6.659 6.785 1.00 97.88 676 ILE A O 1
ATOM 5308 N N . ASP A 1 677 ? -19.581 5.385 5.162 1.00 96.75 677 ASP A N 1
ATOM 5309 C CA . ASP A 1 677 ? -19.971 6.505 4.297 1.00 96.75 677 ASP A CA 1
ATOM 5310 C C . ASP A 1 677 ? -21.003 7.433 4.974 1.00 96.75 677 ASP A C 1
ATOM 5312 O O . ASP A 1 677 ? -20.988 8.644 4.759 1.00 96.75 677 ASP A O 1
ATOM 5316 N N . GLU A 1 678 ? -21.874 6.890 5.830 1.00 96.12 678 GLU A N 1
ATOM 5317 C CA . GLU A 1 678 ? -22.850 7.672 6.604 1.00 96.12 678 GLU A CA 1
ATOM 5318 C C . GLU A 1 678 ? -22.255 8.374 7.838 1.00 96.12 678 GLU A C 1
ATOM 5320 O O . GLU A 1 678 ? -22.782 9.399 8.285 1.00 96.12 678 GLU A O 1
ATOM 5325 N N . LEU A 1 679 ? -21.214 7.792 8.442 1.00 97.12 679 LEU A N 1
ATOM 5326 C CA . LEU A 1 679 ? -20.678 8.204 9.744 1.00 97.12 679 LEU A CA 1
ATOM 5327 C C . LEU A 1 679 ? -19.387 9.032 9.641 1.00 97.12 679 LEU A C 1
ATOM 5329 O O . LEU A 1 679 ? -19.103 9.819 10.547 1.00 97.12 679 LEU A O 1
ATOM 5333 N N . GLU A 1 680 ? -18.610 8.890 8.565 1.00 96.94 680 GLU A N 1
ATOM 5334 C CA . GLU A 1 680 ? -17.408 9.690 8.308 1.00 96.94 680 GLU A CA 1
ATOM 5335 C C . GLU A 1 680 ? -17.708 10.932 7.455 1.00 96.94 680 GLU A C 1
ATOM 5337 O O . GLU A 1 680 ? -18.570 10.945 6.582 1.00 96.94 680 GLU A O 1
ATOM 5342 N N . THR A 1 681 ? -16.956 12.013 7.678 1.00 94.12 681 THR A N 1
ATOM 5343 C CA . THR A 1 681 ? -17.238 13.315 7.045 1.00 94.12 681 THR A CA 1
ATOM 5344 C C . THR A 1 681 ? -16.677 13.468 5.631 1.00 94.12 681 THR A C 1
ATOM 5346 O O . THR A 1 681 ? -17.132 14.324 4.870 1.00 94.12 681 THR A O 1
ATOM 5349 N N . THR A 1 682 ? -15.654 12.690 5.276 1.00 95.88 682 THR A N 1
ATOM 5350 C CA . THR A 1 682 ? -14.894 12.848 4.024 1.00 95.88 682 THR A CA 1
ATOM 5351 C C . THR A 1 682 ? -14.334 11.516 3.554 1.00 95.88 682 THR A C 1
ATOM 5353 O O . THR A 1 682 ? -14.069 10.646 4.381 1.00 95.88 682 THR A O 1
ATOM 5356 N N . ARG A 1 683 ? -14.052 11.388 2.253 1.00 95.94 683 ARG A N 1
ATOM 5357 C CA . ARG A 1 683 ? -13.425 10.184 1.693 1.00 95.94 683 ARG A CA 1
ATOM 5358 C C . ARG A 1 683 ? -12.063 9.893 2.322 1.00 95.94 683 ARG A C 1
ATOM 5360 O O . ARG A 1 683 ? -11.253 10.793 2.586 1.00 95.94 683 ARG A O 1
ATOM 5367 N N . ARG A 1 684 ? -11.778 8.602 2.508 1.00 96.94 684 ARG A N 1
ATOM 5368 C CA . ARG A 1 684 ? -10.522 8.112 3.097 1.00 96.94 684 ARG A CA 1
ATOM 5369 C C . ARG A 1 684 ? -9.326 8.253 2.161 1.00 96.94 684 ARG A C 1
ATOM 5371 O O . ARG A 1 684 ? -8.215 8.514 2.638 1.00 96.94 684 ARG A O 1
ATOM 5378 N N . GLY A 1 685 ? -9.531 8.178 0.844 1.00 95.50 685 GLY A N 1
ATOM 5379 C CA . GLY A 1 685 ? -8.428 8.236 -0.115 1.00 95.50 685 GLY A CA 1
ATOM 5380 C C . GLY A 1 685 ? -7.412 7.117 0.168 1.00 95.50 685 GLY A C 1
ATOM 5381 O O . GLY A 1 685 ? -7.832 5.988 0.419 1.00 95.50 685 GLY A O 1
ATOM 5382 N N . PRO A 1 686 ? -6.093 7.390 0.171 1.00 96.69 686 PRO A N 1
ATOM 5383 C CA . PRO A 1 686 ? -5.087 6.355 0.412 1.00 96.69 686 PRO A CA 1
ATOM 5384 C C . PRO A 1 686 ? -5.243 5.591 1.732 1.00 96.69 686 PRO A C 1
ATOM 5386 O O . PRO A 1 686 ? -4.907 4.416 1.781 1.00 96.69 686 PRO A O 1
ATOM 5389 N N . TYR A 1 687 ? -5.745 6.220 2.801 1.00 97.25 687 TYR A N 1
ATOM 5390 C CA . TYR A 1 687 ? -5.884 5.563 4.105 1.00 97.25 687 TYR A CA 1
ATOM 5391 C C . TYR A 1 687 ? -6.805 4.343 4.022 1.00 97.25 687 TYR A C 1
ATOM 5393 O O . TYR A 1 687 ? -7.889 4.441 3.458 1.00 97.25 687 TYR A O 1
ATOM 5401 N N . SER A 1 688 ? -6.408 3.216 4.626 1.00 95.19 688 SER A N 1
ATOM 5402 C CA . SER A 1 688 ? -7.140 1.931 4.568 1.00 95.19 688 SER A CA 1
ATOM 5403 C C . SER A 1 688 ? -7.270 1.302 3.173 1.00 95.19 688 SER A C 1
ATOM 5405 O O . SER A 1 688 ? -7.905 0.258 3.032 1.00 95.19 688 SER A O 1
ATOM 5407 N N . GLY A 1 689 ? -6.664 1.911 2.153 1.00 96.31 689 GLY A N 1
ATOM 5408 C CA . GLY A 1 689 ? -6.374 1.270 0.879 1.00 96.31 689 GLY A CA 1
ATOM 5409 C C . GLY A 1 689 ? -5.079 0.457 0.956 1.00 96.31 689 GLY A C 1
ATOM 5410 O O . GLY A 1 689 ? -4.698 -0.011 2.028 1.00 96.31 689 GLY A O 1
ATOM 5411 N N . GLY A 1 690 ? -4.352 0.323 -0.147 1.00 96.75 690 GLY A N 1
ATOM 5412 C CA . GLY A 1 690 ? -3.065 -0.370 -0.178 1.00 96.75 690 GLY A CA 1
ATOM 5413 C C . GLY A 1 690 ? -1.997 0.367 -0.972 1.00 96.75 690 GLY A C 1
ATOM 5414 O O . GLY A 1 690 ? -2.306 1.187 -1.828 1.00 96.75 690 GLY A O 1
ATOM 5415 N N . PHE A 1 691 ? -0.731 0.068 -0.708 1.00 98.06 691 PHE A N 1
ATOM 5416 C CA . PHE A 1 691 ? 0.391 0.491 -1.546 1.00 98.06 691 PHE A CA 1
ATOM 5417 C C . PHE A 1 691 ? 1.374 -0.662 -1.713 1.00 98.06 691 PHE A C 1
ATOM 5419 O O . PHE A 1 691 ? 1.525 -1.490 -0.815 1.00 98.06 691 PHE A O 1
ATOM 5426 N N . GLY A 1 692 ? 2.046 -0.733 -2.856 1.00 97.75 692 GLY A N 1
ATOM 5427 C CA . GLY A 1 692 ? 3.000 -1.805 -3.105 1.00 97.75 692 GLY A CA 1
ATOM 5428 C C . GLY A 1 692 ? 3.225 -2.067 -4.581 1.00 97.75 692 GLY A C 1
ATOM 5429 O O . GLY A 1 692 ? 3.242 -1.134 -5.384 1.00 97.75 692 GLY A O 1
ATOM 5430 N N . THR A 1 693 ? 3.440 -3.338 -4.916 1.00 98.25 693 THR A N 1
ATOM 5431 C CA . THR A 1 693 ? 3.961 -3.756 -6.220 1.00 98.25 693 THR A CA 1
ATOM 5432 C C . THR A 1 693 ? 3.173 -4.901 -6.850 1.00 98.25 693 THR A C 1
ATOM 5434 O O . THR A 1 693 ? 2.693 -5.788 -6.143 1.00 98.25 693 THR A O 1
ATOM 5437 N N . VAL A 1 694 ? 3.109 -4.907 -8.184 1.00 98.19 694 VAL A N 1
ATOM 5438 C CA . VAL A 1 694 ? 2.732 -6.054 -9.023 1.00 98.19 694 VAL A CA 1
ATOM 5439 C C . VAL A 1 694 ? 3.833 -6.251 -10.064 1.00 98.19 694 VAL A C 1
ATOM 5441 O O . VAL A 1 694 ? 4.050 -5.410 -10.932 1.00 98.19 694 VAL A O 1
ATOM 5444 N N . SER A 1 695 ? 4.563 -7.352 -9.955 1.00 97.31 695 SER A N 1
ATOM 5445 C CA . SER A 1 695 ? 5.723 -7.676 -10.786 1.00 97.31 695 SER A CA 1
ATOM 5446 C C . SER A 1 695 ? 5.312 -8.043 -12.210 1.00 97.31 695 SER A C 1
ATOM 5448 O O . SER A 1 695 ? 4.213 -8.549 -12.427 1.00 97.31 695 SER A O 1
ATOM 5450 N N . PHE A 1 696 ? 6.236 -7.926 -13.166 1.00 96.00 696 PHE A N 1
ATOM 5451 C CA . PHE A 1 696 ? 6.027 -8.433 -14.531 1.00 96.00 696 PHE A CA 1
ATOM 5452 C C . PHE A 1 696 ? 5.618 -9.915 -14.573 1.00 96.00 696 PHE A C 1
ATOM 5454 O O . PHE A 1 696 ? 4.801 -10.304 -15.398 1.00 96.00 696 PHE A O 1
ATOM 5461 N N . ASN A 1 697 ? 6.131 -10.726 -13.641 1.00 91.62 697 ASN A N 1
ATOM 5462 C CA . ASN A 1 697 ? 5.806 -12.153 -13.512 1.00 91.62 697 ASN A CA 1
ATOM 5463 C C . ASN A 1 697 ? 4.443 -12.435 -12.843 1.00 91.62 697 ASN A C 1
ATOM 5465 O O . ASN A 1 697 ? 4.113 -13.595 -12.615 1.00 91.62 697 ASN A O 1
ATOM 5469 N N . GLY A 1 698 ? 3.682 -11.404 -12.463 1.00 93.69 698 GLY A N 1
ATOM 5470 C CA . GLY A 1 698 ? 2.385 -11.534 -11.792 1.00 93.69 698 GLY A CA 1
ATOM 5471 C C . GLY A 1 698 ? 2.443 -11.633 -10.263 1.00 93.69 698 GLY A C 1
ATOM 5472 O O . GLY A 1 698 ? 1.403 -11.496 -9.620 1.00 93.69 698 GLY A O 1
ATOM 5473 N N . ASP A 1 699 ? 3.625 -11.808 -9.660 1.00 96.62 699 ASP A N 1
ATOM 5474 C CA . ASP A 1 699 ? 3.798 -11.755 -8.200 1.00 96.62 699 ASP A CA 1
ATOM 5475 C C . ASP A 1 699 ? 3.433 -10.363 -7.661 1.00 96.62 699 ASP A C 1
ATOM 5477 O O . ASP A 1 699 ? 3.835 -9.347 -8.225 1.00 96.62 699 ASP A O 1
ATOM 5481 N N . MET A 1 700 ? 2.711 -10.303 -6.546 1.00 97.88 700 MET A N 1
ATOM 5482 C CA . MET A 1 700 ? 2.182 -9.071 -5.965 1.00 97.88 700 MET A CA 1
ATOM 5483 C C . MET A 1 700 ? 2.461 -9.002 -4.468 1.00 97.88 700 MET A C 1
ATOM 5485 O O . MET A 1 700 ? 2.297 -9.992 -3.756 1.00 97.88 700 MET A O 1
ATOM 5489 N N . ASP A 1 701 ? 2.807 -7.816 -3.979 1.00 97.31 701 ASP A N 1
ATOM 5490 C CA . ASP A 1 701 ? 2.965 -7.539 -2.553 1.00 97.31 701 ASP A CA 1
ATOM 5491 C C . ASP A 1 701 ? 2.414 -6.149 -2.234 1.00 97.31 701 ASP A C 1
ATOM 5493 O O . ASP A 1 701 ? 3.007 -5.141 -2.628 1.00 97.31 701 ASP A O 1
ATOM 5497 N N . ILE A 1 702 ? 1.257 -6.102 -1.566 1.00 97.75 702 ILE A N 1
ATOM 5498 C CA . ILE A 1 702 ? 0.551 -4.867 -1.215 1.00 97.75 702 ILE A CA 1
ATOM 5499 C C . ILE A 1 702 ? 0.445 -4.771 0.305 1.00 97.75 702 ILE A C 1
ATOM 5501 O O . ILE A 1 702 ? -0.162 -5.619 0.965 1.00 97.75 702 ILE A O 1
ATOM 5505 N N . ALA A 1 703 ? 1.005 -3.703 0.860 1.00 96.88 703 ALA A N 1
ATOM 5506 C CA . ALA A 1 703 ? 0.832 -3.325 2.250 1.00 96.88 703 ALA A CA 1
ATOM 5507 C C . ALA A 1 7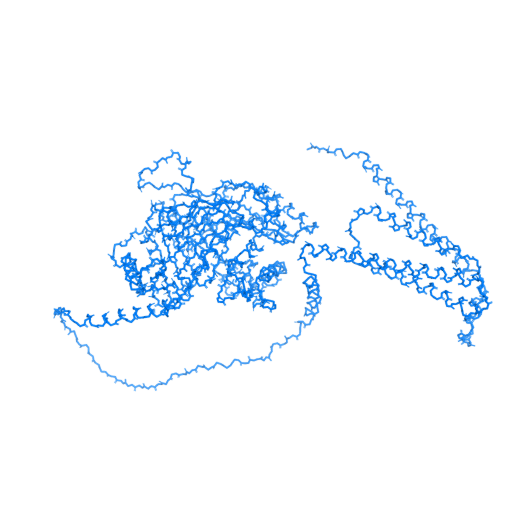03 ? -0.487 -2.578 2.435 1.00 96.88 703 ALA A C 1
ATOM 5509 O O . ALA A 1 703 ? -0.923 -1.832 1.557 1.00 96.88 703 ALA A O 1
ATOM 5510 N N . LEU A 1 704 ? -1.102 -2.734 3.603 1.00 96.12 704 LEU A N 1
ATOM 5511 C CA . LEU A 1 704 ? -2.265 -1.941 3.976 1.00 96.12 704 LEU A CA 1
ATOM 5512 C C . LEU A 1 704 ? -1.811 -0.514 4.299 1.00 96.12 704 LEU A C 1
ATOM 5514 O O . LEU A 1 704 ? -0.833 -0.332 5.020 1.00 96.12 704 LEU A O 1
ATOM 5518 N N . ALA A 1 705 ? -2.503 0.510 3.809 1.00 96.56 705 ALA A N 1
ATOM 5519 C CA . ALA A 1 705 ? -2.125 1.909 4.006 1.00 96.56 705 ALA A CA 1
ATOM 5520 C C . ALA A 1 705 ? -2.510 2.433 5.405 1.00 96.56 705 ALA A C 1
ATOM 5522 O O . ALA A 1 705 ? -3.330 3.341 5.572 1.00 96.56 705 ALA A O 1
ATOM 5523 N N . LEU A 1 706 ? -1.906 1.828 6.428 1.00 93.69 706 LEU A N 1
ATOM 5524 C CA . LEU A 1 706 ? -1.953 2.236 7.827 1.00 93.69 706 LEU A CA 1
ATOM 5525 C C . LEU A 1 706 ? -0.669 2.961 8.208 1.00 93.69 706 LEU A C 1
ATOM 5527 O O . LEU A 1 706 ? 0.365 2.802 7.560 1.00 93.69 706 LEU A O 1
ATOM 5531 N N . ARG A 1 707 ? -0.739 3.773 9.271 1.00 94.25 707 ARG A N 1
ATOM 5532 C CA . ARG A 1 707 ? 0.405 4.561 9.764 1.00 94.25 707 ARG A CA 1
ATOM 5533 C C . ARG A 1 707 ? 1.128 5.279 8.610 1.00 94.25 707 ARG A C 1
ATOM 5535 O O . ARG A 1 707 ? 2.345 5.208 8.470 1.00 94.25 707 ARG A O 1
ATOM 5542 N N . THR A 1 708 ? 0.333 5.900 7.742 1.00 97.44 708 THR A N 1
ATOM 5543 C CA . THR A 1 708 ? 0.788 6.545 6.511 1.00 97.44 708 THR A CA 1
ATOM 5544 C C . THR A 1 708 ? 0.392 8.011 6.542 1.00 97.44 708 THR A C 1
ATOM 5546 O O . THR A 1 708 ? -0.764 8.344 6.803 1.00 97.44 708 THR A O 1
ATOM 5549 N N . ILE A 1 709 ? 1.366 8.880 6.296 1.00 98.19 709 ILE A N 1
ATOM 5550 C CA . ILE A 1 709 ? 1.181 10.319 6.150 1.00 98.19 709 ILE A CA 1
ATOM 5551 C C . ILE A 1 709 ? 0.975 10.607 4.667 1.00 98.19 709 ILE A C 1
ATOM 5553 O O . ILE A 1 709 ? 1.767 10.163 3.834 1.00 98.19 709 ILE A O 1
ATOM 5557 N N . VAL A 1 710 ? -0.074 11.354 4.336 1.00 97.62 710 VAL A N 1
ATOM 5558 C CA . VAL A 1 710 ? -0.353 11.781 2.962 1.00 97.62 710 VAL A CA 1
ATOM 5559 C C . VAL A 1 710 ? -0.062 13.271 2.841 1.00 97.62 710 VAL A C 1
ATOM 5561 O O . VAL A 1 710 ? -0.656 14.076 3.556 1.00 97.62 710 VAL A O 1
ATOM 5564 N N . PHE A 1 711 ? 0.820 13.632 1.915 1.00 95.69 711 PHE A N 1
ATOM 5565 C CA . PHE A 1 711 ? 1.131 15.012 1.550 1.00 95.69 711 PHE A CA 1
ATOM 5566 C C . PHE A 1 711 ? 0.542 15.303 0.169 1.00 95.69 711 PHE A C 1
ATOM 5568 O O . PHE A 1 711 ? 1.122 14.859 -0.824 1.00 95.69 711 PHE A O 1
ATOM 5575 N N . PRO A 1 712 ? -0.599 16.003 0.060 1.00 91.88 712 PRO A N 1
ATOM 5576 C CA . PRO A 1 712 ? -1.085 16.472 -1.232 1.00 91.88 712 PRO A CA 1
ATOM 5577 C C . PRO A 1 712 ? -0.047 17.394 -1.881 1.00 91.88 712 PRO A C 1
ATOM 5579 O O . PRO A 1 712 ? 0.474 18.292 -1.220 1.00 91.88 712 PRO A O 1
ATOM 5582 N N . THR A 1 713 ? 0.254 17.184 -3.162 1.00 84.38 713 THR A N 1
ATOM 5583 C CA . THR A 1 713 ? 1.122 18.092 -3.925 1.00 84.38 713 THR A CA 1
ATOM 5584 C C . THR A 1 713 ? 0.294 19.176 -4.604 1.00 84.38 713 THR A C 1
ATOM 5586 O O . THR A 1 713 ? 0.651 20.339 -4.518 1.00 84.38 713 THR A O 1
ATOM 5589 N N . SER A 1 714 ? -0.895 18.848 -5.121 1.00 66.06 714 SER A N 1
ATOM 5590 C CA . SER A 1 714 ? -1.771 19.759 -5.881 1.00 66.06 714 SER A CA 1
ATOM 5591 C C . SER A 1 714 ? -2.283 21.001 -5.131 1.00 66.06 714 SER A C 1
ATOM 5593 O O . SER A 1 714 ? -2.760 21.937 -5.774 1.00 66.06 714 SER A O 1
ATOM 5595 N N . ALA A 1 715 ? -2.151 21.068 -3.801 1.00 52.03 715 ALA A N 1
ATOM 5596 C CA . ALA A 1 715 ? -2.502 22.229 -2.974 1.00 52.03 715 ALA A CA 1
ATOM 5597 C C . ALA A 1 715 ? -1.486 23.392 -3.103 1.00 52.03 715 ALA A C 1
ATOM 5599 O O . ALA A 1 715 ? -1.144 24.056 -2.127 1.00 52.03 715 ALA A O 1
ATOM 5600 N N . HIS A 1 716 ? -1.005 23.657 -4.319 1.00 51.97 716 HIS A N 1
ATOM 5601 C CA . HIS A 1 716 ? -0.006 24.680 -4.640 1.00 51.97 716 HIS A CA 1
ATOM 5602 C C . HIS A 1 716 ? -0.524 26.131 -4.574 1.00 51.97 716 HIS A C 1
ATOM 5604 O O . HIS A 1 716 ? 0.222 27.047 -4.910 1.00 51.97 716 HIS A O 1
ATOM 5610 N N . TYR A 1 717 ? -1.775 26.364 -4.158 1.00 41.94 717 TYR A N 1
ATOM 5611 C CA . TYR A 1 717 ? -2.440 27.664 -4.328 1.00 41.94 717 TYR A CA 1
ATOM 5612 C C . TYR A 1 717 ? -2.780 28.410 -3.032 1.00 41.94 717 TYR A C 1
ATOM 5614 O O . TYR A 1 717 ? -3.155 29.574 -3.119 1.00 41.94 717 TYR A O 1
ATOM 5622 N N . ASP A 1 718 ? -2.639 27.792 -1.851 1.00 38.78 718 ASP A N 1
ATOM 5623 C CA . ASP A 1 718 ? -3.098 28.397 -0.582 1.00 38.78 718 ASP A CA 1
ATOM 5624 C C . ASP A 1 718 ? -1.960 28.805 0.371 1.00 38.78 718 ASP A C 1
ATOM 5626 O O . ASP A 1 718 ? -2.177 29.154 1.531 1.00 38.78 718 ASP A O 1
ATOM 5630 N N . THR A 1 719 ? -0.713 28.804 -0.108 1.00 45.81 719 THR A N 1
ATOM 5631 C CA . THR A 1 719 ? 0.352 29.532 0.583 1.00 45.81 719 THR A CA 1
ATOM 5632 C C . THR A 1 719 ? 0.339 30.971 0.085 1.00 45.81 719 THR A C 1
ATOM 5634 O O . THR A 1 719 ? 0.658 31.237 -1.070 1.00 45.81 719 THR A O 1
ATOM 5637 N N . MET A 1 720 ? 0.032 31.913 0.979 1.00 42.09 720 MET A N 1
ATOM 5638 C CA . MET A 1 720 ? 0.069 33.372 0.757 1.00 42.09 720 MET A CA 1
ATOM 5639 C C . MET A 1 720 ? 1.435 33.894 0.242 1.00 42.09 720 MET A C 1
ATOM 5641 O O . MET A 1 720 ? 1.570 35.061 -0.120 1.00 42.09 720 MET A O 1
ATOM 5645 N N . TYR A 1 721 ? 2.448 33.025 0.186 1.00 45.53 721 TYR A N 1
ATOM 5646 C CA . TYR A 1 721 ? 3.805 33.300 -0.258 1.00 45.53 721 TYR A CA 1
ATOM 5647 C C . TYR A 1 721 ? 4.151 32.468 -1.499 1.00 45.53 721 TYR A C 1
ATOM 5649 O O . TYR A 1 721 ? 4.104 31.240 -1.489 1.00 45.53 721 TYR A O 1
ATOM 5657 N N . SER A 1 722 ? 4.548 33.153 -2.571 1.00 45.56 722 SER A N 1
ATOM 5658 C CA . SER A 1 722 ? 5.195 32.547 -3.735 1.00 45.56 722 SER A CA 1
ATOM 5659 C C . SER A 1 722 ? 6.674 32.324 -3.409 1.00 45.56 722 SER A C 1
ATOM 5661 O O . SER A 1 722 ? 7.481 33.243 -3.557 1.00 45.56 722 SER A O 1
ATOM 5663 N N . TYR A 1 723 ? 7.051 31.113 -3.000 1.00 53.72 723 TYR A N 1
ATOM 5664 C CA . TYR A 1 723 ? 8.451 30.747 -2.758 1.00 53.72 723 TYR A CA 1
ATOM 5665 C C . TYR A 1 723 ? 9.199 30.565 -4.093 1.00 53.72 723 TYR A C 1
ATOM 5667 O O . TYR A 1 723 ? 9.346 29.458 -4.599 1.00 53.72 723 TYR A O 1
ATOM 5675 N N . LYS A 1 724 ? 9.636 31.678 -4.703 1.00 46.88 724 LYS A N 1
ATOM 5676 C CA . LYS A 1 724 ? 10.545 31.677 -5.871 1.00 46.88 724 LYS A CA 1
ATOM 5677 C C . LYS A 1 724 ? 12.006 31.427 -5.484 1.00 46.88 724 LYS A C 1
ATOM 5679 O O . LYS A 1 724 ? 12.834 31.204 -6.362 1.00 46.88 724 LYS A O 1
ATOM 5684 N N . ASP A 1 725 ? 12.320 31.499 -4.194 1.00 51.66 725 ASP A N 1
ATOM 5685 C CA . ASP A 1 725 ? 13.666 31.302 -3.673 1.00 51.66 725 ASP A CA 1
ATOM 5686 C C . ASP A 1 725 ? 13.877 29.830 -3.297 1.00 51.66 725 ASP A C 1
ATOM 5688 O O . ASP A 1 725 ? 13.176 29.288 -2.443 1.00 51.66 725 ASP A O 1
ATOM 5692 N N . VAL A 1 726 ? 14.861 29.191 -3.932 1.00 52.03 726 VAL A N 1
ATOM 5693 C CA . VAL A 1 726 ? 15.225 27.778 -3.725 1.00 52.03 726 VAL A CA 1
ATOM 5694 C C . VAL A 1 726 ? 15.724 27.532 -2.293 1.00 52.03 726 VAL A C 1
ATOM 5696 O O . VAL A 1 726 ? 15.704 26.400 -1.817 1.00 52.03 726 VAL A O 1
ATOM 5699 N N . ASN A 1 727 ? 16.134 28.590 -1.585 1.00 56.28 727 ASN A N 1
ATOM 5700 C CA . ASN A 1 727 ? 16.641 28.506 -0.217 1.00 56.28 727 ASN A CA 1
ATOM 5701 C C . ASN A 1 727 ? 15.555 28.615 0.865 1.00 56.28 727 ASN A C 1
ATOM 5703 O O . ASN A 1 727 ? 15.860 28.436 2.046 1.00 56.28 727 ASN A O 1
ATOM 5707 N N . GLN A 1 728 ? 14.300 28.911 0.509 1.00 65.62 728 GLN A N 1
ATOM 5708 C CA . GLN A 1 728 ? 13.211 28.991 1.483 1.00 65.62 728 GLN A CA 1
ATOM 5709 C C . GLN A 1 728 ? 12.437 27.674 1.551 1.00 65.62 728 GLN A C 1
ATOM 5711 O O . GLN A 1 728 ? 11.858 27.212 0.569 1.00 65.62 728 GLN A O 1
ATOM 5716 N N . ARG A 1 729 ? 12.401 27.075 2.747 1.00 79.88 729 ARG A N 1
ATOM 5717 C CA . ARG A 1 729 ? 11.537 25.924 3.033 1.00 79.88 729 ARG A CA 1
ATOM 5718 C C . ARG A 1 729 ? 10.074 26.345 2.896 1.00 79.88 729 ARG A C 1
ATOM 5720 O O . ARG A 1 729 ? 9.673 27.374 3.440 1.00 79.88 729 ARG A O 1
ATOM 5727 N N . ARG A 1 730 ? 9.274 25.525 2.215 1.00 82.31 730 ARG A N 1
ATOM 5728 C CA . ARG A 1 730 ? 7.819 25.705 2.144 1.00 82.31 730 ARG A CA 1
ATOM 5729 C C . ARG A 1 730 ? 7.117 25.053 3.329 1.00 82.31 730 ARG A C 1
ATOM 5731 O O . ARG A 1 730 ? 7.613 24.067 3.873 1.00 82.31 730 ARG A O 1
ATOM 5738 N N . GLU A 1 731 ? 5.950 25.581 3.682 1.00 87.56 731 GLU A N 1
ATOM 5739 C CA . GLU A 1 731 ? 5.027 24.883 4.577 1.00 87.56 731 GLU A CA 1
ATOM 5740 C C . GLU A 1 731 ? 4.382 23.703 3.830 1.00 87.56 731 GLU A C 1
ATOM 5742 O O . GLU A 1 731 ? 3.997 23.807 2.664 1.00 87.56 731 GLU A O 1
ATOM 5747 N N . TRP A 1 732 ? 4.266 22.578 4.521 1.00 90.38 732 TRP A N 1
ATOM 5748 C CA . TRP A 1 732 ? 3.630 21.349 4.083 1.00 90.38 732 TRP A CA 1
ATOM 5749 C C . TRP A 1 732 ? 2.454 21.021 4.993 1.00 90.38 732 TRP A C 1
ATOM 5751 O O . TRP A 1 732 ? 2.543 21.156 6.214 1.00 90.38 732 TRP A O 1
ATOM 5761 N N . ILE A 1 733 ? 1.375 20.517 4.396 1.00 92.88 733 ILE A N 1
ATOM 5762 C CA . ILE A 1 733 ? 0.218 19.999 5.123 1.00 92.88 733 ILE A CA 1
ATOM 5763 C C . ILE A 1 733 ? 0.296 18.470 5.122 1.00 92.88 733 ILE A C 1
ATOM 5765 O O . ILE A 1 733 ? 0.094 17.820 4.096 1.00 92.88 733 ILE A O 1
ATOM 5769 N N . ALA A 1 734 ? 0.612 17.899 6.280 1.00 95.81 734 ALA A N 1
ATOM 5770 C CA . ALA A 1 734 ? 0.638 16.465 6.514 1.00 95.81 734 ALA A CA 1
ATOM 5771 C C . ALA A 1 734 ? -0.739 15.985 6.984 1.00 95.81 734 ALA A C 1
ATOM 5773 O O . ALA A 1 734 ? -1.232 16.404 8.035 1.00 95.81 734 ALA A O 1
ATOM 5774 N N . HIS A 1 735 ? -1.347 15.071 6.233 1.00 96.69 735 HIS A N 1
ATOM 5775 C CA . HIS A 1 735 ? -2.588 14.418 6.629 1.00 96.69 735 HIS A CA 1
ATOM 5776 C C . HIS A 1 735 ? -2.308 13.074 7.293 1.00 96.69 735 HIS A C 1
ATOM 5778 O O . HIS A 1 735 ? -1.706 12.187 6.684 1.00 96.69 735 HIS A O 1
ATOM 5784 N N . LEU A 1 736 ? -2.781 12.917 8.529 1.00 96.81 736 LEU A N 1
ATOM 5785 C CA . LEU A 1 736 ? -2.585 11.723 9.346 1.00 96.81 736 LEU A CA 1
ATOM 5786 C C . LEU A 1 736 ? -3.951 11.139 9.687 1.00 96.81 736 LEU A C 1
ATOM 5788 O O . LEU A 1 736 ? -4.693 11.731 10.463 1.00 96.81 736 LEU A O 1
ATOM 5792 N N . GLN A 1 737 ? -4.307 9.999 9.106 1.00 97.06 737 GLN A N 1
ATOM 5793 C CA . GLN A 1 737 ? -5.595 9.361 9.371 1.00 97.06 737 GLN A CA 1
ATOM 5794 C C . GLN A 1 737 ? -5.407 8.108 10.226 1.00 97.06 737 GLN A C 1
ATOM 5796 O O . GLN A 1 737 ? -4.480 7.324 10.011 1.00 97.06 737 GLN A O 1
ATOM 5801 N N . ALA A 1 738 ? -6.269 7.953 11.227 1.00 94.50 738 ALA A N 1
ATOM 5802 C CA . ALA A 1 738 ? -6.253 6.835 12.156 1.00 94.50 738 ALA A CA 1
ATOM 5803 C C . ALA A 1 738 ? -7.682 6.453 12.541 1.00 94.50 738 ALA A C 1
ATOM 5805 O O . ALA A 1 738 ? -8.574 7.301 12.553 1.00 94.50 738 ALA A O 1
ATOM 5806 N N . GLY A 1 739 ? -7.877 5.176 12.857 1.00 94.06 739 GLY A N 1
ATOM 5807 C CA . GLY A 1 739 ? -9.181 4.608 13.163 1.00 94.06 739 GLY A CA 1
ATOM 5808 C C . GLY A 1 739 ? -9.111 3.530 14.231 1.00 94.06 739 GLY A C 1
ATOM 5809 O O . GLY A 1 739 ? -8.019 3.050 14.568 1.00 94.06 739 GLY A O 1
ATOM 5810 N N . ALA A 1 740 ? -10.280 3.169 14.746 1.00 91.81 740 ALA A N 1
ATOM 5811 C CA . ALA A 1 740 ? -10.470 2.213 15.826 1.00 91.81 740 ALA A CA 1
ATOM 5812 C C . ALA A 1 740 ? -11.636 1.261 15.516 1.00 91.81 740 ALA A C 1
ATOM 5814 O O . ALA A 1 740 ? -12.608 1.644 14.857 1.00 91.81 740 ALA A O 1
ATOM 5815 N N . GLY A 1 741 ? -11.491 0.004 15.937 1.00 91.88 741 GLY A N 1
ATOM 5816 C CA . GLY A 1 741 ? -12.486 -1.042 15.730 1.00 91.88 741 GLY A CA 1
ATOM 5817 C C . GLY A 1 741 ? -13.597 -0.931 16.762 1.00 91.88 741 GLY A C 1
ATOM 5818 O O . GLY A 1 741 ? -13.360 -1.058 17.955 1.00 91.88 741 GLY A O 1
ATOM 5819 N N . ILE A 1 742 ? -14.820 -0.696 16.300 1.00 93.75 742 ILE A N 1
ATOM 5820 C CA . ILE A 1 742 ? -15.991 -0.528 17.150 1.00 93.75 742 ILE A CA 1
ATOM 5821 C C . ILE A 1 742 ? -16.735 -1.852 17.251 1.00 93.75 742 ILE A C 1
ATOM 5823 O O . ILE A 1 742 ? -17.185 -2.411 16.246 1.00 93.75 742 ILE A O 1
ATOM 5827 N N . VAL A 1 743 ? -16.902 -2.309 18.486 1.00 91.38 743 VAL A N 1
ATOM 5828 C CA . VAL A 1 743 ? -17.657 -3.499 18.881 1.00 91.38 743 VAL A CA 1
ATOM 5829 C C . VAL A 1 743 ? -18.727 -3.129 19.919 1.00 91.38 743 VAL A C 1
ATOM 5831 O O . VAL A 1 743 ? -18.803 -1.994 20.397 1.00 91.38 743 VAL A O 1
ATOM 5834 N N . ALA A 1 744 ? -19.603 -4.073 20.274 1.00 90.94 744 ALA A N 1
ATOM 5835 C CA . ALA A 1 744 ? -20.753 -3.811 21.149 1.00 90.94 744 ALA A CA 1
ATOM 5836 C C . ALA A 1 744 ? -20.376 -3.233 22.532 1.00 90.94 744 ALA A C 1
ATOM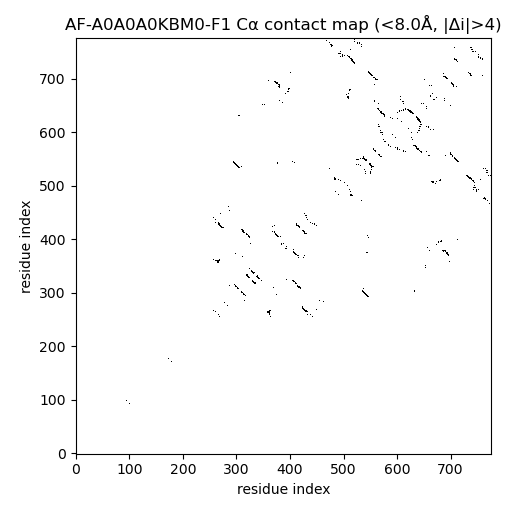 5838 O O . ALA A 1 744 ? -21.147 -2.479 23.131 1.00 90.94 744 ALA A O 1
ATOM 5839 N N . ASP A 1 745 ? -19.189 -3.557 23.039 1.00 88.88 745 ASP A N 1
ATOM 5840 C CA . ASP A 1 745 ? -18.662 -3.115 24.329 1.00 88.88 745 ASP A CA 1
ATOM 5841 C C . ASP A 1 745 ? -17.665 -1.944 24.220 1.00 88.88 745 ASP A C 1
ATOM 5843 O O . ASP A 1 745 ? -17.140 -1.501 25.238 1.00 88.88 745 ASP A O 1
ATOM 5847 N N . SER A 1 746 ? -17.437 -1.396 23.020 1.00 90.56 746 SER A N 1
ATOM 5848 C CA . SER A 1 746 ? -16.556 -0.239 22.814 1.00 90.56 746 SER A CA 1
ATOM 5849 C C . SER A 1 746 ? -17.002 0.989 23.612 1.00 90.56 746 SER A C 1
ATOM 5851 O O . SER A 1 746 ? -18.198 1.282 23.739 1.00 90.56 746 SER A O 1
ATOM 5853 N N . SER A 1 747 ? -16.028 1.736 24.124 1.00 94.94 747 SER A N 1
ATOM 5854 C CA . SER A 1 747 ? -16.214 2.970 24.892 1.00 94.94 747 SER A CA 1
ATOM 5855 C C . SER A 1 747 ? -15.861 4.168 24.007 1.00 94.94 747 SER A C 1
ATOM 5857 O O . SER A 1 747 ? -14.712 4.271 23.588 1.00 94.94 747 SER A O 1
ATOM 5859 N N . PRO A 1 748 ? -16.793 5.098 23.715 1.00 96.69 748 PRO A N 1
ATOM 5860 C CA . PRO A 1 748 ? -16.529 6.203 22.787 1.00 96.69 748 PRO A CA 1
ATOM 5861 C C . PRO A 1 748 ? -15.277 7.032 23.110 1.00 96.69 748 PRO A C 1
ATOM 5863 O O . PRO A 1 748 ? -14.607 7.510 22.195 1.00 96.69 748 PRO A O 1
ATOM 5866 N N . GLU A 1 749 ? -14.954 7.198 24.396 1.00 95.38 749 GLU A N 1
ATOM 5867 C CA . GLU A 1 749 ? -13.747 7.909 24.828 1.00 95.38 749 GLU A CA 1
ATOM 5868 C C . GLU A 1 749 ? -12.475 7.140 24.468 1.00 95.38 749 GLU A C 1
ATOM 5870 O O . GLU A 1 749 ? -11.552 7.707 23.884 1.00 95.38 749 GLU A O 1
ATOM 5875 N N . ASP A 1 750 ? -12.453 5.842 24.769 1.00 91.31 750 ASP A N 1
ATOM 5876 C CA . ASP A 1 750 ? -11.282 4.995 24.557 1.00 91.31 750 ASP A CA 1
ATOM 5877 C C . ASP A 1 750 ? -10.980 4.859 23.060 1.00 91.31 750 ASP A C 1
ATOM 5879 O O . ASP A 1 750 ? -9.832 5.012 22.647 1.00 91.31 750 ASP A O 1
ATOM 5883 N N . GLU A 1 751 ? -12.013 4.701 22.224 1.00 92.88 751 GLU A N 1
ATOM 5884 C CA . GLU A 1 751 ? -11.859 4.608 20.764 1.00 92.88 751 GLU A CA 1
ATOM 5885 C C . GLU A 1 751 ? -11.361 5.925 20.144 1.00 92.88 751 GLU A C 1
ATOM 5887 O O . GLU A 1 751 ? -10.574 5.939 19.189 1.00 92.88 751 GLU A O 1
ATOM 5892 N N . HIS A 1 752 ? -11.799 7.066 20.690 1.00 94.25 752 HIS A N 1
ATOM 5893 C CA . HIS A 1 752 ? -11.282 8.372 20.287 1.00 94.25 752 HIS A CA 1
ATOM 5894 C C . HIS A 1 752 ? -9.803 8.519 20.667 1.00 94.25 752 HIS A C 1
ATOM 5896 O O . HIS A 1 752 ? -8.985 8.943 19.841 1.00 94.25 752 HIS A O 1
ATOM 5902 N N . GLN A 1 753 ? -9.452 8.139 21.897 1.00 90.50 753 GLN A N 1
ATOM 5903 C CA . GLN A 1 753 ? -8.083 8.184 22.398 1.00 90.50 753 GLN A CA 1
ATOM 5904 C C . GLN A 1 753 ? -7.164 7.233 21.620 1.00 90.50 753 GLN A C 1
ATOM 5906 O O . GLN A 1 753 ? -6.018 7.579 21.328 1.00 90.50 753 GLN A O 1
ATOM 5911 N N . GLU A 1 754 ? -7.660 6.065 21.214 1.00 87.81 754 GLU A N 1
ATOM 5912 C CA . GLU A 1 754 ? -6.926 5.119 20.379 1.00 87.81 754 GLU A CA 1
ATOM 5913 C C . GLU A 1 754 ? -6.541 5.733 19.027 1.00 87.81 754 GLU A C 1
ATOM 5915 O O . GLU A 1 754 ? -5.385 5.624 18.605 1.00 87.81 754 GLU A O 1
ATOM 5920 N N . CYS A 1 755 ? -7.463 6.447 18.372 1.00 91.62 755 CYS A N 1
ATOM 5921 C CA . CYS A 1 755 ? -7.165 7.151 17.124 1.00 91.62 755 CYS A CA 1
ATOM 5922 C C . CYS A 1 755 ? -6.050 8.191 17.308 1.00 91.62 755 CYS A C 1
ATOM 5924 O O . CYS A 1 755 ? -5.122 8.256 16.496 1.00 91.62 755 CYS A O 1
ATOM 5926 N N . GLN A 1 756 ? -6.104 8.974 18.391 1.00 90.88 756 GLN A N 1
ATOM 5927 C CA . GLN A 1 756 ? -5.059 9.949 18.715 1.00 90.88 756 GLN A CA 1
ATOM 5928 C C . GLN A 1 756 ? -3.708 9.265 18.966 1.00 90.88 756 GLN A C 1
ATOM 5930 O O . GLN A 1 756 ? -2.689 9.692 18.424 1.00 90.88 756 GLN A O 1
ATOM 5935 N N . ASN A 1 757 ? -3.697 8.169 19.728 1.00 86.62 757 ASN A N 1
ATOM 5936 C CA . ASN A 1 757 ? -2.488 7.410 20.049 1.00 86.62 757 ASN A CA 1
ATOM 5937 C C . ASN A 1 757 ? -1.844 6.806 18.792 1.00 86.62 757 ASN A C 1
ATOM 5939 O O . ASN A 1 757 ? -0.627 6.886 18.615 1.00 86.62 757 ASN A O 1
ATOM 5943 N N . LYS A 1 758 ? -2.656 6.249 17.884 1.00 87.62 758 LYS A N 1
ATOM 5944 C CA . LYS A 1 758 ? -2.196 5.711 16.594 1.00 87.62 758 LYS A CA 1
ATOM 5945 C C . LYS A 1 758 ? -1.583 6.801 15.707 1.00 87.62 758 LYS A C 1
ATOM 5947 O O . LYS A 1 758 ? -0.560 6.556 15.066 1.00 87.62 758 LYS A O 1
ATOM 5952 N N . ALA A 1 759 ? -2.162 8.002 15.692 1.00 91.25 759 ALA A N 1
ATOM 5953 C CA . ALA A 1 759 ? -1.640 9.135 14.928 1.00 91.25 759 ALA A CA 1
ATOM 5954 C C . ALA A 1 759 ? -0.406 9.799 15.581 1.00 91.25 759 ALA A C 1
ATOM 5956 O O . ALA A 1 759 ? 0.446 10.349 14.879 1.00 91.25 759 ALA A O 1
ATOM 5957 N N . ALA A 1 760 ? -0.255 9.708 16.907 1.00 87.56 760 ALA A N 1
ATOM 5958 C CA . ALA A 1 760 ? 0.829 10.348 17.656 1.00 87.56 760 ALA A CA 1
ATOM 5959 C C . ALA A 1 760 ? 2.232 9.874 17.239 1.00 87.56 760 ALA A C 1
ATOM 5961 O O . ALA A 1 760 ? 3.173 10.669 17.238 1.00 87.56 760 ALA A O 1
ATOM 5962 N N . ALA A 1 761 ? 2.387 8.605 16.842 1.00 85.00 761 ALA A N 1
ATOM 5963 C CA . ALA A 1 761 ? 3.661 8.081 16.341 1.00 85.00 761 ALA A CA 1
ATOM 5964 C C . ALA A 1 761 ? 4.115 8.794 15.053 1.00 85.00 761 ALA A C 1
ATOM 5966 O O . ALA A 1 761 ? 5.295 9.094 14.880 1.00 85.00 761 ALA A O 1
ATOM 5967 N N . LEU A 1 762 ? 3.171 9.123 14.171 1.00 93.31 762 LEU A N 1
ATOM 5968 C CA . LEU A 1 762 ? 3.459 9.862 12.946 1.00 93.31 762 LEU A CA 1
ATOM 5969 C C . LEU A 1 762 ? 3.735 11.342 13.240 1.00 93.31 762 LEU A C 1
ATOM 5971 O O . LEU A 1 762 ? 4.693 11.903 12.714 1.00 93.31 762 LEU A O 1
ATOM 5975 N N . ALA A 1 763 ? 2.967 11.954 14.148 1.00 93.50 763 ALA A N 1
ATOM 5976 C CA . ALA A 1 763 ? 3.226 13.316 14.618 1.00 93.50 763 ALA A CA 1
ATOM 5977 C C . ALA A 1 763 ? 4.624 13.446 15.252 1.00 93.50 763 ALA A C 1
ATOM 5979 O O . ALA A 1 763 ? 5.324 14.436 15.045 1.00 93.50 763 ALA A O 1
ATOM 5980 N N . ARG A 1 764 ? 5.075 12.413 15.977 1.00 92.00 764 ARG A N 1
ATOM 5981 C CA . ARG A 1 764 ? 6.435 12.335 16.520 1.00 92.00 764 ARG A CA 1
ATOM 5982 C C . ARG A 1 764 ? 7.499 12.311 15.423 1.00 92.00 764 ARG A C 1
ATOM 5984 O O . ARG A 1 764 ? 8.517 12.979 15.580 1.00 92.00 764 ARG A O 1
ATOM 5991 N N . ALA A 1 765 ? 7.281 11.572 14.336 1.00 93.31 765 ALA A N 1
ATOM 5992 C CA . ALA A 1 765 ? 8.209 11.554 13.205 1.00 93.31 765 ALA A CA 1
ATOM 5993 C C . ALA A 1 765 ? 8.338 12.938 12.550 1.00 93.31 765 ALA A C 1
ATOM 5995 O O . ALA A 1 765 ? 9.453 13.360 12.249 1.00 93.31 765 ALA A O 1
ATOM 5996 N N . ILE A 1 766 ? 7.228 13.672 12.413 1.00 94.94 766 ILE A N 1
ATOM 5997 C CA . ILE A 1 766 ? 7.247 15.051 11.906 1.00 94.94 766 ILE A CA 1
ATOM 5998 C C . ILE A 1 766 ? 8.034 15.965 12.853 1.00 94.94 766 ILE A C 1
ATOM 6000 O O . ILE A 1 766 ? 8.987 16.608 12.422 1.00 94.94 766 ILE A O 1
ATOM 6004 N N . ALA A 1 767 ? 7.718 15.958 14.151 1.00 92.62 767 ALA A N 1
ATOM 6005 C CA . ALA A 1 767 ? 8.413 16.786 15.139 1.00 92.62 767 ALA A CA 1
ATOM 6006 C C . ALA A 1 767 ? 9.923 16.479 15.218 1.00 92.62 767 ALA A C 1
ATOM 6008 O O . ALA A 1 767 ? 10.747 17.381 15.379 1.00 92.62 767 ALA A O 1
ATOM 6009 N N . LEU A 1 768 ? 10.305 15.203 15.080 1.00 92.38 768 LEU A N 1
ATOM 6010 C CA . LEU A 1 768 ? 11.708 14.799 15.016 1.00 92.38 768 LEU A CA 1
ATOM 6011 C C . LEU A 1 768 ? 12.394 15.356 13.764 1.00 92.38 768 LEU A C 1
ATOM 6013 O O . LEU A 1 768 ? 13.516 15.846 13.862 1.00 92.38 768 LEU A O 1
ATOM 6017 N N . ALA A 1 769 ? 11.731 15.308 12.607 1.00 93.50 769 ALA A N 1
ATOM 6018 C CA . ALA A 1 769 ? 12.261 15.881 11.375 1.00 93.50 769 ALA A CA 1
ATOM 6019 C C . ALA A 1 769 ? 12.418 17.409 11.478 1.00 93.50 769 ALA A C 1
ATOM 6021 O O . ALA A 1 769 ? 13.451 17.945 11.084 1.00 93.50 769 ALA A O 1
ATOM 6022 N N . GLU A 1 770 ? 11.456 18.112 12.080 1.00 92.25 770 GLU A N 1
ATOM 6023 C CA . GLU A 1 770 ? 11.565 19.555 12.334 1.00 92.25 770 GLU A CA 1
ATOM 6024 C C . GLU A 1 770 ? 12.766 19.882 13.220 1.00 92.25 770 GLU A C 1
ATOM 6026 O O . GLU A 1 770 ? 13.602 20.711 12.860 1.00 92.25 770 GLU A O 1
ATOM 6031 N N . SER A 1 771 ? 12.908 19.176 14.344 1.00 91.12 771 SER A N 1
ATOM 6032 C CA . SER A 1 771 ? 14.052 19.355 15.238 1.00 91.12 771 SER A CA 1
ATOM 6033 C C . SER A 1 771 ? 15.386 19.034 14.561 1.00 91.12 771 SER A C 1
ATOM 6035 O O . SER A 1 771 ? 16.380 19.683 14.867 1.00 91.12 771 SER A O 1
ATOM 6037 N N . ALA A 1 772 ? 15.430 18.028 13.686 1.00 90.69 772 ALA A N 1
ATOM 6038 C CA . ALA A 1 772 ? 16.676 17.559 13.092 1.00 90.69 772 ALA A CA 1
ATOM 6039 C C . ALA A 1 772 ? 17.132 18.398 11.894 1.00 90.69 772 ALA A C 1
ATOM 6041 O O . ALA A 1 772 ? 18.337 18.551 11.675 1.00 90.69 772 ALA A O 1
ATOM 6042 N N . PHE A 1 773 ? 16.186 18.904 11.100 1.00 90.44 773 PHE A N 1
ATOM 6043 C CA . PHE A 1 773 ? 16.471 19.482 9.788 1.00 90.44 773 PHE A CA 1
ATOM 6044 C C . PHE A 1 773 ? 16.050 20.948 9.629 1.00 90.44 773 PHE A C 1
ATOM 6046 O O . PHE A 1 773 ? 16.613 21.624 8.760 1.00 90.44 773 PHE A O 1
ATOM 6053 N N . VAL A 1 774 ? 15.099 21.435 10.436 1.00 87.88 774 VAL A N 1
ATOM 6054 C CA . VAL A 1 774 ? 14.516 22.783 10.315 1.00 87.88 774 VAL A CA 1
ATOM 6055 C C . VAL A 1 774 ? 15.035 23.719 11.406 1.00 87.88 774 VAL A C 1
ATOM 6057 O O . VAL A 1 774 ? 15.613 24.751 11.084 1.00 87.88 774 VAL A O 1
ATOM 6060 N N . ASN A 1 775 ? 14.870 23.351 12.679 1.00 81.62 775 ASN A N 1
ATOM 6061 C CA . ASN A 1 775 ? 15.088 24.226 13.841 1.00 81.62 775 ASN A CA 1
ATOM 6062 C C . ASN A 1 775 ? 16.570 24.352 14.253 1.00 81.62 775 ASN A C 1
ATOM 6064 O O . ASN A 1 775 ? 16.873 24.310 15.444 1.00 81.62 775 ASN A O 1
ATOM 6068 N N . LYS A 1 776 ? 17.480 24.423 13.275 1.00 62.22 776 LYS A N 1
ATOM 6069 C CA . LYS A 1 776 ? 18.933 24.440 13.504 1.00 62.22 776 LYS A CA 1
ATOM 6070 C C . LYS A 1 776 ? 19.400 25.621 14.343 1.00 62.22 776 LYS A C 1
ATOM 6072 O O . LYS A 1 776 ? 18.950 26.754 14.061 1.00 62.22 776 LYS A O 1
#

Mean predicted aligned error: 17.22 Å

Nearest PDB structures (foldseek):
  7qu9-assembly2_B  TM=9.319E-01  e=7.204E-45  Bacillus subtilis
  7pi1-assembly2_BBB  TM=9.144E-01  e=1.351E-45  Bacillus subtilis subsp. subtilis str. 168
  7qu9-assembly1_A  TM=9.291E-01  e=1.305E-44  Bacillus subtilis
  7pi1-assembly3_CCC  TM=8.932E-01  e=4.677E-45  Bacillus subtilis subsp. subtilis str. 168
  1qdl-assembly1_A-2  TM=9.066E-01  e=6.063E-40  Saccharolobus solfataricus

Secondary structure (DSSP, 8-state):
-------HHHHHHHHHHHHHHHHHHHHHHHHHHHHHHHHHHHHS--SSTTTGGG------HHHHHHHHHTS---S-TTHHHHHHHHHHHHHHHHHHHTTS---SSSHHHHHHHHHHHHHHHHHHHHHHHHHTS----SSTHHHHHHHHHHHHHHHHHHHHHHHHHHHHHHHHHHHTT--HHHHHHHHHHHHHHHHHHHHTT------------PPPPPP---------------------SSHHHHHHHHHHHHHHHHHHHTT-SEEEEEEEEESSS--HHHHHHHHS-TT-TTS-EEEEEEEETTEEEEEEEEEES-SEEEEEETTEEEEEETTTTEEEEEE-S-TTHHHHHHHTT--B-PPTT--SS--SEEEEEE-GGGHHHHSTTTS-GGGSPB-SS---SEEEEEESEEEEEETTTTEEEEEEEEEGGGSSSHHHHHHHHHHHHHHHHHHHHSS-----------S---SPPPP--EESS-HHHHHHHHHHHHHHHHHTS-SEEEEEEEEEEEESS-HHHHHHHHHHHS--SEEEEEEETTEEEEEEE-SEEEEEETTEEEE--EEEEEEPPSSHHHHHHHHHHHHH-HHHHHHHHHHHHHHHHHHHHHBPTT--EEEEEEEEEE-SSEEEEEEEEEEEBPTT--HHHHHHHHSSPGGGSEESHHHHHHHHHHH-SB--TTTTSEEEEEETTS-EEEEE--SEEEEESS-TT--SS----TTSPPPEEEEEEEEEEE-TT--HHHHHHHHHHHHHHHHHHHHHHIIIII--